Protein AF-A0A388SJC9-F1 (afdb_monomer_lite)

pLDDT: mean 78.75, std 14.19, range [25.0, 98.19]

Structure (mmCIF, N/CA/C/O backbone):
data_AF-A0A388SJC9-F1
#
_entry.id   AF-A0A388SJC9-F1
#
loop_
_atom_site.group_PDB
_atom_site.id
_atom_site.type_symbol
_atom_site.label_atom_id
_atom_site.label_alt_id
_atom_site.label_comp_id
_atom_site.label_asym_id
_atom_site.label_entity_id
_atom_site.label_seq_id
_atom_site.pdbx_PDB_ins_code
_atom_site.Cartn_x
_atom_site.Cartn_y
_atom_site.Cartn_z
_atom_site.occupancy
_atom_site.B_iso_or_equiv
_atom_site.auth_seq_id
_atom_site.auth_comp_id
_atom_site.auth_asym_id
_atom_site.auth_atom_id
_atom_site.pdbx_PDB_model_num
ATOM 1 N N . MET A 1 1 ? 4.740 -32.460 41.358 1.00 26.53 1 MET A N 1
ATOM 2 C CA . MET A 1 1 ? 3.921 -31.234 41.416 1.00 26.53 1 MET A CA 1
ATOM 3 C C . MET A 1 1 ? 3.500 -30.893 40.002 1.00 26.53 1 MET A C 1
ATOM 5 O O . MET A 1 1 ? 4.335 -30.446 39.229 1.00 26.53 1 MET A O 1
ATOM 9 N N . SER A 1 2 ? 2.254 -31.177 39.638 1.00 25.00 2 SER A N 1
ATOM 10 C CA . SER A 1 2 ? 1.650 -30.622 38.428 1.00 25.00 2 SER A CA 1
ATOM 11 C C . SER A 1 2 ? 1.203 -29.203 38.769 1.00 25.00 2 SER A C 1
ATOM 13 O O . SER A 1 2 ? 0.295 -29.026 39.580 1.00 25.00 2 SER A O 1
ATOM 15 N N . LEU A 1 3 ? 1.871 -28.192 38.212 1.00 32.25 3 LEU A N 1
ATOM 16 C CA . LEU A 1 3 ? 1.277 -26.857 38.125 1.00 32.25 3 LEU A CA 1
ATOM 17 C C . LEU A 1 3 ? -0.131 -27.011 37.514 1.00 32.25 3 LEU A C 1
ATOM 19 O O . LEU A 1 3 ? -0.284 -27.863 36.632 1.00 32.25 3 LEU A O 1
ATOM 23 N N . PRO A 1 4 ? -1.154 -26.264 37.971 1.00 39.22 4 PRO A N 1
ATOM 24 C CA . PRO A 1 4 ? -2.442 -26.266 37.288 1.00 39.22 4 PRO A CA 1
ATOM 25 C C . PRO A 1 4 ? -2.189 -25.942 35.813 1.00 39.22 4 PRO A C 1
ATOM 27 O O . PRO A 1 4 ? -1.524 -24.950 35.505 1.00 39.22 4 PRO A O 1
ATOM 30 N N . SER A 1 5 ? -2.617 -26.830 34.915 1.00 37.47 5 SER A N 1
ATOM 31 C CA . SER A 1 5 ? -2.461 -26.619 33.480 1.00 37.47 5 SER A CA 1
ATOM 32 C C . SER A 1 5 ? -3.204 -25.344 33.108 1.00 37.47 5 SER A C 1
ATOM 34 O O . SER A 1 5 ? -4.407 -25.254 33.333 1.00 37.47 5 SER A O 1
ATOM 36 N N . LEU A 1 6 ? -2.486 -24.359 32.568 1.00 45.00 6 LEU A N 1
ATOM 37 C CA . LEU A 1 6 ? -3.104 -23.223 31.896 1.00 45.00 6 LEU A CA 1
ATOM 38 C C . LEU A 1 6 ? -3.893 -23.766 30.706 1.00 45.00 6 LEU A C 1
ATOM 40 O O . LEU A 1 6 ? -3.308 -24.345 29.789 1.00 45.00 6 LEU A O 1
ATOM 44 N N . SER A 1 7 ? -5.208 -23.607 30.751 1.00 48.94 7 SER A N 1
ATOM 45 C CA . SER A 1 7 ? -6.107 -23.986 29.668 1.00 48.94 7 SER A CA 1
ATOM 46 C C . SER A 1 7 ? -5.783 -23.102 28.460 1.00 48.94 7 SER A C 1
ATOM 48 O O . SER A 1 7 ? -5.795 -21.873 28.553 1.00 48.94 7 SER A O 1
ATOM 50 N N . ASP A 1 8 ? -5.410 -23.714 27.333 1.00 49.84 8 ASP A N 1
ATOM 51 C CA . ASP A 1 8 ? -5.097 -22.980 26.105 1.00 49.84 8 ASP A CA 1
ATOM 52 C C . ASP A 1 8 ? -6.389 -22.522 25.420 1.00 49.84 8 ASP A C 1
ATOM 54 O O . ASP A 1 8 ? -6.946 -23.172 24.532 1.00 49.84 8 ASP A O 1
ATOM 58 N N . LEU A 1 9 ? -6.870 -21.365 25.863 1.00 51.44 9 LEU A N 1
ATOM 59 C CA . LEU A 1 9 ? -8.106 -20.751 25.388 1.00 51.44 9 LEU A CA 1
ATOM 60 C C . LEU A 1 9 ? -7.975 -20.112 24.001 1.00 51.44 9 LEU A C 1
ATOM 62 O O . LEU A 1 9 ? -8.944 -19.544 23.500 1.00 51.44 9 LEU A O 1
ATOM 66 N N . SER A 1 10 ? -6.806 -20.209 23.353 1.00 49.41 10 SER A N 1
ATOM 67 C CA . SER A 1 10 ? -6.669 -19.849 21.936 1.00 49.41 10 SER A CA 1
ATOM 68 C C . SER A 1 10 ? -7.473 -20.780 21.018 1.00 49.41 10 SER A C 1
ATOM 70 O O . SER A 1 10 ? -7.781 -20.407 19.886 1.00 49.41 10 SER A O 1
ATOM 72 N N . THR A 1 11 ? -7.847 -21.961 21.523 1.00 55.25 11 THR A N 1
ATOM 73 C CA . THR A 1 11 ? -8.638 -22.972 20.809 1.00 55.25 11 THR A CA 1
ATOM 74 C C . THR A 1 11 ? -10.152 -22.826 20.997 1.00 55.25 11 THR A C 1
ATOM 76 O O . THR A 1 11 ? -10.907 -23.423 20.232 1.00 55.25 11 THR A O 1
ATOM 79 N N . THR A 1 12 ? -10.604 -22.012 21.960 1.00 61.88 12 THR A N 1
ATOM 80 C CA . THR A 1 12 ? -12.031 -21.776 22.220 1.00 61.88 12 THR A CA 1
ATOM 81 C C . THR A 1 12 ? -12.664 -20.983 21.076 1.00 61.88 12 THR A C 1
ATOM 83 O O . THR A 1 12 ? -12.116 -19.985 20.597 1.00 61.88 12 THR A O 1
ATOM 86 N N . SER A 1 13 ? -13.856 -21.401 20.659 1.00 61.66 13 SER A N 1
ATOM 87 C CA . SER A 1 13 ? -14.649 -20.778 19.604 1.00 61.66 13 SER A CA 1
ATOM 88 C C . SER A 1 13 ? -14.854 -19.291 19.905 1.00 61.66 13 SER A C 1
ATOM 90 O O . SER A 1 13 ? -15.359 -18.937 20.980 1.00 61.66 13 SER A O 1
ATOM 92 N N . PRO A 1 14 ? -14.531 -18.389 18.964 1.00 61.75 14 PRO A N 1
ATOM 93 C CA . PRO A 1 14 ? -14.757 -16.976 19.185 1.00 61.75 14 PRO A CA 1
ATOM 94 C C . PRO A 1 14 ? -16.233 -16.670 19.377 1.00 61.75 14 PRO A C 1
ATOM 96 O O . PRO A 1 14 ? -17.100 -17.113 18.622 1.00 61.75 14 PRO A O 1
ATOM 99 N N . GLN A 1 15 ? -16.523 -15.872 20.402 1.00 69.00 15 GLN A N 1
ATOM 100 C CA . GLN A 1 15 ? -17.891 -15.449 20.668 1.00 69.00 15 GLN A CA 1
ATOM 101 C C . GLN A 1 15 ? -18.391 -14.428 19.640 1.00 69.00 15 GLN A C 1
ATOM 103 O O . GLN A 1 15 ? -19.571 -14.447 19.289 1.00 69.00 15 GLN A O 1
ATOM 108 N N . LEU A 1 16 ? -17.492 -13.575 19.140 1.00 73.06 16 LEU A N 1
ATOM 109 C CA . LEU A 1 16 ? -17.780 -12.498 18.199 1.00 73.06 16 LEU A CA 1
ATOM 110 C C . LEU A 1 16 ? -16.958 -12.676 16.920 1.00 73.06 16 LEU A C 1
ATOM 112 O O . LEU A 1 16 ? -15.773 -12.997 16.963 1.00 73.06 16 LEU A O 1
ATOM 116 N N . SER A 1 17 ? -17.596 -12.414 15.787 1.00 71.44 17 SER A N 1
ATOM 117 C CA . SER A 1 17 ? -16.979 -12.301 14.469 1.00 71.44 17 SER A CA 1
ATOM 118 C C . SER A 1 17 ? -16.742 -10.831 14.110 1.00 71.44 17 SER A C 1
ATOM 120 O O . SER A 1 17 ? -17.343 -9.930 14.697 1.00 71.44 17 SER A O 1
ATOM 122 N N . PHE A 1 18 ? -15.865 -10.579 13.142 1.00 72.31 18 PHE A N 1
ATOM 123 C CA . PHE A 1 18 ? -15.595 -9.239 12.625 1.00 72.31 18 PHE A CA 1
ATOM 124 C C . PHE A 1 18 ? -15.986 -9.186 11.158 1.00 72.31 18 PHE A C 1
ATOM 126 O O . PHE A 1 18 ? -15.850 -10.166 10.426 1.00 72.31 18 PHE A O 1
ATOM 133 N N . MET A 1 19 ? -16.483 -8.032 10.733 1.00 69.75 19 MET A N 1
ATOM 134 C CA . MET A 1 19 ? -16.821 -7.809 9.337 1.00 69.75 19 MET A CA 1
ATOM 135 C C . MET A 1 19 ? -15.574 -7.349 8.593 1.00 69.75 19 MET A C 1
ATOM 137 O O . MET A 1 19 ? -15.086 -6.234 8.811 1.00 69.75 19 MET A O 1
ATOM 141 N N . ASP A 1 20 ? -15.066 -8.216 7.724 1.00 63.44 20 ASP A N 1
ATOM 142 C CA . ASP A 1 20 ? -13.963 -7.883 6.837 1.00 63.44 20 ASP A CA 1
ATOM 143 C C . ASP A 1 20 ? -14.509 -7.534 5.445 1.00 63.44 20 ASP A C 1
ATOM 145 O O . ASP A 1 20 ? -15.286 -8.285 4.856 1.00 63.44 20 ASP A O 1
ATOM 149 N N . ALA A 1 21 ? -14.159 -6.349 4.951 1.00 61.00 21 ALA A N 1
ATOM 150 C CA . ALA A 1 21 ? -14.377 -5.958 3.563 1.00 61.00 21 ALA A CA 1
ATOM 151 C C . ALA A 1 21 ? -13.004 -5.690 2.994 1.00 61.00 21 ALA A C 1
ATOM 153 O O . ALA A 1 21 ? -12.340 -4.734 3.397 1.00 61.00 21 ALA A O 1
ATOM 154 N N . CYS A 1 22 ? -12.629 -6.523 2.045 1.00 68.31 22 CYS A N 1
ATOM 155 C CA . CYS A 1 22 ? -11.384 -6.407 1.332 1.00 68.31 22 CYS A CA 1
ATOM 156 C C . CYS A 1 22 ? -11.700 -6.330 -0.157 1.00 68.31 22 CYS A C 1
ATOM 158 O O . CYS A 1 22 ? -12.657 -6.942 -0.639 1.00 68.31 22 CYS A O 1
ATOM 160 N N . MET A 1 23 ? -10.911 -5.552 -0.887 1.00 73.81 23 MET A N 1
ATOM 161 C CA . MET A 1 23 ? -10.963 -5.582 -2.345 1.00 73.81 23 MET A CA 1
ATOM 162 C C . MET A 1 23 ? -10.509 -6.951 -2.865 1.00 73.81 23 MET A C 1
ATOM 164 O O . MET A 1 23 ? -9.772 -7.659 -2.177 1.00 73.81 23 MET A O 1
ATOM 168 N N . PRO A 1 24 ? -10.857 -7.314 -4.107 1.00 73.19 24 PRO A N 1
ATOM 169 C CA . PRO A 1 24 ? -10.181 -8.408 -4.786 1.00 73.19 24 PRO A CA 1
ATOM 170 C C . PRO A 1 24 ? -8.658 -8.167 -4.829 1.00 73.19 24 PRO A C 1
ATOM 172 O O . PRO A 1 24 ? -8.242 -7.020 -5.027 1.00 73.19 24 PRO A O 1
ATOM 175 N N . PRO A 1 25 ? -7.821 -9.213 -4.694 1.00 79.75 25 PRO A N 1
ATOM 176 C CA . PRO A 1 25 ? -6.373 -9.080 -4.822 1.00 79.75 25 PRO A CA 1
ATOM 177 C C . PRO A 1 25 ? -5.982 -8.455 -6.170 1.00 79.75 25 PRO A C 1
ATOM 179 O O . PRO A 1 25 ? -6.474 -8.910 -7.211 1.00 79.75 25 PRO A O 1
ATOM 182 N N . PRO A 1 26 ? -5.119 -7.422 -6.189 1.00 85.31 26 PRO A N 1
ATOM 183 C CA . PRO A 1 26 ? -4.662 -6.824 -7.435 1.00 85.31 26 PRO A CA 1
ATOM 184 C C . PRO A 1 26 ? -3.762 -7.789 -8.217 1.00 85.31 26 PRO A C 1
ATOM 186 O O . PRO A 1 26 ? -2.969 -8.530 -7.638 1.00 85.31 26 PRO A O 1
ATOM 189 N N . ASN A 1 27 ? -3.847 -7.748 -9.548 1.00 86.75 27 ASN A N 1
ATOM 190 C CA . ASN A 1 27 ? -2.912 -8.453 -10.423 1.00 86.75 27 ASN A CA 1
ATOM 191 C C . ASN A 1 27 ? -1.723 -7.524 -10.749 1.00 86.75 27 ASN A C 1
ATOM 193 O O . ASN A 1 27 ? -1.951 -6.449 -11.301 1.00 86.75 27 ASN A O 1
ATOM 197 N N . PRO A 1 28 ? -0.463 -7.903 -10.463 1.00 88.94 28 PRO A N 1
ATOM 198 C CA . PRO A 1 28 ? 0.697 -7.042 -10.712 1.00 88.94 28 PRO A CA 1
ATOM 199 C C . PRO A 1 28 ? 0.987 -6.785 -12.203 1.00 88.94 28 PRO A C 1
ATOM 201 O O . PRO A 1 28 ? 1.742 -5.866 -12.513 1.00 88.94 28 PRO A O 1
ATOM 204 N N . ALA A 1 29 ? 0.416 -7.574 -13.120 1.00 86.69 29 ALA A N 1
ATOM 205 C CA . ALA A 1 29 ? 0.553 -7.397 -14.571 1.00 86.69 29 ALA A CA 1
ATOM 206 C C . ALA A 1 29 ? -0.598 -6.586 -15.206 1.00 86.69 29 ALA A C 1
ATOM 208 O O . ALA A 1 29 ? -0.654 -6.448 -16.428 1.00 86.69 29 ALA A O 1
ATOM 209 N N . ASP A 1 30 ? -1.538 -6.093 -14.396 1.00 82.94 30 ASP A N 1
ATOM 210 C CA . ASP A 1 30 ? -2.650 -5.257 -14.854 1.00 82.94 30 ASP A CA 1
ATOM 211 C C . ASP A 1 30 ? -2.133 -3.934 -15.456 1.00 82.94 30 ASP A C 1
ATOM 213 O O . ASP A 1 30 ? -1.126 -3.383 -14.997 1.00 82.94 30 ASP A O 1
ATOM 217 N N . SER A 1 31 ? -2.836 -3.395 -16.458 1.00 74.81 31 SER A N 1
ATOM 218 C CA . SER A 1 31 ? -2.510 -2.102 -17.076 1.00 74.81 31 SER A CA 1
ATOM 219 C C . SER A 1 31 ? -2.524 -0.955 -16.062 1.00 74.81 31 SER A C 1
ATOM 221 O O . SER A 1 31 ? -1.843 0.049 -16.253 1.00 74.81 31 SER A O 1
ATOM 223 N N . LEU A 1 32 ? -3.221 -1.123 -14.934 1.00 75.00 32 LEU A N 1
ATOM 224 C CA . LEU A 1 32 ? -3.183 -0.192 -13.809 1.00 75.00 32 LEU A CA 1
ATOM 225 C C . LEU A 1 32 ? -1.772 0.038 -13.239 1.00 75.00 32 LEU A C 1
ATOM 227 O O . LEU A 1 32 ? -1.479 1.126 -12.737 1.00 75.00 32 LEU A O 1
ATOM 231 N N . TYR A 1 33 ? -0.916 -0.984 -13.308 1.00 85.88 33 TYR A N 1
ATOM 232 C CA . TYR A 1 33 ? 0.468 -0.959 -12.835 1.00 85.88 33 TYR A CA 1
ATOM 233 C C . TYR A 1 33 ? 1.457 -1.043 -13.995 1.00 85.88 33 TYR A C 1
ATOM 235 O O . TYR A 1 33 ? 2.566 -1.538 -13.807 1.00 85.88 33 TYR A O 1
ATOM 243 N N . LEU A 1 34 ? 1.068 -0.582 -15.186 1.00 86.12 34 LEU A N 1
ATOM 244 C CA . LEU A 1 34 ? 1.942 -0.483 -16.343 1.00 86.12 34 LEU A CA 1
ATOM 245 C C . LEU A 1 34 ? 1.724 0.852 -17.056 1.00 86.12 34 LEU A C 1
ATOM 247 O O . LEU A 1 34 ? 0.631 1.156 -17.517 1.00 86.12 34 LEU A O 1
ATOM 251 N N . ASP A 1 35 ? 2.791 1.630 -17.199 1.00 84.00 35 ASP A N 1
ATOM 252 C CA . ASP A 1 35 ? 2.787 2.870 -17.966 1.00 84.00 35 ASP A CA 1
ATOM 253 C C . ASP A 1 35 ? 3.860 2.834 -19.053 1.00 84.00 35 ASP A C 1
ATOM 255 O O . ASP A 1 35 ? 5.009 2.457 -18.800 1.00 84.00 35 ASP A O 1
ATOM 259 N N . VAL A 1 36 ? 3.480 3.241 -20.265 1.00 85.50 36 VAL A N 1
ATOM 260 C CA . VAL A 1 36 ? 4.332 3.216 -21.457 1.00 85.50 36 VAL A CA 1
ATOM 261 C C . VAL A 1 36 ? 4.318 4.591 -22.104 1.00 85.50 36 VAL A C 1
ATOM 263 O O . VAL A 1 36 ? 3.349 5.002 -22.745 1.00 85.50 36 VAL A O 1
ATOM 266 N N . ARG A 1 37 ? 5.439 5.296 -21.984 1.00 81.19 37 ARG A N 1
ATOM 267 C CA . ARG A 1 37 ? 5.657 6.585 -22.632 1.00 81.19 37 ARG A CA 1
ATOM 268 C C . ARG A 1 37 ? 6.543 6.419 -23.857 1.00 81.19 37 ARG A C 1
ATOM 270 O O . ARG A 1 37 ? 7.545 5.713 -23.816 1.00 81.19 37 ARG A O 1
ATOM 277 N N . GLN A 1 38 ? 6.182 7.122 -24.924 1.00 83.88 38 GLN A N 1
ATOM 278 C CA . GLN A 1 38 ? 6.950 7.206 -26.159 1.00 83.88 38 GLN A CA 1
ATOM 279 C C . GLN A 1 38 ? 7.201 8.676 -26.493 1.00 83.88 38 GLN A C 1
ATOM 281 O O . GLN A 1 38 ? 6.245 9.413 -26.732 1.00 83.88 38 GLN A O 1
ATOM 286 N N . ASP A 1 39 ? 8.468 9.072 -26.575 1.00 79.12 39 ASP A N 1
ATOM 287 C CA . ASP A 1 39 ? 8.884 10.377 -27.084 1.00 79.12 39 ASP A CA 1
ATOM 288 C C . ASP A 1 39 ? 9.506 10.199 -28.474 1.00 79.12 39 ASP A C 1
ATOM 290 O O . ASP A 1 39 ? 10.389 9.360 -28.658 1.00 79.12 39 ASP A O 1
ATOM 294 N N . ARG A 1 40 ? 9.068 10.986 -29.463 1.00 79.50 40 ARG A N 1
ATOM 295 C CA . ARG A 1 40 ? 9.695 11.007 -30.794 1.00 79.50 40 ARG A CA 1
ATOM 296 C C . ARG A 1 40 ? 10.724 12.130 -30.897 1.00 79.50 40 ARG A C 1
ATOM 298 O O . ARG A 1 40 ? 10.502 13.246 -30.416 1.00 79.50 40 ARG A O 1
ATOM 305 N N . ASP A 1 41 ? 11.851 11.814 -31.517 1.00 78.00 41 ASP A N 1
ATOM 306 C CA . ASP A 1 41 ? 12.891 12.766 -31.881 1.00 78.00 41 ASP A CA 1
ATOM 307 C C . ASP A 1 41 ? 12.600 13.374 -33.265 1.00 78.00 41 ASP A C 1
ATOM 309 O O . ASP A 1 41 ? 11.801 12.853 -34.047 1.00 78.00 41 ASP A O 1
ATOM 313 N N . ALA A 1 42 ? 13.255 14.495 -33.584 1.00 76.06 42 ALA A N 1
ATOM 314 C CA . ALA A 1 42 ? 13.062 15.207 -34.853 1.00 76.06 42 ALA A CA 1
ATOM 315 C C . ALA A 1 42 ? 13.434 14.367 -36.093 1.00 76.06 42 ALA A C 1
ATOM 317 O O . ALA A 1 42 ? 12.969 14.647 -37.195 1.00 76.06 42 ALA A O 1
ATOM 318 N N . ASP A 1 43 ? 14.260 13.333 -35.915 1.00 77.19 43 ASP A N 1
ATOM 319 C CA . ASP A 1 43 ? 14.652 12.381 -36.958 1.00 77.19 43 ASP A CA 1
ATOM 320 C C . ASP A 1 43 ? 13.643 11.229 -37.156 1.00 77.19 43 ASP A C 1
ATOM 322 O O . ASP A 1 43 ? 13.812 10.404 -38.059 1.00 77.19 43 ASP A O 1
ATOM 326 N N . GLY A 1 44 ? 12.573 11.195 -36.353 1.00 78.75 44 GLY A N 1
ATOM 327 C CA . GLY A 1 44 ? 11.524 10.178 -36.376 1.00 78.75 44 GLY A CA 1
ATOM 328 C C . GLY A 1 44 ? 11.807 8.948 -35.511 1.00 78.75 44 GLY A C 1
ATOM 329 O O . GLY A 1 44 ? 10.937 8.080 -35.425 1.00 78.75 44 GLY A O 1
ATOM 330 N N . SER A 1 45 ? 12.974 8.863 -34.861 1.00 84.50 45 SER A N 1
ATOM 331 C CA . SER A 1 45 ? 13.283 7.789 -33.913 1.00 84.50 45 SER A CA 1
ATOM 332 C C . SER A 1 45 ? 12.517 7.964 -32.596 1.00 84.50 45 SER A C 1
ATOM 334 O O . SER A 1 45 ? 12.143 9.076 -32.216 1.00 84.50 45 SER A O 1
ATOM 336 N N . ALA A 1 46 ? 12.235 6.857 -31.907 1.00 88.38 46 ALA A N 1
ATOM 337 C CA . ALA A 1 46 ? 11.449 6.843 -30.679 1.00 88.38 46 ALA A CA 1
ATOM 338 C C . ALA A 1 46 ? 12.280 6.434 -29.457 1.00 88.38 46 ALA A C 1
ATOM 340 O O . ALA A 1 46 ? 13.099 5.514 -29.515 1.00 88.38 46 ALA A O 1
ATOM 341 N N . ARG A 1 47 ? 12.012 7.088 -28.328 1.00 88.94 47 ARG A N 1
ATOM 342 C CA . ARG A 1 47 ? 12.508 6.732 -26.998 1.00 88.94 47 ARG A CA 1
ATOM 343 C C . ARG A 1 47 ? 11.343 6.239 -26.153 1.00 88.94 47 ARG A C 1
ATOM 345 O O . ARG A 1 47 ? 10.326 6.926 -26.064 1.00 88.94 47 ARG A O 1
ATOM 352 N N . TYR A 1 48 ? 11.486 5.058 -25.562 1.00 91.62 48 TYR A N 1
ATOM 353 C CA . TYR A 1 48 ? 10.457 4.445 -24.729 1.00 91.62 48 TYR A CA 1
ATOM 354 C C . TYR A 1 48 ? 10.856 4.460 -23.258 1.00 91.62 48 TYR A C 1
ATOM 356 O O . TYR A 1 48 ? 11.969 4.068 -22.913 1.00 91.62 48 TYR A O 1
ATOM 364 N N . THR A 1 49 ? 9.914 4.843 -22.402 1.00 90.56 49 THR A N 1
ATOM 365 C CA . THR A 1 49 ? 10.016 4.717 -20.948 1.00 90.56 49 THR A CA 1
ATOM 366 C C . THR A 1 49 ? 8.858 3.863 -20.457 1.00 90.56 49 THR A C 1
ATOM 368 O O . THR A 1 49 ? 7.697 4.235 -20.612 1.00 90.56 49 THR A O 1
ATOM 371 N N . ILE A 1 50 ? 9.181 2.718 -19.866 1.00 93.50 50 ILE A N 1
ATOM 372 C CA . ILE A 1 50 ? 8.241 1.709 -19.384 1.00 93.50 50 ILE A CA 1
ATOM 373 C C . ILE A 1 50 ? 8.390 1.629 -17.870 1.00 93.50 50 ILE A C 1
ATOM 375 O O . ILE A 1 50 ? 9.484 1.409 -17.356 1.00 93.50 50 ILE A O 1
ATOM 379 N N . THR A 1 51 ? 7.301 1.834 -17.139 1.00 91.69 51 THR A N 1
ATOM 380 C CA . THR A 1 51 ? 7.261 1.674 -15.680 1.00 91.69 51 THR A CA 1
ATOM 381 C C . THR A 1 51 ? 6.208 0.635 -15.334 1.00 91.69 51 THR A C 1
ATOM 383 O O . THR A 1 51 ? 5.099 0.747 -15.842 1.00 91.69 51 THR A O 1
ATOM 386 N N . GLY A 1 52 ? 6.499 -0.339 -14.471 1.00 92.12 52 GLY A N 1
ATOM 387 C CA . GLY A 1 52 ? 5.433 -1.230 -14.013 1.00 92.12 52 GLY A CA 1
ATOM 388 C C . GLY A 1 52 ? 5.750 -2.134 -12.829 1.00 92.12 52 GLY A C 1
ATOM 389 O O . GLY A 1 52 ? 6.893 -2.215 -12.401 1.00 92.12 52 GLY A O 1
ATOM 390 N N . MET A 1 53 ? 4.744 -2.814 -12.274 1.00 94.88 53 MET A N 1
ATOM 391 C CA . MET A 1 53 ? 4.964 -3.787 -11.194 1.00 94.88 53 MET A CA 1
ATOM 392 C C . MET A 1 53 ? 5.515 -5.097 -11.775 1.00 94.88 53 MET A C 1
ATOM 394 O O . MET A 1 53 ? 6.640 -5.481 -11.461 1.00 94.88 53 MET A O 1
ATOM 398 N N . HIS A 1 54 ? 4.791 -5.731 -12.703 1.00 96.12 54 HIS A N 1
ATOM 399 C CA . HIS A 1 54 ? 5.269 -6.892 -13.463 1.00 96.12 54 HIS A CA 1
ATOM 400 C C . HIS A 1 54 ? 5.220 -6.606 -14.965 1.00 96.12 54 HIS A C 1
ATOM 402 O O . HIS A 1 54 ? 4.155 -6.514 -15.569 1.00 96.12 54 HIS A O 1
ATOM 408 N N . VAL A 1 55 ? 6.395 -6.460 -15.578 1.00 97.06 55 VAL A N 1
ATOM 409 C CA . VAL A 1 55 ? 6.548 -6.213 -17.015 1.00 97.06 55 VAL A CA 1
ATOM 410 C C . VAL A 1 55 ? 6.860 -7.531 -17.713 1.00 97.06 55 VAL A C 1
ATOM 412 O O . VAL A 1 55 ? 7.877 -8.161 -17.427 1.00 97.06 55 VAL A O 1
ATOM 415 N N . VAL A 1 56 ? 6.001 -7.933 -18.649 1.00 96.69 56 VAL A N 1
ATOM 416 C CA . VAL A 1 56 ? 6.164 -9.171 -19.427 1.00 96.69 56 VAL A CA 1
ATOM 417 C C . VAL A 1 56 ? 6.466 -8.836 -20.883 1.00 96.69 56 VAL A C 1
ATOM 419 O O . VAL A 1 56 ? 5.650 -8.237 -21.573 1.00 96.69 56 VAL A O 1
ATOM 422 N N . LEU A 1 57 ? 7.629 -9.242 -21.374 1.00 96.94 57 LEU A N 1
ATOM 423 C CA . LEU A 1 57 ? 8.035 -9.097 -22.767 1.00 96.94 57 LEU A CA 1
ATOM 424 C C . LEU A 1 57 ? 7.832 -10.441 -23.463 1.00 96.94 57 LEU A C 1
ATOM 426 O O . LEU A 1 57 ? 8.740 -11.267 -23.500 1.00 96.94 57 LEU A O 1
ATOM 430 N N . ALA A 1 58 ? 6.622 -10.662 -23.978 1.00 95.69 58 ALA A N 1
ATOM 431 C CA . ALA A 1 58 ? 6.249 -11.884 -24.683 1.00 95.69 58 ALA A CA 1
ATOM 432 C C . ALA A 1 58 ? 5.315 -11.580 -25.857 1.00 95.69 58 ALA A C 1
ATOM 434 O O . ALA A 1 58 ? 4.425 -10.736 -25.751 1.00 95.69 58 ALA A O 1
ATOM 435 N N . LYS A 1 59 ? 5.495 -12.303 -26.966 1.00 94.50 59 LYS A N 1
ATOM 436 C CA . LYS A 1 59 ? 4.630 -12.190 -28.145 1.00 94.50 59 LYS A CA 1
ATOM 437 C C . LYS A 1 59 ? 3.181 -12.540 -27.791 1.00 94.50 59 LYS A C 1
ATOM 439 O O . LYS A 1 59 ? 2.926 -13.596 -27.217 1.00 94.50 59 LYS A O 1
ATOM 444 N N . GLY A 1 60 ? 2.239 -11.683 -28.174 1.00 92.12 60 GLY A N 1
ATOM 445 C CA . GLY A 1 60 ? 0.809 -11.841 -27.909 1.00 92.12 60 GLY A CA 1
ATOM 446 C C . GLY A 1 60 ? 0.392 -11.523 -26.471 1.00 92.12 60 GLY A C 1
ATOM 447 O O . GLY A 1 60 ? -0.749 -11.803 -26.105 1.00 92.12 60 GLY A O 1
ATOM 448 N N . ASN A 1 61 ? 1.283 -10.964 -25.646 1.00 92.31 61 ASN A N 1
ATOM 449 C CA . ASN A 1 61 ? 0.920 -10.543 -24.298 1.00 92.31 61 ASN A CA 1
ATOM 450 C C . ASN A 1 61 ? -0.066 -9.351 -24.343 1.00 92.31 61 ASN A C 1
ATOM 452 O O . ASN A 1 61 ? 0.116 -8.455 -25.172 1.00 92.31 61 ASN A O 1
ATOM 456 N N . PRO A 1 62 ? -1.071 -9.285 -23.444 1.00 86.38 62 PRO A N 1
ATOM 457 C CA . PRO A 1 62 ? -2.032 -8.178 -23.394 1.00 86.38 62 PRO A CA 1
ATOM 458 C C . PRO A 1 62 ? -1.423 -6.781 -23.215 1.00 86.38 62 PRO A C 1
ATOM 460 O O . PRO A 1 62 ? -2.091 -5.792 -23.495 1.00 86.38 62 PRO A O 1
ATOM 463 N N . ASN A 1 63 ? -0.173 -6.669 -22.755 1.00 86.00 63 ASN A N 1
ATOM 464 C CA . ASN A 1 63 ? 0.493 -5.374 -22.626 1.00 86.00 63 ASN A CA 1
ATOM 465 C C . ASN A 1 63 ? 1.060 -4.804 -23.940 1.00 86.00 63 ASN A C 1
ATOM 467 O O . ASN A 1 63 ? 1.506 -3.657 -23.951 1.00 86.00 63 ASN A O 1
ATOM 471 N N . HIS A 1 64 ? 1.074 -5.587 -25.027 1.00 90.94 64 HIS A N 1
ATOM 472 C CA . HIS A 1 64 ? 1.518 -5.192 -26.373 1.00 90.94 64 HIS A CA 1
ATOM 473 C C . HIS A 1 64 ? 2.954 -4.640 -26.482 1.00 90.94 64 HIS A C 1
ATOM 475 O O . HIS A 1 64 ? 3.338 -4.057 -27.504 1.00 90.94 64 HIS A O 1
ATOM 481 N N . LEU A 1 65 ? 3.782 -4.815 -25.446 1.00 93.88 65 LEU A N 1
ATOM 482 C CA . LEU A 1 65 ? 5.152 -4.299 -25.428 1.00 93.88 65 LEU A CA 1
ATOM 483 C C . LEU A 1 65 ? 6.042 -5.025 -26.431 1.00 93.88 65 LEU A C 1
ATOM 485 O O . LEU A 1 65 ? 6.901 -4.403 -27.055 1.00 93.88 65 LEU A O 1
ATOM 489 N N . TRP A 1 66 ? 5.826 -6.328 -26.615 1.00 95.25 66 TRP A N 1
AT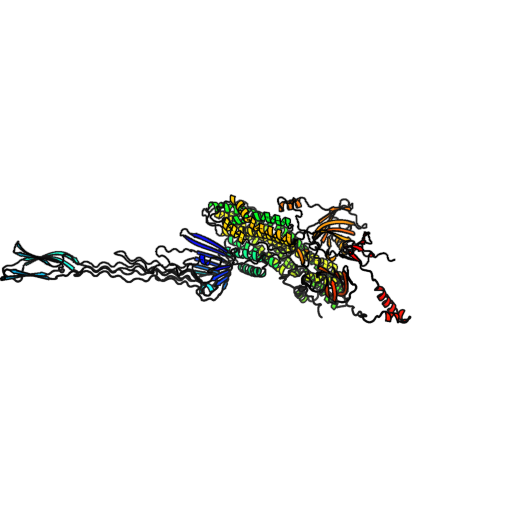OM 490 C CA . TRP A 1 66 ? 6.582 -7.111 -27.584 1.00 95.25 66 TRP A CA 1
ATOM 491 C C . TRP A 1 66 ? 6.360 -6.592 -29.001 1.00 95.25 66 TRP A C 1
ATOM 493 O O . TRP A 1 66 ? 7.318 -6.270 -29.690 1.00 95.25 66 TRP A O 1
ATOM 503 N N . GLU A 1 67 ? 5.107 -6.450 -29.424 1.00 93.94 67 GLU A N 1
ATOM 504 C CA . GLU A 1 67 ? 4.748 -5.966 -30.758 1.00 93.94 67 GLU A CA 1
ATOM 505 C C . GLU A 1 67 ? 5.228 -4.529 -30.999 1.00 93.94 67 GLU A C 1
ATOM 507 O O . GLU A 1 67 ? 5.527 -4.160 -32.132 1.00 93.94 67 GLU A O 1
ATOM 512 N N . THR A 1 68 ? 5.324 -3.731 -29.933 1.00 92.50 68 THR A N 1
ATOM 513 C CA . THR A 1 68 ? 5.789 -2.341 -29.993 1.00 92.50 68 THR A CA 1
ATOM 514 C C . THR A 1 68 ? 7.309 -2.232 -30.139 1.00 92.50 68 THR A C 1
ATOM 516 O O . THR A 1 68 ? 7.799 -1.351 -30.848 1.00 92.50 68 THR A O 1
ATOM 519 N N . LEU A 1 69 ? 8.065 -3.087 -29.444 1.00 95.50 69 LEU A N 1
ATOM 520 C CA . LEU A 1 69 ? 9.522 -2.967 -29.334 1.00 95.50 69 LEU A CA 1
ATOM 521 C C . LEU A 1 69 ? 10.287 -3.920 -30.257 1.00 95.50 69 LEU A C 1
ATOM 523 O O . LEU A 1 69 ? 11.396 -3.600 -30.680 1.00 95.50 69 LEU A O 1
ATOM 527 N N . HIS A 1 70 ? 9.736 -5.100 -30.536 1.00 96.06 70 HIS A N 1
ATOM 528 C CA . HIS A 1 70 ? 10.439 -6.158 -31.245 1.00 96.06 70 HIS A CA 1
ATOM 529 C C . HIS A 1 70 ? 10.548 -5.869 -32.745 1.00 96.06 70 HIS A C 1
ATOM 531 O O . HIS A 1 70 ? 9.557 -5.629 -33.434 1.00 96.06 70 HIS A O 1
ATOM 537 N N . VAL A 1 71 ? 11.763 -6.007 -33.272 1.00 93.81 71 VAL A N 1
ATOM 538 C CA . VAL A 1 71 ? 12.058 -5.967 -34.703 1.00 93.81 71 VAL A CA 1
ATOM 539 C C . VAL A 1 71 ? 12.390 -7.365 -35.213 1.00 93.81 71 VAL A C 1
ATOM 541 O O . VAL A 1 71 ? 13.383 -7.969 -34.811 1.00 93.81 71 VAL A O 1
ATOM 544 N N . ASP A 1 72 ? 11.598 -7.855 -36.166 1.00 91.62 72 ASP A N 1
ATOM 545 C CA . ASP A 1 72 ? 11.865 -9.134 -36.818 1.00 91.62 72 ASP A CA 1
ATOM 546 C C . ASP A 1 72 ? 13.052 -9.020 -37.791 1.00 91.62 72 ASP A C 1
ATOM 548 O O . ASP A 1 72 ? 12.949 -8.517 -38.914 1.00 91.62 72 ASP A O 1
ATOM 552 N N . ARG A 1 73 ? 14.203 -9.532 -37.349 1.00 91.12 73 ARG A N 1
ATOM 553 C CA . ARG A 1 73 ? 15.467 -9.520 -38.100 1.00 91.12 73 ARG A CA 1
ATOM 554 C C . ARG A 1 73 ? 15.448 -10.404 -39.352 1.00 91.12 73 ARG A C 1
ATOM 556 O O . ARG A 1 73 ? 16.367 -10.307 -40.163 1.00 91.12 73 ARG A O 1
ATOM 563 N N . THR A 1 74 ? 14.467 -11.297 -39.499 1.00 86.88 74 THR A N 1
ATOM 564 C CA . THR A 1 74 ? 14.358 -12.175 -40.677 1.00 86.88 74 THR A CA 1
ATOM 565 C C . THR A 1 74 ? 13.722 -11.462 -41.865 1.00 86.88 74 THR A C 1
ATOM 567 O O . THR A 1 74 ? 14.021 -11.785 -43.016 1.00 86.88 74 THR A O 1
ATOM 570 N N . THR A 1 75 ? 12.891 -10.457 -41.589 1.00 86.62 75 THR A N 1
ATOM 571 C CA . THR A 1 75 ? 12.140 -9.702 -42.595 1.00 86.62 75 THR A CA 1
ATOM 572 C C . THR A 1 75 ? 12.671 -8.283 -42.786 1.00 86.62 75 THR A C 1
ATOM 574 O O . THR A 1 75 ? 12.533 -7.729 -43.877 1.00 86.62 75 THR A O 1
ATOM 577 N N . GLN A 1 76 ? 13.325 -7.701 -41.776 1.00 88.75 76 GLN A N 1
ATOM 578 C CA . GLN A 1 76 ? 13.838 -6.331 -41.832 1.00 88.75 76 GLN A CA 1
ATOM 579 C C . GLN A 1 76 ? 15.354 -6.271 -42.064 1.00 88.75 76 GLN A C 1
ATOM 581 O O . GLN A 1 76 ? 16.142 -6.961 -41.415 1.00 88.75 76 GLN A O 1
ATOM 586 N N . LYS A 1 77 ? 15.771 -5.393 -42.983 1.00 89.44 77 LYS A N 1
ATOM 587 C CA . LYS A 1 77 ? 17.172 -5.085 -43.307 1.00 89.44 77 LYS A CA 1
ATOM 588 C C . LYS A 1 77 ? 17.359 -3.574 -43.467 1.00 89.44 77 LYS A C 1
ATOM 590 O O . LYS A 1 77 ? 16.400 -2.862 -43.751 1.00 89.44 77 LYS A O 1
ATOM 595 N N . LEU A 1 78 ? 18.591 -3.087 -43.319 1.00 88.88 78 LEU A N 1
ATOM 596 C CA . LEU A 1 78 ? 18.913 -1.662 -43.442 1.00 88.88 78 LEU A CA 1
ATOM 597 C C . LEU A 1 78 ? 19.194 -1.256 -44.882 1.00 88.88 78 LEU A C 1
ATOM 599 O O . LEU A 1 78 ? 20.040 -1.857 -45.546 1.00 88.88 78 LEU A O 1
ATOM 603 N N . ASP A 1 79 ? 18.552 -0.180 -45.327 1.00 87.94 79 ASP A N 1
ATOM 604 C CA . ASP A 1 79 ? 18.925 0.512 -46.557 1.00 87.94 79 ASP A CA 1
ATOM 605 C C . ASP A 1 79 ? 20.277 1.232 -46.361 1.00 87.94 79 ASP A C 1
ATOM 607 O O . ASP A 1 79 ? 20.378 2.107 -45.495 1.00 87.94 79 ASP A O 1
ATOM 611 N N . PRO A 1 80 ? 21.319 0.903 -47.149 1.00 85.12 80 PRO A N 1
ATOM 612 C CA . PRO A 1 80 ? 22.599 1.607 -47.114 1.00 85.12 80 PRO A CA 1
ATOM 613 C C . PRO A 1 80 ? 22.495 3.121 -47.361 1.00 85.12 80 PRO A C 1
ATOM 615 O O . PRO A 1 80 ? 23.337 3.867 -46.862 1.00 85.12 80 PRO A O 1
ATOM 618 N N . ALA A 1 81 ? 21.491 3.585 -48.117 1.00 81.62 81 ALA A N 1
ATOM 619 C CA . ALA A 1 81 ? 21.333 4.994 -48.481 1.00 81.62 81 ALA A CA 1
ATOM 620 C C . ALA A 1 81 ? 20.622 5.829 -47.402 1.00 81.62 81 ALA A C 1
ATOM 622 O O . ALA A 1 81 ? 20.906 7.019 -47.254 1.00 81.62 81 ALA A O 1
ATOM 623 N N . ASN A 1 82 ? 19.717 5.220 -46.633 1.00 82.75 82 ASN A N 1
ATOM 624 C CA . ASN A 1 82 ? 18.993 5.878 -45.545 1.00 82.75 82 ASN A CA 1
ATOM 625 C C . ASN A 1 82 ? 18.794 4.923 -44.351 1.00 82.75 82 ASN A C 1
ATOM 627 O O . ASN A 1 82 ? 17.669 4.504 -44.064 1.00 82.75 82 ASN A O 1
ATOM 631 N N . PRO A 1 83 ? 19.878 4.560 -43.644 1.00 79.81 83 PRO A N 1
ATOM 632 C CA . PRO A 1 83 ? 19.813 3.597 -42.556 1.00 79.81 83 PRO A CA 1
ATOM 633 C C . PRO A 1 83 ? 19.163 4.233 -41.325 1.00 79.81 83 PRO A C 1
ATOM 635 O O . PRO A 1 83 ? 19.821 4.938 -40.556 1.00 79.81 83 PRO A O 1
ATOM 638 N N . ARG A 1 84 ? 17.860 3.995 -41.149 1.00 79.00 84 ARG A N 1
ATOM 639 C CA . ARG A 1 84 ? 17.074 4.483 -40.011 1.00 79.00 84 ARG A CA 1
ATOM 640 C C . ARG A 1 84 ? 16.570 3.325 -39.166 1.00 79.00 84 ARG A C 1
ATOM 642 O O . ARG A 1 84 ? 16.012 2.373 -39.702 1.00 79.00 84 ARG A O 1
ATOM 649 N N . ASN A 1 85 ? 16.693 3.474 -37.851 1.00 80.12 85 ASN A N 1
ATOM 650 C CA . ASN A 1 85 ? 16.041 2.610 -36.874 1.00 80.12 85 ASN A CA 1
ATOM 651 C C . ASN A 1 85 ? 14.882 3.361 -36.226 1.00 80.12 85 ASN A C 1
ATOM 653 O O . ASN A 1 85 ? 14.972 4.559 -35.959 1.00 80.12 85 ASN A O 1
ATOM 657 N N . ALA A 1 86 ? 13.790 2.645 -35.970 1.00 84.44 86 ALA A N 1
ATOM 658 C CA . ALA A 1 86 ? 12.603 3.224 -35.352 1.00 84.44 86 ALA A CA 1
ATOM 659 C C . ALA A 1 86 ? 12.793 3.496 -33.850 1.00 84.44 86 ALA A C 1
ATOM 661 O O . ALA A 1 86 ? 12.144 4.386 -33.304 1.00 84.44 86 ALA A O 1
ATOM 662 N N . ILE A 1 87 ? 13.678 2.750 -33.182 1.00 92.44 87 ILE A N 1
ATOM 663 C CA . ILE A 1 87 ? 13.878 2.798 -31.730 1.00 92.44 87 ILE A CA 1
ATOM 664 C C . ILE A 1 87 ? 15.292 3.282 -31.436 1.00 92.44 87 ILE A C 1
ATOM 666 O O . ILE A 1 87 ? 16.262 2.717 -31.932 1.00 92.44 87 ILE A O 1
ATOM 670 N N . ARG A 1 88 ? 15.393 4.328 -30.618 1.00 92.75 88 ARG A N 1
ATOM 671 C CA . ARG A 1 88 ? 16.658 4.906 -30.165 1.00 92.75 88 ARG A CA 1
ATOM 672 C C . ARG A 1 88 ? 17.044 4.423 -28.774 1.00 92.75 88 ARG A C 1
ATOM 674 O O . ARG A 1 88 ? 18.202 4.091 -28.546 1.00 92.75 88 ARG A O 1
ATOM 681 N N . SER A 1 89 ? 16.091 4.393 -27.845 1.00 95.19 89 SER A N 1
ATOM 682 C CA . SER A 1 89 ? 16.343 3.920 -26.483 1.00 95.19 89 SER A CA 1
ATOM 683 C C . SER A 1 89 ? 15.098 3.341 -25.824 1.00 95.19 89 SER A C 1
ATOM 685 O O . SER A 1 89 ? 13.977 3.755 -26.131 1.00 95.19 89 SER A O 1
ATOM 687 N N . VAL A 1 90 ? 15.304 2.421 -24.884 1.00 97.56 90 VAL A N 1
ATOM 688 C CA . VAL A 1 90 ? 14.251 1.814 -24.061 1.00 97.56 90 VAL A CA 1
ATOM 689 C C . VAL A 1 90 ? 14.699 1.793 -22.604 1.00 97.56 90 VAL A C 1
ATOM 691 O O . VAL A 1 90 ? 15.706 1.176 -22.274 1.00 97.56 90 VAL A O 1
ATOM 694 N N . SER A 1 91 ? 13.938 2.438 -21.728 1.00 96.75 91 SER A N 1
ATOM 695 C CA . SER A 1 91 ? 14.156 2.438 -20.282 1.00 96.75 91 SER A CA 1
ATOM 696 C C . SER A 1 91 ? 13.024 1.688 -19.586 1.00 96.75 91 SER A C 1
ATOM 698 O O . SER A 1 91 ? 11.865 2.051 -19.761 1.00 96.75 91 SER A O 1
ATOM 700 N N . ILE A 1 92 ? 13.338 0.660 -18.798 1.00 97.69 92 ILE A N 1
ATOM 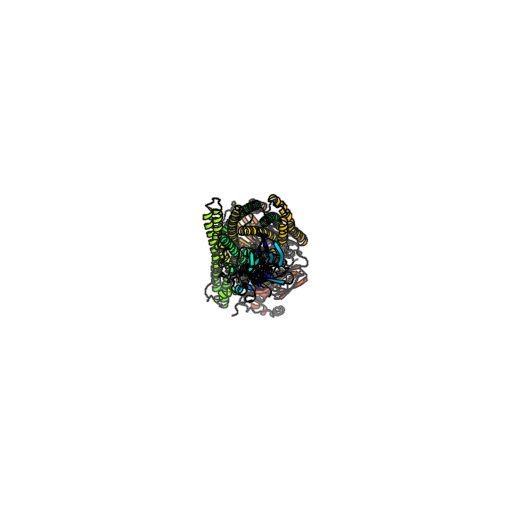701 C CA . ILE A 1 92 ? 12.370 -0.169 -18.067 1.00 97.69 92 ILE A CA 1
ATOM 702 C C . ILE A 1 92 ? 12.626 -0.045 -16.562 1.00 97.69 92 ILE A C 1
ATOM 704 O O . ILE A 1 92 ? 13.721 -0.346 -16.090 1.00 97.69 92 ILE A O 1
ATOM 708 N N . TYR A 1 93 ? 11.607 0.359 -15.805 1.00 95.62 93 TYR A N 1
ATOM 709 C CA . TYR A 1 93 ? 11.644 0.512 -14.350 1.00 95.62 93 TYR A CA 1
ATOM 710 C C . TYR A 1 93 ? 10.542 -0.339 -13.718 1.00 95.62 93 TYR A C 1
ATOM 712 O O . TYR A 1 93 ? 9.364 -0.005 -13.846 1.00 95.62 93 TYR A O 1
ATOM 720 N N . CYS A 1 94 ? 10.887 -1.438 -13.049 1.00 96.94 94 CYS A N 1
ATOM 721 C CA . CYS A 1 94 ? 9.870 -2.346 -12.519 1.00 96.94 94 CYS A CA 1
ATOM 722 C C . CYS A 1 94 ? 10.263 -3.100 -11.248 1.00 96.94 94 CYS A C 1
ATOM 724 O O . CYS A 1 94 ? 11.410 -3.037 -10.814 1.00 96.94 94 CYS A O 1
ATOM 726 N N . ASP A 1 95 ? 9.304 -3.793 -10.628 1.00 96.88 95 ASP A N 1
ATOM 727 C CA . ASP A 1 95 ? 9.622 -4.794 -9.604 1.00 96.88 95 ASP A CA 1
ATOM 728 C C . ASP A 1 95 ? 10.108 -6.082 -10.278 1.00 96.88 95 ASP A C 1
ATOM 730 O O . ASP A 1 95 ? 11.221 -6.528 -10.019 1.00 96.88 95 ASP A O 1
ATOM 734 N N . ARG A 1 96 ? 9.340 -6.619 -11.230 1.00 97.38 96 ARG A N 1
ATOM 735 C CA . ARG A 1 96 ? 9.697 -7.834 -11.969 1.00 97.38 96 ARG A CA 1
ATOM 736 C C . ARG A 1 96 ? 9.673 -7.615 -13.478 1.00 97.38 96 ARG A C 1
ATOM 738 O O . ARG A 1 96 ? 8.639 -7.242 -14.031 1.00 97.38 96 ARG A O 1
ATOM 745 N N . LEU A 1 97 ? 10.785 -7.927 -14.144 1.00 98.12 97 LEU A N 1
ATOM 746 C CA . LEU A 1 97 ? 10.891 -8.004 -15.600 1.00 98.12 97 LEU A CA 1
ATOM 747 C C . LEU A 1 97 ? 10.982 -9.462 -16.036 1.00 98.12 97 LEU A C 1
ATOM 749 O O . LEU A 1 97 ? 11.895 -10.176 -15.633 1.00 98.12 97 LEU A O 1
ATOM 753 N N . GLU A 1 98 ? 10.074 -9.888 -16.901 1.00 97.62 98 GLU A N 1
ATOM 754 C CA . GLU A 1 98 ? 10.041 -11.238 -17.447 1.00 97.62 98 GLU A CA 1
ATOM 755 C C . GLU A 1 98 ? 10.188 -11.204 -18.970 1.00 97.62 98 GLU A C 1
ATOM 757 O O . GLU A 1 98 ? 9.396 -10.564 -19.658 1.00 97.62 98 GLU A O 1
ATOM 762 N N . VAL A 1 99 ? 11.209 -11.881 -19.499 1.00 97.38 99 VAL A N 1
ATOM 763 C CA . VAL A 1 99 ? 11.543 -11.891 -20.932 1.00 97.38 99 VAL A CA 1
ATOM 764 C C . VAL A 1 99 ? 11.311 -13.283 -21.509 1.00 97.38 99 VAL A C 1
ATOM 766 O O . VAL A 1 99 ? 11.868 -14.256 -20.999 1.00 97.38 99 VAL A O 1
ATOM 769 N N . HIS A 1 100 ? 10.550 -13.367 -22.599 1.00 96.31 100 HIS A N 1
ATOM 770 C CA . HIS A 1 100 ? 10.285 -14.589 -23.368 1.00 96.31 100 HIS A CA 1
ATOM 771 C C . HIS A 1 100 ? 10.867 -14.451 -24.774 1.00 96.31 100 HIS A C 1
ATOM 773 O O . HIS A 1 100 ? 10.651 -13.429 -25.414 1.00 96.31 100 HIS A O 1
ATOM 779 N N . GLY A 1 101 ? 11.577 -15.460 -25.279 1.00 95.06 101 GLY A N 1
ATOM 780 C CA . GLY A 1 101 ? 12.217 -15.406 -26.600 1.00 95.06 101 GLY A CA 1
ATOM 781 C C . GLY A 1 101 ? 13.206 -14.240 -26.816 1.00 95.06 101 GLY A C 1
ATOM 782 O O . GLY A 1 101 ? 13.525 -13.462 -25.915 1.00 95.06 101 GLY A O 1
ATOM 783 N N . GLU A 1 102 ? 13.727 -14.102 -28.038 1.00 95.81 102 GLU A N 1
ATOM 784 C CA . GLU A 1 102 ? 14.685 -13.036 -28.366 1.00 95.81 102 GLU A CA 1
ATOM 785 C C . GLU A 1 102 ? 13.962 -11.711 -28.665 1.00 95.81 102 GLU A C 1
ATOM 787 O O . GLU A 1 102 ? 13.406 -11.526 -29.747 1.00 95.81 102 GLU A O 1
ATOM 792 N N . LEU A 1 103 ? 13.989 -10.754 -27.736 1.00 97.00 103 LEU A N 1
ATOM 793 C CA . LEU A 1 103 ? 13.533 -9.387 -27.972 1.00 97.00 103 LEU A CA 1
ATOM 794 C C . LEU A 1 103 ? 14.610 -8.600 -28.729 1.00 97.00 103 LEU A C 1
ATOM 796 O O . LEU A 1 103 ? 15.628 -8.216 -28.148 1.00 97.00 103 LEU A O 1
ATOM 800 N N . CYS A 1 104 ? 14.383 -8.314 -30.012 1.00 96.38 104 CYS A N 1
ATOM 801 C CA . CYS A 1 104 ? 15.326 -7.549 -30.819 1.00 96.38 104 CYS A CA 1
ATOM 802 C C . CYS A 1 104 ? 14.954 -6.063 -30.917 1.00 96.38 104 CYS A C 1
ATOM 804 O O . CYS A 1 104 ? 13.868 -5.722 -31.372 1.00 96.38 104 CYS A O 1
ATOM 806 N N . MET A 1 105 ? 15.892 -5.190 -30.542 1.00 96.56 105 MET A N 1
ATOM 807 C CA . MET A 1 105 ? 15.803 -3.727 -30.615 1.00 96.56 105 MET A CA 1
ATOM 808 C C . MET A 1 105 ? 17.114 -3.174 -31.212 1.00 96.56 105 MET A C 1
ATOM 810 O O . MET A 1 105 ? 17.999 -2.744 -30.468 1.00 96.56 105 MET A O 1
ATOM 814 N N . PRO A 1 106 ? 17.305 -3.249 -32.542 1.00 95.25 106 PRO A N 1
ATOM 815 C CA . PRO A 1 106 ? 18.588 -2.975 -33.188 1.00 95.25 106 PRO A CA 1
ATOM 816 C C . PRO A 1 106 ? 19.138 -1.582 -32.868 1.00 95.25 106 PRO A C 1
ATOM 818 O O . PRO A 1 106 ? 18.439 -0.589 -33.047 1.00 95.25 106 PRO A O 1
ATOM 821 N N . GLU A 1 107 ? 20.404 -1.517 -32.442 1.00 95.00 107 GLU A N 1
ATOM 822 C CA . GLU A 1 107 ? 21.140 -0.276 -32.122 1.00 95.00 107 GLU A CA 1
ATOM 823 C C . GLU A 1 107 ? 20.565 0.556 -30.964 1.00 95.00 107 GLU A C 1
ATOM 825 O O . GLU A 1 107 ? 21.081 1.637 -30.687 1.00 95.00 107 GLU A O 1
ATOM 830 N N . ALA A 1 108 ? 19.532 0.072 -30.271 1.00 96.38 108 ALA A N 1
ATOM 831 C CA . ALA A 1 108 ? 18.895 0.818 -29.197 1.00 96.38 108 ALA A CA 1
ATOM 832 C C . ALA A 1 108 ? 19.710 0.759 -27.899 1.00 96.38 108 ALA A C 1
ATOM 834 O O . ALA A 1 108 ? 20.189 -0.304 -27.498 1.00 96.38 108 ALA A O 1
ATOM 835 N N . ASP A 1 109 ? 19.797 1.888 -27.198 1.00 97.38 109 ASP A N 1
ATOM 836 C CA . ASP A 1 109 ? 20.310 1.916 -25.830 1.00 97.38 109 ASP A CA 1
ATOM 837 C C . ASP A 1 109 ? 19.220 1.449 -24.857 1.00 97.38 109 ASP A C 1
ATOM 839 O O . ASP A 1 109 ? 18.152 2.058 -24.755 1.00 97.38 109 ASP A O 1
ATOM 843 N N . VAL A 1 110 ? 19.480 0.362 -24.132 1.00 98.12 110 VAL A N 1
ATOM 844 C CA . VAL A 1 110 ? 18.518 -0.261 -23.218 1.00 98.12 110 VAL A CA 1
ATOM 845 C C . VAL A 1 110 ? 18.972 -0.080 -21.776 1.00 98.12 110 VAL A C 1
ATOM 847 O O . VAL A 1 110 ? 20.070 -0.493 -21.404 1.00 98.12 110 VAL A O 1
ATOM 850 N N . THR A 1 111 ? 18.104 0.494 -20.949 1.00 97.94 111 THR A N 1
ATOM 851 C CA . THR A 1 111 ? 18.310 0.668 -19.509 1.00 97.94 111 THR A CA 1
ATOM 852 C C . THR A 1 111 ? 17.231 -0.090 -18.743 1.00 97.94 111 THR A C 1
ATOM 854 O O . THR A 1 111 ? 16.050 0.062 -19.029 1.00 97.94 111 THR A O 1
ATOM 857 N N . ILE A 1 112 ? 17.613 -0.914 -17.771 1.00 98.06 112 ILE A N 1
ATOM 858 C CA . ILE A 1 112 ? 16.700 -1.737 -16.971 1.00 98.06 112 ILE A CA 1
ATOM 859 C C . ILE A 1 112 ? 17.041 -1.559 -15.495 1.00 98.06 112 ILE A C 1
ATOM 861 O O . ILE A 1 112 ? 18.184 -1.752 -15.092 1.00 98.06 112 ILE A O 1
ATOM 865 N N . HIS A 1 113 ? 16.029 -1.245 -14.695 1.00 96.81 113 HIS A N 1
ATOM 866 C CA . HIS A 1 113 ? 16.060 -1.267 -13.238 1.00 96.81 113 HIS A CA 1
ATOM 867 C C . HIS A 1 113 ? 14.919 -2.170 -12.761 1.00 96.81 113 HIS A C 1
ATOM 869 O O . HIS A 1 113 ? 13.750 -1.811 -12.919 1.00 96.81 113 HIS A O 1
ATOM 875 N N . ALA A 1 114 ? 15.250 -3.346 -12.225 1.00 97.31 114 ALA A N 1
ATOM 876 C CA . ALA A 1 114 ? 14.269 -4.344 -11.792 1.00 97.31 114 ALA A CA 1
ATOM 877 C C . ALA A 1 114 ? 14.653 -4.973 -10.447 1.00 97.31 114 ALA A C 1
ATOM 879 O O . ALA A 1 114 ? 15.829 -5.225 -10.217 1.00 97.31 114 ALA A O 1
ATOM 880 N N . ARG A 1 115 ? 13.713 -5.298 -9.554 1.00 96.19 115 ARG A N 1
ATOM 881 C CA . ARG A 1 115 ? 14.057 -6.156 -8.401 1.00 96.19 115 ARG A CA 1
ATOM 882 C C . ARG A 1 115 ? 14.423 -7.553 -8.903 1.00 96.19 115 ARG A C 1
ATOM 884 O O . ARG A 1 115 ? 15.488 -8.064 -8.573 1.00 96.19 115 ARG A O 1
ATOM 891 N N . GLU A 1 116 ? 13.585 -8.121 -9.762 1.00 96.81 116 GLU A N 1
ATOM 892 C CA . GLU A 1 116 ? 13.743 -9.462 -10.323 1.00 96.81 116 GLU A CA 1
ATOM 893 C C . GLU A 1 116 ? 13.809 -9.414 -11.857 1.00 96.81 116 GLU A C 1
ATOM 895 O O . GLU A 1 116 ? 12.901 -8.898 -12.508 1.00 96.81 116 GLU A O 1
ATOM 900 N N . LEU A 1 117 ? 14.864 -9.989 -12.442 1.00 96.75 117 LEU A N 1
ATOM 901 C CA . LEU A 1 117 ? 14.970 -10.244 -13.882 1.00 96.75 117 LEU A CA 1
ATOM 902 C C . LEU A 1 117 ? 14.802 -11.741 -14.162 1.00 96.75 117 LEU A C 1
ATOM 904 O O . LEU A 1 117 ? 15.607 -12.555 -13.715 1.00 96.75 117 LEU A O 1
ATOM 908 N N . VAL A 1 118 ? 13.778 -12.111 -14.924 1.00 96.69 118 VAL A N 1
ATOM 909 C CA . VAL A 1 118 ? 13.425 -13.506 -15.203 1.00 96.69 118 VAL A CA 1
ATOM 910 C C . VAL A 1 118 ? 13.570 -13.803 -16.693 1.00 96.69 118 VAL A C 1
ATOM 912 O O . VAL A 1 118 ? 12.860 -13.235 -17.524 1.00 96.69 118 VAL A O 1
ATOM 915 N N . TRP A 1 119 ? 14.464 -14.733 -17.027 1.00 95.75 119 TRP A N 1
ATOM 916 C CA . TRP A 1 119 ? 14.531 -15.357 -18.348 1.00 95.75 119 TRP A CA 1
ATOM 917 C C . TRP A 1 119 ? 13.563 -16.540 -18.359 1.00 95.75 119 TRP A C 1
ATOM 919 O O . TRP A 1 119 ? 13.851 -17.592 -17.790 1.00 95.75 119 TRP A O 1
ATOM 929 N N . ALA A 1 120 ? 12.382 -16.342 -18.942 1.00 94.00 120 ALA A N 1
ATOM 930 C CA . ALA A 1 120 ? 11.284 -17.295 -18.820 1.00 94.00 120 ALA A CA 1
ATOM 931 C C . ALA A 1 120 ? 11.506 -18.603 -19.600 1.00 94.00 120 ALA A C 1
ATOM 933 O O . ALA A 1 120 ? 10.984 -19.649 -19.213 1.00 94.00 120 ALA A O 1
ATOM 934 N N . ASP A 1 121 ? 12.292 -18.566 -20.678 1.00 92.38 121 ASP A N 1
ATOM 935 C CA . ASP A 1 121 ? 12.557 -19.709 -21.543 1.00 92.38 121 ASP A CA 1
ATOM 936 C C . ASP A 1 121 ? 14.011 -19.735 -22.061 1.00 92.38 121 ASP A C 1
ATOM 938 O O . ASP A 1 121 ? 14.806 -18.812 -21.868 1.00 92.38 121 ASP A O 1
ATOM 942 N N . ARG A 1 122 ? 14.399 -20.829 -22.732 1.00 88.69 122 ARG A N 1
ATOM 943 C CA . ARG A 1 122 ? 15.771 -20.992 -23.253 1.00 88.69 122 ARG A CA 1
ATOM 944 C C . ARG A 1 122 ? 16.132 -20.027 -24.382 1.00 88.69 122 ARG A C 1
ATOM 946 O O . ARG A 1 122 ? 17.315 -19.811 -24.610 1.00 88.69 122 ARG A O 1
ATOM 953 N N . ALA A 1 123 ? 15.146 -19.485 -25.088 1.00 90.69 123 ALA A N 1
ATOM 954 C CA . ALA A 1 123 ? 15.344 -18.528 -26.169 1.00 90.69 123 ALA A CA 1
ATOM 955 C C . ALA A 1 123 ? 15.310 -17.070 -25.678 1.00 90.69 123 ALA A C 1
ATOM 957 O O . ALA A 1 123 ? 15.649 -16.180 -26.454 1.00 90.69 123 ALA A O 1
ATOM 958 N N . SER A 1 124 ? 14.929 -16.819 -24.419 1.00 95.25 124 SER A N 1
ATOM 959 C CA . SER A 1 124 ? 14.874 -15.489 -23.816 1.00 95.25 124 SER A CA 1
ATOM 960 C C . SER A 1 124 ? 16.193 -14.737 -23.977 1.00 95.25 124 SER A C 1
ATOM 962 O O . SER A 1 124 ? 17.208 -15.141 -23.409 1.00 95.25 124 SER A O 1
ATOM 964 N N . ALA A 1 125 ? 16.193 -13.637 -24.722 1.00 96.31 125 ALA A N 1
ATOM 965 C CA . ALA A 1 125 ? 17.370 -12.797 -24.912 1.00 96.31 125 ALA A CA 1
ATOM 966 C C . ALA A 1 125 ? 16.976 -11.353 -25.241 1.00 96.31 125 ALA A C 1
ATOM 968 O O . ALA A 1 125 ? 15.896 -11.099 -25.763 1.00 96.31 125 ALA A O 1
ATOM 969 N N . ILE A 1 126 ? 17.866 -10.401 -24.971 1.00 97.56 126 ILE A N 1
ATOM 970 C CA . ILE A 1 126 ? 17.747 -9.006 -25.411 1.00 97.56 126 ILE A CA 1
ATOM 971 C C . ILE A 1 126 ? 18.823 -8.761 -26.466 1.00 97.56 126 ILE A C 1
ATOM 973 O O . ILE A 1 126 ? 20.015 -8.867 -26.172 1.00 97.56 126 ILE A O 1
ATOM 977 N N . ASN A 1 127 ? 18.407 -8.435 -27.692 1.00 97.38 127 ASN A N 1
ATOM 978 C CA . ASN A 1 127 ? 19.295 -8.263 -28.836 1.00 97.38 127 ASN A CA 1
ATOM 979 C C . ASN A 1 127 ? 19.289 -6.831 -29.379 1.00 97.38 127 ASN A C 1
ATOM 981 O O . ASN A 1 127 ? 18.397 -6.438 -30.130 1.00 97.38 127 ASN A O 1
ATOM 985 N N . VAL A 1 128 ? 20.343 -6.084 -29.058 1.00 97.62 128 VAL A N 1
ATOM 986 C CA . VAL A 1 128 ? 20.588 -4.707 -29.520 1.00 97.62 128 VAL A CA 1
ATOM 987 C C . VAL A 1 128 ? 21.612 -4.630 -30.658 1.00 97.62 128 VAL A C 1
ATOM 989 O O . VAL A 1 128 ? 22.082 -3.549 -31.025 1.00 97.62 128 VAL A O 1
ATOM 992 N N . SER A 1 129 ? 21.975 -5.775 -31.244 1.00 96.81 129 SER A N 1
ATOM 993 C CA . SER A 1 129 ? 22.877 -5.838 -32.401 1.00 96.81 129 SER A CA 1
ATOM 994 C C . SER A 1 129 ? 22.216 -5.188 -33.629 1.00 96.81 129 SER A C 1
ATOM 996 O O . SER A 1 129 ? 21.016 -5.391 -33.833 1.00 96.81 129 SER A O 1
ATOM 998 N N . PRO A 1 130 ? 22.950 -4.479 -34.502 1.00 95.00 130 PRO A N 1
ATOM 999 C CA . PRO A 1 130 ? 22.379 -3.870 -35.702 1.00 95.00 130 PRO A CA 1
ATOM 1000 C C . PRO A 1 130 ? 21.792 -4.904 -36.661 1.00 95.00 130 PRO A C 1
ATOM 1002 O O . PRO A 1 130 ? 22.202 -6.069 -36.664 1.00 95.00 130 PRO A O 1
ATOM 1005 N N . LEU A 1 131 ? 20.864 -4.473 -37.512 1.00 94.38 131 LEU A N 1
ATOM 1006 C CA . LEU A 1 131 ? 20.373 -5.282 -38.628 1.00 94.38 131 LEU A CA 1
ATOM 1007 C C . LEU A 1 131 ? 21.435 -5.411 -39.733 1.00 94.38 131 LEU A C 1
ATOM 1009 O O . LEU A 1 131 ? 22.360 -4.605 -39.841 1.00 94.38 131 LEU A O 1
ATOM 1013 N N . GLY A 1 132 ? 21.291 -6.434 -40.576 1.00 91.69 132 GLY A N 1
ATOM 1014 C CA . GLY A 1 132 ? 22.117 -6.585 -41.775 1.00 91.69 132 GLY A CA 1
ATOM 1015 C C . GLY A 1 132 ? 21.724 -5.599 -42.879 1.00 91.69 132 GLY A C 1
ATOM 1016 O O . GLY A 1 132 ? 20.592 -5.115 -42.921 1.00 91.69 132 GLY A O 1
ATOM 1017 N N . TRP A 1 133 ? 22.646 -5.332 -43.807 1.00 92.56 133 TRP A N 1
ATOM 1018 C CA . TRP A 1 133 ? 22.369 -4.519 -44.994 1.00 92.56 133 TRP A CA 1
ATOM 1019 C C . TRP A 1 133 ? 21.380 -5.212 -45.933 1.00 92.56 133 TRP A C 1
ATOM 1021 O O . TRP A 1 133 ? 21.444 -6.424 -46.137 1.00 92.56 133 TRP A O 1
ATOM 1031 N N . ALA A 1 134 ? 20.485 -4.432 -46.540 1.00 91.06 134 ALA A N 1
ATOM 1032 C CA . ALA A 1 134 ? 19.530 -4.906 -47.540 1.00 91.06 134 ALA A CA 1
ATOM 1033 C C . ALA A 1 134 ? 20.222 -5.419 -48.813 1.00 91.06 134 ALA A C 1
ATOM 1035 O O . ALA A 1 134 ? 19.709 -6.327 -49.463 1.00 91.06 134 ALA A O 1
ATOM 1036 N N . ALA A 1 135 ? 21.403 -4.876 -49.124 1.00 88.44 135 ALA A N 1
ATOM 1037 C CA . ALA A 1 135 ? 22.254 -5.298 -50.228 1.00 88.44 135 ALA A CA 1
ATOM 1038 C C . ALA A 1 135 ? 23.638 -5.717 -49.723 1.00 88.44 135 ALA A C 1
ATOM 1040 O O . ALA A 1 135 ? 24.282 -4.980 -48.975 1.00 88.44 135 ALA A O 1
ATOM 1041 N N . ASP A 1 136 ? 24.136 -6.854 -50.205 1.00 86.88 136 ASP A N 1
ATOM 1042 C CA . ASP A 1 136 ? 25.417 -7.421 -49.763 1.00 86.88 136 ASP A CA 1
ATOM 1043 C C . ASP A 1 136 ? 26.641 -6.636 -50.271 1.00 86.88 136 ASP A C 1
ATOM 1045 O O . ASP A 1 136 ? 27.746 -6.785 -49.744 1.00 86.88 136 ASP A O 1
ATOM 1049 N N . LYS A 1 137 ? 26.462 -5.790 -51.295 1.00 92.44 137 LYS A N 1
ATOM 1050 C CA . LYS A 1 137 ? 27.507 -4.937 -51.874 1.00 92.44 137 LYS A CA 1
ATOM 1051 C C . LYS A 1 137 ? 26.961 -3.602 -52.386 1.00 92.44 137 LYS A C 1
ATOM 1053 O O . LYS A 1 137 ? 25.781 -3.508 -52.726 1.00 92.44 137 LYS A O 1
ATOM 1058 N N . ALA A 1 138 ? 27.833 -2.601 -52.470 1.00 93.19 138 ALA A N 1
ATOM 1059 C CA . ALA A 1 138 ? 27.543 -1.317 -53.106 1.00 93.19 138 ALA A CA 1
ATOM 1060 C C . ALA A 1 138 ? 27.550 -1.410 -54.649 1.00 93.19 138 ALA A C 1
ATOM 1062 O O . ALA A 1 138 ? 27.916 -2.437 -55.226 1.00 93.19 138 ALA A O 1
ATOM 1063 N N . ALA A 1 139 ? 27.113 -0.342 -55.324 1.00 93.50 139 ALA A N 1
ATOM 1064 C CA . ALA A 1 139 ? 26.977 -0.318 -56.780 1.00 93.50 139 ALA A CA 1
ATOM 1065 C C . ALA A 1 139 ? 28.337 -0.393 -57.496 1.00 93.50 139 ALA A C 1
ATOM 1067 O O . ALA A 1 139 ? 29.260 0.355 -57.170 1.00 93.50 139 ALA A O 1
ATOM 1068 N N . ASP A 1 140 ? 28.438 -1.282 -58.486 1.00 95.38 140 ASP A N 1
ATOM 1069 C CA . ASP A 1 140 ? 29.639 -1.459 -59.307 1.00 95.38 140 ASP A CA 1
ATOM 1070 C C . ASP A 1 140 ? 29.929 -0.213 -60.169 1.00 95.38 140 ASP A C 1
ATOM 1072 O O . ASP A 1 140 ? 29.045 0.601 -60.446 1.00 95.38 140 ASP A O 1
ATOM 1076 N N . ALA A 1 141 ? 31.178 -0.082 -60.609 1.00 92.00 141 ALA A N 1
ATOM 1077 C CA . ALA A 1 141 ? 31.633 0.957 -61.519 1.00 92.00 141 ALA A CA 1
ATOM 1078 C C . ALA A 1 141 ? 30.846 0.943 -62.842 1.00 92.00 141 ALA A C 1
ATOM 1080 O O . ALA A 1 141 ? 30.499 -0.112 -63.377 1.00 92.00 141 ALA A O 1
ATOM 1081 N N . GLN A 1 142 ? 30.604 2.131 -63.400 1.00 90.00 142 GLN A N 1
ATOM 1082 C CA . GLN A 1 142 ? 29.928 2.311 -64.688 1.00 90.00 142 GLN A CA 1
ATOM 1083 C C . GLN A 1 142 ? 30.660 3.355 -65.533 1.00 90.00 142 GLN A C 1
ATOM 1085 O O . GLN A 1 142 ? 30.846 4.498 -65.111 1.00 90.00 142 GLN A O 1
ATOM 1090 N N . GLY A 1 143 ? 31.062 2.976 -66.749 1.00 85.94 143 GLY A N 1
ATOM 1091 C CA . GLY A 1 143 ? 31.819 3.855 -67.641 1.00 85.94 143 GLY A CA 1
ATOM 1092 C C . GLY A 1 143 ? 33.153 4.251 -67.011 1.00 85.94 143 GLY A C 1
ATOM 1093 O O . GLY A 1 143 ? 33.976 3.385 -66.749 1.00 85.94 143 GLY A O 1
ATOM 1094 N N . THR A 1 144 ? 33.354 5.545 -66.753 1.00 84.94 144 THR A N 1
ATOM 1095 C CA . THR A 1 144 ? 34.543 6.085 -66.068 1.00 84.94 144 THR A CA 1
ATOM 1096 C C . THR A 1 144 ? 34.333 6.331 -64.568 1.00 84.94 144 THR A C 1
ATOM 1098 O O . THR A 1 144 ? 35.262 6.780 -63.899 1.00 84.94 144 THR A O 1
ATOM 1101 N N . SER A 1 145 ? 33.130 6.091 -64.033 1.00 89.44 145 SER A N 1
ATOM 1102 C CA . SER A 1 145 ? 32.820 6.315 -62.616 1.00 89.44 145 SER A CA 1
ATOM 1103 C C . SER A 1 145 ? 33.255 5.114 -61.765 1.00 89.44 145 SER A C 1
ATOM 1105 O O . SER A 1 145 ? 32.824 3.997 -62.067 1.00 89.44 145 SER A O 1
ATOM 1107 N N . PRO A 1 146 ? 34.060 5.319 -60.702 1.00 91.12 146 PRO A N 1
ATOM 1108 C CA . PRO A 1 146 ? 34.465 4.271 -59.762 1.00 91.12 146 PRO A CA 1
ATOM 1109 C C . PRO A 1 146 ? 33.299 3.518 -59.122 1.00 91.12 146 PRO A C 1
ATOM 1111 O O . PRO A 1 146 ? 32.190 4.045 -59.011 1.00 91.12 146 PRO A O 1
ATOM 1114 N N . GLY A 1 147 ? 33.581 2.305 -58.641 1.00 92.44 147 GLY A N 1
ATOM 1115 C CA . GLY A 1 147 ? 32.644 1.560 -57.805 1.00 92.44 147 GLY A CA 1
ATOM 1116 C C . GLY A 1 147 ? 32.334 2.338 -56.525 1.00 92.44 147 GLY A C 1
ATOM 1117 O O . GLY A 1 147 ? 33.196 3.026 -55.973 1.00 92.44 147 GLY A O 1
ATOM 1118 N N . GLN A 1 148 ? 31.098 2.252 -56.041 1.00 94.75 148 GLN A N 1
ATOM 1119 C CA . GLN A 1 148 ? 30.702 2.943 -54.818 1.00 94.75 148 GLN A CA 1
ATOM 1120 C C . GLN A 1 148 ? 31.292 2.267 -53.576 1.00 94.75 148 GLN A C 1
ATOM 1122 O O . GLN A 1 148 ? 31.477 1.049 -53.523 1.00 94.75 148 GLN A O 1
ATOM 1127 N N . ASN A 1 149 ? 31.577 3.068 -52.550 1.00 95.00 149 ASN A N 1
ATOM 1128 C CA . ASN A 1 149 ? 32.045 2.557 -51.265 1.00 95.00 149 ASN A CA 1
ATOM 1129 C C . ASN A 1 149 ? 30.938 1.760 -50.566 1.00 95.00 149 ASN A C 1
ATOM 1131 O O . ASN A 1 149 ? 29.772 2.149 -50.600 1.00 95.00 149 ASN A O 1
ATOM 1135 N N . GLY A 1 150 ? 31.320 0.685 -49.882 1.00 93.94 150 GLY A N 1
ATOM 1136 C CA . GLY A 1 150 ? 30.413 -0.049 -49.011 1.00 93.94 150 GLY A CA 1
ATOM 1137 C C . GLY A 1 150 ? 30.024 0.777 -47.783 1.00 93.94 150 GLY A C 1
ATOM 1138 O O . GLY A 1 150 ? 30.868 1.445 -47.172 1.00 93.94 150 GLY A O 1
ATOM 1139 N N . ALA A 1 151 ? 28.755 0.699 -47.383 1.00 95.00 151 ALA A N 1
ATOM 1140 C CA . ALA A 1 151 ? 28.284 1.262 -46.122 1.00 95.00 151 ALA A CA 1
ATOM 1141 C C . ALA A 1 151 ? 29.043 0.676 -44.917 1.00 95.00 151 ALA A C 1
ATOM 1143 O O . ALA A 1 151 ? 29.325 -0.522 -44.843 1.00 95.00 151 ALA A O 1
ATOM 1144 N N . HIS A 1 152 ? 29.406 1.531 -43.961 1.00 95.31 152 HIS A N 1
ATOM 1145 C CA . HIS A 1 152 ? 30.112 1.118 -42.747 1.00 95.31 152 HIS A CA 1
ATOM 1146 C C . HIS A 1 152 ? 29.197 0.331 -41.818 1.00 95.31 152 HIS A C 1
ATOM 1148 O O . HIS A 1 152 ? 28.092 0.783 -41.543 1.00 95.31 152 HIS A O 1
ATOM 1154 N N . GLY A 1 153 ? 29.690 -0.784 -41.284 1.00 94.12 153 GLY A N 1
ATOM 1155 C CA . GLY A 1 153 ? 29.023 -1.566 -40.257 1.00 94.12 153 GLY A CA 1
ATOM 1156 C C . GLY A 1 153 ? 28.659 -0.699 -39.058 1.00 94.12 153 GLY A C 1
ATOM 1157 O O . GLY A 1 153 ? 29.426 0.172 -38.643 1.00 94.12 153 GLY A O 1
ATOM 1158 N N . ARG A 1 154 ? 27.453 -0.916 -38.537 1.00 94.38 154 ARG A N 1
ATOM 1159 C CA . ARG A 1 154 ? 26.869 -0.071 -37.495 1.00 94.38 154 ARG A CA 1
ATOM 1160 C C . ARG A 1 154 ? 27.280 -0.548 -36.107 1.00 94.38 154 ARG A C 1
ATOM 1162 O O . ARG A 1 154 ? 27.582 -1.724 -35.917 1.00 94.38 154 ARG A O 1
ATOM 1169 N N . ASN A 1 155 ? 27.330 0.363 -35.144 1.00 96.12 155 ASN A N 1
ATOM 1170 C CA . ASN A 1 155 ? 27.647 0.007 -33.762 1.00 96.12 155 ASN A CA 1
ATOM 1171 C C . ASN A 1 155 ? 26.410 -0.597 -33.096 1.00 96.12 155 ASN A C 1
ATOM 1173 O O . ASN A 1 155 ? 25.302 -0.138 -33.357 1.00 96.12 155 ASN A O 1
ATOM 1177 N N . ALA A 1 156 ? 26.586 -1.607 -32.247 1.00 96.81 156 ALA A N 1
ATOM 1178 C CA . ALA A 1 156 ? 25.481 -2.115 -31.436 1.00 96.81 156 ALA A CA 1
ATOM 1179 C C . ALA A 1 156 ? 25.078 -1.117 -30.338 1.00 96.81 156 ALA A C 1
ATOM 1181 O O . ALA A 1 156 ? 25.885 -0.281 -29.927 1.00 96.81 156 ALA A O 1
ATOM 1182 N N . GLY A 1 157 ? 23.842 -1.244 -29.853 1.00 96.19 157 GLY A N 1
ATOM 1183 C CA . GLY A 1 157 ? 23.338 -0.447 -28.733 1.00 96.19 157 GLY A CA 1
ATOM 1184 C C . GLY A 1 157 ? 23.981 -0.821 -27.393 1.00 96.19 157 GLY A C 1
ATOM 1185 O O . GLY A 1 157 ? 24.610 -1.877 -27.257 1.00 96.19 157 GLY A O 1
ATOM 1186 N N . SER A 1 158 ? 23.834 0.045 -26.390 1.00 96.44 158 SER A N 1
ATOM 1187 C CA . SER A 1 158 ? 24.366 -0.178 -25.038 1.00 96.44 158 SER A CA 1
ATOM 1188 C C . SER A 1 158 ? 23.334 -0.819 -24.110 1.00 96.44 158 SER A C 1
ATOM 1190 O O . SER A 1 158 ? 22.136 -0.590 -24.243 1.00 96.44 158 SER A O 1
ATOM 1192 N N . LEU A 1 159 ? 23.800 -1.586 -23.123 1.00 98.19 159 LEU A N 1
ATOM 1193 C CA . LEU A 1 159 ? 22.972 -2.239 -22.109 1.00 98.19 159 LEU A CA 1
ATOM 1194 C C . LEU A 1 159 ? 23.355 -1.730 -20.710 1.00 98.19 159 LEU A C 1
ATOM 1196 O O . LEU A 1 159 ? 24.479 -1.941 -20.258 1.00 98.19 159 LEU A O 1
ATOM 1200 N N . ASN A 1 160 ? 22.422 -1.101 -19.997 1.00 97.12 160 ASN A N 1
ATOM 1201 C CA . ASN A 1 160 ? 22.565 -0.702 -18.594 1.00 97.12 160 ASN A CA 1
ATOM 1202 C C . ASN A 1 160 ? 21.540 -1.476 -17.757 1.00 97.12 160 ASN A C 1
ATOM 1204 O O . ASN A 1 160 ? 20.386 -1.071 -17.679 1.00 97.12 160 ASN A O 1
ATOM 1208 N N . ILE A 1 161 ? 21.925 -2.610 -17.170 1.00 96.94 161 ILE A N 1
ATOM 1209 C CA . ILE A 1 161 ? 20.985 -3.527 -16.505 1.00 96.94 161 ILE A CA 1
ATOM 1210 C C . ILE A 1 161 ? 21.326 -3.631 -15.025 1.00 96.94 161 ILE A C 1
ATOM 1212 O O . ILE A 1 161 ? 22.351 -4.205 -14.657 1.00 96.94 161 ILE A O 1
ATOM 1216 N N . PHE A 1 162 ? 20.445 -3.115 -14.177 1.00 96.00 162 PHE A N 1
ATOM 1217 C CA . PHE A 1 162 ? 20.560 -3.173 -12.729 1.00 96.00 162 PHE A CA 1
ATOM 1218 C C . PHE A 1 162 ? 19.429 -4.015 -12.151 1.00 96.00 162 PHE A C 1
ATOM 1220 O O . PHE A 1 162 ? 18.256 -3.672 -12.317 1.00 96.00 162 PHE A O 1
ATOM 1227 N N . ALA A 1 163 ? 19.781 -5.103 -11.464 1.00 95.44 163 ALA A N 1
ATOM 1228 C CA . ALA A 1 163 ? 18.802 -5.983 -10.840 1.00 95.44 163 ALA A CA 1
ATOM 1229 C C . ALA A 1 163 ? 19.182 -6.402 -9.415 1.00 95.44 163 ALA A C 1
ATOM 1231 O O . ALA A 1 163 ? 20.368 -6.432 -9.085 1.00 95.44 163 ALA A O 1
ATOM 1232 N N . ALA A 1 164 ? 18.199 -6.701 -8.559 1.00 94.06 164 ALA A N 1
ATOM 1233 C CA . ALA A 1 164 ? 18.473 -7.298 -7.245 1.00 94.06 164 ALA A CA 1
ATOM 1234 C C . ALA A 1 164 ? 18.790 -8.792 -7.384 1.00 94.06 164 ALA A C 1
ATOM 1236 O O . ALA A 1 164 ? 19.675 -9.312 -6.708 1.00 94.06 164 ALA A O 1
ATOM 1237 N N . SER A 1 165 ? 18.077 -9.471 -8.283 1.00 94.44 165 SER A N 1
ATOM 1238 C CA . SER A 1 165 ? 18.293 -10.872 -8.622 1.00 94.44 165 SER A CA 1
ATOM 1239 C C . SER A 1 165 ? 17.996 -11.145 -10.097 1.00 94.44 165 SER A C 1
ATOM 1241 O O . SER A 1 165 ? 17.235 -10.428 -10.754 1.00 94.44 165 SER A O 1
ATOM 1243 N N . VAL A 1 166 ? 18.605 -12.209 -10.619 1.00 94.31 166 VAL A N 1
ATOM 1244 C CA . VAL A 1 166 ? 18.330 -12.749 -11.952 1.00 94.31 166 VAL A CA 1
ATOM 1245 C C . VAL A 1 166 ? 18.049 -14.247 -11.850 1.00 94.31 166 VAL A C 1
ATOM 1247 O O . VAL A 1 166 ? 18.719 -14.958 -11.100 1.00 94.31 166 VAL A O 1
ATOM 1250 N N . SER A 1 167 ? 17.049 -14.732 -12.583 1.00 93.31 167 SER A N 1
ATOM 1251 C CA . SER A 1 167 ? 16.657 -16.141 -12.594 1.00 93.31 167 SER A CA 1
ATOM 1252 C C . SER A 1 167 ? 16.479 -16.661 -14.027 1.00 93.31 167 SER A C 1
ATOM 1254 O O . SER A 1 167 ? 15.737 -16.043 -14.792 1.00 93.31 167 SER A O 1
ATOM 1256 N N . PRO A 1 168 ? 17.115 -17.790 -14.398 1.00 89.94 168 PRO A N 1
ATOM 1257 C CA . PRO A 1 168 ? 18.144 -18.504 -13.637 1.00 89.94 168 PRO A CA 1
ATOM 1258 C C . PRO A 1 168 ? 19.455 -17.697 -13.541 1.00 89.94 168 PRO A C 1
ATOM 1260 O O . PRO A 1 168 ? 19.862 -17.036 -14.492 1.00 89.94 168 PRO A O 1
ATOM 1263 N N . ALA A 1 169 ? 20.139 -17.771 -12.393 1.00 78.69 169 ALA A N 1
ATOM 1264 C CA . ALA A 1 169 ? 21.345 -16.973 -12.126 1.00 78.69 169 ALA A CA 1
ATOM 1265 C C . ALA A 1 169 ? 22.617 -17.481 -12.828 1.00 78.69 169 ALA A C 1
ATOM 1267 O O . ALA A 1 169 ? 23.546 -16.719 -13.066 1.00 78.69 169 ALA A O 1
ATOM 1268 N N . ASN A 1 170 ? 22.677 -18.772 -13.167 1.00 69.75 170 ASN A N 1
ATOM 1269 C CA . ASN A 1 170 ? 23.865 -19.416 -13.741 1.00 69.75 170 ASN A CA 1
ATOM 1270 C C . ASN A 1 170 ? 23.584 -19.981 -15.127 1.00 69.75 170 ASN A C 1
ATOM 1272 O O . ASN A 1 170 ? 23.832 -21.154 -15.401 1.00 69.75 170 ASN A O 1
ATOM 1276 N N . ASP A 1 171 ? 23.049 -19.133 -15.991 1.00 68.12 171 ASP A N 1
ATOM 1277 C CA . ASP A 1 171 ? 22.853 -19.484 -17.380 1.00 68.12 171 ASP A CA 1
ATOM 1278 C C . ASP A 1 171 ? 24.056 -19.027 -18.213 1.00 68.12 171 ASP A C 1
ATOM 1280 O O . ASP A 1 171 ? 24.392 -17.846 -18.250 1.00 68.12 171 ASP A O 1
ATOM 1284 N N . GLY A 1 172 ? 24.775 -19.971 -18.823 1.00 67.12 172 GLY A N 1
ATOM 1285 C CA . GLY A 1 172 ? 25.888 -19.661 -19.728 1.00 67.12 172 GLY A CA 1
ATOM 1286 C C . GLY A 1 172 ? 25.420 -19.190 -21.109 1.00 67.12 172 GLY A C 1
ATOM 1287 O O . GLY A 1 172 ? 26.252 -18.779 -21.931 1.00 67.12 172 GLY A O 1
ATOM 1288 N N . ASP A 1 173 ? 24.113 -19.265 -21.366 1.00 79.44 173 ASP A N 1
ATOM 1289 C CA . ASP A 1 173 ? 23.496 -18.885 -22.625 1.00 79.44 173 ASP A CA 1
ATOM 1290 C C . ASP A 1 173 ? 23.692 -17.387 -22.912 1.00 79.44 173 ASP A C 1
ATOM 1292 O O . ASP A 1 173 ? 23.788 -16.535 -22.025 1.00 79.44 173 ASP A O 1
ATOM 1296 N N . GLY A 1 174 ? 23.798 -17.044 -24.197 1.00 84.94 174 GLY A N 1
ATOM 1297 C CA . GLY A 1 174 ? 23.923 -15.656 -24.635 1.00 84.94 174 GLY A CA 1
ATOM 1298 C C . GLY A 1 174 ? 22.599 -14.906 -24.487 1.00 84.94 174 GLY A C 1
ATOM 1299 O O . GLY A 1 174 ? 21.892 -14.746 -25.473 1.00 84.94 174 GLY A O 1
ATOM 1300 N N . ARG A 1 175 ? 22.260 -14.452 -23.274 1.00 93.69 175 ARG A N 1
ATOM 1301 C CA . ARG A 1 175 ? 21.014 -13.708 -22.993 1.00 93.69 175 ARG A CA 1
ATOM 1302 C C . ARG A 1 175 ? 21.080 -12.240 -23.422 1.00 93.69 175 ARG A C 1
ATOM 1304 O O . ARG A 1 175 ? 20.049 -11.619 -23.652 1.00 93.69 175 ARG A O 1
ATOM 1311 N N . LEU A 1 176 ? 22.281 -11.671 -23.524 1.00 96.25 176 LEU A N 1
ATOM 1312 C CA . LEU A 1 176 ? 22.498 -10.260 -23.848 1.00 96.25 176 LEU A CA 1
ATOM 1313 C C . LEU A 1 176 ? 23.333 -10.150 -25.129 1.00 96.25 176 LEU A C 1
ATOM 1315 O O . LEU A 1 176 ? 24.546 -10.368 -25.107 1.00 96.25 176 LEU A O 1
ATOM 1319 N N . LEU A 1 177 ? 22.695 -9.829 -26.253 1.00 97.12 177 LEU A N 1
ATOM 1320 C CA . LEU A 1 177 ? 23.317 -9.811 -27.579 1.00 97.12 177 LEU A CA 1
ATOM 1321 C C . LEU A 1 177 ? 23.529 -8.365 -28.047 1.00 97.12 177 LEU A C 1
ATOM 1323 O O . LEU A 1 177 ? 22.576 -7.629 -28.282 1.00 97.12 177 LEU A O 1
ATOM 1327 N N . ALA A 1 178 ? 24.786 -7.958 -28.203 1.00 97.31 178 ALA A N 1
ATOM 1328 C CA . ALA A 1 178 ? 25.171 -6.599 -28.587 1.00 97.31 178 ALA A CA 1
ATOM 1329 C C . ALA A 1 178 ? 26.380 -6.614 -29.537 1.00 97.31 178 ALA A C 1
ATOM 1331 O O . ALA A 1 178 ? 27.391 -5.954 -29.300 1.00 97.31 178 ALA A O 1
ATOM 1332 N N . SER A 1 179 ? 26.327 -7.435 -30.586 1.00 97.06 179 SER A N 1
ATOM 1333 C CA . SER A 1 179 ? 27.437 -7.585 -31.535 1.00 97.06 179 SER A CA 1
ATOM 1334 C C . SER A 1 179 ? 27.415 -6.494 -32.606 1.00 97.06 179 SER A C 1
ATOM 1336 O O . SER A 1 179 ? 26.351 -6.134 -33.105 1.00 97.06 179 SER A O 1
ATOM 1338 N N . GLY A 1 180 ? 28.587 -5.971 -32.969 1.00 96.69 180 GLY A N 1
ATOM 1339 C CA . GLY A 1 180 ? 28.727 -4.923 -33.981 1.00 96.69 180 GLY A CA 1
ATOM 1340 C C . GLY A 1 180 ? 28.360 -5.406 -35.387 1.00 96.69 180 GLY A C 1
ATOM 1341 O O . GLY A 1 180 ? 28.572 -6.566 -35.744 1.00 96.69 180 GLY A O 1
ATOM 1342 N N . GLY A 1 181 ? 27.816 -4.508 -36.205 1.00 94.69 181 GLY A N 1
ATOM 1343 C CA . GLY A 1 181 ? 27.392 -4.803 -37.570 1.00 94.69 181 GLY A CA 1
ATOM 1344 C C . GLY A 1 181 ? 28.567 -4.967 -38.535 1.00 94.69 181 GLY A C 1
ATOM 1345 O O . GLY A 1 181 ? 29.611 -4.319 -38.402 1.00 94.69 181 GLY A O 1
ATOM 1346 N N . CYS A 1 182 ? 28.384 -5.815 -39.547 1.00 94.94 182 CYS A N 1
ATOM 1347 C CA . CYS A 1 182 ? 29.368 -5.991 -40.611 1.00 94.94 182 CYS A CA 1
ATOM 1348 C C . CYS A 1 182 ? 29.332 -4.827 -41.611 1.00 94.94 182 CYS A C 1
ATOM 1350 O O . CYS A 1 182 ? 28.264 -4.314 -41.951 1.00 94.94 182 CYS A O 1
ATOM 1352 N N . GLY A 1 183 ? 30.500 -4.422 -42.106 1.00 94.75 183 GLY A N 1
ATOM 1353 C CA . GLY A 1 183 ? 30.608 -3.498 -43.231 1.00 94.75 183 GLY A CA 1
ATOM 1354 C C . GLY A 1 183 ? 30.094 -4.128 -44.523 1.00 94.75 183 GLY A C 1
ATOM 1355 O O . GLY A 1 183 ? 30.247 -5.327 -44.746 1.00 94.75 183 GLY A O 1
ATOM 1356 N N . GLN A 1 184 ? 29.486 -3.318 -45.382 1.00 95.62 184 GLN A N 1
ATOM 1357 C CA . GLN A 1 184 ? 29.050 -3.747 -46.705 1.00 95.62 184 GLN A CA 1
ATOM 1358 C C . GLN A 1 184 ? 30.261 -3.917 -47.636 1.00 95.62 184 GLN A C 1
ATOM 1360 O O . GLN A 1 184 ? 31.234 -3.155 -47.555 1.00 95.62 184 GLN A O 1
ATOM 1365 N N . ASN A 1 185 ? 30.201 -4.883 -48.554 1.00 95.50 185 ASN A N 1
ATOM 1366 C CA . ASN A 1 185 ? 31.222 -5.028 -49.591 1.00 95.50 185 ASN A CA 1
ATOM 1367 C C . ASN A 1 185 ? 31.205 -3.811 -50.543 1.00 95.50 185 ASN A C 1
ATOM 1369 O O . ASN A 1 185 ? 30.139 -3.231 -50.778 1.00 95.50 185 ASN A O 1
ATOM 1373 N N . PRO A 1 186 ? 32.355 -3.406 -51.105 1.00 95.75 186 PRO A N 1
ATOM 1374 C CA . PRO A 1 186 ? 32.398 -2.324 -52.079 1.00 95.75 186 PRO A CA 1
ATOM 1375 C C . PRO A 1 186 ? 31.770 -2.736 -53.413 1.00 95.75 186 PRO A C 1
ATOM 1377 O O . PRO A 1 186 ? 31.634 -3.922 -53.721 1.00 95.75 186 PRO A O 1
ATOM 1380 N N . GLY A 1 187 ? 31.439 -1.740 -54.230 1.00 95.50 187 GLY A N 1
ATOM 1381 C CA . GLY A 1 187 ? 31.153 -1.943 -55.642 1.00 95.50 187 GLY A CA 1
ATOM 1382 C C . GLY A 1 187 ? 32.412 -2.311 -56.419 1.00 95.50 187 GLY A C 1
ATOM 1383 O O . GLY A 1 187 ? 33.497 -1.787 -56.146 1.00 95.50 187 GLY A O 1
ATOM 1384 N N . ARG A 1 188 ? 32.266 -3.198 -57.403 1.00 94.12 188 ARG A N 1
ATOM 1385 C CA . ARG A 1 188 ? 33.368 -3.665 -58.249 1.00 94.12 188 ARG A CA 1
ATOM 1386 C C . ARG A 1 188 ? 33.929 -2.562 -59.139 1.00 94.12 188 ARG A C 1
ATOM 1388 O O . ARG A 1 188 ? 33.199 -1.665 -59.548 1.00 94.12 188 ARG A O 1
ATOM 1395 N N . GLY A 1 189 ? 35.215 -2.653 -59.457 1.00 93.38 189 GLY A N 1
ATOM 1396 C CA . GLY A 1 189 ? 35.868 -1.845 -60.490 1.00 93.38 189 GLY A CA 1
ATOM 1397 C C . GLY A 1 189 ? 35.632 -2.400 -61.900 1.00 93.38 189 GLY A C 1
ATOM 1398 O O . GLY A 1 189 ? 34.894 -3.371 -62.084 1.00 93.38 189 GLY A O 1
ATOM 1399 N N . LEU A 1 190 ? 36.287 -1.804 -62.900 1.00 93.38 190 LEU A N 1
ATOM 1400 C CA . LEU A 1 190 ? 36.304 -2.298 -64.283 1.00 93.38 190 LEU A CA 1
ATOM 1401 C C . LEU A 1 190 ? 37.739 -2.373 -64.804 1.00 93.38 190 LEU A C 1
ATOM 1403 O O . LEU A 1 190 ? 38.525 -1.443 -64.619 1.00 93.38 190 LEU A O 1
ATOM 1407 N N . ASP A 1 191 ? 38.065 -3.473 -65.482 1.00 92.62 191 ASP A N 1
ATOM 1408 C CA . ASP A 1 191 ? 39.318 -3.582 -66.225 1.00 92.62 191 ASP A CA 1
ATOM 1409 C C . ASP A 1 191 ? 39.267 -2.639 -67.441 1.00 92.62 191 ASP A C 1
ATOM 1411 O O . ASP A 1 191 ? 38.218 -2.454 -68.064 1.00 92.62 191 ASP A O 1
ATOM 1415 N N . GLY A 1 192 ? 40.398 -2.024 -67.774 1.00 90.69 192 GLY A N 1
ATOM 1416 C CA . GLY A 1 192 ? 40.495 -1.131 -68.922 1.00 90.69 192 GLY A CA 1
ATOM 1417 C C . GLY A 1 192 ? 40.438 -1.897 -70.245 1.00 90.69 192 GLY A C 1
ATOM 1418 O O . GLY A 1 192 ? 41.036 -2.964 -70.385 1.00 90.69 192 GLY A O 1
ATOM 1419 N N . ALA A 1 193 ? 39.746 -1.355 -71.248 1.00 90.19 193 ALA A N 1
ATOM 1420 C CA . ALA A 1 193 ? 39.735 -1.943 -72.584 1.00 90.19 193 ALA A CA 1
ATOM 1421 C C . ALA A 1 193 ? 41.116 -1.831 -73.253 1.00 90.19 193 ALA A C 1
ATOM 1423 O O . ALA A 1 193 ? 41.771 -0.787 -73.187 1.00 90.19 193 ALA A O 1
ATOM 1424 N N . ASN A 1 194 ? 41.552 -2.895 -73.928 1.00 90.88 194 ASN A N 1
ATOM 1425 C CA . ASN A 1 194 ? 42.806 -2.888 -74.681 1.00 90.88 194 ASN A CA 1
ATOM 1426 C C . ASN A 1 194 ? 42.770 -1.845 -75.809 1.00 90.88 194 ASN A C 1
ATOM 1428 O O . ASN A 1 194 ? 41.739 -1.638 -76.451 1.00 90.88 194 ASN A O 1
ATOM 1432 N N . GLY A 1 195 ? 43.916 -1.225 -76.075 1.00 88.00 195 GLY A N 1
ATOM 1433 C CA . GLY A 1 195 ? 44.099 -0.318 -77.196 1.00 88.00 195 GLY A CA 1
ATOM 1434 C C . GLY A 1 195 ? 44.000 -1.045 -78.537 1.00 88.00 195 GLY A C 1
ATOM 1435 O O . GLY A 1 195 ? 44.391 -2.207 -78.678 1.00 88.00 195 GLY A O 1
ATOM 1436 N N . GLU A 1 196 ? 43.488 -0.354 -79.553 1.00 89.81 196 GLU A N 1
ATOM 1437 C CA . GLU A 1 196 ? 43.392 -0.894 -80.906 1.00 89.81 196 GLU A CA 1
ATOM 1438 C C . GLU A 1 196 ? 44.798 -1.099 -81.484 1.00 89.81 196 GLU A C 1
ATOM 1440 O O . GLU A 1 196 ? 45.579 -0.152 -81.601 1.00 89.81 196 GLU A O 1
ATOM 1445 N N . SER A 1 197 ? 45.113 -2.334 -81.877 1.00 89.69 197 SER A N 1
ATOM 1446 C CA . SER A 1 197 ? 46.362 -2.665 -82.573 1.00 89.69 197 SER A CA 1
ATOM 1447 C C . SER A 1 197 ? 46.246 -2.447 -84.088 1.00 89.69 197 SER A C 1
ATOM 1449 O O . SER A 1 197 ? 45.148 -2.424 -84.659 1.00 89.69 197 SER A O 1
ATOM 1451 N N . ARG A 1 198 ? 47.392 -2.287 -84.754 1.00 88.94 198 ARG A N 1
ATOM 1452 C CA . ARG A 1 198 ? 47.543 -2.147 -86.205 1.00 88.94 198 ARG A CA 1
ATOM 1453 C C . ARG A 1 198 ? 48.666 -3.036 -86.714 1.00 88.94 198 ARG A C 1
ATOM 1455 O O . ARG A 1 198 ? 49.662 -3.264 -86.035 1.00 88.94 198 ARG A O 1
ATOM 1462 N N . ASN A 1 199 ? 48.518 -3.477 -87.955 1.00 86.88 199 ASN A N 1
ATOM 1463 C CA . ASN A 1 199 ? 49.622 -4.080 -88.687 1.00 86.88 199 ASN A CA 1
ATOM 1464 C C . ASN A 1 199 ? 50.679 -3.009 -88.976 1.00 86.88 199 ASN A C 1
ATOM 1466 O O . ASN A 1 199 ? 50.337 -1.840 -89.171 1.00 86.88 199 ASN A O 1
ATOM 1470 N N . SER A 1 200 ? 51.950 -3.402 -88.998 1.00 87.69 200 SER A N 1
ATOM 1471 C CA . SER A 1 200 ? 53.053 -2.479 -89.236 1.00 87.69 200 SER A CA 1
ATOM 1472 C C . SER A 1 200 ? 54.143 -3.061 -90.120 1.00 87.69 200 SER A C 1
ATOM 1474 O O . SER A 1 200 ? 54.284 -4.276 -90.263 1.00 87.69 200 SER A O 1
ATOM 1476 N N . TRP A 1 201 ? 54.936 -2.164 -90.698 1.00 88.94 201 TRP A N 1
ATOM 1477 C CA . TRP A 1 201 ? 56.037 -2.473 -91.596 1.00 88.94 201 TRP A CA 1
ATOM 1478 C C . TRP A 1 201 ? 57.317 -1.799 -91.096 1.00 88.94 201 TRP A C 1
ATOM 1480 O O . TRP A 1 201 ? 57.383 -0.578 -90.982 1.00 88.94 201 TRP A O 1
ATOM 1490 N N . ASN A 1 202 ? 58.357 -2.593 -90.828 1.00 87.31 202 ASN A N 1
ATOM 1491 C CA . ASN A 1 202 ? 59.701 -2.088 -90.482 1.00 87.31 202 ASN A CA 1
ATOM 1492 C C . ASN A 1 202 ? 60.507 -1.708 -91.728 1.00 87.31 202 ASN A C 1
ATOM 1494 O O . ASN A 1 202 ? 61.455 -0.931 -91.681 1.00 87.31 202 ASN A O 1
ATOM 1498 N N . SER A 1 203 ? 60.138 -2.288 -92.863 1.00 85.12 203 SER A N 1
ATOM 1499 C CA . SER A 1 203 ? 60.670 -1.936 -94.164 1.00 85.12 203 SER A CA 1
ATOM 1500 C C . SER A 1 203 ? 59.623 -2.230 -95.211 1.00 85.12 203 SER A C 1
ATOM 1502 O O . SER A 1 203 ? 58.887 -3.210 -95.082 1.00 85.12 203 SER A O 1
ATOM 1504 N N . TYR A 1 204 ? 59.611 -1.434 -96.263 1.00 84.12 204 TYR A N 1
ATOM 1505 C CA . TYR A 1 204 ? 58.791 -1.701 -97.427 1.00 84.12 204 TYR A CA 1
ATOM 1506 C C . TYR A 1 204 ? 59.685 -1.674 -98.657 1.00 84.12 204 TYR A C 1
ATOM 1508 O O . TYR A 1 204 ? 60.516 -0.776 -98.818 1.00 84.12 204 TYR A O 1
ATOM 1516 N N . THR A 1 205 ? 59.556 -2.711 -99.478 1.00 82.56 205 THR A N 1
ATOM 1517 C CA . THR A 1 205 ? 60.248 -2.802 -100.761 1.00 82.56 205 THR A CA 1
ATOM 1518 C C . THR A 1 205 ? 59.199 -2.617 -101.835 1.00 82.56 205 THR A C 1
ATOM 1520 O O . THR A 1 205 ? 58.238 -3.380 -101.895 1.00 82.56 205 THR A O 1
ATOM 1523 N N . SER A 1 206 ? 59.373 -1.585 -102.646 1.00 78.75 206 SER A N 1
ATOM 1524 C CA . SER A 1 206 ? 58.585 -1.377 -103.846 1.00 78.75 206 SER A CA 1
ATOM 1525 C C . SER A 1 206 ? 59.490 -1.623 -105.043 1.00 78.75 206 SER A C 1
ATOM 1527 O O . SER A 1 206 ? 60.656 -1.222 -105.050 1.00 78.75 206 SER A O 1
ATOM 1529 N N . GLU A 1 207 ? 58.956 -2.309 -106.039 1.00 79.62 207 GLU A N 1
ATOM 1530 C CA . GLU A 1 207 ? 59.593 -2.467 -107.334 1.00 79.62 207 GLU A CA 1
ATOM 1531 C C . GLU A 1 207 ? 58.732 -1.787 -108.388 1.00 79.62 207 GLU A C 1
ATOM 1533 O O . GLU A 1 207 ? 57.502 -1.834 -108.336 1.00 79.62 207 GLU A O 1
ATOM 1538 N N . MET A 1 208 ? 59.396 -1.137 -109.332 1.00 74.38 208 MET A N 1
ATOM 1539 C CA . MET A 1 208 ? 58.752 -0.556 -110.495 1.00 74.38 208 MET A CA 1
ATOM 1540 C C . MET A 1 208 ? 59.401 -1.144 -111.744 1.00 74.38 208 MET A C 1
ATOM 1542 O O . MET A 1 208 ? 60.621 -1.060 -111.923 1.00 74.38 208 MET A O 1
ATOM 1546 N N . HIS A 1 209 ? 58.568 -1.758 -112.581 1.00 70.06 209 HIS A N 1
ATOM 1547 C CA . HIS A 1 209 ? 58.963 -2.366 -113.847 1.00 70.06 209 HIS A CA 1
ATOM 1548 C C . HIS A 1 209 ? 58.782 -1.344 -114.962 1.00 70.06 209 HIS A C 1
ATOM 1550 O O . HIS A 1 209 ? 57.665 -0.881 -115.187 1.00 70.06 209 HIS A O 1
ATOM 1556 N N . ASP A 1 210 ? 59.865 -1.011 -115.663 1.00 63.09 210 ASP A N 1
ATOM 1557 C CA . ASP A 1 210 ? 59.785 -0.224 -116.890 1.00 63.09 210 ASP A CA 1
ATOM 1558 C C . ASP A 1 210 ? 59.927 -1.155 -118.097 1.00 63.09 210 ASP A C 1
ATOM 1560 O O . ASP A 1 210 ? 60.987 -1.744 -118.338 1.00 63.09 210 ASP A O 1
ATOM 1564 N N . SER A 1 211 ? 58.822 -1.304 -118.832 1.00 56.31 211 SER A N 1
ATOM 1565 C CA . SER A 1 211 ? 58.786 -1.804 -120.212 1.00 56.31 211 SER A CA 1
ATOM 1566 C C . SER A 1 211 ? 59.591 -3.087 -120.473 1.00 56.31 211 SER A C 1
ATOM 1568 O O . SER A 1 211 ? 60.157 -3.258 -121.547 1.00 56.31 211 SER A O 1
ATOM 1570 N N . HIS A 1 212 ? 59.646 -3.993 -119.491 1.00 56.03 212 HIS A N 1
ATOM 1571 C CA . HIS A 1 212 ? 60.370 -5.274 -119.522 1.00 56.03 212 HIS A CA 1
ATOM 1572 C C . HIS A 1 212 ? 61.907 -5.206 -119.672 1.00 56.03 212 HIS A C 1
ATOM 1574 O O . HIS A 1 212 ? 62.529 -6.258 -119.824 1.00 56.03 212 HIS A O 1
ATOM 1580 N N . ILE A 1 213 ? 62.539 -4.025 -119.602 1.00 58.19 213 ILE A N 1
ATOM 1581 C CA . ILE A 1 213 ? 63.993 -3.870 -119.834 1.00 58.19 213 ILE A CA 1
ATOM 1582 C C . ILE A 1 213 ? 64.759 -3.595 -118.532 1.00 58.19 213 ILE A C 1
ATOM 1584 O O . ILE A 1 213 ? 65.872 -4.096 -118.368 1.00 58.19 213 ILE A O 1
ATOM 1588 N N . THR A 1 214 ? 64.185 -2.858 -117.571 1.00 61.47 214 THR A N 1
ATOM 1589 C CA . THR A 1 214 ? 64.822 -2.626 -116.260 1.00 61.47 214 THR A CA 1
ATOM 1590 C C . THR A 1 214 ? 63.814 -2.634 -115.106 1.00 61.47 214 THR A C 1
ATOM 1592 O O . THR A 1 214 ? 62.651 -2.262 -115.267 1.00 61.47 214 THR A O 1
ATOM 1595 N N . VAL A 1 215 ? 64.263 -3.067 -113.921 1.00 67.75 215 VAL A N 1
ATOM 1596 C CA . VAL A 1 215 ? 63.479 -3.030 -112.674 1.00 67.75 215 VAL A CA 1
ATOM 1597 C C . VAL A 1 215 ? 64.200 -2.140 -111.675 1.00 67.75 215 VAL A C 1
ATOM 1599 O O . VAL A 1 215 ? 65.350 -2.405 -111.316 1.00 67.75 215 VAL A O 1
ATOM 1602 N N . SER A 1 216 ? 63.526 -1.083 -111.224 1.00 70.75 216 SER A N 1
ATOM 1603 C CA . SER A 1 216 ? 64.020 -0.247 -110.132 1.00 70.75 216 SER A CA 1
ATOM 1604 C C . SER A 1 216 ? 63.498 -0.772 -108.806 1.00 70.75 216 SER A C 1
ATOM 1606 O O . SER A 1 216 ? 62.290 -0.880 -108.609 1.00 70.75 216 SER A O 1
ATOM 1608 N N . TYR A 1 217 ? 64.420 -1.058 -107.890 1.00 74.00 217 TYR A N 1
ATOM 1609 C CA . TYR A 1 217 ? 64.104 -1.477 -106.530 1.00 74.00 217 TYR A CA 1
ATOM 1610 C C . TYR A 1 217 ? 64.309 -0.308 -105.575 1.00 74.00 217 TYR A C 1
ATOM 1612 O O . TYR A 1 217 ? 65.395 0.270 -105.483 1.00 74.00 217 TYR A O 1
ATOM 1620 N N . GLY A 1 218 ? 63.241 0.028 -104.861 1.00 74.88 218 GLY A N 1
ATOM 1621 C CA . GLY A 1 218 ? 63.239 0.997 -103.785 1.00 74.88 218 GLY A CA 1
ATOM 1622 C C . GLY A 1 218 ? 62.983 0.278 -102.473 1.00 74.88 218 GLY A C 1
ATOM 1623 O O . GLY A 1 218 ? 61.887 -0.230 -102.244 1.00 74.88 218 GLY A O 1
ATOM 1624 N N . LYS A 1 219 ? 63.988 0.232 -101.598 1.00 82.19 219 LYS A N 1
ATOM 1625 C CA . LYS A 1 219 ? 63.812 -0.255 -100.230 1.00 82.19 219 LYS A CA 1
ATOM 1626 C C . LYS A 1 219 ? 63.915 0.919 -99.277 1.00 82.19 219 LYS A C 1
ATOM 1628 O O . LYS A 1 219 ? 64.925 1.614 -99.263 1.00 82.19 219 LYS A O 1
ATOM 1633 N N . THR A 1 220 ? 62.887 1.095 -98.460 1.00 83.69 220 THR A N 1
ATOM 1634 C CA . THR A 1 220 ? 62.923 2.026 -97.336 1.00 83.69 220 THR A CA 1
ATOM 1635 C C . THR A 1 220 ? 62.724 1.285 -96.021 1.00 83.69 220 THR A C 1
ATOM 1637 O O . THR A 1 220 ? 62.107 0.215 -95.982 1.00 83.69 220 THR A O 1
ATOM 1640 N N . THR A 1 221 ? 63.262 1.843 -94.945 1.00 85.94 221 THR A N 1
ATOM 1641 C CA . THR A 1 221 ? 63.138 1.330 -93.579 1.00 85.94 221 THR A CA 1
ATOM 1642 C C . THR A 1 221 ? 62.452 2.369 -92.706 1.00 85.94 221 THR A C 1
ATOM 1644 O O . THR A 1 221 ? 62.702 3.564 -92.842 1.00 85.94 221 THR A O 1
ATOM 1647 N N . PHE A 1 222 ? 61.596 1.919 -91.797 1.00 88.38 222 PHE A N 1
ATOM 1648 C CA . PHE A 1 222 ? 60.803 2.784 -90.932 1.00 88.38 222 PHE A CA 1
ATOM 1649 C C . PHE A 1 222 ? 61.246 2.618 -89.482 1.00 88.38 222 PHE A C 1
ATOM 1651 O O . PHE A 1 222 ? 61.193 1.513 -88.941 1.00 88.38 222 PHE A O 1
ATOM 1658 N N . ASP A 1 223 ? 61.665 3.724 -88.869 1.00 83.81 223 ASP A N 1
ATOM 1659 C CA . ASP A 1 223 ? 61.894 3.823 -87.429 1.00 83.81 223 ASP A CA 1
ATOM 1660 C C . ASP A 1 223 ? 61.219 5.103 -86.890 1.00 83.81 223 ASP A C 1
ATOM 1662 O O . ASP A 1 223 ? 61.644 6.217 -87.237 1.00 83.81 223 ASP A O 1
ATOM 1666 N N . PRO A 1 224 ? 60.127 4.987 -86.109 1.00 87.44 224 PRO A N 1
ATOM 1667 C CA . PRO A 1 224 ? 59.448 3.743 -85.713 1.00 87.44 224 PRO A CA 1
ATOM 1668 C C . PRO A 1 224 ? 58.697 3.031 -86.868 1.00 87.44 224 PRO A C 1
ATOM 1670 O O . PRO A 1 224 ? 58.511 3.617 -87.931 1.00 87.44 224 PRO A O 1
ATOM 1673 N N . PRO A 1 225 ? 58.230 1.777 -86.689 1.00 89.31 225 PRO A N 1
ATOM 1674 C CA . PRO A 1 225 ? 57.511 1.023 -87.722 1.00 89.31 225 PRO A CA 1
ATOM 1675 C C . PRO A 1 225 ? 56.338 1.798 -88.339 1.00 89.31 225 PRO A C 1
ATOM 1677 O O . PRO A 1 225 ? 55.534 2.408 -87.626 1.00 89.31 225 PRO A O 1
ATOM 1680 N N . ALA A 1 226 ? 56.200 1.739 -89.664 1.00 87.75 226 ALA A N 1
ATOM 1681 C CA . ALA A 1 226 ? 55.093 2.386 -90.353 1.00 87.75 226 ALA A CA 1
ATOM 1682 C C . ALA A 1 226 ? 53.801 1.596 -90.141 1.00 87.75 226 ALA A C 1
ATOM 1684 O O . ALA A 1 226 ? 53.789 0.387 -90.349 1.00 87.75 226 ALA A O 1
ATOM 1685 N N . VAL A 1 227 ? 52.709 2.262 -89.770 1.00 89.25 227 VAL A N 1
ATOM 1686 C CA . VAL A 1 227 ? 51.351 1.661 -89.757 1.00 89.25 227 VAL A CA 1
ATOM 1687 C C . VAL A 1 227 ? 50.487 2.149 -90.919 1.00 89.25 227 VAL A C 1
ATOM 1689 O O . VAL A 1 227 ? 49.436 1.578 -91.213 1.00 89.25 227 VAL A O 1
ATOM 1692 N N . TYR A 1 228 ? 50.958 3.200 -91.587 1.00 90.81 228 TYR A N 1
ATOM 1693 C CA . TYR A 1 228 ? 50.424 3.715 -92.832 1.00 90.81 228 TYR A CA 1
ATOM 1694 C C . TYR A 1 228 ? 51.566 4.299 -93.660 1.00 90.81 228 TYR A C 1
ATOM 1696 O O . TYR A 1 228 ? 52.388 5.060 -93.140 1.00 90.81 228 TYR A O 1
ATOM 1704 N N . ILE A 1 229 ? 51.622 3.928 -94.932 1.00 88.56 229 ILE A N 1
ATOM 1705 C CA . ILE A 1 229 ? 52.610 4.417 -95.888 1.00 88.56 229 ILE A CA 1
ATOM 1706 C C . ILE A 1 229 ? 51.840 4.962 -97.082 1.00 88.56 229 ILE A C 1
ATOM 1708 O O . ILE A 1 229 ? 51.079 4.229 -97.706 1.00 88.56 229 ILE A O 1
ATOM 1712 N N . ASP A 1 230 ? 52.061 6.224 -97.408 1.00 88.81 230 ASP A N 1
ATOM 1713 C CA . ASP A 1 230 ? 51.658 6.818 -98.675 1.00 88.81 230 ASP A CA 1
ATOM 1714 C C . ASP A 1 230 ? 52.909 6.929 -99.541 1.00 88.81 230 ASP A C 1
ATOM 1716 O O . ASP A 1 230 ? 53.849 7.632 -99.165 1.00 88.81 230 ASP A O 1
ATOM 1720 N N . PHE A 1 231 ? 52.999 6.174 -100.633 1.00 86.62 231 PHE A N 1
ATOM 1721 C CA . PHE A 1 231 ? 54.207 6.200 -101.447 1.00 86.62 231 PHE A CA 1
ATOM 1722 C C . PHE A 1 231 ? 53.946 6.432 -102.922 1.00 86.62 231 PHE A C 1
ATOM 1724 O O . PHE A 1 231 ? 52.966 5.957 -103.497 1.00 86.62 231 PHE A O 1
ATOM 1731 N N . SER A 1 232 ? 54.880 7.149 -103.541 1.00 85.12 232 SER A N 1
ATOM 1732 C CA . SER A 1 232 ? 54.857 7.488 -104.955 1.00 85.12 232 SER A CA 1
ATOM 1733 C C . SER A 1 232 ? 56.207 7.243 -105.622 1.00 85.12 232 SER A C 1
ATOM 1735 O O . SER A 1 232 ? 57.265 7.361 -105.005 1.00 85.12 232 SER A O 1
ATOM 1737 N N . TRP A 1 233 ? 56.173 6.898 -106.906 1.00 83.69 233 TRP A N 1
ATOM 1738 C CA . TRP A 1 233 ? 57.349 6.798 -107.769 1.00 83.69 233 TRP A CA 1
ATOM 1739 C C . TRP A 1 233 ? 57.431 8.024 -108.665 1.00 83.69 233 TRP A C 1
ATOM 1741 O O . TRP A 1 233 ? 56.422 8.423 -109.235 1.00 83.69 233 TRP A O 1
ATOM 1751 N N . HIS A 1 234 ? 58.607 8.629 -108.789 1.00 84.31 234 HIS A N 1
ATOM 1752 C CA . HIS A 1 234 ? 58.832 9.859 -109.543 1.00 84.31 234 HIS A CA 1
ATOM 1753 C C . HIS A 1 234 ? 60.008 9.706 -110.511 1.00 84.31 234 HIS A C 1
ATOM 1755 O O . HIS A 1 234 ? 60.988 9.017 -110.226 1.00 84.31 234 HIS A O 1
ATOM 1761 N N . TRP A 1 235 ? 59.937 10.401 -111.644 1.00 76.88 235 TRP A N 1
ATOM 1762 C CA . TRP A 1 235 ? 61.068 10.637 -112.539 1.00 76.88 235 TRP A CA 1
ATOM 1763 C C . TRP A 1 235 ? 61.112 12.127 -112.876 1.00 76.88 235 TRP A C 1
ATOM 1765 O O . TRP A 1 235 ? 60.248 12.655 -113.578 1.00 76.88 235 TRP A O 1
ATOM 1775 N N . GLY A 1 236 ? 62.086 12.837 -112.298 1.00 71.81 236 GLY A N 1
ATOM 1776 C CA . GLY A 1 236 ? 62.070 14.300 -112.300 1.00 71.81 236 GLY A CA 1
ATOM 1777 C C . GLY A 1 236 ? 60.772 14.851 -111.670 1.00 71.81 236 GLY A C 1
ATOM 1778 O O . GLY A 1 236 ? 60.232 14.255 -110.740 1.00 71.81 236 GLY A O 1
ATOM 1779 N N . PRO A 1 237 ? 60.215 15.973 -112.146 1.00 72.69 237 PRO A N 1
ATOM 1780 C CA . PRO A 1 237 ? 59.005 16.548 -111.551 1.00 72.69 237 PRO A CA 1
ATOM 1781 C C . PRO A 1 237 ? 57.733 15.691 -111.740 1.00 72.69 237 PRO A C 1
ATOM 1783 O O . PRO A 1 237 ? 56.692 16.028 -111.182 1.00 72.69 237 PRO A O 1
ATOM 1786 N N . THR A 1 238 ? 57.792 14.597 -112.505 1.00 71.44 238 THR A N 1
ATOM 1787 C CA . THR A 1 238 ? 56.627 13.795 -112.900 1.00 71.44 238 THR A CA 1
ATOM 1788 C C . THR A 1 238 ? 56.439 12.590 -111.975 1.00 71.44 238 THR A C 1
ATOM 1790 O O . THR A 1 238 ? 57.342 11.763 -111.839 1.00 71.44 238 THR A O 1
ATOM 1793 N N . SER A 1 239 ? 55.253 12.465 -111.367 1.00 79.56 239 SER A N 1
ATOM 1794 C CA . SER A 1 239 ? 54.840 11.256 -110.640 1.00 79.56 239 SER A CA 1
ATOM 1795 C C . SER A 1 239 ? 54.398 10.178 -111.630 1.00 79.56 239 SER A C 1
ATOM 1797 O O . SER A 1 239 ? 53.602 10.437 -112.529 1.00 79.56 239 SER A O 1
ATOM 1799 N N . LEU A 1 240 ? 54.935 8.978 -111.469 1.00 77.62 240 LEU A N 1
ATOM 1800 C CA . LEU A 1 240 ? 54.689 7.813 -112.313 1.00 77.62 240 LEU A CA 1
ATOM 1801 C C . LEU A 1 240 ? 53.579 6.924 -111.736 1.00 77.62 240 LEU A C 1
ATOM 1803 O O . LEU A 1 240 ? 52.811 6.333 -112.486 1.00 77.62 240 LEU A O 1
ATOM 1807 N N . SER A 1 241 ? 53.485 6.831 -110.405 1.00 79.38 241 SER A N 1
ATOM 1808 C CA . SER A 1 241 ? 52.443 6.074 -109.695 1.00 79.38 241 SER A CA 1
ATOM 1809 C C . SER A 1 241 ? 52.384 6.491 -108.229 1.00 79.38 241 SER A C 1
ATOM 1811 O O . SER A 1 241 ? 53.428 6.812 -107.662 1.00 79.38 241 SER A O 1
ATOM 1813 N N . SER A 1 242 ? 51.214 6.411 -107.596 1.00 81.69 242 SER A N 1
ATOM 1814 C CA . SER A 1 242 ? 51.065 6.492 -106.140 1.00 81.69 242 SER A CA 1
ATOM 1815 C C . SER A 1 242 ? 50.114 5.414 -105.628 1.00 81.69 242 SER A C 1
ATOM 1817 O O . SER A 1 242 ? 49.160 5.033 -106.304 1.00 81.69 242 SER A O 1
ATOM 1819 N N . THR A 1 243 ? 50.384 4.896 -104.434 1.00 84.62 243 THR A N 1
ATOM 1820 C CA . THR A 1 243 ? 49.497 3.968 -103.727 1.00 84.62 243 THR A CA 1
ATOM 1821 C C . THR A 1 243 ? 49.741 4.070 -102.229 1.00 84.62 243 THR A C 1
ATOM 1823 O O . THR A 1 243 ? 50.763 4.584 -101.775 1.00 84.62 243 THR A O 1
ATOM 1826 N N . THR A 1 244 ? 48.807 3.539 -101.451 1.00 87.69 244 THR A N 1
ATOM 1827 C CA . THR A 1 244 ? 48.891 3.526 -99.995 1.00 87.69 244 THR A CA 1
ATOM 1828 C C . THR A 1 244 ? 48.978 2.097 -99.471 1.00 87.69 244 THR A C 1
ATOM 1830 O O . THR A 1 244 ? 48.572 1.142 -100.138 1.00 87.69 244 THR A O 1
ATOM 1833 N N . GLN A 1 245 ? 49.547 1.935 -98.280 1.00 86.75 245 GLN A N 1
ATOM 1834 C CA . GLN A 1 245 ? 49.593 0.675 -97.544 1.00 86.75 245 GLN A CA 1
ATOM 1835 C C . GLN A 1 245 ? 49.216 0.910 -96.085 1.00 86.75 245 GLN A C 1
ATOM 1837 O O . GLN A 1 245 ? 49.757 1.800 -95.433 1.00 86.75 245 GLN A O 1
ATOM 1842 N N . GLY A 1 246 ? 48.296 0.090 -95.572 1.00 83.94 246 GLY A N 1
ATOM 1843 C CA . GLY A 1 246 ? 47.771 0.190 -94.209 1.00 83.94 246 GLY A CA 1
ATOM 1844 C C . GLY A 1 246 ? 46.570 1.118 -94.049 1.00 83.94 246 GLY A C 1
ATOM 1845 O O . GLY A 1 246 ? 45.936 1.527 -95.016 1.00 83.94 246 GLY A O 1
ATOM 1846 N N . VAL A 1 247 ? 46.236 1.424 -92.794 1.00 79.88 247 VAL A N 1
ATOM 1847 C CA . VAL A 1 247 ? 45.096 2.276 -92.420 1.00 79.88 247 VAL A CA 1
ATOM 1848 C C . VAL A 1 247 ? 45.646 3.548 -91.793 1.00 79.88 247 VAL A C 1
ATOM 1850 O O . VAL A 1 247 ? 46.439 3.461 -90.858 1.00 79.88 247 VAL A O 1
ATOM 1853 N N . ASN A 1 248 ? 45.202 4.719 -92.258 1.00 86.00 248 ASN A N 1
ATOM 1854 C CA . ASN A 1 248 ? 45.644 6.021 -91.746 1.00 86.00 248 ASN A CA 1
ATOM 1855 C C . ASN A 1 248 ? 45.036 6.344 -90.361 1.00 86.00 248 ASN A C 1
ATOM 1857 O O . ASN A 1 248 ? 44.297 7.309 -90.185 1.00 86.00 248 ASN A O 1
ATOM 1861 N N . LYS A 1 249 ? 45.276 5.464 -89.384 1.00 86.31 249 LYS A N 1
ATOM 1862 C CA . LYS A 1 249 ? 44.875 5.591 -87.979 1.00 86.31 249 LYS A CA 1
ATOM 1863 C C . LYS A 1 249 ? 45.886 4.842 -87.110 1.00 86.31 249 LYS A C 1
ATOM 1865 O O . LYS A 1 249 ? 45.942 3.611 -87.153 1.00 86.31 249 LYS A O 1
ATOM 1870 N N . LEU A 1 250 ? 46.645 5.580 -86.302 1.00 88.44 250 LEU A N 1
ATOM 1871 C CA . LEU A 1 250 ? 47.651 5.036 -85.381 1.00 88.44 250 LEU A CA 1
ATOM 1872 C C . LEU A 1 250 ? 47.012 4.098 -84.326 1.00 88.44 250 LEU A C 1
ATOM 1874 O O . LEU A 1 250 ? 45.840 4.290 -83.977 1.00 88.44 250 LEU A O 1
ATOM 1878 N N . PRO A 1 251 ? 47.752 3.097 -83.803 1.00 89.94 251 PRO A N 1
ATOM 1879 C CA . PRO A 1 251 ? 47.361 2.340 -82.616 1.00 89.94 251 PRO A CA 1
ATOM 1880 C C . PRO A 1 251 ? 46.976 3.254 -81.445 1.00 89.94 251 PRO A C 1
ATOM 1882 O O . PRO A 1 251 ? 47.502 4.364 -81.314 1.00 89.94 251 PRO A O 1
ATOM 1885 N N . THR A 1 252 ? 46.065 2.802 -80.583 1.00 91.56 252 THR A N 1
ATOM 1886 C CA . THR A 1 252 ? 45.631 3.585 -79.413 1.00 91.56 252 THR A CA 1
ATOM 1887 C C . THR A 1 252 ? 46.251 3.071 -78.118 1.00 91.56 252 THR A C 1
ATOM 1889 O O . THR A 1 252 ? 46.674 1.918 -78.020 1.00 91.56 252 THR A O 1
ATOM 1892 N N . ASP A 1 253 ? 46.289 3.934 -77.105 1.00 91.44 253 ASP A N 1
ATOM 1893 C CA . ASP A 1 253 ? 46.605 3.525 -75.735 1.00 91.44 253 ASP A CA 1
ATOM 1894 C C . ASP A 1 253 ? 45.554 2.536 -75.217 1.00 91.44 253 ASP A C 1
ATOM 1896 O O . ASP A 1 253 ? 44.412 2.525 -75.693 1.00 91.44 253 ASP A O 1
ATOM 1900 N N . GLY A 1 254 ? 45.942 1.716 -74.244 1.00 91.31 254 GLY A N 1
ATOM 1901 C CA . GLY A 1 254 ? 44.977 0.978 -73.440 1.00 91.31 254 GLY A CA 1
ATOM 1902 C C . GLY A 1 254 ? 44.204 1.934 -72.534 1.00 91.31 254 GLY A C 1
ATOM 1903 O O . GLY A 1 254 ? 44.755 2.916 -72.036 1.00 91.31 254 GLY A O 1
ATOM 1904 N N . GLN A 1 255 ? 42.916 1.676 -72.326 1.00 92.38 255 GLN A N 1
ATOM 1905 C CA . GLN A 1 255 ? 42.122 2.478 -71.399 1.00 92.38 255 GLN A CA 1
ATOM 1906 C C . GLN A 1 255 ? 42.525 2.170 -69.955 1.00 92.38 255 GLN A C 1
ATOM 1908 O O . GLN A 1 255 ? 42.898 1.044 -69.628 1.00 92.38 255 GLN A O 1
ATOM 1913 N N . ASN A 1 256 ? 42.449 3.169 -69.079 1.00 92.31 256 ASN A N 1
ATOM 1914 C CA . ASN A 1 256 ? 42.707 2.976 -67.653 1.00 92.31 256 ASN A CA 1
ATOM 1915 C C . ASN A 1 256 ? 41.653 2.051 -67.034 1.00 92.31 256 ASN A C 1
ATOM 1917 O O . ASN A 1 256 ? 40.490 2.074 -67.441 1.00 92.31 256 ASN A O 1
ATOM 1921 N N . ALA A 1 257 ? 42.055 1.280 -66.026 1.00 92.88 257 ALA A N 1
ATOM 1922 C CA . ALA A 1 257 ? 41.101 0.616 -65.154 1.00 92.88 257 ALA A CA 1
ATOM 1923 C C . ALA A 1 257 ? 40.309 1.650 -64.349 1.00 92.88 257 ALA A C 1
ATOM 1925 O O . ALA A 1 257 ? 40.804 2.734 -64.024 1.00 92.88 257 ALA A O 1
ATOM 1926 N N . VAL A 1 258 ? 39.092 1.279 -63.977 1.00 93.69 258 VAL A N 1
ATOM 1927 C CA . VAL A 1 258 ? 38.244 2.059 -63.084 1.00 93.69 258 VAL A CA 1
ATOM 1928 C C . VAL A 1 258 ? 38.268 1.404 -61.713 1.00 93.69 258 VAL A C 1
ATOM 1930 O O . VAL A 1 258 ? 38.004 0.208 -61.583 1.00 93.69 258 VAL A O 1
ATOM 1933 N N . ALA A 1 259 ? 38.620 2.185 -60.693 1.00 92.62 259 ALA A N 1
ATOM 1934 C CA . ALA A 1 259 ? 38.823 1.671 -59.347 1.00 92.62 259 ALA A CA 1
ATOM 1935 C C . ALA A 1 259 ? 37.531 1.090 -58.742 1.00 92.62 259 ALA A C 1
ATOM 1937 O O . ALA A 1 259 ? 36.447 1.645 -58.963 1.00 92.62 259 ALA A O 1
ATOM 1938 N N . PRO A 1 260 ? 37.632 0.005 -57.953 1.00 94.69 260 PRO A N 1
ATOM 1939 C CA . PRO A 1 260 ? 36.533 -0.438 -57.109 1.00 94.69 260 PRO A CA 1
ATOM 1940 C C . PRO A 1 260 ? 36.316 0.556 -55.962 1.00 94.69 260 PRO A C 1
ATOM 1942 O O . PRO A 1 260 ? 37.177 1.386 -55.651 1.00 94.69 260 PRO A O 1
ATOM 1945 N N . GLY A 1 261 ? 35.171 0.439 -55.299 1.00 94.75 261 GLY A N 1
ATOM 1946 C CA . GLY A 1 261 ? 34.914 1.175 -54.069 1.00 94.75 261 GLY A CA 1
ATOM 1947 C C . GLY A 1 261 ? 35.757 0.678 -52.893 1.00 94.75 261 GLY A C 1
ATOM 1948 O O . GLY A 1 261 ? 36.389 -0.379 -52.931 1.00 94.75 261 GLY A O 1
ATOM 1949 N N . LYS A 1 262 ? 35.719 1.426 -51.790 1.00 95.75 262 LYS A N 1
ATOM 1950 C CA . LYS A 1 262 ? 36.284 1.026 -50.497 1.00 95.75 262 LYS A CA 1
ATOM 1951 C C . LYS A 1 262 ? 35.281 0.204 -49.688 1.00 95.75 262 LYS A C 1
ATOM 1953 O O . LYS A 1 262 ? 34.135 0.639 -49.564 1.00 95.75 262 LYS A O 1
ATOM 1958 N N . PRO A 1 263 ? 35.674 -0.947 -49.112 1.00 95.94 263 PRO A N 1
ATOM 1959 C CA . PRO A 1 263 ? 34.790 -1.704 -48.239 1.00 95.94 263 PRO A CA 1
ATOM 1960 C C . PRO A 1 263 ? 34.345 -0.896 -47.024 1.00 95.94 263 PRO A C 1
ATOM 1962 O O . PRO A 1 263 ? 35.089 -0.056 -46.503 1.00 95.94 263 PRO A O 1
ATOM 1965 N N . GLY A 1 264 ? 33.144 -1.196 -46.538 1.00 96.00 264 GLY A N 1
ATOM 1966 C CA . GLY A 1 264 ? 32.641 -0.638 -45.296 1.00 96.00 264 GLY A CA 1
ATOM 1967 C C . GLY A 1 264 ? 33.502 -1.044 -44.100 1.00 96.00 264 GLY A C 1
ATOM 1968 O O . GLY A 1 264 ? 33.923 -2.193 -43.990 1.00 96.00 264 GLY A O 1
ATOM 1969 N N . ASN A 1 265 ? 33.746 -0.113 -43.180 1.00 96.62 265 ASN A N 1
ATOM 1970 C CA . ASN A 1 265 ? 34.410 -0.392 -41.907 1.00 96.62 265 ASN A CA 1
ATOM 1971 C C . ASN A 1 265 ? 33.575 -1.332 -41.022 1.00 96.62 265 ASN A C 1
ATOM 1973 O O . ASN A 1 265 ? 32.360 -1.404 -41.174 1.00 96.62 265 ASN A O 1
ATOM 1977 N N . ALA A 1 266 ? 34.213 -2.008 -40.071 1.00 95.88 266 ALA A N 1
ATOM 1978 C CA . ALA A 1 266 ? 33.529 -2.779 -39.037 1.00 95.88 266 ALA A CA 1
ATOM 1979 C C . ALA A 1 266 ? 32.889 -1.890 -37.951 1.00 95.88 266 ALA A C 1
ATOM 1981 O O . ALA A 1 266 ? 33.524 -0.937 -37.486 1.00 95.88 266 ALA A O 1
ATOM 1982 N N . GLY A 1 267 ? 31.684 -2.253 -37.497 1.00 96.38 267 GLY A N 1
ATOM 1983 C CA . GLY A 1 267 ? 31.019 -1.630 -36.348 1.00 96.38 267 GLY A CA 1
ATOM 1984 C C . GLY A 1 267 ? 31.480 -2.196 -35.001 1.00 96.38 267 GLY A C 1
ATOM 1985 O O . GLY A 1 267 ? 31.888 -3.355 -34.912 1.00 96.38 267 GLY A O 1
ATOM 1986 N N . ASP A 1 268 ? 31.423 -1.389 -33.944 1.00 97.44 268 ASP A N 1
ATOM 1987 C CA . ASP A 1 268 ? 31.772 -1.801 -32.577 1.00 97.44 268 ASP A CA 1
ATOM 1988 C C . ASP A 1 268 ? 30.645 -2.587 -31.896 1.00 97.44 268 ASP A C 1
ATOM 1990 O O . ASP A 1 268 ? 29.461 -2.363 -32.159 1.00 97.44 268 ASP A O 1
ATOM 1994 N N . GLY A 1 269 ? 31.021 -3.512 -31.012 1.00 97.00 269 GLY A N 1
ATOM 1995 C CA . GLY A 1 269 ? 30.084 -4.162 -30.100 1.00 97.00 269 GLY A CA 1
ATOM 1996 C C . GLY A 1 269 ? 29.635 -3.222 -28.977 1.00 97.00 269 GLY A C 1
ATOM 1997 O O . GLY A 1 269 ? 30.315 -2.250 -28.646 1.00 97.00 269 GLY A O 1
ATOM 1998 N N . GLY A 1 270 ? 28.485 -3.526 -28.384 1.00 96.12 270 GLY A N 1
ATOM 1999 C CA . GLY A 1 270 ? 27.849 -2.718 -27.348 1.00 96.12 270 GLY A CA 1
ATOM 2000 C C . GLY A 1 270 ? 28.449 -2.949 -25.964 1.00 96.12 270 GLY A C 1
ATOM 2001 O O . GLY A 1 270 ? 29.008 -4.011 -25.666 1.00 96.12 270 GLY A O 1
ATOM 2002 N N . ARG A 1 271 ? 28.338 -1.941 -25.095 1.00 95.75 271 ARG A N 1
ATOM 2003 C CA . ARG A 1 271 ? 28.816 -1.999 -23.706 1.00 95.75 271 ARG A CA 1
ATOM 2004 C C . ARG A 1 271 ? 27.720 -2.525 -22.780 1.00 95.75 271 ARG A C 1
ATOM 2006 O O . ARG A 1 271 ? 26.564 -2.154 -22.940 1.00 95.75 271 ARG A O 1
ATOM 2013 N N . LEU A 1 272 ? 28.105 -3.320 -21.779 1.00 97.19 272 LEU A N 1
ATOM 2014 C CA . LEU A 1 272 ? 27.254 -3.676 -20.640 1.00 97.19 272 LEU A CA 1
ATOM 2015 C C . LEU A 1 272 ? 27.719 -2.929 -19.387 1.00 97.19 272 LEU A C 1
ATOM 2017 O O . LEU A 1 272 ? 28.905 -2.976 -19.062 1.00 97.19 272 LEU A O 1
ATOM 2021 N N . ARG A 1 273 ? 26.791 -2.308 -18.662 1.00 96.50 273 ARG A N 1
ATOM 2022 C CA . ARG A 1 273 ? 26.977 -1.815 -17.293 1.00 96.50 273 ARG A CA 1
ATOM 2023 C C . ARG A 1 273 ? 25.951 -2.477 -16.376 1.00 96.50 273 ARG A C 1
ATOM 2025 O O . ARG A 1 273 ? 24.769 -2.492 -16.708 1.00 96.50 273 ARG A O 1
ATOM 2032 N N . THR A 1 274 ? 26.384 -3.047 -15.253 1.00 95.50 274 THR A N 1
ATOM 2033 C CA . THR A 1 274 ? 25.500 -3.804 -14.349 1.00 95.50 274 THR A CA 1
ATOM 2034 C C . THR A 1 274 ? 26.023 -3.856 -12.914 1.00 95.50 274 THR A C 1
ATOM 2036 O O . THR A 1 274 ? 27.211 -3.667 -12.689 1.00 95.50 274 THR A O 1
ATOM 2039 N N . ASN A 1 275 ? 25.159 -4.120 -11.933 1.00 93.44 275 ASN A N 1
ATOM 2040 C CA . ASN A 1 275 ? 25.549 -4.451 -10.555 1.00 93.44 275 ASN A CA 1
ATOM 2041 C C . ASN A 1 275 ? 25.697 -5.966 -10.306 1.00 93.44 275 ASN A C 1
ATOM 2043 O O . ASN A 1 275 ? 26.162 -6.348 -9.234 1.00 93.44 275 ASN A O 1
ATOM 2047 N N . LEU A 1 276 ? 25.318 -6.820 -11.267 1.00 92.69 276 LEU A N 1
ATOM 2048 C CA . LEU A 1 276 ? 25.342 -8.278 -11.127 1.00 92.69 276 LEU A CA 1
ATOM 2049 C C . LEU A 1 276 ? 26.416 -8.914 -12.026 1.00 92.69 276 LEU A C 1
ATOM 2051 O O . LEU A 1 276 ? 26.290 -8.890 -13.254 1.00 92.69 276 LEU A O 1
ATOM 2055 N N . PRO A 1 277 ? 27.462 -9.542 -11.454 1.00 91.56 277 PRO A N 1
ATOM 2056 C CA . PRO A 1 277 ? 28.489 -10.234 -12.231 1.00 91.56 277 PRO A CA 1
ATOM 2057 C C . PRO A 1 277 ? 27.953 -11.377 -13.105 1.00 91.56 277 PRO A C 1
ATOM 2059 O O . PRO A 1 277 ? 28.565 -11.694 -14.127 1.00 91.56 277 PRO A O 1
ATOM 2062 N N . GLU A 1 278 ? 26.829 -12.003 -12.738 1.00 90.69 278 GLU A N 1
ATOM 2063 C CA . GLU A 1 278 ? 26.251 -13.103 -13.520 1.00 90.69 278 GLU A CA 1
ATOM 2064 C C . GLU A 1 278 ? 25.810 -12.653 -14.922 1.00 90.69 278 GLU A C 1
ATOM 2066 O O . GLU A 1 278 ? 26.022 -13.370 -15.903 1.00 90.69 278 GLU A O 1
ATOM 2071 N N . LEU A 1 279 ? 25.297 -11.425 -15.053 1.00 91.75 279 LEU A N 1
ATOM 2072 C CA . LEU A 1 279 ? 24.865 -10.871 -16.339 1.00 91.75 279 LEU A CA 1
ATOM 2073 C C . LEU A 1 279 ? 26.030 -10.652 -17.310 1.00 91.75 279 LEU A C 1
ATOM 2075 O O . LEU A 1 279 ? 25.858 -10.789 -18.521 1.00 91.75 279 LEU A O 1
ATOM 2079 N N . ALA A 1 280 ? 27.236 -10.389 -16.799 1.00 91.50 280 ALA A N 1
ATOM 2080 C CA . ALA A 1 280 ? 28.424 -10.251 -17.639 1.00 91.50 280 ALA A CA 1
ATOM 2081 C C . ALA A 1 280 ? 28.786 -11.559 -18.368 1.00 91.50 280 ALA A C 1
ATOM 2083 O O . ALA A 1 280 ? 29.318 -11.512 -19.476 1.00 91.50 280 ALA A O 1
ATOM 2084 N N . ARG A 1 281 ? 28.455 -12.727 -17.797 1.00 89.94 281 ARG A N 1
ATOM 2085 C CA . ARG A 1 281 ? 28.684 -14.043 -18.431 1.00 89.94 281 ARG A CA 1
ATOM 2086 C C . ARG A 1 281 ? 27.718 -14.312 -19.591 1.00 89.94 281 ARG A C 1
ATOM 2088 O O . ARG A 1 281 ? 28.064 -15.014 -20.544 1.00 89.94 281 ARG A O 1
ATOM 2095 N N . CYS A 1 282 ? 26.538 -13.702 -19.533 1.00 90.44 282 CYS A N 1
ATOM 2096 C CA . CYS A 1 282 ? 25.493 -13.818 -20.546 1.00 90.44 282 CYS A CA 1
ATOM 2097 C C . CYS A 1 282 ? 25.717 -12.893 -21.760 1.00 90.44 282 CYS A C 1
ATOM 2099 O O . CYS A 1 282 ? 24.971 -12.966 -22.738 1.00 90.44 282 CYS A O 1
ATOM 2101 N N . LEU A 1 283 ? 26.722 -12.008 -21.713 1.00 94.69 283 LEU A N 1
ATOM 2102 C CA . LEU A 1 283 ? 26.993 -11.018 -22.756 1.00 94.69 283 LEU A CA 1
ATOM 2103 C C . LEU A 1 283 ? 27.669 -11.634 -23.989 1.00 94.69 283 LEU A C 1
ATOM 2105 O O . LEU A 1 283 ? 28.616 -12.419 -23.886 1.00 94.69 283 LEU A O 1
ATOM 2109 N N . ARG A 1 284 ? 27.207 -11.235 -25.176 1.00 95.69 284 ARG A N 1
ATOM 2110 C CA . ARG A 1 284 ? 27.826 -11.501 -26.482 1.00 95.69 284 ARG A CA 1
ATOM 2111 C C . ARG A 1 284 ? 27.927 -10.193 -27.266 1.00 95.69 284 ARG A C 1
ATOM 2113 O O . ARG A 1 284 ? 26.968 -9.767 -27.906 1.00 95.69 284 ARG A O 1
ATOM 2120 N N . ASN A 1 285 ? 29.091 -9.551 -27.213 1.00 96.12 285 ASN A N 1
ATOM 2121 C CA . ASN A 1 285 ? 29.301 -8.202 -27.747 1.00 96.12 285 ASN A CA 1
ATOM 2122 C C . ASN A 1 285 ? 30.549 -8.071 -28.635 1.00 96.12 285 ASN A C 1
ATOM 2124 O O . ASN A 1 285 ? 31.285 -7.085 -28.574 1.00 96.12 285 ASN A O 1
ATOM 2128 N N . ALA A 1 286 ? 30.815 -9.081 -29.463 1.00 96.31 286 ALA A N 1
ATOM 2129 C CA . ALA A 1 286 ? 31.925 -9.022 -30.404 1.00 96.31 286 ALA A CA 1
ATOM 2130 C C . ALA A 1 286 ? 31.748 -7.855 -31.393 1.00 96.31 286 ALA A C 1
ATOM 2132 O O . ALA A 1 286 ? 30.642 -7.583 -31.855 1.00 96.31 286 ALA A O 1
ATOM 2133 N N . GLY A 1 287 ? 32.842 -7.183 -31.753 1.00 94.62 287 GLY A N 1
ATOM 2134 C CA . GLY A 1 287 ? 32.830 -6.223 -32.854 1.00 94.62 287 GLY A CA 1
ATOM 2135 C C . GLY A 1 287 ? 32.584 -6.904 -34.205 1.00 94.62 287 GLY A C 1
ATOM 2136 O O . GLY A 1 287 ? 32.943 -8.068 -34.397 1.00 94.62 287 GLY A O 1
ATOM 2137 N N . GLY A 1 288 ? 32.000 -6.164 -35.146 1.00 94.81 288 GLY A N 1
ATOM 2138 C CA . GLY A 1 288 ? 31.732 -6.637 -36.500 1.00 94.81 288 GLY A CA 1
ATOM 2139 C C . GLY A 1 288 ? 33.003 -6.837 -37.331 1.00 94.81 288 GLY A C 1
ATOM 2140 O O . GLY A 1 288 ? 34.121 -6.523 -36.905 1.00 94.81 288 GLY A O 1
ATOM 2141 N N . SER A 1 289 ? 32.824 -7.338 -38.553 1.00 96.31 289 SER A N 1
ATOM 2142 C CA . SER A 1 289 ? 33.884 -7.426 -39.570 1.00 96.31 289 SER A CA 1
ATOM 2143 C C . SER A 1 289 ? 33.685 -6.361 -40.645 1.00 96.31 289 SER A C 1
ATOM 2145 O O . SER A 1 289 ? 32.554 -5.972 -40.927 1.00 96.31 289 SER A O 1
ATOM 2147 N N . ALA A 1 290 ? 34.762 -5.868 -41.251 1.00 95.25 290 ALA A N 1
ATOM 2148 C CA . ALA A 1 290 ? 34.651 -4.997 -42.417 1.00 95.25 290 ALA A CA 1
ATOM 2149 C C . ALA A 1 290 ? 34.092 -5.752 -43.632 1.00 95.25 290 ALA A C 1
ATOM 2151 O O . ALA A 1 290 ? 34.122 -6.984 -43.677 1.00 95.25 290 ALA A O 1
ATOM 2152 N N . GLY A 1 291 ? 33.627 -5.001 -44.632 1.00 93.31 291 GLY A N 1
ATOM 2153 C CA . GLY A 1 291 ? 33.327 -5.563 -45.944 1.00 93.31 291 GLY A CA 1
ATOM 2154 C C . GLY A 1 291 ? 34.574 -6.197 -46.567 1.00 93.31 291 GLY A C 1
ATOM 2155 O O . GLY A 1 291 ? 35.707 -5.790 -46.294 1.00 93.31 291 GLY A O 1
ATOM 2156 N N . VAL A 1 292 ? 34.367 -7.187 -47.425 1.00 94.62 292 VAL A N 1
ATOM 2157 C CA . VAL A 1 292 ? 35.442 -7.893 -48.119 1.00 94.62 292 VAL A CA 1
ATOM 2158 C C . VAL A 1 292 ? 36.072 -6.960 -49.154 1.00 94.62 292 VAL A C 1
ATOM 2160 O O . VAL A 1 292 ? 35.376 -6.389 -49.992 1.00 94.62 292 VAL A O 1
ATOM 2163 N N . GLN A 1 293 ? 37.394 -6.792 -49.088 1.00 92.88 293 GLN A N 1
ATOM 2164 C CA . GLN A 1 293 ? 38.164 -6.061 -50.096 1.00 92.88 293 GLN A CA 1
ATOM 2165 C C . GLN A 1 293 ? 38.031 -6.739 -51.463 1.00 92.88 293 GLN A C 1
ATOM 2167 O O . GLN A 1 293 ? 38.137 -7.961 -51.561 1.00 92.88 293 GLN A O 1
ATOM 2172 N N . ASP A 1 294 ? 37.794 -5.948 -52.510 1.00 93.56 294 ASP A N 1
ATOM 2173 C CA . ASP A 1 294 ? 37.737 -6.468 -53.877 1.00 93.56 294 ASP A CA 1
ATOM 2174 C C . ASP A 1 294 ? 39.149 -6.717 -54.445 1.00 93.56 294 ASP A C 1
ATOM 2176 O O . ASP A 1 294 ? 40.158 -6.369 -53.831 1.00 93.56 294 ASP A O 1
ATOM 2180 N N . ARG A 1 295 ? 39.238 -7.335 -55.623 1.00 93.75 295 ARG A N 1
ATOM 2181 C CA . ARG A 1 295 ? 40.505 -7.526 -56.344 1.00 93.75 295 ARG A CA 1
ATOM 2182 C C . ARG A 1 295 ? 41.012 -6.224 -56.973 1.00 93.75 295 ARG A C 1
ATOM 2184 O O . ARG A 1 295 ? 40.228 -5.329 -57.279 1.00 93.75 295 ARG A O 1
ATOM 2191 N N . ASP A 1 296 ? 42.305 -6.172 -57.279 1.00 93.00 296 ASP A N 1
ATOM 2192 C CA . ASP A 1 296 ? 42.880 -5.115 -58.117 1.00 93.00 296 ASP A CA 1
ATOM 2193 C C . ASP A 1 296 ? 42.408 -5.239 -59.577 1.00 93.00 296 ASP A C 1
ATOM 2195 O O . ASP A 1 296 ? 42.307 -6.349 -60.113 1.00 93.00 296 ASP A O 1
ATOM 2199 N N . TYR A 1 297 ? 42.173 -4.101 -60.236 1.00 93.69 297 TYR A N 1
ATOM 2200 C CA . TYR A 1 297 ? 41.728 -4.030 -61.632 1.00 93.69 297 TYR A CA 1
ATOM 2201 C C . TYR A 1 297 ? 42.857 -3.552 -62.545 1.00 93.69 297 TYR A C 1
ATOM 2203 O O . TYR A 1 297 ? 43.653 -2.675 -62.191 1.00 93.69 297 TYR A O 1
ATOM 2211 N N . ARG A 1 298 ? 42.953 -4.158 -63.729 1.00 93.44 298 ARG A N 1
ATOM 2212 C CA . ARG A 1 298 ? 44.076 -3.970 -64.653 1.00 93.44 298 ARG A CA 1
ATOM 2213 C C . ARG A 1 298 ? 43.707 -3.016 -65.777 1.00 93.44 298 ARG A C 1
ATOM 2215 O O . ARG A 1 298 ? 42.629 -3.122 -66.356 1.00 93.44 298 ARG A O 1
ATOM 2222 N N . GLY A 1 299 ? 44.600 -2.081 -66.089 1.00 91.88 299 GLY A N 1
ATOM 2223 C CA . GLY A 1 299 ? 44.461 -1.240 -67.270 1.00 91.88 299 GLY A CA 1
ATOM 2224 C C . GLY A 1 299 ? 44.581 -2.073 -68.545 1.00 91.88 299 GLY A C 1
ATOM 2225 O O . GLY A 1 299 ? 45.216 -3.131 -68.554 1.00 91.88 299 GLY A O 1
ATOM 2226 N N . GLY A 1 300 ? 43.960 -1.599 -69.621 1.00 92.38 300 GLY A N 1
ATOM 2227 C CA . GLY A 1 300 ? 44.017 -2.272 -70.911 1.00 92.38 300 GLY A CA 1
ATOM 2228 C C . GLY A 1 300 ? 45.439 -2.303 -71.456 1.00 92.38 300 GLY A C 1
ATOM 2229 O O . GLY A 1 300 ? 46.212 -1.362 -71.272 1.00 92.38 300 GLY A O 1
ATOM 2230 N N . ALA A 1 301 ? 45.792 -3.371 -72.162 1.00 91.06 301 ALA A N 1
ATOM 2231 C CA . ALA A 1 301 ? 47.067 -3.444 -72.863 1.00 91.06 301 ALA A CA 1
ATOM 2232 C C . ALA A 1 301 ? 47.121 -2.394 -73.985 1.00 91.06 301 ALA A C 1
ATOM 2234 O O . ALA A 1 301 ? 46.119 -2.139 -74.654 1.00 91.06 301 ALA A O 1
ATOM 2235 N N . LYS A 1 302 ? 48.288 -1.797 -74.220 1.00 90.12 302 LYS A N 1
ATOM 2236 C CA . LYS A 1 302 ? 48.532 -0.867 -75.331 1.00 90.12 302 LYS A CA 1
ATOM 2237 C C . LYS A 1 302 ? 48.314 -1.517 -76.699 1.00 90.12 302 LYS A C 1
ATOM 2239 O O . LYS A 1 302 ? 48.622 -2.693 -76.893 1.00 90.12 302 LYS A O 1
ATOM 2244 N N . GLY A 1 303 ? 47.864 -0.731 -77.678 1.00 89.19 303 GLY A N 1
ATOM 2245 C CA . GLY A 1 303 ? 47.831 -1.157 -79.076 1.00 89.19 303 GLY A CA 1
ATOM 2246 C C . GLY A 1 303 ? 49.241 -1.379 -79.635 1.00 89.19 303 GLY A C 1
ATOM 2247 O O . GLY A 1 303 ? 50.163 -0.618 -79.338 1.00 89.19 303 GLY A O 1
ATOM 2248 N N . VAL A 1 304 ? 49.417 -2.417 -80.451 1.00 88.25 304 VAL A N 1
ATOM 2249 C CA . VAL A 1 304 ? 50.692 -2.792 -81.091 1.00 88.25 304 VAL A CA 1
ATOM 2250 C C . VAL A 1 304 ? 50.694 -2.313 -82.556 1.00 88.25 304 VAL A C 1
ATOM 2252 O O . VAL A 1 304 ? 49.639 -2.400 -83.176 1.00 88.25 304 VAL A O 1
ATOM 2255 N N . PRO A 1 305 ? 51.816 -1.830 -83.135 1.00 85.81 305 PRO A N 1
ATOM 2256 C CA . PRO A 1 305 ? 53.132 -1.645 -82.511 1.00 85.81 305 PRO A CA 1
ATOM 2257 C C . PRO A 1 305 ? 53.176 -0.472 -81.519 1.00 85.81 305 PRO A C 1
ATOM 2259 O O . PRO A 1 305 ? 52.504 0.539 -81.698 1.00 85.81 305 PRO A O 1
ATOM 2262 N N . GLN A 1 306 ? 54.013 -0.612 -80.479 1.00 85.19 306 GLN A N 1
ATOM 2263 C CA . GLN A 1 306 ? 54.115 0.361 -79.383 1.00 85.19 306 GLN A CA 1
ATOM 2264 C C . GLN A 1 306 ? 54.590 1.736 -79.851 1.00 85.19 306 GLN A C 1
ATOM 2266 O O . GLN A 1 306 ? 54.076 2.744 -79.392 1.00 85.19 306 GLN A O 1
ATOM 2271 N N . LYS A 1 307 ? 55.599 1.794 -80.719 1.00 89.12 307 LYS A N 1
ATOM 2272 C CA . LYS A 1 307 ? 55.963 3.021 -81.423 1.00 89.12 307 LYS A CA 1
ATOM 2273 C C . LYS A 1 307 ? 55.544 2.846 -82.866 1.00 89.12 307 LYS A C 1
ATOM 2275 O O . LYS A 1 307 ? 55.822 1.806 -83.458 1.00 89.12 307 LYS A O 1
ATOM 2280 N N . SER A 1 308 ? 54.876 3.844 -83.411 1.00 89.56 308 SER A N 1
ATOM 2281 C CA . SER A 1 308 ? 54.377 3.811 -84.777 1.00 89.56 308 SER A CA 1
ATOM 2282 C C . SER A 1 308 ? 54.414 5.194 -85.377 1.00 89.56 308 SER A C 1
ATOM 2284 O O . SER A 1 308 ? 54.269 6.183 -84.656 1.00 89.56 308 SER A O 1
ATOM 2286 N N . ALA A 1 309 ? 54.573 5.256 -86.690 1.00 88.62 309 ALA A N 1
ATOM 2287 C CA . ALA A 1 309 ? 54.355 6.489 -87.412 1.00 88.62 309 ALA A CA 1
ATOM 2288 C C . ALA A 1 309 ? 53.666 6.250 -88.754 1.00 88.62 309 ALA A C 1
ATOM 2290 O O . ALA A 1 309 ? 53.576 5.123 -89.252 1.00 88.62 309 ALA A O 1
ATOM 2291 N N . THR A 1 310 ? 53.150 7.326 -89.326 1.00 90.31 310 THR A N 1
ATOM 2292 C CA . THR A 1 310 ? 52.700 7.374 -90.713 1.00 90.31 310 THR A CA 1
ATOM 2293 C C . THR A 1 310 ? 53.785 8.039 -91.558 1.00 90.31 310 THR A C 1
ATOM 2295 O O . THR A 1 310 ? 54.462 8.963 -91.101 1.00 90.31 310 THR A O 1
ATOM 2298 N N . TYR A 1 311 ? 54.003 7.543 -92.774 1.00 88.62 311 TYR A N 1
ATOM 2299 C CA . TYR A 1 311 ? 55.098 8.001 -93.629 1.00 88.62 311 TYR A CA 1
ATOM 2300 C C . TYR A 1 311 ? 54.625 8.328 -95.034 1.00 88.62 311 TYR A C 1
ATOM 2302 O O . TYR A 1 311 ? 53.805 7.605 -95.596 1.00 88.62 311 TYR A O 1
ATOM 2310 N N . THR A 1 312 ? 55.229 9.359 -95.614 1.00 88.88 312 THR A N 1
ATOM 2311 C CA . THR A 1 312 ? 55.188 9.614 -97.051 1.00 88.88 312 THR A CA 1
ATOM 2312 C C . THR A 1 312 ? 56.539 9.243 -97.653 1.00 88.88 312 THR A C 1
ATOM 2314 O O . THR A 1 312 ? 57.574 9.706 -97.173 1.00 88.88 312 THR A O 1
ATOM 2317 N N . VAL A 1 313 ? 56.558 8.381 -98.670 1.00 86.44 313 VAL A N 1
ATOM 2318 C CA . VAL A 1 313 ? 57.796 7.870 -99.280 1.00 86.44 313 VAL A CA 1
ATOM 2319 C C . VAL A 1 313 ? 57.783 8.119 -100.781 1.00 86.44 313 VAL A C 1
ATOM 2321 O O . VAL A 1 313 ? 56.938 7.602 -101.497 1.00 86.44 313 VAL A O 1
ATOM 2324 N N . VAL A 1 314 ? 58.756 8.873 -101.274 1.00 85.75 314 VAL A N 1
ATOM 2325 C CA . VAL A 1 314 ? 58.931 9.153 -102.697 1.00 85.75 314 VAL A CA 1
ATOM 2326 C C . VAL A 1 314 ? 60.164 8.414 -103.203 1.00 85.75 314 VAL A C 1
ATOM 2328 O O . VAL A 1 314 ? 61.290 8.713 -102.798 1.00 85.75 314 VAL A O 1
ATOM 2331 N N . PHE A 1 315 ? 59.953 7.450 -104.092 1.00 84.81 315 PHE A N 1
ATOM 2332 C CA . PHE A 1 315 ? 61.009 6.722 -104.788 1.00 84.81 315 PHE A CA 1
ATOM 2333 C C . PHE A 1 315 ? 61.321 7.397 -106.124 1.00 84.81 315 PHE A C 1
ATOM 2335 O O . PHE A 1 315 ? 60.416 7.702 -106.895 1.00 84.81 315 PHE A O 1
ATOM 2342 N N . TRP A 1 316 ? 62.598 7.603 -106.431 1.00 81.88 316 TRP A N 1
ATOM 2343 C CA . TRP A 1 316 ? 63.040 8.226 -107.677 1.00 81.88 316 TRP A CA 1
ATOM 2344 C C . TRP A 1 316 ? 63.609 7.173 -108.626 1.00 81.88 316 TRP A C 1
ATOM 2346 O O . TRP A 1 316 ? 64.620 6.532 -108.331 1.00 81.88 316 TRP A O 1
ATOM 2356 N N . HIS A 1 317 ? 62.940 6.986 -109.762 1.00 73.31 317 HIS A N 1
ATOM 2357 C CA . HIS A 1 317 ? 63.292 5.997 -110.775 1.00 73.31 317 HIS A CA 1
ATOM 2358 C C . HIS A 1 317 ? 64.570 6.396 -111.537 1.00 73.31 317 HIS A C 1
ATOM 2360 O O . HIS A 1 317 ? 64.722 7.550 -111.946 1.00 73.31 317 HIS A O 1
ATOM 2366 N N . ASN A 1 318 ? 65.477 5.434 -111.759 1.00 69.19 318 ASN A N 1
ATOM 2367 C CA . ASN A 1 318 ? 66.709 5.628 -112.528 1.00 69.19 318 ASN A CA 1
ATOM 2368 C C . ASN A 1 318 ? 66.754 4.675 -113.734 1.00 69.19 318 ASN A C 1
ATOM 2370 O O . ASN A 1 318 ? 66.923 3.466 -113.576 1.00 69.19 318 ASN A O 1
ATOM 2374 N N . LEU A 1 319 ? 66.677 5.254 -114.934 1.00 62.38 319 LEU A N 1
ATOM 2375 C CA . LEU A 1 319 ? 66.636 4.557 -116.226 1.00 62.38 319 LEU A CA 1
ATOM 2376 C C . LEU A 1 319 ? 67.914 3.752 -116.566 1.00 62.38 319 LEU A C 1
ATOM 2378 O O . LEU A 1 319 ? 67.914 3.004 -117.538 1.00 62.38 319 LEU A O 1
ATOM 2382 N N . LEU A 1 320 ? 69.004 3.878 -115.790 1.00 59.09 320 LEU A N 1
ATOM 2383 C CA . LEU A 1 320 ? 70.292 3.198 -116.038 1.00 59.09 320 LEU A CA 1
ATOM 2384 C C . LEU A 1 320 ? 70.559 1.963 -115.145 1.00 59.09 320 LEU A C 1
ATOM 2386 O O . LEU A 1 320 ? 71.668 1.432 -115.156 1.00 59.09 320 LEU A O 1
ATOM 2390 N N . GLY A 1 321 ? 69.564 1.465 -114.397 1.00 56.38 321 GLY A N 1
ATOM 2391 C CA . GLY A 1 321 ? 69.576 0.093 -113.861 1.00 56.38 321 GLY A CA 1
ATOM 2392 C C . GLY A 1 321 ? 70.569 -0.205 -112.727 1.00 56.38 321 GLY A C 1
ATOM 2393 O O . GLY A 1 321 ? 71.334 -1.166 -112.803 1.00 56.38 321 GLY A O 1
ATOM 2394 N N . THR A 1 322 ? 70.532 0.559 -111.632 1.00 56.84 322 THR A N 1
ATOM 2395 C CA . THR A 1 322 ? 71.226 0.196 -110.381 1.00 56.84 322 THR A CA 1
ATOM 2396 C C . THR A 1 322 ? 70.231 -0.256 -109.310 1.00 56.84 322 THR A C 1
ATOM 2398 O O . THR A 1 322 ? 69.090 0.196 -109.266 1.00 56.84 322 THR A O 1
ATOM 2401 N N . LYS A 1 323 ? 70.656 -1.157 -108.410 1.00 55.56 323 LYS A N 1
ATOM 2402 C CA . LYS A 1 323 ? 69.816 -1.741 -107.340 1.00 55.56 323 LYS A CA 1
ATOM 2403 C C . LYS A 1 323 ? 69.348 -0.742 -106.254 1.00 55.56 323 LYS A C 1
ATOM 2405 O O . LYS A 1 323 ? 68.831 -1.185 -105.236 1.00 55.56 323 LYS A O 1
ATOM 2410 N N . ASN A 1 324 ? 69.527 0.571 -106.446 1.00 59.47 324 ASN A N 1
ATOM 2411 C CA . ASN A 1 324 ? 69.388 1.590 -105.400 1.00 59.47 324 ASN A CA 1
ATOM 2412 C C . ASN A 1 324 ? 68.642 2.845 -105.913 1.00 59.47 324 ASN A C 1
ATOM 2414 O O . ASN A 1 324 ? 69.281 3.861 -106.191 1.00 59.47 324 ASN A O 1
ATOM 2418 N N . ALA A 1 325 ? 67.309 2.805 -106.037 1.00 70.62 325 ALA A N 1
ATOM 2419 C CA . ALA A 1 325 ? 66.523 4.025 -106.274 1.00 70.62 325 ALA A CA 1
ATOM 2420 C C . ALA A 1 325 ? 66.773 5.057 -105.152 1.00 70.62 325 ALA A C 1
ATOM 2422 O O . ALA A 1 325 ? 66.883 4.679 -103.983 1.00 70.62 325 ALA A O 1
ATOM 2423 N N . THR A 1 326 ? 66.858 6.354 -105.479 1.00 74.50 326 THR A N 1
ATOM 2424 C CA . THR A 1 326 ? 66.940 7.395 -104.438 1.00 74.50 326 THR A CA 1
ATOM 2425 C C . THR A 1 326 ? 65.590 7.484 -103.737 1.00 74.50 326 THR A C 1
ATOM 2427 O O . THR A 1 326 ? 64.554 7.542 -104.396 1.00 74.50 326 THR A O 1
ATOM 2430 N N . VAL A 1 327 ? 65.588 7.474 -102.406 1.00 78.88 327 VAL A N 1
ATOM 2431 C CA . VAL A 1 327 ? 64.363 7.473 -101.602 1.00 78.88 327 VAL A CA 1
ATOM 2432 C C . VAL A 1 327 ? 64.326 8.727 -100.746 1.00 78.88 327 VAL A C 1
ATOM 2434 O O . VAL A 1 327 ? 65.226 8.942 -99.938 1.00 78.88 327 VAL A O 1
ATOM 2437 N N . ASN A 1 328 ? 63.267 9.521 -100.887 1.00 83.25 328 ASN A N 1
ATOM 2438 C CA . ASN A 1 328 ? 62.948 10.594 -99.953 1.00 83.25 328 ASN A CA 1
ATOM 2439 C C . ASN A 1 328 ? 61.800 10.133 -99.066 1.00 83.25 328 ASN A C 1
ATOM 2441 O O . ASN A 1 328 ? 60.749 9.739 -99.559 1.00 83.25 328 ASN A O 1
ATOM 2445 N N . GLN A 1 329 ? 61.990 10.189 -97.756 1.00 85.12 329 GLN A N 1
ATOM 2446 C CA . GLN A 1 329 ? 60.986 9.773 -96.788 1.00 85.12 329 GLN A CA 1
ATOM 2447 C C . GLN A 1 329 ? 60.697 10.917 -95.828 1.00 85.12 329 GLN A C 1
ATOM 2449 O O . GLN A 1 329 ? 61.612 11.521 -95.269 1.00 85.12 329 GLN A O 1
ATOM 2454 N N . THR A 1 330 ? 59.417 11.169 -95.594 1.00 85.12 330 THR A N 1
ATOM 2455 C CA . THR A 1 330 ? 58.937 12.123 -94.600 1.00 85.12 330 THR A CA 1
ATOM 2456 C C . THR A 1 330 ? 58.088 11.378 -93.582 1.00 85.12 330 THR A C 1
ATOM 2458 O O . THR A 1 330 ? 57.179 10.630 -93.936 1.00 85.12 330 THR A O 1
ATOM 2461 N N . LYS A 1 331 ? 58.429 11.536 -92.302 1.00 89.69 331 LYS A N 1
ATOM 2462 C CA . LYS A 1 331 ? 57.631 11.037 -91.181 1.00 89.69 331 LYS A CA 1
ATOM 2463 C C . LYS A 1 331 ? 56.569 12.083 -90.858 1.00 89.69 331 LYS A C 1
ATOM 2465 O O . LYS A 1 331 ? 56.931 13.232 -90.619 1.00 89.69 331 LYS A O 1
ATOM 2470 N N . ASN A 1 332 ? 55.303 11.683 -90.853 1.00 86.38 332 ASN A N 1
ATOM 2471 C CA . ASN A 1 332 ? 54.179 12.602 -90.699 1.00 86.38 332 ASN A CA 1
ATOM 2472 C C . ASN A 1 332 ? 53.743 12.670 -89.232 1.00 86.38 332 ASN A C 1
ATOM 2474 O O . ASN A 1 332 ? 54.108 13.601 -88.520 1.00 86.38 332 ASN A O 1
ATOM 2478 N N . GLU A 1 333 ? 53.015 11.658 -88.758 1.00 87.62 333 GLU A N 1
ATOM 2479 C CA . GLU A 1 333 ? 52.568 11.571 -87.366 1.00 87.62 333 GLU A CA 1
ATOM 2480 C C . GLU A 1 333 ? 53.231 10.388 -86.671 1.00 87.62 333 GLU A C 1
ATOM 2482 O O . GLU A 1 333 ? 53.258 9.291 -87.220 1.00 87.62 333 GLU A O 1
ATOM 2487 N N . GLU A 1 334 ? 53.741 10.596 -85.456 1.00 88.69 334 GLU A N 1
ATOM 2488 C CA . GLU A 1 334 ? 54.320 9.551 -84.611 1.00 88.69 334 GLU A CA 1
ATOM 2489 C C . GLU A 1 334 ? 53.518 9.418 -83.315 1.00 88.69 334 GLU A C 1
ATOM 2491 O O . GLU A 1 334 ? 53.205 10.412 -82.658 1.00 88.69 334 GLU A O 1
ATOM 2496 N N . ARG A 1 335 ? 53.234 8.179 -82.904 1.00 88.88 335 ARG A N 1
ATOM 2497 C CA . ARG A 1 335 ? 52.634 7.885 -81.602 1.00 88.88 335 ARG A CA 1
ATOM 2498 C C . ARG A 1 335 ? 53.337 6.727 -80.920 1.00 88.88 335 ARG A C 1
ATOM 2500 O O . ARG A 1 335 ? 53.604 5.685 -81.520 1.00 88.88 335 ARG A O 1
ATOM 2507 N N . THR A 1 336 ? 53.580 6.919 -79.626 1.00 89.88 336 THR A N 1
ATOM 2508 C CA . THR A 1 336 ? 53.955 5.846 -78.708 1.00 89.88 336 THR A CA 1
ATOM 2509 C C . THR A 1 336 ? 52.748 5.489 -77.853 1.00 89.88 336 THR A C 1
ATOM 2511 O O . THR A 1 336 ? 52.302 6.332 -77.074 1.00 89.88 336 THR A O 1
ATOM 2514 N N . THR A 1 337 ? 52.231 4.271 -77.988 1.00 90.00 337 THR A N 1
ATOM 2515 C CA . THR A 1 337 ? 51.133 3.784 -77.158 1.00 90.00 337 THR A CA 1
ATOM 2516 C C . THR A 1 337 ? 51.618 3.348 -75.777 1.00 90.00 337 THR A C 1
ATOM 2518 O O . THR A 1 337 ? 52.751 2.883 -75.596 1.00 90.00 337 THR A O 1
ATOM 2521 N N . LYS A 1 338 ? 50.755 3.510 -74.779 1.00 90.44 338 LYS A N 1
ATOM 2522 C CA . LYS A 1 338 ? 50.980 3.141 -73.379 1.00 90.44 338 LYS A CA 1
ATOM 2523 C C . LYS A 1 338 ? 49.870 2.220 -72.890 1.00 90.44 338 LYS A C 1
ATOM 2525 O O . LYS A 1 338 ? 48.748 2.256 -73.397 1.00 90.44 338 LYS A O 1
ATOM 2530 N N . ASP A 1 339 ? 50.215 1.369 -71.929 1.00 90.62 339 ASP A N 1
ATOM 2531 C CA . ASP A 1 339 ? 49.227 0.558 -71.225 1.00 90.62 339 ASP A CA 1
ATOM 2532 C C . ASP A 1 339 ? 48.351 1.483 -70.373 1.00 90.62 339 ASP A C 1
ATOM 2534 O O . ASP A 1 339 ? 48.806 2.537 -69.911 1.00 90.62 339 ASP A O 1
ATOM 2538 N N . GLY A 1 340 ? 47.098 1.091 -70.169 1.00 89.56 340 GLY A N 1
ATOM 2539 C CA . GLY A 1 340 ? 46.222 1.769 -69.228 1.00 89.56 340 GLY A CA 1
ATOM 2540 C C . GLY A 1 340 ? 46.757 1.659 -67.802 1.00 89.56 340 GLY A C 1
ATOM 2541 O O . GLY A 1 340 ? 47.404 0.681 -67.425 1.00 89.56 340 GLY A O 1
ATOM 2542 N N . VAL A 1 341 ? 46.464 2.657 -66.977 1.00 92.38 341 VAL A N 1
ATOM 2543 C CA . VAL A 1 341 ? 46.827 2.653 -65.556 1.00 92.38 341 VAL A CA 1
ATOM 2544 C C . VAL A 1 341 ? 45.971 1.624 -64.803 1.00 92.38 341 VAL A C 1
ATOM 2546 O O . VAL A 1 341 ? 44.750 1.596 -64.962 1.00 92.38 341 VAL A O 1
ATOM 2549 N N . ASN A 1 342 ? 46.611 0.780 -63.986 1.00 93.25 342 ASN A N 1
ATOM 2550 C CA . ASN A 1 342 ? 45.933 -0.153 -63.077 1.00 93.25 342 ASN A CA 1
ATOM 2551 C C . ASN A 1 342 ? 45.256 0.596 -61.921 1.00 93.25 342 ASN A C 1
ATOM 2553 O O . ASN A 1 342 ? 45.742 1.639 -61.484 1.00 93.25 342 ASN A O 1
ATOM 2557 N N . ALA A 1 343 ? 44.198 0.015 -61.363 1.00 92.31 343 ALA A N 1
ATOM 2558 C CA . ALA A 1 343 ? 43.495 0.559 -60.212 1.00 92.31 343 ALA A CA 1
ATOM 2559 C C . ALA A 1 343 ? 43.519 -0.449 -59.044 1.00 92.31 343 ALA A C 1
ATOM 2561 O O . ALA A 1 343 ? 42.824 -1.468 -59.113 1.00 92.31 343 ALA A O 1
ATOM 2562 N N . PRO A 1 344 ? 44.318 -0.207 -57.984 1.00 92.81 344 PRO A N 1
ATOM 2563 C CA . PRO A 1 344 ? 44.359 -1.092 -56.824 1.00 92.81 344 PRO A CA 1
ATOM 2564 C C . PRO A 1 344 ? 43.073 -0.984 -55.997 1.00 92.81 344 PRO A C 1
ATOM 2566 O O . PRO A 1 344 ? 42.480 0.093 -55.892 1.00 92.81 344 PRO A O 1
ATOM 2569 N N . ALA A 1 345 ? 42.662 -2.085 -55.373 1.00 91.62 345 ALA A N 1
ATOM 2570 C CA . ALA A 1 345 ? 41.510 -2.105 -54.487 1.00 91.62 345 ALA A CA 1
ATOM 2571 C C . ALA A 1 345 ? 41.866 -1.541 -53.103 1.00 91.62 345 ALA A C 1
ATOM 2573 O O . ALA A 1 345 ? 42.768 -2.062 -52.441 1.00 91.62 345 ALA A O 1
ATOM 2574 N N . PRO A 1 346 ? 41.165 -0.506 -52.612 1.00 91.88 346 PRO A N 1
ATOM 2575 C CA . PRO A 1 346 ? 41.438 0.052 -51.294 1.00 91.88 346 PRO A CA 1
ATOM 2576 C C . PRO A 1 346 ? 40.968 -0.887 -50.170 1.00 91.88 346 PRO A C 1
ATOM 2578 O O . PRO A 1 346 ? 39.858 -1.414 -50.203 1.00 91.88 346 PRO A O 1
ATOM 2581 N N . ALA A 1 347 ? 41.791 -1.054 -49.130 1.00 92.00 347 ALA A N 1
ATOM 2582 C CA . ALA A 1 347 ? 41.425 -1.794 -47.918 1.00 92.00 347 ALA A CA 1
ATOM 2583 C C . ALA A 1 347 ? 40.480 -0.982 -47.010 1.00 92.00 347 ALA A C 1
ATOM 2585 O O . ALA A 1 347 ? 40.462 0.251 -47.054 1.00 92.00 347 ALA A O 1
ATOM 2586 N N . ALA A 1 348 ? 39.718 -1.655 -46.142 1.00 92.69 348 ALA A N 1
ATOM 2587 C CA . ALA A 1 348 ? 38.893 -0.988 -45.131 1.00 92.69 348 ALA A CA 1
ATOM 2588 C C . ALA A 1 348 ? 39.757 -0.189 -44.136 1.00 92.69 348 ALA A C 1
ATOM 2590 O O . ALA A 1 348 ? 40.861 -0.596 -43.785 1.00 92.69 348 ALA A O 1
ATOM 2591 N N . GLY A 1 349 ? 39.245 0.943 -43.641 1.00 91.06 349 GLY A N 1
ATOM 2592 C CA . GLY A 1 349 ? 39.951 1.748 -42.633 1.00 91.06 349 GLY A CA 1
ATOM 2593 C C . GLY A 1 349 ? 39.945 1.114 -41.239 1.00 91.06 349 GLY A C 1
ATOM 2594 O O . GLY A 1 349 ? 40.846 1.365 -40.445 1.00 91.06 349 GLY A O 1
ATOM 2595 N N . LYS A 1 350 ? 38.941 0.280 -40.952 1.00 93.06 350 LYS A N 1
ATOM 2596 C CA . LYS A 1 350 ? 38.790 -0.454 -39.694 1.00 93.06 350 LYS A CA 1
ATOM 2597 C C . LYS A 1 350 ? 38.338 -1.889 -39.991 1.00 93.06 350 LYS A C 1
ATOM 2599 O O . LYS A 1 350 ? 37.143 -2.096 -40.210 1.00 93.06 350 LYS A O 1
ATOM 2604 N N . PRO A 1 351 ? 39.262 -2.868 -40.031 1.00 90.88 351 PRO A N 1
ATOM 2605 C CA . PRO A 1 351 ? 38.956 -4.240 -40.445 1.00 90.88 351 PRO A CA 1
ATOM 2606 C C . PRO A 1 351 ? 38.114 -5.015 -39.420 1.00 90.88 351 PRO A C 1
ATOM 2608 O O . PRO A 1 351 ? 37.376 -5.923 -39.800 1.00 90.88 351 PRO A O 1
ATOM 2611 N N . LYS A 1 352 ? 38.203 -4.654 -38.133 1.00 95.06 352 LYS A N 1
ATOM 2612 C CA . LYS A 1 352 ? 37.482 -5.301 -37.032 1.00 95.06 352 LYS A CA 1
ATOM 2613 C C . LYS A 1 352 ? 36.981 -4.272 -36.018 1.00 95.06 352 LYS A C 1
ATOM 2615 O O . LYS A 1 352 ? 37.673 -3.292 -35.741 1.00 95.06 352 LYS A O 1
ATOM 2620 N N . GLY A 1 353 ? 35.785 -4.500 -35.486 1.00 94.00 353 GLY A N 1
ATOM 2621 C CA . GLY A 1 353 ? 35.212 -3.717 -34.395 1.00 94.00 353 GLY A CA 1
ATOM 2622 C C . GLY A 1 353 ? 35.825 -4.056 -33.037 1.00 94.00 353 GLY A C 1
ATOM 2623 O O . GLY A 1 353 ? 36.330 -5.159 -32.818 1.00 94.00 353 GLY A O 1
ATOM 2624 N N . ASN A 1 354 ? 35.732 -3.118 -32.104 1.00 95.44 354 ASN A N 1
ATOM 2625 C CA . ASN A 1 354 ? 36.074 -3.319 -30.704 1.00 95.44 354 ASN A CA 1
ATOM 2626 C C . ASN A 1 354 ? 34.980 -4.131 -29.993 1.00 95.44 354 ASN A C 1
ATOM 2628 O O . ASN A 1 354 ? 33.802 -4.032 -30.333 1.00 95.44 354 ASN A O 1
ATOM 2632 N N . ALA A 1 355 ? 35.381 -4.898 -28.979 1.00 94.50 355 ALA A N 1
ATOM 2633 C CA . ALA A 1 355 ? 34.486 -5.588 -28.052 1.00 94.50 355 ALA A CA 1
ATOM 2634 C C . ALA A 1 355 ? 34.738 -5.030 -26.637 1.00 94.50 355 ALA A C 1
ATOM 2636 O O . ALA A 1 355 ? 35.749 -5.384 -26.024 1.00 94.50 355 ALA A O 1
ATOM 2637 N N . PRO A 1 356 ? 33.912 -4.092 -26.140 1.00 93.50 356 PRO A N 1
ATOM 2638 C CA . PRO A 1 356 ? 34.151 -3.447 -24.851 1.00 93.50 356 PRO A CA 1
ATOM 2639 C C . PRO A 1 356 ? 33.944 -4.420 -23.679 1.00 93.50 356 PRO A C 1
ATOM 2641 O O . PRO A 1 356 ? 33.071 -5.284 -23.718 1.00 93.50 356 PRO A O 1
ATOM 2644 N N . ALA A 1 357 ? 34.726 -4.269 -22.607 1.00 92.50 357 ALA A N 1
ATOM 2645 C CA . ALA A 1 357 ? 34.526 -5.043 -21.381 1.00 92.50 357 ALA A CA 1
ATOM 2646 C C . ALA A 1 357 ? 33.249 -4.602 -20.638 1.00 92.50 357 ALA A C 1
ATOM 2648 O O . ALA A 1 357 ? 32.857 -3.432 -20.700 1.00 92.50 357 ALA A O 1
ATOM 2649 N N . ALA A 1 358 ? 32.620 -5.535 -19.916 1.00 94.25 358 ALA A N 1
ATOM 2650 C CA . ALA A 1 358 ? 31.497 -5.227 -19.034 1.00 94.25 358 ALA A CA 1
ATOM 2651 C C . ALA A 1 358 ? 31.959 -4.398 -17.820 1.00 94.25 358 ALA A C 1
ATOM 2653 O O . ALA A 1 358 ? 33.007 -4.669 -17.235 1.00 94.25 358 ALA A O 1
ATOM 2654 N N . ASP A 1 359 ? 31.164 -3.400 -17.445 1.00 95.50 359 ASP A N 1
ATOM 2655 C CA . ASP A 1 359 ? 31.382 -2.513 -16.301 1.00 95.50 359 ASP A CA 1
ATOM 2656 C C . ASP A 1 359 ? 30.518 -2.964 -15.117 1.00 95.50 359 ASP A C 1
ATOM 2658 O O . ASP A 1 359 ? 29.293 -2.817 -15.144 1.00 95.50 359 ASP A O 1
ATOM 2662 N N . ILE A 1 360 ? 31.150 -3.557 -14.099 1.00 94.56 360 ILE A N 1
ATOM 2663 C CA . ILE A 1 360 ? 30.464 -4.075 -12.910 1.00 94.56 360 ILE A CA 1
ATOM 2664 C C . ILE A 1 360 ? 30.538 -3.033 -11.789 1.00 94.56 360 ILE A C 1
ATOM 2666 O O . ILE A 1 360 ? 31.608 -2.750 -11.251 1.00 94.56 360 ILE A O 1
ATOM 2670 N N . VAL A 1 361 ? 29.385 -2.490 -11.406 1.00 91.31 361 VAL A N 1
ATOM 2671 C CA . VAL A 1 361 ? 29.241 -1.483 -10.352 1.00 91.31 361 VAL A CA 1
ATOM 2672 C C . VAL A 1 361 ? 29.031 -2.169 -9.000 1.00 91.31 361 VAL A C 1
ATOM 2674 O O . VAL A 1 361 ? 28.082 -2.929 -8.829 1.00 91.31 361 VAL A O 1
ATOM 2677 N N . ASN A 1 362 ? 29.867 -1.858 -8.004 1.00 87.88 362 ASN A N 1
ATOM 2678 C CA . ASN A 1 362 ? 29.730 -2.384 -6.639 1.00 87.88 362 ASN A CA 1
ATOM 2679 C C . ASN A 1 362 ? 28.637 -1.644 -5.840 1.00 87.88 362 ASN A C 1
ATOM 2681 O O . ASN A 1 362 ? 28.920 -0.915 -4.890 1.00 87.88 362 ASN A O 1
ATOM 2685 N N . ALA A 1 363 ? 27.386 -1.787 -6.273 1.00 87.25 363 ALA A N 1
ATOM 2686 C CA . ALA A 1 363 ? 26.216 -1.190 -5.639 1.00 87.25 363 ALA A CA 1
ATOM 2687 C C . ALA A 1 363 ? 25.029 -2.173 -5.724 1.00 87.25 363 ALA A C 1
ATOM 2689 O O . ALA A 1 363 ? 24.292 -2.151 -6.713 1.00 87.25 363 ALA A O 1
ATOM 2690 N N . PRO A 1 364 ? 24.815 -3.040 -4.713 1.00 85.81 364 PRO A N 1
ATOM 2691 C CA . PRO A 1 364 ? 23.820 -4.117 -4.786 1.00 85.81 364 PRO A CA 1
ATOM 2692 C C . PRO A 1 364 ? 22.394 -3.589 -4.992 1.00 85.81 364 PRO A C 1
ATOM 2694 O O . PRO A 1 364 ? 21.618 -4.196 -5.719 1.00 85.81 364 PRO A O 1
ATOM 2697 N N . ASN A 1 365 ? 22.086 -2.403 -4.459 1.00 90.88 365 ASN A N 1
ATOM 2698 C CA . ASN A 1 365 ? 20.766 -1.775 -4.560 1.00 90.88 365 ASN A CA 1
ATOM 2699 C C . ASN A 1 365 ? 20.666 -0.736 -5.696 1.00 90.88 365 ASN A C 1
ATOM 2701 O O . ASN A 1 365 ? 19.784 0.119 -5.677 1.00 90.88 365 ASN A O 1
ATOM 2705 N N . ALA A 1 366 ? 21.559 -0.783 -6.696 1.00 90.62 366 ALA A N 1
ATOM 2706 C CA . ALA A 1 366 ? 21.510 0.115 -7.859 1.00 90.62 366 ALA A CA 1
ATOM 2707 C C . ALA A 1 366 ? 20.235 -0.050 -8.708 1.00 90.62 366 ALA A C 1
ATOM 2709 O O . ALA A 1 366 ? 19.875 0.863 -9.452 1.00 90.62 366 ALA A O 1
ATOM 2710 N N . TRP A 1 367 ? 19.538 -1.181 -8.564 1.00 92.94 367 TRP A N 1
ATOM 2711 C CA . TRP A 1 367 ? 18.248 -1.458 -9.196 1.00 92.94 367 TRP A CA 1
ATOM 2712 C C . TRP A 1 367 ? 17.110 -0.562 -8.686 1.00 92.94 367 TRP A C 1
ATOM 2714 O O . TRP A 1 367 ? 16.109 -0.405 -9.376 1.00 92.94 367 TRP A O 1
ATOM 2724 N N . LEU A 1 368 ? 17.246 0.063 -7.512 1.00 93.12 368 LEU A N 1
ATOM 2725 C CA . LEU A 1 368 ? 16.229 0.972 -6.991 1.00 93.12 368 LEU A CA 1
ATOM 2726 C C . LEU A 1 368 ? 16.181 2.252 -7.827 1.00 93.12 368 LEU A C 1
ATOM 2728 O O . LEU A 1 368 ? 17.095 3.078 -7.774 1.00 93.12 368 LEU A O 1
ATOM 2732 N N . HIS A 1 369 ? 15.081 2.447 -8.548 1.00 90.75 369 HIS A N 1
ATOM 2733 C CA . HIS A 1 369 ? 14.805 3.664 -9.306 1.00 90.75 369 HIS A CA 1
ATOM 2734 C C . HIS A 1 369 ? 13.500 4.320 -8.820 1.00 90.75 369 HIS A C 1
ATOM 2736 O O . HIS A 1 369 ? 12.517 3.596 -8.626 1.00 90.75 369 HIS A O 1
ATOM 2742 N N . PRO A 1 370 ? 13.441 5.661 -8.670 1.00 85.44 370 PRO A N 1
ATOM 2743 C CA . PRO A 1 370 ? 12.247 6.391 -8.229 1.00 85.44 370 PRO A CA 1
ATOM 2744 C C . PRO A 1 370 ? 10.930 5.944 -8.880 1.00 85.44 370 PRO A C 1
ATOM 2746 O O . PRO A 1 370 ? 9.959 5.664 -8.180 1.00 85.44 370 PRO A O 1
ATOM 2749 N N . LEU A 1 371 ? 10.910 5.814 -10.212 1.00 84.38 371 LEU A N 1
ATOM 2750 C CA . LEU A 1 371 ? 9.705 5.431 -10.962 1.00 84.38 371 LEU A CA 1
ATOM 2751 C C . LEU A 1 371 ? 9.223 4.007 -10.638 1.00 84.38 371 LEU A C 1
ATOM 2753 O O . LEU A 1 371 ? 8.030 3.801 -10.423 1.00 84.38 371 LEU A O 1
ATOM 2757 N N . GLY A 1 372 ? 10.140 3.035 -10.553 1.00 88.94 372 GLY A N 1
ATOM 2758 C CA . GLY A 1 372 ? 9.793 1.649 -10.219 1.00 88.94 372 GLY A CA 1
ATOM 2759 C C . GLY A 1 372 ? 9.287 1.516 -8.780 1.00 88.94 372 GLY A C 1
ATOM 2760 O O . GLY A 1 372 ? 8.303 0.829 -8.524 1.00 88.94 372 GLY A O 1
ATOM 2761 N N . VAL A 1 373 ? 9.900 2.250 -7.847 1.00 90.06 373 VAL A N 1
ATOM 2762 C CA . VAL A 1 373 ? 9.507 2.268 -6.428 1.00 90.06 373 VAL A CA 1
ATOM 2763 C C . VAL A 1 373 ? 8.111 2.863 -6.236 1.00 90.06 373 VAL A C 1
ATOM 2765 O O . VAL A 1 373 ? 7.316 2.311 -5.483 1.00 90.06 373 VAL A O 1
ATOM 2768 N N . GLN A 1 374 ? 7.773 3.952 -6.932 1.00 83.50 374 GLN A N 1
ATOM 2769 C CA . GLN A 1 374 ? 6.423 4.529 -6.876 1.00 83.50 374 GLN A CA 1
ATOM 2770 C C . GLN A 1 374 ? 5.35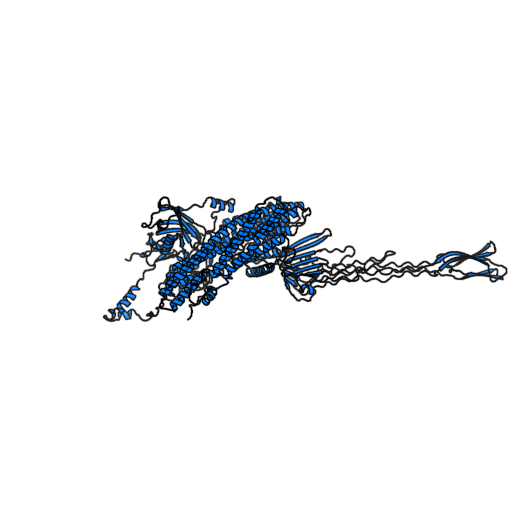3 3.548 -7.380 1.00 83.50 374 GLN A C 1
ATOM 2772 O O . GLN A 1 374 ? 4.272 3.447 -6.790 1.00 83.50 374 GLN A O 1
ATOM 2777 N N . CYS A 1 375 ? 5.661 2.792 -8.439 1.00 86.56 375 CYS A N 1
ATOM 2778 C CA . CYS A 1 375 ? 4.772 1.747 -8.937 1.00 86.56 375 CYS A CA 1
ATOM 2779 C C . CYS A 1 375 ? 4.593 0.623 -7.906 1.00 86.56 375 CYS A C 1
ATOM 2781 O O . CYS A 1 375 ? 3.461 0.245 -7.603 1.00 86.56 375 CYS A O 1
ATOM 2783 N N . ALA A 1 376 ? 5.689 0.153 -7.303 1.00 92.38 376 ALA A N 1
ATOM 2784 C CA . ALA A 1 376 ? 5.647 -0.873 -6.264 1.00 92.38 376 ALA A CA 1
ATOM 2785 C C . ALA A 1 376 ? 4.853 -0.427 -5.028 1.00 92.38 376 ALA A C 1
ATOM 2787 O O . ALA A 1 376 ? 4.010 -1.175 -4.546 1.00 92.38 376 ALA A O 1
ATOM 2788 N N . LEU A 1 377 ? 5.036 0.813 -4.561 1.00 88.44 377 LEU A N 1
ATOM 2789 C CA . LEU A 1 377 ? 4.237 1.376 -3.467 1.00 88.44 377 LEU A CA 1
ATOM 2790 C C . LEU A 1 377 ? 2.747 1.436 -3.823 1.00 88.44 377 LEU A C 1
ATOM 2792 O O . LEU A 1 377 ? 1.903 1.180 -2.974 1.00 88.44 377 LEU A O 1
ATOM 2796 N N . THR A 1 378 ? 2.393 1.749 -5.072 1.00 84.25 378 THR A N 1
ATOM 2797 C CA . THR A 1 378 ? 0.988 1.738 -5.521 1.00 84.25 378 THR A CA 1
ATOM 2798 C C . THR A 1 378 ? 0.395 0.336 -5.420 1.00 84.25 378 THR A C 1
ATOM 2800 O O . THR A 1 378 ? -0.663 0.166 -4.822 1.00 84.25 378 THR A O 1
ATOM 2803 N N . TYR A 1 379 ? 1.120 -0.673 -5.898 1.00 90.19 379 TYR A N 1
ATOM 2804 C CA . TYR A 1 379 ? 0.707 -2.067 -5.773 1.00 90.19 379 TYR A CA 1
ATOM 2805 C C . TYR A 1 379 ? 0.638 -2.544 -4.309 1.00 90.19 379 TYR A C 1
ATOM 2807 O O . TYR A 1 379 ? -0.311 -3.224 -3.932 1.00 90.19 379 TYR A O 1
ATOM 2815 N N . MET A 1 380 ? 1.580 -2.139 -3.446 1.00 91.50 380 MET A N 1
ATOM 2816 C CA . MET A 1 380 ? 1.552 -2.445 -2.006 1.00 91.50 380 MET A CA 1
ATOM 2817 C C . MET A 1 380 ? 0.298 -1.889 -1.311 1.00 91.50 380 MET A C 1
ATOM 2819 O O . MET A 1 380 ? -0.293 -2.569 -0.474 1.00 91.50 380 MET A O 1
ATOM 2823 N N . ARG A 1 381 ? -0.137 -0.669 -1.647 1.00 86.94 381 ARG A N 1
ATOM 2824 C CA . ARG A 1 381 ? -1.367 -0.079 -1.083 1.00 86.94 381 ARG A CA 1
ATOM 2825 C C . ARG A 1 381 ? -2.594 -0.897 -1.465 1.00 86.94 381 ARG A C 1
ATOM 2827 O O . ARG A 1 381 ? -3.399 -1.229 -0.598 1.00 86.94 381 ARG A O 1
ATOM 2834 N N . ASP A 1 382 ? -2.691 -1.275 -2.736 1.00 85.56 382 ASP A N 1
ATOM 2835 C CA . ASP A 1 382 ? -3.808 -2.073 -3.245 1.00 85.56 382 ASP A CA 1
ATOM 2836 C C . ASP A 1 382 ? -3.781 -3.506 -2.678 1.00 85.56 382 ASP A C 1
ATOM 2838 O O . ASP A 1 382 ? -4.822 -4.045 -2.301 1.00 85.56 382 ASP A O 1
ATOM 2842 N N . LEU A 1 383 ? -2.593 -4.097 -2.491 1.00 88.75 383 LEU A N 1
ATOM 2843 C CA . LEU A 1 383 ? -2.432 -5.355 -1.754 1.00 88.75 383 LEU A CA 1
ATOM 2844 C C . LEU A 1 383 ? -2.944 -5.233 -0.315 1.00 88.75 383 LEU A C 1
ATOM 2846 O O . LEU A 1 383 ? -3.664 -6.124 0.139 1.00 88.75 383 LEU A O 1
ATOM 2850 N N . PHE A 1 384 ? -2.632 -4.136 0.386 1.00 87.25 384 PHE A N 1
ATOM 2851 C CA . PHE A 1 384 ? -3.147 -3.883 1.736 1.00 87.25 384 PHE A CA 1
ATOM 2852 C C . PHE A 1 384 ? -4.676 -3.838 1.730 1.00 87.25 384 PHE A C 1
ATOM 2854 O O . PHE A 1 384 ? -5.328 -4.538 2.500 1.00 87.25 384 PHE A O 1
ATOM 2861 N N . LEU A 1 385 ? -5.248 -3.039 0.831 1.00 83.19 385 LEU A N 1
ATOM 2862 C CA . LEU A 1 385 ? -6.691 -2.851 0.699 1.00 83.19 385 LEU A CA 1
ATOM 2863 C C . LEU A 1 385 ? -7.436 -4.134 0.300 1.00 83.19 385 LEU A C 1
ATOM 2865 O O . LEU A 1 385 ? -8.618 -4.280 0.609 1.00 83.19 385 LEU A O 1
ATOM 2869 N N . SER A 1 386 ? -6.746 -5.071 -0.352 1.00 82.62 386 SER A N 1
ATOM 2870 C CA . SER A 1 386 ? -7.271 -6.405 -0.660 1.00 82.62 386 SER A CA 1
ATOM 2871 C C . SER A 1 386 ? -7.186 -7.414 0.489 1.00 82.62 386 SER A C 1
ATOM 2873 O O . SER A 1 386 ? -7.577 -8.566 0.324 1.00 82.62 386 SER A O 1
ATOM 2875 N N . GLY A 1 387 ? -6.630 -7.028 1.641 1.00 81.00 387 GLY A N 1
ATOM 2876 C CA . GLY A 1 387 ? -6.425 -7.939 2.770 1.00 81.00 387 GLY A CA 1
ATOM 2877 C C . GLY A 1 387 ? -5.308 -8.967 2.560 1.00 81.00 387 GLY A C 1
ATOM 2878 O O . GLY A 1 387 ? -5.110 -9.824 3.420 1.00 81.00 387 GLY A O 1
ATOM 2879 N N . SER A 1 388 ? -4.536 -8.870 1.468 1.00 86.25 388 SER A N 1
ATOM 2880 C CA . SER A 1 388 ? -3.437 -9.783 1.107 1.00 86.25 388 SER A CA 1
ATOM 2881 C C . SER A 1 388 ? -2.182 -9.552 1.967 1.00 86.25 388 SER A C 1
ATOM 2883 O O . SER A 1 388 ? -1.101 -9.236 1.461 1.00 86.25 388 SER A O 1
ATOM 2885 N N . ARG A 1 389 ? -2.330 -9.678 3.292 1.00 83.06 389 ARG A N 1
ATOM 2886 C CA . ARG A 1 389 ? -1.336 -9.271 4.299 1.00 83.06 389 ARG A CA 1
ATOM 2887 C C . ARG A 1 389 ? 0.006 -9.990 4.178 1.00 83.06 389 ARG A C 1
ATOM 2889 O O . ARG A 1 389 ? 1.027 -9.321 4.289 1.00 83.06 389 ARG A O 1
ATOM 2896 N N . ASP A 1 390 ? 0.026 -11.292 3.900 1.00 83.25 390 ASP A N 1
ATOM 2897 C CA . ASP A 1 390 ? 1.280 -12.059 3.803 1.00 83.25 390 ASP A CA 1
ATOM 2898 C C . ASP A 1 390 ? 2.121 -11.634 2.593 1.00 83.25 390 ASP A C 1
ATOM 2900 O O . ASP A 1 390 ? 3.320 -11.376 2.708 1.00 83.25 390 ASP A O 1
ATOM 2904 N N . SER A 1 391 ? 1.470 -11.499 1.431 1.00 88.00 391 SER A N 1
ATOM 2905 C CA . SER A 1 391 ? 2.118 -11.025 0.201 1.00 88.00 391 SER A CA 1
ATOM 2906 C C . SER A 1 391 ? 2.618 -9.592 0.359 1.00 88.00 391 SER A C 1
ATOM 2908 O O . SER A 1 391 ? 3.725 -9.266 -0.072 1.00 88.00 391 SER A O 1
ATOM 2910 N N . LEU A 1 392 ? 1.828 -8.744 1.021 1.00 91.38 392 LEU A N 1
ATOM 2911 C CA . LEU A 1 392 ? 2.235 -7.387 1.341 1.00 91.38 392 LEU A CA 1
ATOM 2912 C C . LEU A 1 392 ? 3.444 -7.361 2.282 1.00 91.38 392 LEU A C 1
ATOM 2914 O O . LEU A 1 392 ? 4.403 -6.647 2.002 1.00 91.38 392 LEU A O 1
ATOM 2918 N N . LEU A 1 393 ? 3.414 -8.121 3.379 1.00 87.69 393 LEU A N 1
ATOM 2919 C CA . LEU A 1 393 ? 4.490 -8.152 4.367 1.00 87.69 393 LEU A CA 1
ATOM 2920 C C . LEU A 1 393 ? 5.813 -8.573 3.720 1.00 87.69 393 LEU A C 1
ATOM 2922 O O . LEU A 1 393 ? 6.824 -7.899 3.909 1.00 87.69 393 LEU A O 1
ATOM 2926 N N . ALA A 1 394 ? 5.796 -9.631 2.904 1.00 89.50 394 ALA A N 1
ATOM 2927 C CA . ALA A 1 394 ? 6.976 -10.089 2.175 1.00 89.50 394 ALA A CA 1
ATOM 2928 C C . ALA A 1 394 ? 7.551 -8.994 1.260 1.00 89.50 394 ALA A C 1
ATOM 2930 O O . ALA A 1 394 ? 8.760 -8.747 1.265 1.00 89.50 394 ALA A O 1
ATOM 2931 N N . LEU A 1 395 ? 6.688 -8.301 0.512 1.00 93.62 395 LEU A N 1
ATOM 2932 C CA . LEU A 1 395 ? 7.105 -7.251 -0.413 1.00 93.62 395 LEU A CA 1
ATOM 2933 C C . LEU A 1 395 ? 7.630 -6.005 0.322 1.00 93.62 395 LEU A C 1
ATOM 2935 O O . LEU A 1 395 ? 8.674 -5.467 -0.043 1.00 93.62 395 LEU A O 1
ATOM 2939 N N . VAL A 1 396 ? 6.952 -5.560 1.383 1.00 92.12 396 VAL A N 1
ATOM 2940 C CA . VAL A 1 396 ? 7.367 -4.389 2.171 1.00 92.12 396 VAL A CA 1
ATOM 2941 C C . VAL A 1 396 ? 8.704 -4.644 2.869 1.00 92.12 396 VAL A C 1
ATOM 2943 O O . VAL A 1 396 ? 9.568 -3.770 2.832 1.00 92.12 396 VAL A O 1
ATOM 2946 N N . LEU A 1 397 ? 8.920 -5.836 3.437 1.00 89.00 397 LEU A N 1
ATOM 2947 C CA . LEU A 1 397 ? 10.205 -6.207 4.043 1.00 89.00 397 LEU A CA 1
ATOM 2948 C C . LEU A 1 397 ? 11.345 -6.228 3.015 1.00 89.00 397 LEU A C 1
ATOM 2950 O O . LEU A 1 397 ? 12.433 -5.736 3.307 1.00 89.00 397 LEU A O 1
ATOM 2954 N N . ALA A 1 398 ? 11.098 -6.730 1.799 1.00 91.44 398 ALA A N 1
ATOM 2955 C CA . ALA A 1 398 ? 12.103 -6.729 0.735 1.00 91.44 398 ALA A CA 1
ATOM 2956 C C . ALA A 1 398 ? 12.551 -5.303 0.362 1.00 91.44 398 ALA A C 1
ATOM 2958 O O . ALA A 1 398 ? 13.746 -5.042 0.200 1.00 91.44 398 ALA A O 1
ATOM 2959 N N . TYR A 1 399 ? 11.607 -4.362 0.262 1.00 93.19 399 TYR A N 1
ATOM 2960 C CA . TYR A 1 399 ? 11.916 -2.960 -0.024 1.00 93.19 399 TYR A CA 1
ATOM 2961 C C . TYR A 1 399 ? 12.532 -2.228 1.177 1.00 93.19 399 TYR A C 1
ATOM 2963 O O . TYR A 1 399 ? 13.467 -1.452 0.986 1.00 93.19 399 TYR A O 1
ATOM 2971 N N . GLU A 1 400 ? 12.068 -2.477 2.404 1.00 87.44 400 GLU A N 1
ATOM 2972 C CA . GLU A 1 400 ? 12.643 -1.889 3.624 1.00 87.44 400 GLU A CA 1
ATOM 2973 C C . GLU A 1 400 ? 14.117 -2.280 3.780 1.00 87.44 400 GLU A C 1
ATOM 2975 O O . GLU A 1 400 ? 14.975 -1.405 3.937 1.00 87.44 400 GLU A O 1
ATOM 2980 N N . GLN A 1 401 ? 14.435 -3.561 3.571 1.00 86.94 401 GLN A N 1
ATOM 2981 C CA . GLN A 1 401 ? 15.806 -4.059 3.578 1.00 86.94 401 GLN A CA 1
ATOM 2982 C C . GLN A 1 401 ? 16.659 -3.420 2.470 1.00 86.94 401 GLN A C 1
ATOM 2984 O O . GLN A 1 401 ? 17.804 -3.029 2.713 1.00 86.94 401 GLN A O 1
ATOM 2989 N N . ALA A 1 402 ? 16.116 -3.265 1.258 1.00 89.44 402 ALA A N 1
ATOM 2990 C CA . ALA A 1 402 ? 16.826 -2.628 0.148 1.00 89.44 402 ALA A CA 1
ATOM 2991 C C . ALA A 1 402 ? 17.112 -1.134 0.409 1.00 89.44 402 ALA A C 1
ATOM 2993 O O . ALA A 1 402 ? 18.146 -0.612 -0.019 1.00 89.44 402 ALA A O 1
ATOM 2994 N N . PHE A 1 403 ? 16.241 -0.455 1.159 1.00 87.31 403 PHE A N 1
ATOM 2995 C CA . PHE A 1 403 ? 16.403 0.944 1.558 1.00 87.31 403 PHE A CA 1
ATOM 2996 C C . PHE A 1 403 ? 17.151 1.151 2.881 1.00 87.31 403 PHE A C 1
ATOM 2998 O O . PHE A 1 403 ? 17.334 2.308 3.276 1.00 87.31 403 PHE A O 1
ATOM 3005 N N . ALA A 1 404 ? 17.629 0.094 3.549 1.00 77.38 404 ALA A N 1
ATOM 3006 C CA . ALA A 1 404 ? 18.405 0.209 4.788 1.00 77.38 404 ALA A CA 1
ATOM 3007 C C . ALA A 1 404 ? 19.677 1.063 4.602 1.00 77.38 404 ALA A C 1
ATOM 3009 O O . ALA A 1 404 ? 20.031 1.867 5.464 1.00 77.38 404 ALA A O 1
ATOM 3010 N N . ALA A 1 405 ? 20.319 0.964 3.434 1.00 73.88 405 ALA A N 1
ATOM 3011 C CA . ALA A 1 405 ? 21.365 1.880 2.984 1.00 73.88 405 ALA A CA 1
ATOM 3012 C C . ALA A 1 405 ? 20.841 2.785 1.857 1.00 73.88 405 ALA A C 1
ATOM 3014 O O . ALA A 1 405 ? 19.916 2.421 1.132 1.00 73.88 405 ALA A O 1
ATOM 3015 N N . ALA A 1 406 ? 21.424 3.978 1.702 1.00 70.88 406 ALA A N 1
ATOM 3016 C CA . ALA A 1 406 ? 21.097 4.836 0.564 1.00 70.88 406 ALA A CA 1
ATOM 3017 C C . ALA A 1 406 ? 21.480 4.121 -0.751 1.00 70.88 406 ALA A C 1
ATOM 3019 O O . ALA A 1 406 ? 22.587 3.576 -0.828 1.00 70.88 406 ALA A O 1
ATOM 3020 N N . PRO A 1 407 ? 20.612 4.108 -1.780 1.00 80.19 407 PRO A N 1
ATOM 3021 C CA . PRO A 1 407 ? 20.945 3.464 -3.045 1.00 80.19 407 PRO A CA 1
ATOM 3022 C C . PRO A 1 407 ? 22.172 4.126 -3.687 1.00 80.19 407 PRO A C 1
ATOM 3024 O O . PRO A 1 407 ? 22.271 5.350 -3.751 1.00 80.19 407 PRO A O 1
ATOM 3027 N N . GLY A 1 408 ? 23.114 3.322 -4.181 1.00 74.00 408 GLY A N 1
ATOM 3028 C CA . GLY A 1 408 ? 24.394 3.797 -4.722 1.00 74.00 408 GLY A CA 1
ATOM 3029 C C . GLY A 1 408 ? 24.332 4.424 -6.122 1.00 74.00 408 GLY A C 1
ATOM 3030 O O . GLY A 1 408 ? 25.357 4.463 -6.796 1.00 74.00 408 GLY A O 1
ATOM 3031 N N . ASN A 1 409 ? 23.159 4.863 -6.591 1.00 81.44 409 ASN A N 1
ATOM 3032 C CA . ASN A 1 409 ? 22.972 5.458 -7.920 1.00 81.44 409 ASN A CA 1
ATOM 3033 C C . ASN A 1 409 ? 22.634 6.960 -7.829 1.00 81.44 409 ASN A C 1
ATOM 3035 O O . ASN A 1 409 ? 22.264 7.461 -6.768 1.00 81.44 409 ASN A O 1
ATOM 3039 N N . GLU A 1 410 ? 22.813 7.689 -8.932 1.00 82.06 410 GLU A N 1
ATOM 3040 C CA . GLU A 1 410 ? 22.684 9.155 -8.981 1.00 82.06 410 GLU A CA 1
ATOM 3041 C C . GLU A 1 410 ? 21.247 9.661 -8.777 1.00 82.06 410 GLU A C 1
ATOM 3043 O O . GLU A 1 410 ? 21.058 10.774 -8.289 1.00 82.06 410 GLU A O 1
ATOM 3048 N N . HIS A 1 411 ? 20.239 8.822 -9.044 1.00 80.88 411 HIS A N 1
ATOM 3049 C CA . HIS A 1 411 ? 18.817 9.184 -8.987 1.00 80.88 411 HIS A CA 1
ATOM 3050 C C . HIS A 1 411 ? 18.304 9.514 -7.574 1.00 80.88 411 HIS A C 1
ATOM 3052 O O . HIS A 1 411 ? 17.202 10.040 -7.432 1.00 80.88 411 HIS A O 1
ATOM 3058 N N . TRP A 1 412 ? 19.081 9.200 -6.531 1.00 80.56 412 TRP A N 1
ATOM 3059 C CA . TRP A 1 412 ? 18.737 9.469 -5.128 1.00 80.56 412 TRP A CA 1
ATOM 3060 C C . TRP A 1 412 ? 19.654 10.502 -4.453 1.00 80.56 412 TRP A C 1
ATOM 3062 O O . TRP A 1 412 ? 19.486 10.783 -3.266 1.00 80.56 412 TRP A O 1
ATOM 3072 N N . GLN A 1 413 ? 20.659 11.032 -5.161 1.00 78.25 413 GLN A N 1
ATOM 3073 C CA . GLN A 1 413 ? 21.731 11.832 -4.547 1.00 78.25 413 GLN A CA 1
ATOM 3074 C C . GLN A 1 413 ? 21.456 13.338 -4.526 1.00 78.25 413 GLN A C 1
ATOM 3076 O O . GLN A 1 413 ? 22.005 14.050 -3.672 1.00 78.25 413 GLN A O 1
ATOM 3081 N N . ASP A 1 414 ? 20.611 13.828 -5.429 1.00 71.00 414 ASP A N 1
ATOM 3082 C CA . ASP A 1 414 ? 20.178 15.219 -5.445 1.00 71.00 414 ASP A CA 1
ATOM 3083 C C . ASP A 1 414 ? 19.161 15.517 -4.322 1.00 71.00 414 ASP A C 1
ATOM 3085 O O . ASP A 1 414 ? 18.729 14.641 -3.568 1.00 71.00 414 ASP A O 1
ATOM 3089 N N . GLU A 1 415 ? 18.822 16.795 -4.130 1.00 65.44 415 GLU A N 1
ATOM 3090 C CA . GLU A 1 415 ? 17.899 17.209 -3.060 1.00 65.44 415 GLU A CA 1
ATOM 3091 C C . GLU A 1 415 ? 16.499 16.598 -3.224 1.00 65.44 415 GLU A C 1
ATOM 3093 O O . GLU A 1 415 ? 15.861 16.251 -2.229 1.00 65.44 415 GLU A O 1
ATOM 3098 N N . TYR A 1 416 ? 16.049 16.414 -4.468 1.00 67.00 416 TYR A N 1
ATOM 3099 C CA . TYR A 1 416 ? 14.775 15.775 -4.786 1.00 67.00 416 TYR A CA 1
ATOM 3100 C C . TYR A 1 416 ? 14.790 14.283 -4.417 1.00 67.00 416 TYR A C 1
ATOM 3102 O O . TYR A 1 416 ? 13.901 13.809 -3.708 1.00 67.00 416 TYR A O 1
ATOM 3110 N N . GLY A 1 417 ? 15.818 13.549 -4.842 1.00 72.31 417 GLY A N 1
ATOM 3111 C CA . GLY A 1 417 ? 15.969 12.123 -4.588 1.00 72.31 417 GLY A CA 1
ATOM 3112 C C . GLY A 1 417 ? 16.046 11.822 -3.095 1.00 72.31 417 GLY A C 1
ATOM 3113 O O . GLY A 1 417 ? 15.429 10.870 -2.621 1.00 72.31 417 GLY A O 1
ATOM 3114 N N . LYS A 1 418 ? 16.696 12.696 -2.318 1.00 73.56 418 LYS A N 1
ATOM 3115 C CA . LYS A 1 418 ? 16.706 12.615 -0.848 1.00 73.56 418 LYS A CA 1
ATOM 3116 C C . LYS A 1 418 ? 15.316 12.792 -0.236 1.00 73.56 418 LYS A C 1
ATOM 3118 O O . LYS A 1 418 ? 14.956 12.028 0.656 1.00 73.56 418 LYS A O 1
ATOM 3123 N N . ALA A 1 419 ? 14.530 13.761 -0.709 1.00 68.69 419 ALA A N 1
ATOM 3124 C CA . ALA A 1 419 ? 13.164 13.973 -0.227 1.00 68.69 419 ALA A CA 1
ATOM 3125 C C . ALA A 1 419 ? 12.253 12.777 -0.543 1.00 68.69 419 ALA A C 1
ATOM 3127 O O . ALA A 1 419 ? 11.531 12.292 0.332 1.00 68.69 419 ALA A O 1
ATOM 3128 N N . LEU A 1 420 ? 12.345 12.245 -1.766 1.00 73.62 420 LEU A N 1
ATOM 3129 C CA . LEU A 1 420 ? 11.602 11.052 -2.159 1.00 73.62 420 LEU A CA 1
ATOM 3130 C C . LEU A 1 420 ? 12.020 9.830 -1.331 1.00 73.62 420 LEU A C 1
ATOM 3132 O O . LEU A 1 420 ? 11.156 9.088 -0.875 1.00 73.62 420 LEU A O 1
ATOM 3136 N N . LEU A 1 421 ? 13.320 9.642 -1.085 1.00 77.19 421 LEU A N 1
ATOM 3137 C CA . LEU A 1 421 ? 13.832 8.557 -0.246 1.00 77.19 421 LEU A CA 1
ATOM 3138 C C . LEU A 1 421 ? 13.238 8.604 1.167 1.00 77.19 421 LEU A C 1
ATOM 3140 O O . LEU A 1 421 ? 12.812 7.572 1.685 1.00 77.19 421 LEU A O 1
ATOM 3144 N N . THR A 1 422 ? 13.181 9.790 1.783 1.00 72.12 422 THR A N 1
ATOM 3145 C CA . THR A 1 422 ? 12.527 9.963 3.088 1.00 72.12 422 THR A CA 1
ATOM 3146 C C . THR A 1 422 ? 11.049 9.586 3.015 1.00 72.12 422 THR A C 1
ATOM 3148 O O . THR A 1 422 ? 10.581 8.820 3.853 1.00 72.12 422 THR A O 1
ATOM 3151 N N . SER A 1 423 ? 10.321 10.063 1.998 1.00 73.12 423 SER A N 1
ATOM 3152 C CA . SER A 1 423 ? 8.899 9.739 1.820 1.00 73.12 423 SER A CA 1
ATOM 3153 C C . SER A 1 423 ? 8.661 8.233 1.692 1.00 73.12 423 SER A C 1
ATOM 3155 O O . SER A 1 423 ? 7.777 7.698 2.356 1.00 73.12 423 SER A O 1
ATOM 3157 N N . VAL A 1 424 ? 9.463 7.544 0.875 1.00 79.81 424 VAL A N 1
ATOM 3158 C CA . VAL A 1 424 ? 9.365 6.092 0.666 1.00 79.81 424 VAL A CA 1
ATOM 3159 C C . VAL A 1 424 ? 9.616 5.339 1.972 1.00 79.81 424 VAL A C 1
ATOM 3161 O O . VAL A 1 424 ? 8.845 4.451 2.326 1.00 79.81 424 VAL A O 1
ATOM 3164 N N . ARG A 1 425 ? 10.661 5.705 2.724 1.00 77.62 425 ARG A N 1
ATOM 3165 C CA . ARG A 1 425 ? 10.983 5.060 4.008 1.00 77.62 425 ARG A CA 1
ATOM 3166 C C . ARG A 1 425 ? 9.875 5.244 5.044 1.00 77.62 425 ARG A C 1
ATOM 3168 O O . ARG A 1 425 ? 9.527 4.285 5.726 1.00 77.62 425 ARG A O 1
ATOM 3175 N N . THR A 1 426 ? 9.312 6.446 5.148 1.00 73.56 426 THR A N 1
ATOM 3176 C CA . THR A 1 426 ? 8.193 6.726 6.060 1.00 73.56 426 THR A CA 1
ATOM 3177 C C . THR A 1 426 ? 6.950 5.928 5.680 1.00 73.56 426 THR A C 1
ATOM 3179 O O . THR A 1 426 ? 6.277 5.382 6.552 1.00 73.56 426 THR A O 1
ATOM 3182 N N . GLU A 1 427 ? 6.661 5.809 4.386 1.00 79.25 427 GLU A N 1
ATOM 3183 C CA . GLU A 1 427 ? 5.516 5.038 3.914 1.00 79.25 427 GLU A CA 1
ATOM 3184 C C . GLU A 1 427 ? 5.675 3.532 4.164 1.00 79.25 427 GLU A C 1
ATOM 3186 O O . GLU A 1 427 ? 4.763 2.913 4.709 1.00 79.25 427 GLU A O 1
ATOM 3191 N N . LEU A 1 428 ? 6.840 2.949 3.861 1.00 84.56 428 LEU A N 1
ATOM 3192 C CA . LEU A 1 428 ? 7.129 1.543 4.174 1.00 84.56 428 LEU A CA 1
ATOM 3193 C C . LEU A 1 428 ? 7.017 1.269 5.684 1.00 84.56 428 LEU A C 1
ATOM 3195 O O . LEU A 1 428 ? 6.410 0.275 6.084 1.00 84.56 428 LEU A O 1
ATOM 3199 N N . ALA A 1 429 ? 7.530 2.175 6.525 1.00 75.25 429 ALA A N 1
ATOM 3200 C CA . ALA A 1 429 ? 7.397 2.085 7.979 1.00 75.25 429 ALA A CA 1
ATOM 3201 C C . ALA A 1 429 ? 5.927 2.123 8.434 1.00 75.25 429 ALA A C 1
ATOM 3203 O O . ALA A 1 429 ? 5.529 1.333 9.290 1.00 75.25 429 ALA A O 1
ATOM 3204 N N . SER A 1 430 ? 5.101 2.988 7.832 1.00 76.31 430 SER A N 1
ATOM 3205 C CA . SER A 1 430 ? 3.661 3.054 8.116 1.00 76.31 430 SER A CA 1
ATOM 3206 C C . SER A 1 430 ? 2.927 1.772 7.706 1.00 76.31 430 SER A C 1
ATOM 3208 O O . SER A 1 430 ? 2.099 1.271 8.469 1.00 76.31 430 SER A O 1
ATOM 3210 N N . LEU A 1 431 ? 3.242 1.199 6.538 1.00 82.62 431 LEU A N 1
ATOM 3211 C CA . LEU A 1 431 ? 2.645 -0.065 6.090 1.00 82.62 431 LEU A CA 1
ATOM 3212 C C . LEU A 1 431 ? 3.009 -1.220 7.038 1.00 82.62 431 LEU A C 1
ATOM 3214 O O . LEU A 1 431 ? 2.116 -1.956 7.461 1.00 82.62 431 LEU A O 1
ATOM 3218 N N . LEU A 1 432 ? 4.284 -1.346 7.434 1.00 79.00 432 LEU A N 1
ATOM 3219 C CA . LEU A 1 432 ? 4.721 -2.349 8.419 1.00 79.00 432 LEU A CA 1
ATOM 3220 C C . LEU A 1 432 ? 4.033 -2.165 9.769 1.00 79.00 432 LEU A C 1
ATOM 3222 O O . LEU A 1 432 ? 3.569 -3.133 10.365 1.00 79.00 432 LEU A O 1
ATOM 3226 N N . GLN A 1 433 ? 3.933 -0.926 10.245 1.00 74.56 433 GLN A N 1
ATOM 3227 C CA . GLN A 1 433 ? 3.257 -0.618 11.499 1.00 74.56 433 GLN A CA 1
ATOM 3228 C C . GLN A 1 433 ? 1.793 -1.062 11.475 1.00 74.56 433 GLN A C 1
ATOM 3230 O O . GLN A 1 433 ? 1.354 -1.721 12.413 1.00 74.56 433 GLN A O 1
ATOM 3235 N N . LYS A 1 434 ? 1.037 -0.723 10.424 1.00 77.56 434 LYS A N 1
ATOM 3236 C CA . LYS A 1 434 ? -0.377 -1.115 10.308 1.00 77.56 434 LYS A CA 1
ATOM 3237 C C . LYS A 1 434 ? -0.534 -2.632 10.233 1.00 77.56 434 LYS A C 1
ATOM 3239 O O . LYS A 1 434 ? -1.422 -3.180 10.881 1.00 77.56 434 LYS A O 1
ATOM 3244 N N . LEU A 1 435 ? 0.356 -3.312 9.504 1.00 76.94 435 LEU A N 1
ATOM 3245 C CA . LEU A 1 435 ? 0.406 -4.775 9.455 1.00 76.94 435 LEU A CA 1
ATOM 3246 C C . LEU A 1 435 ? 0.621 -5.381 10.846 1.00 76.94 435 LEU A C 1
ATOM 3248 O O . LEU A 1 435 ? -0.148 -6.247 11.251 1.00 76.94 435 LEU A O 1
ATOM 3252 N N . HIS A 1 436 ? 1.609 -4.889 11.596 1.00 71.94 436 HIS A N 1
ATOM 3253 C CA . HIS A 1 436 ? 1.911 -5.352 12.955 1.00 71.94 436 HIS A CA 1
ATOM 3254 C C . HIS A 1 436 ? 0.845 -4.947 13.987 1.00 71.94 436 HIS A C 1
ATOM 3256 O O . HIS A 1 436 ? 0.676 -5.607 15.007 1.00 71.94 436 HIS A O 1
ATOM 3262 N N . GLY A 1 437 ? 0.125 -3.852 13.747 1.00 65.56 437 GLY A N 1
ATOM 3263 C CA . GLY A 1 437 ? -0.986 -3.394 14.579 1.00 65.56 437 GLY A CA 1
ATOM 3264 C C . GLY A 1 437 ? -2.323 -4.070 14.266 1.00 65.56 437 GLY A C 1
ATOM 3265 O O . GLY A 1 437 ? -3.318 -3.720 14.891 1.00 65.56 437 GLY A O 1
ATOM 3266 N N . HIS A 1 438 ? -2.370 -4.985 13.288 1.00 71.31 438 HIS A N 1
ATOM 3267 C CA . HIS A 1 438 ? -3.606 -5.564 12.741 1.00 71.31 438 HIS A CA 1
ATOM 3268 C C . HIS A 1 438 ? -4.637 -4.512 12.287 1.00 71.31 438 HIS A C 1
ATOM 3270 O O . HIS A 1 438 ? -5.840 -4.772 12.233 1.00 71.31 438 HIS A O 1
ATOM 3276 N N . LEU A 1 439 ? -4.159 -3.328 11.903 1.00 75.19 439 LEU A N 1
ATOM 3277 C CA . LEU A 1 439 ? -4.973 -2.228 11.397 1.00 75.19 439 LEU A CA 1
ATOM 3278 C C . LEU A 1 439 ? -5.165 -2.380 9.894 1.00 75.19 439 LEU A C 1
ATOM 3280 O O . LEU A 1 439 ? -4.276 -2.876 9.193 1.00 75.19 439 LEU A O 1
ATOM 3284 N N . ASP A 1 440 ? -6.320 -1.966 9.387 1.00 77.69 440 ASP A N 1
ATOM 3285 C CA . ASP A 1 440 ? -6.525 -1.864 7.949 1.00 77.69 440 ASP A CA 1
ATOM 3286 C C . ASP A 1 440 ? -5.682 -0.739 7.323 1.00 77.69 440 ASP A C 1
ATOM 3288 O O . ASP A 1 440 ? -4.958 -0.004 8.002 1.00 77.69 440 ASP A O 1
ATOM 3292 N N . TYR A 1 441 ? -5.757 -0.607 5.997 1.00 80.75 441 TYR A N 1
ATOM 3293 C CA . TYR A 1 441 ? -4.953 0.363 5.254 1.00 80.75 441 TYR A CA 1
ATOM 3294 C C . TYR A 1 441 ? -5.129 1.810 5.748 1.00 80.75 441 TYR A C 1
ATOM 3296 O O . TYR A 1 441 ? -4.172 2.594 5.741 1.00 80.75 441 TYR A O 1
ATOM 3304 N N . PHE A 1 442 ? -6.330 2.170 6.207 1.00 78.94 442 PHE A N 1
ATOM 3305 C CA . PHE A 1 442 ? -6.642 3.511 6.697 1.00 78.94 442 PHE A CA 1
ATOM 3306 C C . PHE A 1 442 ? -6.321 3.698 8.185 1.00 78.94 442 PHE A C 1
ATOM 3308 O O . PHE A 1 442 ? -6.545 4.785 8.710 1.00 78.94 442 PHE A O 1
ATOM 3315 N N . GLY A 1 443 ? -5.730 2.690 8.834 1.00 73.62 443 GLY A N 1
ATOM 3316 C CA . GLY A 1 443 ? -5.351 2.729 10.244 1.00 73.62 443 GLY A CA 1
ATOM 3317 C C . GLY A 1 443 ? -6.492 2.361 11.191 1.00 73.62 443 GLY A C 1
ATOM 3318 O O . GLY A 1 443 ? -6.363 2.577 12.393 1.00 73.62 443 GLY A O 1
ATOM 3319 N N . ASN A 1 444 ? -7.594 1.804 10.684 1.00 78.00 444 ASN A N 1
ATOM 3320 C CA . ASN A 1 444 ? -8.728 1.449 11.526 1.00 78.00 444 ASN A CA 1
ATOM 3321 C C . ASN A 1 444 ? -8.620 -0.004 12.022 1.00 78.00 444 ASN A C 1
ATOM 3323 O O . ASN A 1 444 ? -8.157 -0.879 11.281 1.00 78.00 444 ASN A O 1
ATOM 3327 N N . PRO A 1 445 ? -9.054 -0.302 13.259 1.00 74.31 445 PRO A N 1
ATOM 3328 C CA . PRO A 1 445 ? -9.052 -1.665 13.782 1.00 74.31 445 PRO A CA 1
ATOM 3329 C C . PRO A 1 445 ? -10.181 -2.520 13.184 1.00 74.31 445 PRO A C 1
ATOM 3331 O O . PRO A 1 445 ? -11.109 -2.028 12.535 1.00 74.31 445 PRO A O 1
ATOM 3334 N N . ALA A 1 446 ? -10.130 -3.830 13.439 1.00 74.00 446 ALA A N 1
ATOM 3335 C CA . ALA A 1 446 ? -11.195 -4.749 13.049 1.00 74.00 446 ALA A CA 1
ATOM 3336 C C . ALA A 1 446 ? -12.556 -4.318 13.636 1.00 74.00 446 ALA A C 1
ATOM 3338 O O . ALA A 1 446 ? -12.654 -3.906 14.791 1.00 74.00 446 ALA A O 1
ATOM 3339 N N . GLY A 1 447 ? -13.621 -4.417 12.833 1.00 77.75 447 GLY A N 1
ATOM 3340 C CA . GLY A 1 447 ? -14.970 -3.997 13.238 1.00 77.75 447 GLY A CA 1
ATOM 3341 C C . GLY A 1 447 ? -15.215 -2.483 13.188 1.00 77.75 447 GLY A C 1
ATOM 3342 O O . GLY A 1 447 ? -16.260 -2.031 13.655 1.00 77.75 447 GLY A O 1
ATOM 3343 N N . TYR A 1 448 ? -14.289 -1.696 12.625 1.00 86.12 448 TYR A N 1
ATOM 3344 C CA . TYR A 1 448 ? -14.427 -0.242 12.518 1.00 86.12 448 TYR A CA 1
ATOM 3345 C C . TYR A 1 448 ? -15.777 0.210 11.946 1.00 86.12 448 TYR A C 1
ATOM 3347 O O . TYR A 1 448 ? -16.208 -0.214 10.871 1.00 86.12 448 TYR A O 1
ATOM 3355 N N . THR A 1 449 ? -16.400 1.125 12.679 1.00 88.00 449 THR A N 1
ATOM 3356 C CA . THR A 1 449 ? -17.656 1.797 12.379 1.00 88.00 449 THR A CA 1
ATOM 3357 C C . THR A 1 449 ? -17.371 3.281 12.164 1.00 88.00 449 THR A C 1
ATOM 3359 O O . THR A 1 449 ? -16.925 3.952 13.099 1.00 88.00 449 THR A O 1
ATOM 3362 N N . PRO A 1 450 ? -17.637 3.818 10.960 1.00 89.62 450 PRO A N 1
ATOM 3363 C CA . PRO A 1 450 ? -17.524 5.246 10.706 1.00 89.62 450 PRO A CA 1
ATOM 3364 C C . PRO A 1 450 ? -18.396 6.054 11.671 1.00 89.62 450 PRO A C 1
ATOM 3366 O O . PRO A 1 450 ? -19.506 5.650 12.010 1.00 89.62 450 PRO A O 1
ATOM 3369 N N . PHE A 1 451 ? -17.906 7.225 12.083 1.00 89.25 451 PHE A N 1
ATOM 3370 C CA . PHE A 1 451 ? -18.656 8.128 12.961 1.00 89.25 451 PHE A CA 1
ATOM 3371 C C . PHE A 1 451 ? -19.982 8.582 12.331 1.00 89.25 451 PHE A C 1
ATOM 3373 O O . PHE A 1 451 ? -21.017 8.649 12.994 1.00 89.25 451 PHE A O 1
ATOM 3380 N N . LEU A 1 452 ? -19.957 8.898 11.037 1.00 91.44 452 LEU A N 1
ATOM 3381 C CA . LEU A 1 452 ? -21.141 9.316 10.297 1.00 91.44 452 LEU A CA 1
ATOM 3382 C C . LEU A 1 452 ? -22.037 8.116 9.982 1.00 91.44 452 LEU A C 1
ATOM 3384 O O . LEU A 1 452 ? -21.559 7.023 9.689 1.00 91.44 452 LEU A O 1
ATOM 3388 N N . SER A 1 453 ? -23.352 8.340 9.991 1.00 91.50 453 SER A N 1
ATOM 3389 C CA . SER A 1 453 ? -24.320 7.324 9.565 1.00 91.50 453 SER A CA 1
ATOM 3390 C C . SER A 1 453 ? -24.099 6.911 8.101 1.00 91.50 453 SER A C 1
ATOM 3392 O O . SER A 1 453 ? -23.430 7.612 7.331 1.00 91.50 453 SER A O 1
ATOM 3394 N N . LEU A 1 454 ? -24.710 5.802 7.673 1.00 91.62 454 LEU A N 1
ATOM 3395 C CA . LEU A 1 454 ? -24.698 5.393 6.265 1.00 91.62 454 LEU A CA 1
ATOM 3396 C C . LEU A 1 454 ? -25.241 6.494 5.343 1.00 91.62 454 LEU A C 1
ATOM 3398 O O . LEU A 1 454 ? -24.626 6.791 4.320 1.00 91.62 454 LEU A O 1
ATOM 3402 N N . GLN A 1 455 ? -26.341 7.153 5.724 1.00 89.69 455 GLN A N 1
ATOM 3403 C CA . GLN A 1 455 ? -26.929 8.244 4.940 1.00 89.69 455 GLN A CA 1
ATOM 3404 C C . GLN A 1 455 ? -25.947 9.416 4.778 1.00 89.69 455 GLN A C 1
ATOM 3406 O O . GLN A 1 455 ? -25.718 9.885 3.662 1.00 89.69 455 GLN A O 1
ATOM 3411 N N . SER A 1 456 ? -25.328 9.849 5.878 1.00 91.06 456 SER A N 1
ATOM 3412 C CA . SER A 1 456 ? -24.323 10.916 5.890 1.00 91.06 456 SER A CA 1
ATOM 3413 C C . SER A 1 456 ? -23.084 10.567 5.063 1.00 91.06 456 SER A C 1
ATOM 3415 O O . SER A 1 456 ? -22.615 11.373 4.263 1.00 91.06 456 SER A O 1
ATOM 3417 N N . THR A 1 457 ? -22.571 9.345 5.214 1.00 91.50 457 THR A N 1
ATOM 3418 C CA . THR A 1 457 ? -21.370 8.878 4.507 1.00 91.50 457 THR A CA 1
ATOM 3419 C C . THR A 1 457 ? -21.613 8.744 3.004 1.00 91.50 457 THR A C 1
ATOM 3421 O O . THR A 1 457 ? -20.752 9.103 2.206 1.00 91.50 457 THR A O 1
ATOM 3424 N N . THR A 1 458 ? -22.807 8.299 2.605 1.00 89.44 458 THR A N 1
ATOM 3425 C CA . THR A 1 458 ? -23.216 8.203 1.194 1.00 89.44 458 THR A CA 1
ATOM 3426 C C . THR A 1 458 ? -23.241 9.580 0.524 1.00 89.44 458 THR A C 1
ATOM 3428 O O . THR A 1 458 ? -22.802 9.733 -0.616 1.00 89.44 458 THR A O 1
ATOM 3431 N N . LYS A 1 459 ? -23.720 10.606 1.240 1.00 86.94 459 LYS A N 1
ATOM 3432 C CA . LYS A 1 459 ? -23.704 11.988 0.749 1.00 86.94 459 LYS A CA 1
ATOM 3433 C C . LYS A 1 459 ? -22.277 12.506 0.575 1.00 86.94 459 LYS A C 1
ATOM 3435 O O . LYS A 1 459 ? -21.946 13.014 -0.492 1.00 86.94 459 LYS A O 1
ATOM 3440 N N . LEU A 1 460 ? -21.435 12.304 1.588 1.00 86.62 460 LEU A N 1
ATOM 3441 C CA . LEU A 1 460 ? -20.033 12.716 1.555 1.00 86.62 460 LEU A CA 1
ATOM 3442 C C . LEU A 1 460 ? -19.265 12.035 0.411 1.00 86.62 460 LEU A C 1
ATOM 3444 O O . LEU A 1 460 ? -18.491 12.683 -0.287 1.00 86.62 460 LEU A O 1
ATOM 3448 N N . TYR A 1 461 ? -19.530 10.748 0.166 1.00 89.12 461 TYR A N 1
ATOM 3449 C CA . TYR A 1 461 ? -18.971 10.020 -0.972 1.00 89.12 461 TYR A CA 1
ATOM 3450 C C . TYR A 1 461 ? -19.326 10.673 -2.313 1.00 89.12 461 TYR A C 1
ATOM 3452 O O . TYR A 1 461 ? -18.448 10.823 -3.162 1.00 89.12 461 TYR A O 1
ATOM 3460 N N . LYS A 1 462 ? -20.579 11.104 -2.501 1.00 84.56 462 LYS A N 1
ATOM 3461 C CA . LYS A 1 462 ? -21.014 11.767 -3.736 1.00 84.56 462 LYS A CA 1
ATOM 3462 C C . LYS A 1 462 ? -20.261 13.081 -3.981 1.00 84.56 462 LYS A C 1
ATOM 3464 O O . LYS A 1 462 ? -19.761 13.292 -5.082 1.00 84.56 462 LYS A O 1
ATOM 3469 N N . GLU A 1 463 ? -20.161 13.933 -2.962 1.00 82.00 463 GLU A N 1
ATOM 3470 C CA . GLU A 1 463 ? -19.516 15.252 -3.068 1.00 82.00 463 GLU A CA 1
ATOM 3471 C C . GLU A 1 463 ? -17.998 15.140 -3.295 1.00 82.00 463 GLU A C 1
ATOM 3473 O O . GLU A 1 463 ? -17.434 15.803 -4.168 1.00 82.00 463 GLU A O 1
ATOM 3478 N N . GLU A 1 464 ? -17.324 14.251 -2.565 1.00 83.69 464 GLU A N 1
ATOM 3479 C CA . GLU A 1 464 ? -15.869 14.088 -2.671 1.00 83.69 464 GLU A CA 1
ATOM 3480 C C . GLU A 1 464 ? -15.446 13.324 -3.932 1.00 83.69 464 GLU A C 1
ATOM 3482 O O . GLU A 1 464 ? -14.346 13.542 -4.451 1.00 83.69 464 GLU A O 1
ATOM 3487 N N . THR A 1 465 ? -16.333 12.493 -4.490 1.00 83.62 465 THR A N 1
ATOM 3488 C CA . THR A 1 465 ? -16.097 11.835 -5.782 1.00 83.62 465 THR A CA 1
ATOM 3489 C C . THR A 1 465 ? -15.947 12.850 -6.908 1.00 83.62 465 THR A C 1
ATOM 3491 O O . THR A 1 465 ? -15.002 12.757 -7.690 1.00 83.62 465 THR A O 1
ATOM 3494 N N . GLU A 1 466 ? -16.816 13.860 -6.968 1.00 81.12 466 GLU A N 1
ATOM 3495 C CA . GLU A 1 466 ? -16.749 14.906 -7.994 1.00 81.12 466 GLU A CA 1
ATOM 3496 C C . GLU A 1 466 ? -15.416 15.674 -7.928 1.00 81.12 466 GLU A C 1
ATOM 3498 O O . GLU A 1 466 ? -14.726 15.844 -8.938 1.00 81.12 466 GLU A O 1
ATOM 3503 N N . ARG A 1 467 ? -14.988 16.057 -6.718 1.00 79.44 467 ARG A N 1
ATOM 3504 C CA . ARG A 1 467 ? -13.710 16.751 -6.492 1.00 79.44 467 ARG A CA 1
ATOM 3505 C C . ARG A 1 467 ? -12.497 15.900 -6.885 1.00 79.44 467 ARG A C 1
ATOM 3507 O O . ARG A 1 467 ? -11.542 16.413 -7.480 1.00 79.44 467 ARG A O 1
ATOM 3514 N N . ALA A 1 468 ? -12.499 14.616 -6.538 1.00 83.19 468 ALA A N 1
ATOM 3515 C CA . ALA A 1 468 ? -11.377 13.732 -6.828 1.00 83.19 468 ALA A CA 1
ATOM 3516 C C . ALA A 1 468 ? -11.286 13.371 -8.321 1.00 83.19 468 ALA A C 1
ATOM 3518 O O . ALA A 1 468 ? -10.186 13.379 -8.875 1.00 83.19 468 ALA A O 1
ATOM 3519 N N . LEU A 1 469 ? -12.422 13.152 -8.994 1.00 82.50 469 LEU A N 1
ATOM 3520 C CA . LEU A 1 469 ? -12.489 12.957 -10.447 1.00 82.50 469 LEU A CA 1
ATOM 3521 C C . LEU A 1 469 ? -11.884 14.136 -11.212 1.00 82.50 469 LEU A C 1
ATOM 3523 O O . LEU A 1 469 ? -11.084 13.933 -12.125 1.00 82.50 469 LEU A O 1
ATOM 3527 N N . ARG A 1 470 ? -12.200 15.366 -10.791 1.00 79.75 470 ARG A N 1
ATOM 3528 C CA . ARG A 1 470 ? -11.624 16.587 -11.364 1.00 79.75 470 ARG A CA 1
ATOM 3529 C C . ARG A 1 470 ? -10.092 16.594 -11.282 1.00 79.75 470 ARG A C 1
ATOM 3531 O O . ARG A 1 470 ? -9.414 16.924 -12.252 1.00 79.75 470 ARG A O 1
ATOM 3538 N N . SER A 1 471 ? -9.546 16.193 -10.136 1.00 77.31 471 SER A N 1
ATOM 3539 C CA . SER A 1 471 ? -8.095 16.136 -9.905 1.00 77.31 471 SER A CA 1
ATOM 3540 C C . SER A 1 471 ? -7.409 15.039 -10.733 1.00 77.31 471 SER A C 1
ATOM 3542 O O . SER A 1 471 ? -6.332 15.270 -11.283 1.00 77.31 471 SER A O 1
ATOM 3544 N N . LEU A 1 472 ? -8.046 13.869 -10.870 1.00 78.56 472 LEU A N 1
ATOM 3545 C CA . LEU A 1 472 ? -7.559 12.780 -11.724 1.00 78.56 472 LEU A CA 1
ATOM 3546 C C . LEU A 1 472 ? -7.513 13.178 -13.193 1.00 78.56 472 LEU A C 1
ATOM 3548 O O . LEU A 1 472 ? -6.499 12.969 -13.858 1.00 78.56 472 LEU A O 1
ATOM 3552 N N . LEU A 1 473 ? -8.600 13.772 -13.688 1.00 78.19 473 LEU A N 1
ATOM 3553 C CA . LEU A 1 473 ? -8.688 14.211 -15.072 1.00 78.19 473 LEU A CA 1
ATOM 3554 C C . LEU A 1 473 ? -7.596 15.243 -15.380 1.00 78.19 473 LEU A C 1
ATOM 3556 O O . LEU A 1 473 ? -6.922 15.118 -16.398 1.00 78.19 473 LEU A O 1
ATOM 3560 N N . LEU A 1 474 ? -7.361 16.203 -14.477 1.00 75.50 474 LEU A N 1
ATOM 3561 C CA . LEU A 1 474 ? -6.293 17.194 -14.622 1.00 75.50 474 LEU A CA 1
ATOM 3562 C C . LEU A 1 474 ? -4.901 16.541 -14.650 1.00 75.50 474 LEU A C 1
ATOM 3564 O O . LEU A 1 474 ? -4.105 16.840 -15.538 1.00 75.50 474 LEU A O 1
ATOM 3568 N N . ALA A 1 475 ? -4.601 15.632 -13.717 1.00 75.62 475 ALA A N 1
ATOM 3569 C CA . ALA A 1 475 ? -3.299 14.963 -13.662 1.00 75.62 475 ALA A CA 1
ATOM 3570 C C . ALA A 1 475 ? -3.032 14.130 -14.928 1.00 75.62 475 ALA A C 1
ATOM 3572 O O . ALA A 1 475 ? -1.960 14.221 -15.530 1.00 75.62 475 ALA A O 1
ATOM 3573 N N . ARG A 1 476 ? -4.030 13.364 -15.382 1.00 75.06 476 ARG A N 1
ATOM 3574 C CA . ARG A 1 476 ? -3.942 12.574 -16.619 1.00 75.06 476 ARG A CA 1
ATOM 3575 C C . ARG A 1 476 ? -3.872 13.454 -17.857 1.00 75.06 476 ARG A C 1
ATOM 3577 O O . ARG A 1 476 ? -3.151 13.111 -18.790 1.00 75.06 476 ARG A O 1
ATOM 3584 N N . TRP A 1 477 ? -4.546 14.601 -17.840 1.00 71.81 477 TRP A N 1
ATOM 3585 C CA . TRP A 1 477 ? -4.434 15.603 -18.888 1.00 71.81 477 TRP A CA 1
ATOM 3586 C C . TRP A 1 477 ? -3.014 16.145 -19.027 1.00 71.81 477 TRP A C 1
ATOM 3588 O O . TRP A 1 477 ? -2.500 16.154 -20.142 1.00 71.81 477 TRP A O 1
ATOM 3598 N N . ILE A 1 478 ? -2.340 16.499 -17.930 1.00 68.25 478 ILE A N 1
ATOM 3599 C CA . ILE A 1 478 ? -0.943 16.963 -17.991 1.00 68.25 478 ILE A CA 1
ATOM 3600 C C . ILE A 1 478 ? -0.011 15.863 -18.532 1.00 68.25 478 ILE A C 1
ATOM 3602 O O . ILE A 1 478 ? 0.935 16.157 -19.259 1.00 68.25 478 ILE A O 1
ATOM 3606 N N . CYS A 1 479 ? -0.289 14.597 -18.213 1.00 65.06 479 CYS A N 1
ATOM 3607 C CA . CYS A 1 479 ? 0.501 13.452 -18.677 1.00 65.06 479 CYS A CA 1
ATOM 3608 C C . CYS A 1 479 ? 0.261 13.053 -20.148 1.00 65.06 479 CYS A C 1
ATOM 3610 O O . CYS A 1 479 ? 1.014 12.232 -20.674 1.00 65.06 479 CYS A O 1
ATOM 3612 N N . ALA A 1 480 ? -0.773 13.573 -20.818 1.00 63.78 480 ALA A N 1
ATOM 3613 C CA . ALA A 1 480 ? -1.112 13.176 -22.185 1.00 63.78 480 ALA A CA 1
ATOM 3614 C C . ALA A 1 480 ? -0.297 13.925 -23.262 1.00 63.78 480 ALA A C 1
ATOM 3616 O O . ALA A 1 480 ? 0.090 15.076 -23.085 1.00 63.78 480 ALA A O 1
ATOM 3617 N N . LYS A 1 481 ? -0.020 13.224 -24.374 1.00 57.78 481 LYS A N 1
ATOM 3618 C CA . LYS A 1 481 ? 0.999 13.532 -25.405 1.00 57.78 481 LYS A CA 1
ATOM 3619 C C . LYS A 1 481 ? 0.870 14.903 -26.102 1.00 57.78 481 LYS A C 1
ATOM 3621 O O . LYS A 1 481 ? -0.234 15.410 -26.260 1.00 57.78 481 LYS A O 1
ATOM 3626 N N . ASP A 1 482 ? 2.022 15.389 -26.599 1.00 53.53 482 ASP A N 1
ATOM 3627 C CA . ASP A 1 482 ? 2.243 16.481 -27.574 1.00 53.53 482 ASP A CA 1
ATOM 3628 C C . ASP A 1 482 ? 1.343 17.707 -27.395 1.00 53.53 482 ASP A C 1
ATOM 3630 O O . ASP A 1 482 ? 0.385 17.914 -28.141 1.00 53.53 482 ASP A O 1
ATOM 3634 N N . ARG A 1 483 ? 1.682 18.555 -26.418 1.00 56.22 483 ARG A N 1
ATOM 3635 C CA . ARG A 1 483 ? 0.973 19.821 -26.204 1.00 56.22 483 ARG A CA 1
ATOM 3636 C C . ARG A 1 483 ? 1.902 21.020 -26.197 1.00 56.22 483 ARG A C 1
ATOM 3638 O O . ARG A 1 483 ? 3.089 20.919 -25.889 1.00 56.22 483 ARG A O 1
ATOM 3645 N N . ASP A 1 484 ? 1.340 22.153 -26.601 1.00 55.34 484 ASP A N 1
ATOM 3646 C CA . ASP A 1 484 ? 2.067 23.405 -26.741 1.00 55.34 484 ASP A CA 1
ATOM 3647 C C . ASP A 1 484 ? 2.609 23.852 -25.372 1.00 55.34 484 ASP A C 1
ATOM 3649 O O . ASP A 1 484 ? 1.921 23.764 -24.350 1.00 55.34 484 ASP A O 1
ATOM 3653 N N . ALA A 1 485 ? 3.844 24.355 -25.334 1.00 56.25 485 ALA A N 1
ATOM 3654 C CA . ALA A 1 485 ? 4.559 24.669 -24.091 1.00 56.25 485 ALA A CA 1
ATOM 3655 C C . ALA A 1 485 ? 3.786 25.655 -23.188 1.00 56.25 485 ALA A C 1
ATOM 3657 O O . ALA A 1 485 ? 3.929 25.645 -21.965 1.00 56.25 485 ALA A O 1
ATOM 3658 N N . ARG A 1 486 ? 2.928 26.493 -23.789 1.00 56.34 486 ARG A N 1
ATOM 3659 C CA . ARG A 1 486 ? 2.058 27.447 -23.083 1.00 56.34 486 ARG A CA 1
ATOM 3660 C C . ARG A 1 486 ? 0.903 26.779 -22.333 1.00 56.34 486 ARG A C 1
ATOM 3662 O O . ARG A 1 486 ? 0.552 27.242 -21.250 1.00 56.34 486 ARG A O 1
ATOM 3669 N N . GLU A 1 487 ? 0.323 25.711 -22.877 1.00 59.16 487 GLU A N 1
ATOM 3670 C CA . GLU A 1 487 ? -0.769 24.972 -22.229 1.00 59.16 487 GLU A CA 1
ATOM 3671 C C . GLU A 1 487 ? -0.244 24.158 -21.044 1.00 59.16 487 GLU A C 1
ATOM 3673 O O . GLU A 1 487 ? -0.822 24.212 -19.957 1.00 59.16 487 GLU A O 1
ATOM 3678 N N . SER A 1 488 ? 0.917 23.511 -21.209 1.00 61.72 488 SER A N 1
ATOM 3679 C CA . SER A 1 488 ? 1.614 22.820 -20.119 1.00 61.72 488 SER A CA 1
ATOM 3680 C C . SER A 1 488 ? 1.982 23.772 -18.977 1.00 61.72 488 SER A C 1
ATOM 3682 O O . SER A 1 488 ? 1.780 23.433 -17.815 1.00 61.72 488 SER A O 1
ATOM 3684 N N . ALA A 1 489 ? 2.451 24.989 -19.275 1.00 63.22 489 ALA A N 1
ATOM 3685 C CA . ALA A 1 489 ? 2.794 25.971 -18.244 1.00 63.22 489 ALA A CA 1
ATOM 3686 C C . ALA A 1 489 ? 1.577 26.426 -17.413 1.00 63.22 489 ALA A C 1
ATOM 3688 O O . ALA A 1 489 ? 1.688 26.571 -16.195 1.00 63.22 489 ALA A O 1
ATOM 3689 N N . LYS A 1 490 ? 0.403 26.616 -18.038 1.00 66.25 490 LYS A N 1
ATOM 3690 C CA . LYS A 1 490 ? -0.837 26.956 -17.316 1.00 66.25 490 LYS A CA 1
ATOM 3691 C C . LYS A 1 490 ? -1.290 25.804 -16.412 1.00 66.25 490 LYS A C 1
ATOM 3693 O O . LYS A 1 490 ? -1.621 26.035 -15.252 1.00 66.25 490 LYS A O 1
ATOM 3698 N N . ALA A 1 491 ? -1.240 24.577 -16.927 1.00 64.88 491 ALA A N 1
ATOM 3699 C CA . ALA A 1 491 ? -1.591 23.370 -16.187 1.00 64.88 491 ALA A CA 1
ATOM 3700 C C . ALA A 1 491 ? -0.686 23.133 -14.969 1.00 64.88 491 ALA A C 1
ATOM 3702 O O . ALA A 1 491 ? -1.165 22.829 -13.878 1.00 64.88 491 ALA A O 1
ATOM 3703 N N . LEU A 1 492 ? 0.626 23.330 -15.141 1.00 68.44 492 LEU A N 1
ATOM 3704 C CA . LEU A 1 492 ? 1.602 23.276 -14.052 1.00 68.44 492 LEU A CA 1
ATOM 3705 C C . LEU A 1 492 ? 1.334 24.371 -13.009 1.00 68.44 492 LEU A C 1
ATOM 3707 O O . LEU A 1 492 ? 1.448 24.106 -11.817 1.00 68.44 492 LEU A O 1
ATOM 3711 N N . GLY A 1 493 ? 0.905 25.567 -13.428 1.00 65.88 493 GLY A N 1
ATOM 3712 C CA . GLY A 1 493 ? 0.477 26.631 -12.514 1.00 65.88 493 GLY A CA 1
ATOM 3713 C C . GLY A 1 493 ? -0.730 26.240 -11.649 1.00 65.88 493 GLY A C 1
ATOM 3714 O O . GLY A 1 493 ? -0.727 26.480 -10.441 1.00 65.88 493 GLY A O 1
ATOM 3715 N N . GLU A 1 494 ? -1.738 25.590 -12.238 1.00 67.12 494 GLU A N 1
ATOM 3716 C CA . GLU A 1 494 ? -2.896 25.052 -11.505 1.00 67.12 494 GLU A CA 1
ATOM 3717 C C . GLU A 1 494 ? -2.490 23.904 -10.561 1.00 67.12 494 GLU A C 1
ATOM 3719 O O . GLU A 1 494 ? -2.905 23.885 -9.400 1.00 67.12 494 GLU A O 1
ATOM 3724 N N . ALA A 1 495 ? -1.606 23.002 -11.005 1.00 66.81 495 ALA A N 1
ATOM 3725 C CA . ALA A 1 495 ? -1.054 21.934 -10.171 1.00 66.81 495 ALA A CA 1
ATOM 3726 C C . ALA A 1 495 ? -0.264 22.486 -8.969 1.00 66.81 495 ALA A C 1
ATOM 3728 O O . ALA A 1 495 ? -0.453 22.027 -7.841 1.00 66.81 495 ALA A O 1
ATOM 3729 N N . VAL A 1 496 ? 0.556 23.522 -9.174 1.00 65.38 496 VAL A N 1
ATOM 3730 C CA . VAL A 1 496 ? 1.275 24.234 -8.104 1.00 65.38 496 VAL A CA 1
ATOM 3731 C C . VAL A 1 496 ? 0.299 24.856 -7.102 1.00 65.38 496 VAL A C 1
ATOM 3733 O O . VAL A 1 496 ? 0.510 24.735 -5.895 1.00 65.38 496 VAL A O 1
ATOM 3736 N N . ALA A 1 497 ? -0.786 25.486 -7.564 1.00 65.81 497 ALA A N 1
ATOM 3737 C CA . ALA A 1 497 ? -1.804 26.044 -6.673 1.00 65.81 497 ALA A CA 1
ATOM 3738 C C . ALA A 1 497 ? -2.460 24.955 -5.805 1.00 65.81 497 ALA A C 1
ATOM 3740 O O . ALA A 1 497 ? -2.555 25.118 -4.587 1.00 65.81 497 ALA A O 1
ATOM 3741 N N . MET A 1 498 ? -2.828 23.817 -6.405 1.00 66.31 498 MET A N 1
ATOM 3742 C CA . MET A 1 498 ? -3.385 22.671 -5.680 1.00 66.31 498 MET A CA 1
ATOM 3743 C C . MET A 1 498 ? -2.398 22.092 -4.658 1.00 66.31 498 MET A C 1
ATOM 3745 O O . MET A 1 498 ? -2.779 21.844 -3.514 1.00 66.31 498 MET A O 1
ATOM 3749 N N . LEU A 1 499 ? -1.125 21.918 -5.031 1.00 66.69 499 LEU A N 1
ATOM 3750 C CA . LEU A 1 499 ? -0.071 21.429 -4.134 1.00 66.69 499 LEU A CA 1
ATOM 3751 C C . LEU A 1 499 ? 0.194 22.389 -2.969 1.00 66.69 499 LEU A C 1
ATOM 3753 O O . LEU A 1 499 ? 0.461 21.943 -1.852 1.00 66.69 499 LEU A O 1
ATOM 3757 N N . ASN A 1 500 ? 0.083 23.700 -3.190 1.00 62.62 500 ASN A N 1
ATOM 3758 C CA . ASN A 1 500 ? 0.188 24.692 -2.122 1.00 62.62 500 ASN A CA 1
ATOM 3759 C C . ASN A 1 500 ? -0.985 24.587 -1.139 1.00 62.62 500 ASN A C 1
ATOM 3761 O O . ASN A 1 500 ? -0.747 24.520 0.067 1.00 62.62 500 ASN A O 1
ATOM 3765 N N . THR A 1 501 ? -2.230 24.492 -1.624 1.00 64.88 501 THR A N 1
ATOM 3766 C CA . THR A 1 501 ? -3.402 24.249 -0.761 1.00 64.88 501 THR A CA 1
ATOM 3767 C C . THR A 1 501 ? -3.243 22.957 0.038 1.00 64.88 501 THR A C 1
ATOM 3769 O O . THR A 1 501 ? -3.487 22.937 1.245 1.00 64.88 501 THR A O 1
ATOM 3772 N N . ASP A 1 502 ? -2.775 21.896 -0.614 1.00 65.88 502 ASP A N 1
ATOM 3773 C CA . ASP A 1 502 ? -2.518 20.607 0.017 1.00 65.88 502 ASP A CA 1
ATOM 3774 C C . ASP A 1 502 ? -1.443 20.688 1.112 1.00 65.88 502 ASP A C 1
ATOM 3776 O O . ASP A 1 502 ? -1.577 20.104 2.186 1.00 65.88 502 ASP A O 1
ATOM 3780 N N . THR A 1 503 ? -0.391 21.472 0.871 1.00 62.84 503 THR A N 1
ATOM 3781 C CA . THR A 1 503 ? 0.673 21.736 1.850 1.00 62.84 503 THR A CA 1
ATOM 3782 C C . THR A 1 503 ? 0.137 22.487 3.065 1.00 62.84 503 THR A C 1
ATOM 3784 O O . THR A 1 503 ? 0.470 22.132 4.193 1.00 62.84 503 THR A O 1
ATOM 3787 N N . THR A 1 504 ? -0.732 23.483 2.866 1.00 59.69 504 THR A N 1
ATOM 3788 C CA . THR A 1 504 ? -1.390 24.195 3.971 1.00 59.69 504 THR A CA 1
ATOM 3789 C C . THR A 1 504 ? -2.279 23.261 4.793 1.00 59.69 504 THR A C 1
ATOM 3791 O O . THR A 1 504 ? -2.241 23.310 6.021 1.00 59.69 504 THR A O 1
ATOM 3794 N N . GLN A 1 505 ? -3.036 22.370 4.145 1.00 64.12 505 GLN A N 1
ATOM 3795 C CA . GLN A 1 505 ? -3.855 21.374 4.845 1.00 64.12 505 GLN A CA 1
ATOM 3796 C C . GLN A 1 505 ? -3.001 20.362 5.617 1.00 64.12 505 GLN A C 1
ATOM 3798 O O . GLN A 1 505 ? -3.313 20.050 6.766 1.00 64.12 505 GLN A O 1
ATOM 3803 N N . ALA A 1 506 ? -1.910 19.876 5.019 1.00 63.81 506 ALA A N 1
ATOM 3804 C CA . ALA A 1 506 ? -0.960 18.992 5.686 1.00 63.81 506 ALA A CA 1
ATOM 3805 C C . ALA A 1 506 ? -0.307 19.674 6.898 1.00 63.81 506 ALA A C 1
ATOM 3807 O O . ALA A 1 506 ? -0.170 19.051 7.944 1.00 63.81 506 ALA A O 1
ATOM 3808 N N . ALA A 1 507 ? 0.029 20.964 6.799 1.00 59.78 507 ALA A N 1
ATOM 3809 C CA . ALA A 1 507 ? 0.568 21.741 7.914 1.00 59.78 507 ALA A CA 1
ATOM 3810 C C . ALA A 1 507 ? -0.458 21.958 9.043 1.00 59.78 507 ALA A C 1
ATOM 3812 O O . ALA A 1 507 ? -0.094 21.912 10.216 1.00 59.78 507 ALA A O 1
ATOM 3813 N N . ALA A 1 508 ? -1.741 22.148 8.718 1.00 62.19 508 ALA A N 1
ATOM 3814 C CA . ALA A 1 508 ? -2.800 22.235 9.725 1.00 62.19 508 ALA A CA 1
ATOM 3815 C C . ALA A 1 508 ? -2.985 20.901 10.473 1.00 62.19 508 ALA A C 1
ATOM 3817 O O . ALA A 1 508 ? -2.996 20.880 11.702 1.00 62.19 508 ALA A O 1
ATOM 3818 N N . ARG A 1 509 ? -3.035 19.778 9.741 1.00 68.69 509 ARG A N 1
ATOM 3819 C CA . ARG A 1 509 ? -3.102 18.429 10.334 1.00 68.69 509 ARG A CA 1
ATOM 3820 C C . ARG A 1 509 ? -1.859 18.081 11.142 1.00 68.69 509 ARG A C 1
ATOM 3822 O O . ARG A 1 509 ? -1.973 17.450 12.188 1.00 68.69 509 ARG A O 1
ATOM 3829 N N . LEU A 1 510 ? -0.686 18.541 10.704 1.00 65.38 510 LEU A N 1
ATOM 3830 C CA . LEU A 1 510 ? 0.554 18.395 11.458 1.00 65.38 510 LEU A CA 1
ATOM 3831 C C . LEU A 1 510 ? 0.403 18.994 12.864 1.00 65.38 510 LEU A C 1
ATOM 3833 O O . LEU A 1 510 ? 0.719 18.321 13.838 1.00 65.38 510 LEU A O 1
ATOM 3837 N N . ALA A 1 511 ? -0.159 20.201 12.989 1.00 63.03 511 ALA A N 1
ATOM 3838 C CA . ALA A 1 511 ? -0.378 20.839 14.289 1.00 63.03 511 ALA A CA 1
ATOM 3839 C C . ALA A 1 511 ? -1.345 20.046 15.197 1.00 63.03 511 ALA A C 1
ATOM 3841 O O . ALA A 1 511 ? -1.147 19.976 16.413 1.00 63.03 511 ALA A O 1
ATOM 3842 N N . GLU A 1 512 ? -2.370 19.410 14.624 1.00 72.19 512 GLU A N 1
ATOM 3843 C CA . GLU A 1 512 ? -3.305 18.546 15.358 1.00 72.19 512 GLU A CA 1
ATOM 3844 C C . GLU A 1 512 ? -2.668 17.217 15.789 1.00 72.19 512 GLU A C 1
ATOM 3846 O O . GLU A 1 512 ? -2.881 16.751 16.913 1.00 72.19 512 GLU A O 1
ATOM 3851 N N . ALA A 1 513 ? -1.878 16.596 14.909 1.00 70.88 513 ALA A N 1
ATOM 3852 C CA . ALA A 1 513 ? -1.117 15.390 15.219 1.00 70.88 513 ALA A CA 1
ATOM 3853 C C . ALA A 1 513 ? -0.093 15.669 16.331 1.00 70.88 513 ALA A C 1
ATOM 3855 O O . ALA A 1 513 ? 0.007 14.908 17.291 1.00 70.88 513 ALA A O 1
ATOM 3856 N N . GLU A 1 514 ? 0.589 16.814 16.280 1.00 66.25 514 GLU A N 1
ATOM 3857 C CA . GLU A 1 514 ? 1.498 17.276 17.333 1.00 66.25 514 GLU A CA 1
ATOM 3858 C C . GLU A 1 514 ? 0.794 17.471 18.685 1.00 66.25 514 GLU A C 1
ATOM 3860 O O . GLU A 1 514 ? 1.348 17.118 19.731 1.00 66.25 514 GLU A O 1
ATOM 3865 N N . ALA A 1 515 ? -0.425 18.020 18.690 1.00 72.00 515 ALA A N 1
ATOM 3866 C CA . ALA A 1 515 ? -1.216 18.163 19.910 1.00 72.00 515 ALA A CA 1
ATOM 3867 C C . ALA A 1 515 ? -1.585 16.793 20.505 1.00 72.00 515 ALA A C 1
ATOM 3869 O O . ALA A 1 515 ? -1.439 16.591 21.712 1.00 72.00 515 ALA A O 1
ATOM 3870 N N . ARG A 1 516 ? -1.980 15.830 19.660 1.00 77.75 516 ARG A N 1
ATOM 3871 C CA . ARG A 1 516 ? -2.257 14.445 20.076 1.00 77.75 516 ARG A CA 1
ATOM 3872 C C . ARG A 1 516 ? -1.019 13.722 20.597 1.00 77.75 516 ARG A C 1
ATOM 3874 O O . ARG A 1 516 ? -1.130 13.004 21.581 1.00 77.75 516 ARG A O 1
ATOM 3881 N N . ILE A 1 517 ? 0.157 13.938 20.006 1.00 71.94 517 ILE A N 1
ATOM 3882 C CA . ILE A 1 517 ? 1.421 13.384 20.519 1.00 71.94 517 ILE A CA 1
ATOM 3883 C C . ILE A 1 517 ? 1.736 13.932 21.915 1.00 71.94 517 ILE A C 1
ATOM 3885 O O . ILE A 1 517 ? 2.207 13.192 22.777 1.00 71.94 517 ILE A O 1
ATOM 3889 N N . ARG A 1 518 ? 1.461 15.217 22.171 1.00 72.88 518 ARG A N 1
ATOM 3890 C CA . ARG A 1 518 ? 1.650 15.808 23.504 1.00 72.88 518 ARG A CA 1
ATOM 3891 C C . ARG A 1 518 ? 0.711 15.186 24.541 1.00 72.88 518 ARG A C 1
ATOM 3893 O O . ARG A 1 518 ? 1.183 14.791 25.602 1.00 72.88 518 ARG A O 1
ATOM 3900 N N . ASP A 1 519 ? -0.577 15.071 24.217 1.00 77.88 519 ASP A N 1
ATOM 3901 C CA . ASP A 1 519 ? -1.568 14.394 25.071 1.00 77.88 519 ASP A CA 1
ATOM 3902 C C . ASP A 1 519 ? -1.189 12.921 25.294 1.00 77.88 519 ASP A C 1
ATOM 3904 O O . ASP A 1 519 ? -1.239 12.423 26.417 1.00 77.88 519 ASP A O 1
ATOM 3908 N N . ALA A 1 520 ? -0.712 12.232 24.255 1.00 74.81 520 ALA A N 1
ATOM 3909 C CA . ALA A 1 520 ? -0.215 10.868 24.362 1.00 74.81 520 ALA A CA 1
ATOM 3910 C C . ALA A 1 520 ? 0.990 10.758 25.312 1.00 74.81 520 ALA A C 1
ATOM 3912 O O . ALA A 1 520 ? 0.992 9.871 26.160 1.00 74.81 520 ALA A O 1
ATOM 3913 N N . ASP A 1 521 ? 1.982 11.655 25.248 1.00 75.62 521 ASP A N 1
ATOM 3914 C CA . ASP A 1 521 ? 3.133 11.639 26.173 1.00 75.62 521 ASP A CA 1
ATOM 3915 C C . ASP A 1 521 ? 2.714 11.888 27.634 1.00 75.62 521 ASP A C 1
ATOM 3917 O O . ASP A 1 521 ? 3.258 11.273 28.554 1.00 75.62 521 ASP A O 1
ATOM 3921 N N . GLU A 1 522 ? 1.720 12.749 27.869 1.00 78.81 522 GLU A N 1
ATOM 3922 C CA . GLU A 1 522 ? 1.133 12.953 29.201 1.00 78.81 522 GLU A CA 1
ATOM 3923 C C . GLU A 1 522 ? 0.402 11.697 29.690 1.00 78.81 522 GLU A C 1
ATOM 3925 O O . GLU A 1 522 ? 0.647 11.228 30.803 1.00 78.81 522 GLU A O 1
ATOM 3930 N N . ARG A 1 523 ? -0.418 11.076 28.839 1.00 79.44 523 ARG A N 1
ATOM 3931 C CA . ARG A 1 523 ? -1.118 9.825 29.161 1.00 79.44 523 ARG A CA 1
ATOM 3932 C C . ARG A 1 523 ? -0.173 8.642 29.352 1.00 79.44 523 ARG A C 1
ATOM 3934 O O . ARG A 1 523 ? -0.450 7.797 30.198 1.00 79.44 523 ARG A O 1
ATOM 3941 N N . ILE A 1 524 ? 0.947 8.583 28.627 1.00 79.56 524 ILE A N 1
ATOM 3942 C CA . ILE A 1 524 ? 2.009 7.589 28.843 1.00 79.56 524 ILE A CA 1
ATOM 3943 C C . ILE A 1 524 ? 2.539 7.693 30.273 1.00 79.56 524 ILE A C 1
ATOM 3945 O O . ILE A 1 524 ? 2.705 6.663 30.924 1.00 79.56 524 ILE A O 1
ATOM 3949 N N . LYS A 1 525 ? 2.766 8.905 30.795 1.00 81.50 525 LYS A N 1
ATOM 3950 C CA . LYS A 1 525 ? 3.207 9.092 32.189 1.00 81.50 525 LYS A CA 1
ATOM 3951 C C . LYS A 1 525 ? 2.151 8.598 33.175 1.00 81.50 525 LYS A C 1
ATOM 3953 O O . LYS A 1 525 ? 2.496 7.830 34.066 1.00 81.50 525 LYS A O 1
ATOM 3958 N N . VAL A 1 526 ? 0.881 8.941 32.952 1.00 83.75 526 VAL A N 1
ATOM 3959 C CA . VAL A 1 526 ? -0.234 8.472 33.795 1.00 83.75 526 VAL A CA 1
ATOM 3960 C C . VAL A 1 526 ? -0.324 6.944 33.798 1.00 83.75 526 VAL A C 1
ATOM 3962 O O . VAL A 1 526 ? -0.349 6.339 34.861 1.00 83.75 526 VAL A O 1
ATOM 3965 N N . VAL A 1 527 ? -0.297 6.289 32.632 1.00 83.88 527 VAL A N 1
ATOM 3966 C CA . VAL A 1 527 ? -0.354 4.817 32.555 1.00 83.88 527 VAL A CA 1
ATOM 3967 C C . VAL A 1 527 ? 0.860 4.172 33.231 1.00 83.88 527 VAL A C 1
ATOM 3969 O O . VAL A 1 527 ? 0.715 3.141 33.884 1.00 83.88 527 VAL A O 1
ATOM 3972 N N . LYS A 1 528 ? 2.054 4.776 33.142 1.00 83.38 528 LYS A N 1
ATOM 3973 C CA . LYS A 1 528 ? 3.231 4.300 33.888 1.00 83.38 528 LYS A CA 1
ATOM 3974 C C . LYS A 1 528 ? 3.040 4.403 35.401 1.00 83.38 528 LYS A C 1
ATOM 3976 O O . LYS A 1 528 ? 3.419 3.485 36.124 1.00 83.38 528 LYS A O 1
ATOM 3981 N N . GLU A 1 529 ? 2.470 5.501 35.889 1.00 83.75 529 GLU A N 1
ATOM 3982 C CA . GLU A 1 529 ? 2.138 5.673 37.309 1.00 83.75 529 GLU A CA 1
ATOM 3983 C C . GLU A 1 529 ? 1.090 4.649 37.768 1.00 83.75 529 GLU A C 1
ATOM 3985 O O . GLU A 1 529 ? 1.234 4.065 38.841 1.00 83.75 529 GLU A O 1
ATOM 3990 N N . GLU A 1 530 ? 0.088 4.357 36.938 1.00 84.62 530 GLU A N 1
ATOM 3991 C CA . GLU A 1 530 ? -0.936 3.347 37.227 1.00 84.62 530 GLU A CA 1
ATOM 3992 C C . GLU A 1 530 ? -0.380 1.921 37.239 1.00 84.62 530 GLU A C 1
ATOM 3994 O O . GLU A 1 530 ? -0.744 1.142 38.118 1.00 84.62 530 GLU A O 1
ATOM 3999 N N . LEU A 1 531 ? 0.529 1.578 36.319 1.00 84.50 531 LEU A N 1
ATOM 4000 C CA . LEU A 1 531 ? 1.225 0.287 36.324 1.00 84.50 531 LEU A CA 1
ATOM 4001 C C . LEU A 1 531 ? 2.100 0.135 37.578 1.00 84.50 531 LEU A C 1
ATOM 4003 O O . LEU A 1 531 ? 2.017 -0.887 38.256 1.00 84.50 531 LEU A O 1
ATOM 4007 N N . ASN A 1 532 ? 2.846 1.178 37.962 1.00 84.31 532 ASN A N 1
ATOM 4008 C CA . ASN A 1 532 ? 3.569 1.208 39.240 1.00 84.31 532 ASN A CA 1
ATOM 4009 C C . ASN A 1 532 ? 2.626 0.994 40.435 1.00 84.31 532 ASN A C 1
ATOM 4011 O O . ASN A 1 532 ? 2.914 0.194 41.326 1.00 84.31 532 ASN A O 1
ATOM 4015 N N . GLY A 1 533 ? 1.483 1.688 40.445 1.00 84.12 533 GLY A N 1
ATOM 4016 C CA . GLY A 1 533 ? 0.441 1.529 41.459 1.00 84.12 533 GLY A CA 1
ATOM 4017 C C . GLY A 1 533 ? -0.093 0.097 41.528 1.00 84.12 533 GLY A C 1
ATOM 4018 O O . GLY A 1 533 ? -0.160 -0.472 42.614 1.00 84.12 533 GLY A O 1
ATOM 4019 N N . LEU A 1 534 ? -0.385 -0.519 40.378 1.00 86.62 534 LEU A N 1
ATOM 4020 C CA . LEU A 1 534 ? -0.795 -1.922 40.280 1.00 86.62 534 LEU A CA 1
ATOM 4021 C C . LEU A 1 534 ? 0.288 -2.883 40.778 1.00 86.62 534 LEU A C 1
ATOM 4023 O O . LEU A 1 534 ? -0.038 -3.852 41.458 1.00 86.62 534 LEU A O 1
ATOM 4027 N N . GLY A 1 535 ? 1.564 -2.620 40.487 1.00 83.50 535 GLY A N 1
ATOM 4028 C CA . GLY A 1 535 ? 2.685 -3.392 41.026 1.00 83.50 535 GLY A CA 1
ATOM 4029 C C . GLY A 1 535 ? 2.725 -3.362 42.557 1.00 83.50 535 GLY A C 1
ATOM 4030 O O . GLY A 1 535 ? 2.849 -4.408 43.196 1.00 83.50 535 GLY A O 1
ATOM 4031 N N . ASN A 1 536 ? 2.532 -2.181 43.151 1.00 84.69 536 ASN A N 1
ATOM 4032 C CA . ASN A 1 536 ? 2.455 -2.018 44.605 1.00 84.69 536 ASN A CA 1
ATOM 4033 C C . ASN A 1 536 ? 1.219 -2.711 45.203 1.00 84.69 536 ASN A C 1
ATOM 4035 O O . ASN A 1 536 ? 1.333 -3.389 46.226 1.00 84.69 536 ASN A O 1
ATOM 4039 N N . ASP A 1 537 ? 0.054 -2.584 44.559 1.00 86.00 537 ASP A N 1
ATOM 4040 C CA . ASP A 1 537 ? -1.187 -3.248 44.974 1.00 86.00 537 ASP A CA 1
ATOM 4041 C C . ASP A 1 537 ? -1.045 -4.782 44.912 1.00 86.00 537 ASP A C 1
ATOM 4043 O O . ASP A 1 537 ? -1.477 -5.484 45.830 1.00 86.00 537 ASP A O 1
ATOM 4047 N N . LEU A 1 538 ? -0.385 -5.310 43.873 1.00 86.31 538 LEU A N 1
ATOM 4048 C CA . LEU A 1 538 ? -0.062 -6.733 43.733 1.00 86.31 538 LEU A CA 1
ATOM 4049 C C . LEU A 1 538 ? 0.887 -7.210 44.838 1.00 86.31 538 LEU A C 1
ATOM 4051 O O . LEU A 1 538 ? 0.648 -8.259 45.432 1.00 86.31 538 LEU A O 1
ATOM 4055 N N . GLU A 1 539 ? 1.938 -6.458 45.171 1.00 84.81 539 GLU A N 1
ATOM 4056 C CA . GLU A 1 539 ? 2.855 -6.819 46.264 1.00 84.81 539 GLU A CA 1
ATOM 4057 C C . GLU A 1 539 ? 2.161 -6.760 47.642 1.00 84.81 539 GLU A C 1
ATOM 4059 O O . GLU A 1 539 ? 2.368 -7.631 48.499 1.00 84.81 539 GLU A O 1
ATOM 4064 N N . ALA A 1 540 ? 1.268 -5.787 47.849 1.00 85.12 540 ALA A N 1
ATOM 4065 C CA . ALA A 1 540 ? 0.442 -5.696 49.050 1.00 85.12 540 ALA A CA 1
ATOM 4066 C C . ALA A 1 540 ? -0.527 -6.886 49.162 1.00 85.12 540 ALA A C 1
ATOM 4068 O O . ALA A 1 540 ? -0.625 -7.509 50.228 1.00 85.12 540 ALA A O 1
ATOM 4069 N N . LEU A 1 541 ? -1.198 -7.252 48.062 1.00 85.69 541 LEU A N 1
ATOM 4070 C CA . LEU A 1 541 ? -2.080 -8.418 48.001 1.00 85.69 541 LEU A CA 1
ATOM 4071 C C . LEU A 1 541 ? -1.298 -9.711 48.239 1.00 85.69 541 LEU A C 1
ATOM 4073 O O . LEU A 1 541 ? -1.698 -10.525 49.072 1.00 85.69 541 LEU A O 1
ATOM 4077 N N . ARG A 1 542 ? -0.142 -9.874 47.590 1.00 84.12 542 ARG A N 1
ATOM 4078 C CA . ARG A 1 542 ? 0.771 -11.001 47.807 1.00 84.12 542 ARG A CA 1
ATOM 4079 C C . ARG A 1 542 ? 1.139 -11.138 49.278 1.00 84.12 542 ARG A C 1
ATOM 4081 O O . ARG A 1 542 ? 1.013 -12.223 49.839 1.00 84.12 542 ARG A O 1
ATOM 4088 N N . SER A 1 543 ? 1.572 -10.050 49.911 1.00 84.94 543 SER A N 1
ATOM 4089 C CA . SER A 1 543 ? 1.945 -10.037 51.328 1.00 84.94 543 SER A CA 1
ATOM 4090 C C . SER A 1 543 ? 0.770 -10.421 52.229 1.00 84.94 543 SER A C 1
ATOM 4092 O O . SER A 1 543 ? 0.938 -11.190 53.177 1.00 84.94 543 SER A O 1
ATOM 4094 N N . LYS A 1 544 ? -0.436 -9.930 51.919 1.00 84.94 544 LYS A N 1
ATOM 4095 C CA . LYS A 1 544 ? -1.674 -10.260 52.638 1.00 84.94 544 LYS A CA 1
ATOM 4096 C C . LYS A 1 544 ? -2.040 -11.741 52.492 1.00 84.94 544 LYS A C 1
ATOM 4098 O O . LYS A 1 544 ? -2.306 -12.396 53.498 1.00 84.94 544 LYS A O 1
ATOM 4103 N N . LEU A 1 545 ? -2.035 -12.275 51.271 1.00 82.69 545 LEU A N 1
ATOM 4104 C CA . LEU A 1 545 ? -2.400 -13.665 50.988 1.00 82.69 545 LEU A CA 1
ATOM 4105 C C . LEU A 1 545 ? -1.358 -14.654 51.535 1.00 82.69 545 LEU A C 1
ATOM 4107 O O . LEU A 1 545 ? -1.735 -15.663 52.125 1.00 82.69 545 LEU A O 1
ATOM 4111 N N . LEU A 1 546 ? -0.055 -14.355 51.429 1.00 81.50 546 LEU A N 1
ATOM 4112 C CA . LEU A 1 546 ? 1.005 -15.212 51.978 1.00 81.50 546 LEU A CA 1
ATOM 4113 C C . LEU A 1 546 ? 0.961 -15.297 53.510 1.00 81.50 546 LEU A C 1
ATOM 4115 O O . LEU A 1 546 ? 1.154 -16.388 54.043 1.00 81.50 546 LEU A O 1
ATOM 4119 N N . LYS A 1 547 ? 0.649 -14.193 54.209 1.00 81.62 547 LYS A N 1
ATOM 4120 C CA . LYS A 1 547 ? 0.402 -14.203 55.666 1.00 81.62 547 LYS A CA 1
ATOM 4121 C C . LYS A 1 547 ? -0.800 -15.074 56.038 1.00 81.62 547 LYS A C 1
ATOM 4123 O O . LYS A 1 547 ? -0.758 -15.805 57.016 1.00 81.62 547 LYS A O 1
ATOM 4128 N N . LYS A 1 548 ? -1.869 -15.054 55.234 1.00 75.94 548 LYS A N 1
ATOM 4129 C CA . LYS A 1 548 ? -3.040 -15.926 55.445 1.00 75.94 548 LYS A CA 1
ATOM 4130 C C . LYS A 1 548 ? -2.756 -17.411 55.164 1.00 75.94 548 LYS A C 1
ATOM 4132 O O . LYS A 1 548 ? -3.496 -18.267 55.637 1.00 75.94 548 LYS A O 1
ATOM 4137 N N . ALA A 1 549 ? -1.708 -17.727 54.403 1.00 76.38 549 ALA A N 1
ATOM 4138 C CA . ALA A 1 549 ? -1.378 -19.080 53.948 1.00 76.38 549 ALA A CA 1
ATOM 4139 C C . ALA A 1 549 ? -0.300 -19.795 54.793 1.00 76.38 549 ALA A C 1
ATOM 4141 O O . ALA A 1 549 ? 0.228 -20.817 54.353 1.00 76.38 549 ALA A O 1
ATOM 4142 N N . GLU A 1 550 ? 0.044 -19.280 55.983 1.00 58.09 550 GLU A N 1
ATOM 4143 C CA . GLU A 1 550 ? 1.264 -19.613 56.747 1.00 58.09 550 GLU A CA 1
ATOM 4144 C C . GLU A 1 550 ? 1.575 -21.119 56.928 1.00 58.09 550 GLU A C 1
ATOM 4146 O O . GLU A 1 550 ? 2.755 -21.478 56.929 1.00 58.09 550 GLU A O 1
ATOM 4151 N N . ALA A 1 551 ? 0.574 -22.009 56.948 1.00 61.31 551 ALA A N 1
ATOM 4152 C CA . ALA A 1 551 ? 0.750 -23.455 57.154 1.00 61.31 551 ALA A CA 1
ATOM 4153 C C . ALA A 1 551 ? 0.814 -24.343 55.883 1.00 61.31 551 ALA A C 1
ATOM 4155 O O . ALA A 1 551 ? 1.030 -25.544 56.016 1.00 61.31 551 ALA A O 1
ATOM 4156 N N . SER A 1 552 ? 0.624 -23.817 54.661 1.00 72.12 552 SER A N 1
ATOM 4157 C CA . SER A 1 552 ? 0.579 -24.637 53.429 1.00 72.12 552 SER A CA 1
ATOM 4158 C C . SER A 1 552 ? 1.530 -24.121 52.348 1.00 72.12 552 SER A C 1
ATOM 4160 O O . SER A 1 552 ? 1.315 -23.051 51.776 1.00 72.12 552 SER A O 1
ATOM 4162 N N . GLU A 1 553 ? 2.569 -24.899 52.035 1.00 66.75 553 GLU A N 1
ATOM 4163 C CA . GLU A 1 553 ? 3.511 -24.582 50.950 1.00 66.75 553 GLU A CA 1
ATOM 4164 C C . GLU A 1 553 ? 2.840 -24.601 49.570 1.00 66.75 553 GLU A C 1
ATOM 4166 O O . GLU A 1 553 ? 3.108 -23.721 48.752 1.00 66.75 553 GLU A O 1
ATOM 4171 N N . ASP A 1 554 ? 1.881 -25.502 49.344 1.00 62.72 554 ASP A N 1
ATOM 4172 C CA . ASP A 1 554 ? 1.102 -25.548 48.100 1.00 62.72 554 ASP A CA 1
ATOM 4173 C C . ASP A 1 554 ? 0.277 -24.268 47.902 1.00 62.72 554 ASP A C 1
ATOM 4175 O O . ASP A 1 554 ? 0.268 -23.677 46.819 1.00 62.72 554 ASP A O 1
ATOM 4179 N N . ARG A 1 555 ? -0.361 -23.768 48.970 1.00 66.81 555 ARG A N 1
ATOM 4180 C CA . ARG A 1 555 ? -1.149 -22.527 48.921 1.00 66.81 555 ARG A CA 1
ATOM 4181 C C . ARG A 1 555 ? -0.249 -21.310 48.692 1.00 66.81 555 ARG A C 1
ATOM 4183 O O . ARG A 1 555 ? -0.591 -20.438 47.897 1.00 66.81 555 ARG A O 1
ATOM 4190 N N . LYS A 1 556 ? 0.940 -21.274 49.310 1.00 68.81 556 LYS A N 1
ATOM 4191 C CA . LYS A 1 556 ? 1.955 -20.232 49.060 1.00 68.81 556 LYS A CA 1
ATOM 4192 C C . LYS A 1 556 ? 2.471 -20.260 47.618 1.00 68.81 556 LYS A C 1
ATOM 4194 O O . LYS A 1 556 ? 2.666 -19.193 47.036 1.00 68.81 556 LYS A O 1
ATOM 4199 N N . ALA A 1 557 ? 2.690 -21.441 47.038 1.00 66.50 557 ALA A N 1
ATOM 4200 C CA . ALA A 1 557 ? 3.107 -21.590 45.644 1.00 66.50 557 ALA A CA 1
ATOM 4201 C C . ALA A 1 557 ? 2.017 -21.106 44.673 1.00 66.50 557 ALA A C 1
ATOM 4203 O O . ALA A 1 557 ? 2.315 -20.319 43.773 1.00 66.50 557 ALA A O 1
ATOM 4204 N N . LYS A 1 558 ? 0.751 -21.477 44.916 1.00 69.12 558 LYS A N 1
ATOM 4205 C CA . LYS A 1 558 ? -0.406 -21.011 44.134 1.00 69.12 558 LYS A CA 1
ATOM 4206 C C . LYS A 1 558 ? -0.550 -19.485 44.174 1.00 69.12 558 LYS A C 1
ATOM 4208 O O . LYS A 1 558 ? -0.652 -18.857 43.126 1.00 69.12 558 LYS A O 1
ATOM 4213 N N . ILE A 1 559 ? -0.457 -18.874 45.361 1.00 75.44 559 ILE A N 1
ATOM 4214 C CA . ILE A 1 559 ? -0.510 -17.409 45.526 1.00 75.44 559 ILE A CA 1
ATOM 4215 C C . ILE A 1 559 ? 0.612 -16.728 44.740 1.00 75.44 559 ILE A C 1
ATOM 4217 O O . ILE A 1 559 ? 0.366 -15.752 44.035 1.00 75.44 559 ILE A O 1
ATOM 4221 N N . LYS A 1 560 ? 1.847 -17.241 44.836 1.00 73.94 560 LYS A N 1
ATOM 4222 C CA . LYS A 1 560 ? 2.971 -16.700 44.062 1.00 73.94 560 LYS A CA 1
ATOM 4223 C C . LYS A 1 560 ? 2.665 -16.772 42.571 1.00 73.94 560 LYS A C 1
ATOM 4225 O O . LYS A 1 560 ? 2.804 -15.753 41.907 1.00 73.94 560 LYS A O 1
ATOM 4230 N N . PHE A 1 561 ? 2.218 -17.916 42.063 1.00 73.75 561 PHE A N 1
ATOM 4231 C CA . PHE A 1 561 ? 1.860 -18.076 40.655 1.00 73.75 561 PHE A CA 1
ATOM 4232 C C . PHE A 1 561 ? 0.791 -17.066 40.205 1.00 73.75 561 PHE A C 1
ATOM 4234 O O . PHE A 1 561 ? 1.023 -16.336 39.246 1.00 73.75 561 PHE A O 1
ATOM 4241 N N . CYS A 1 562 ? -0.323 -16.947 40.937 1.00 74.62 562 CYS A N 1
ATOM 4242 C CA . CYS A 1 562 ? -1.401 -15.999 40.631 1.00 74.62 562 CYS A CA 1
ATOM 4243 C C . CYS A 1 562 ? -0.904 -14.544 40.564 1.00 74.62 562 CYS A C 1
ATOM 4245 O O . CYS A 1 562 ? -1.269 -13.799 39.659 1.00 74.62 562 CYS A O 1
ATOM 4247 N N . ILE A 1 563 ? -0.013 -14.146 41.476 1.00 81.44 563 ILE A N 1
ATOM 4248 C CA . ILE A 1 563 ? 0.576 -12.802 41.475 1.00 81.44 563 ILE A CA 1
ATOM 4249 C C . ILE A 1 563 ? 1.532 -12.589 40.289 1.00 81.44 563 ILE A C 1
ATOM 4251 O O . ILE A 1 563 ? 1.516 -11.517 39.683 1.00 81.44 563 ILE A O 1
ATOM 4255 N N . HIS A 1 564 ? 2.345 -13.589 39.927 1.00 75.81 564 HIS A N 1
ATOM 4256 C CA . HIS A 1 564 ? 3.207 -13.500 38.739 1.00 75.81 564 HIS A CA 1
ATOM 4257 C C . HIS A 1 564 ? 2.371 -13.390 37.464 1.00 75.81 564 HIS A C 1
ATOM 4259 O O . HIS A 1 564 ? 2.685 -12.576 36.600 1.00 75.81 564 HIS A O 1
ATOM 4265 N N . MET A 1 565 ? 1.283 -14.153 37.379 1.00 75.94 565 MET A N 1
ATOM 4266 C CA . MET A 1 565 ? 0.373 -14.110 36.244 1.00 75.94 565 MET A CA 1
ATOM 4267 C C . MET A 1 565 ? -0.325 -12.755 36.112 1.00 75.94 565 MET A C 1
ATOM 4269 O O . MET A 1 565 ? -0.311 -12.160 35.040 1.00 75.94 565 MET A O 1
ATOM 4273 N N . ALA A 1 566 ? -0.862 -12.214 37.208 1.00 81.19 566 ALA A N 1
ATOM 4274 C CA . ALA A 1 566 ? -1.461 -10.883 37.208 1.00 81.19 566 ALA A CA 1
ATOM 4275 C C . ALA A 1 566 ? -0.451 -9.796 36.790 1.00 81.19 566 ALA A C 1
ATOM 4277 O O . ALA A 1 566 ? -0.789 -8.911 36.006 1.00 81.19 566 ALA A O 1
ATOM 4278 N N . SER A 1 567 ? 0.807 -9.894 37.241 1.00 79.88 567 SER A N 1
ATOM 4279 C CA . SER A 1 567 ? 1.876 -8.990 36.791 1.00 79.88 567 SER A CA 1
ATOM 4280 C C . SER A 1 567 ? 2.189 -9.148 35.296 1.00 79.88 567 SER A C 1
ATOM 4282 O O . SER A 1 567 ? 2.342 -8.147 34.596 1.00 79.88 567 SER A O 1
ATOM 4284 N N . ALA A 1 568 ? 2.219 -10.377 34.773 1.00 77.81 568 ALA A N 1
ATOM 4285 C CA . ALA A 1 568 ? 2.406 -10.625 33.343 1.00 77.81 568 ALA A CA 1
ATOM 4286 C C . ALA A 1 568 ? 1.247 -10.057 32.502 1.00 77.81 568 ALA A C 1
ATOM 4288 O O . ALA A 1 568 ? 1.484 -9.437 31.467 1.00 77.81 568 ALA A O 1
ATOM 4289 N N . ILE A 1 569 ? 0.002 -10.167 32.978 1.00 80.94 569 ILE A N 1
ATOM 4290 C CA . ILE A 1 569 ? -1.174 -9.567 32.327 1.00 80.94 569 ILE A CA 1
ATOM 4291 C C . ILE A 1 569 ? -1.055 -8.036 32.241 1.00 80.94 569 ILE A C 1
ATOM 4293 O O . ILE A 1 569 ? -1.435 -7.441 31.230 1.00 80.94 569 ILE A O 1
ATOM 4297 N N . CYS A 1 570 ? -0.485 -7.382 33.257 1.00 83.88 570 CYS A N 1
ATOM 4298 C CA . CYS A 1 570 ? -0.213 -5.943 33.211 1.00 83.88 570 CYS A CA 1
ATOM 4299 C C . CYS A 1 570 ? 0.807 -5.564 32.117 1.00 83.88 570 CYS A C 1
ATOM 4301 O O . CYS A 1 570 ? 0.756 -4.447 31.592 1.00 83.88 570 CYS A O 1
ATOM 4303 N N . GLN A 1 571 ? 1.697 -6.482 31.724 1.00 77.94 571 GLN A N 1
ATOM 4304 C CA . GLN A 1 571 ? 2.768 -6.237 30.750 1.00 77.94 571 GLN A CA 1
ATOM 4305 C C . GLN A 1 571 ? 2.351 -6.464 29.284 1.00 77.94 571 GLN A C 1
ATOM 4307 O O . GLN A 1 571 ? 2.973 -5.893 28.393 1.00 77.94 571 GLN A O 1
ATOM 4312 N N . VAL A 1 572 ? 1.294 -7.236 29.012 1.00 78.12 572 VAL A N 1
ATOM 4313 C CA . VAL A 1 572 ? 0.853 -7.590 27.640 1.00 78.12 572 VAL A CA 1
ATOM 4314 C C . VAL A 1 572 ? -0.234 -6.661 27.092 1.00 78.12 572 VAL A C 1
ATOM 4316 O O . VAL A 1 572 ? -0.946 -6.025 27.859 1.00 78.12 572 VAL A O 1
ATOM 4319 N N . ILE A 1 573 ? -0.402 -6.573 25.773 1.00 75.44 573 ILE A N 1
ATOM 4320 C CA . ILE A 1 573 ? -1.441 -5.785 25.090 1.00 75.44 573 ILE A CA 1
ATOM 4321 C C . ILE A 1 573 ? -2.556 -6.739 24.639 1.00 75.44 573 ILE A C 1
ATOM 4323 O O . ILE A 1 573 ? -2.331 -7.520 23.713 1.00 75.44 573 ILE A O 1
ATOM 4327 N N . PRO A 1 574 ? -3.750 -6.696 25.256 1.00 71.81 574 PRO A N 1
ATOM 4328 C CA . PRO A 1 574 ? -4.874 -7.502 24.800 1.00 71.81 574 PRO A CA 1
ATOM 4329 C C . PRO A 1 574 ? -5.335 -7.029 23.416 1.00 71.81 574 PRO A C 1
ATOM 4331 O O . PRO A 1 574 ? -5.643 -5.852 23.240 1.00 71.81 574 PRO A O 1
ATOM 4334 N N . VAL A 1 575 ? -5.404 -7.936 22.441 1.00 66.38 575 VAL A N 1
ATOM 4335 C CA . VAL A 1 575 ? -5.935 -7.651 21.097 1.00 66.38 575 VAL A CA 1
ATOM 4336 C C . VAL A 1 575 ? -7.177 -8.487 20.800 1.00 66.38 575 VAL A C 1
ATOM 4338 O O . VAL A 1 575 ? -7.252 -9.671 21.142 1.00 66.38 575 VAL A O 1
ATOM 4341 N N . GLY A 1 576 ? -8.176 -7.849 20.186 1.00 56.34 576 GLY A N 1
ATOM 4342 C CA . GLY A 1 576 ? -9.390 -8.511 19.711 1.00 56.34 576 GLY A CA 1
ATOM 4343 C C . GLY A 1 576 ? -9.119 -9.420 18.509 1.00 56.34 576 GLY A C 1
ATOM 4344 O O . GLY A 1 576 ? -8.058 -9.366 17.891 1.00 56.34 576 GLY A O 1
ATOM 4345 N N . GLN A 1 577 ? -10.086 -10.273 18.176 1.00 48.69 577 GLN A N 1
ATOM 4346 C CA . GLN A 1 577 ? -10.006 -11.114 16.981 1.00 48.69 577 GLN A CA 1
ATOM 4347 C C . GLN A 1 577 ? -10.251 -10.311 15.677 1.00 48.69 577 GLN A C 1
ATOM 4349 O O . GLN A 1 577 ? -10.723 -9.180 15.745 1.00 48.69 577 GLN A O 1
ATOM 4354 N N . PRO A 1 578 ? -9.925 -10.850 14.483 1.00 47.94 578 PRO A N 1
ATOM 4355 C CA . PRO A 1 578 ? -9.220 -12.108 14.244 1.00 47.94 578 PRO A CA 1
ATOM 4356 C C . PRO A 1 578 ? -7.741 -12.007 14.640 1.00 47.94 578 PRO A C 1
ATOM 4358 O O . PRO A 1 578 ? -7.002 -11.166 14.139 1.00 47.94 578 PRO A O 1
ATOM 4361 N N . ALA A 1 579 ? -7.302 -12.919 15.512 1.00 44.69 579 ALA A N 1
ATOM 4362 C CA . ALA A 1 579 ? -5.916 -13.064 15.965 1.00 44.69 579 ALA A CA 1
ATOM 4363 C C . ALA A 1 579 ? -5.028 -13.747 14.902 1.00 44.69 579 ALA A C 1
ATOM 4365 O O . ALA A 1 579 ? -4.166 -14.562 15.228 1.00 44.69 579 ALA A O 1
ATOM 4366 N N . LEU A 1 580 ? -5.259 -13.453 13.618 1.00 38.56 580 LEU A N 1
ATOM 4367 C CA . LEU A 1 580 ? -4.402 -13.890 12.516 1.00 38.56 580 LEU A CA 1
ATOM 4368 C C . LEU A 1 580 ? -3.062 -13.152 12.647 1.00 38.56 580 LEU A C 1
ATOM 4370 O O . LEU A 1 580 ? -2.890 -12.061 12.108 1.00 38.56 580 LEU A O 1
ATOM 4374 N N . GLY A 1 581 ? -2.143 -13.733 13.426 1.00 42.91 581 GLY A N 1
ATOM 4375 C CA . GLY A 1 581 ? -0.776 -13.242 13.620 1.00 42.91 581 GLY A CA 1
ATOM 4376 C C . GLY A 1 581 ? -0.411 -12.748 15.026 1.00 42.91 581 GLY A C 1
ATOM 4377 O O . GLY A 1 581 ? 0.671 -12.184 15.169 1.00 42.91 581 GLY A O 1
ATOM 4378 N N . ALA A 1 582 ? -1.238 -12.966 16.060 1.00 49.91 582 ALA A N 1
ATOM 4379 C CA . ALA A 1 582 ? -0.798 -12.724 17.439 1.00 49.91 582 ALA A CA 1
ATOM 4380 C C . ALA A 1 582 ? 0.410 -13.633 17.752 1.00 49.91 582 ALA A C 1
ATOM 4382 O O . ALA A 1 582 ? 0.316 -14.855 17.657 1.00 49.91 582 ALA A O 1
ATOM 4383 N N . VAL A 1 583 ? 1.561 -13.032 18.069 1.00 46.16 583 VAL A N 1
ATOM 4384 C CA . VAL A 1 583 ? 2.868 -13.720 18.093 1.00 46.16 583 VAL A CA 1
ATOM 4385 C C . VAL A 1 583 ? 3.077 -14.562 19.366 1.00 46.16 583 VAL A C 1
ATOM 4387 O O . VAL A 1 583 ? 3.964 -15.412 19.393 1.00 46.16 583 VAL A O 1
ATOM 4390 N N . GLY A 1 584 ? 2.258 -14.381 20.410 1.00 50.66 584 GLY A N 1
ATOM 4391 C CA . GLY A 1 584 ? 2.447 -15.044 21.703 1.00 50.66 584 GLY A CA 1
ATOM 4392 C C . GLY A 1 584 ? 1.175 -15.618 22.325 1.00 50.66 584 GLY A C 1
ATOM 4393 O O . GLY A 1 584 ? 0.095 -15.029 22.257 1.00 50.66 584 GLY A O 1
ATOM 4394 N N . THR A 1 585 ? 1.324 -16.755 23.008 1.00 58.12 585 THR A N 1
ATOM 4395 C CA . THR A 1 585 ? 0.360 -17.209 24.019 1.00 58.12 585 THR A CA 1
ATOM 4396 C C . THR A 1 585 ? 0.718 -16.575 25.362 1.00 58.12 585 THR A C 1
ATOM 4398 O O . THR A 1 585 ? 1.903 -16.413 25.667 1.00 58.12 585 THR A O 1
ATOM 4401 N N . LEU A 1 586 ? -0.275 -16.250 26.202 1.00 62.22 586 LEU A N 1
ATOM 4402 C CA . LEU A 1 586 ? -0.022 -15.708 27.548 1.00 62.22 586 LEU A CA 1
ATOM 4403 C C . LEU A 1 586 ? 0.953 -16.607 28.332 1.00 62.22 586 LEU A C 1
ATOM 4405 O O . LEU A 1 586 ? 1.860 -16.112 28.994 1.00 62.22 586 LEU A O 1
ATOM 4409 N N . ALA A 1 587 ? 0.828 -17.928 28.166 1.00 57.31 587 ALA A N 1
ATOM 4410 C CA . ALA A 1 587 ? 1.729 -18.919 28.743 1.00 57.31 587 ALA A CA 1
ATOM 4411 C C . ALA A 1 587 ? 3.190 -18.737 28.290 1.00 57.31 587 ALA A C 1
ATOM 4413 O O . ALA A 1 587 ? 4.077 -18.706 29.139 1.00 57.31 587 ALA A O 1
ATOM 4414 N N . SER A 1 588 ? 3.449 -18.545 26.990 1.00 56.88 588 SER A N 1
ATOM 4415 C CA . SER A 1 588 ? 4.810 -18.339 26.468 1.00 56.88 588 SER A CA 1
ATOM 4416 C C . SER A 1 588 ? 5.475 -17.048 26.958 1.00 56.88 588 SER A C 1
ATOM 4418 O O . SER A 1 588 ? 6.691 -17.015 27.133 1.00 56.88 588 SER A O 1
ATOM 4420 N N . THR A 1 589 ? 4.690 -16.004 27.236 1.00 56.03 589 THR A N 1
ATOM 4421 C CA . THR A 1 589 ? 5.183 -14.742 27.814 1.00 56.03 589 THR A CA 1
ATOM 4422 C C . THR A 1 589 ? 5.494 -14.890 29.305 1.00 56.03 589 THR A C 1
ATOM 4424 O O . THR A 1 589 ? 6.369 -14.216 29.843 1.00 56.03 589 THR A O 1
ATOM 4427 N N . VAL A 1 590 ? 4.792 -15.802 29.980 1.00 54.69 590 VAL A N 1
ATOM 4428 C CA . VAL A 1 590 ? 4.897 -16.057 31.420 1.00 54.69 590 VAL A CA 1
ATOM 4429 C C . VAL A 1 590 ? 6.049 -17.010 31.759 1.00 54.69 590 VAL A C 1
ATOM 4431 O O . VAL A 1 590 ? 6.706 -16.808 32.778 1.00 54.69 590 VAL A O 1
ATOM 4434 N N . THR A 1 591 ? 6.349 -18.014 30.926 1.00 56.56 591 THR A N 1
ATOM 4435 C CA . THR A 1 591 ? 7.415 -19.004 31.201 1.00 56.56 591 THR A CA 1
ATOM 4436 C C . THR A 1 591 ? 8.786 -18.366 31.503 1.00 56.56 591 THR A C 1
ATOM 4438 O O . THR A 1 591 ? 9.359 -18.694 32.542 1.00 56.56 591 THR A O 1
ATOM 4441 N N . PRO A 1 592 ? 9.290 -17.385 30.723 1.00 53.28 592 PRO A N 1
ATOM 4442 C CA . PRO A 1 592 ? 10.560 -16.713 31.023 1.00 53.28 592 PRO A CA 1
ATOM 4443 C C . PRO A 1 592 ? 10.533 -15.904 32.331 1.00 53.28 592 PRO A C 1
ATOM 4445 O O . PRO A 1 592 ? 11.554 -15.779 33.007 1.00 53.28 592 PRO A O 1
ATOM 4448 N N . LEU A 1 593 ? 9.367 -15.357 32.697 1.00 51.41 593 LEU A N 1
ATOM 4449 C CA . LEU A 1 593 ? 9.163 -14.562 33.915 1.00 51.41 593 LEU A CA 1
ATOM 4450 C C . LEU A 1 593 ? 9.077 -15.437 35.176 1.00 51.41 593 LEU A C 1
ATOM 4452 O O . LEU A 1 593 ? 9.425 -14.979 36.265 1.00 51.41 593 LEU A O 1
ATOM 4456 N N . ILE A 1 594 ? 8.631 -16.689 35.034 1.00 50.47 594 ILE A N 1
ATOM 4457 C CA . ILE A 1 594 ? 8.566 -17.680 36.116 1.00 50.47 594 ILE A CA 1
ATOM 4458 C C . ILE A 1 594 ? 9.932 -18.345 36.336 1.00 50.47 594 ILE A C 1
ATOM 4460 O O . ILE A 1 594 ? 10.352 -18.486 37.485 1.00 50.47 594 ILE A O 1
ATOM 4464 N N . ASP A 1 595 ? 10.654 -18.695 35.266 1.00 47.75 595 ASP A N 1
ATOM 4465 C CA . ASP A 1 595 ? 11.934 -19.415 35.366 1.00 47.75 595 ASP A CA 1
ATOM 4466 C C . ASP A 1 595 ? 13.102 -18.526 35.842 1.00 47.75 595 ASP A C 1
ATOM 4468 O O . ASP A 1 595 ? 14.074 -19.023 36.414 1.00 47.75 595 ASP A O 1
ATOM 4472 N N . GLY A 1 596 ? 13.008 -17.200 35.668 1.00 45.44 596 GLY A N 1
ATOM 4473 C CA . GLY A 1 596 ? 14.036 -16.240 36.096 1.00 45.44 596 GLY A CA 1
ATOM 4474 C C . GLY A 1 596 ? 13.980 -15.819 37.573 1.00 45.44 596 GLY A C 1
ATOM 4475 O O . GLY A 1 596 ? 14.942 -15.243 38.086 1.00 45.44 596 GLY A O 1
ATOM 4476 N N . ALA A 1 597 ? 12.883 -16.093 38.286 1.00 41.22 597 ALA A N 1
ATOM 4477 C CA . ALA A 1 597 ? 12.684 -15.625 39.654 1.00 41.22 597 ALA A CA 1
ATOM 4478 C C . ALA A 1 597 ? 12.887 -16.756 40.666 1.00 41.22 597 ALA A C 1
ATOM 4480 O O . ALA A 1 597 ? 11.952 -17.438 41.088 1.00 41.22 597 ALA A O 1
ATOM 4481 N N . SER A 1 598 ? 14.112 -16.875 41.174 1.00 42.59 598 SER A N 1
ATOM 4482 C CA . SER A 1 598 ? 14.380 -17.554 42.441 1.00 42.59 598 SER A CA 1
ATOM 4483 C C . SER A 1 598 ? 13.696 -16.805 43.606 1.00 42.59 598 SER A C 1
ATOM 4485 O O . SER A 1 598 ? 14.310 -16.058 44.364 1.00 42.59 598 SER A O 1
ATOM 4487 N N . GLY A 1 599 ? 12.384 -16.982 43.753 1.00 51.94 599 GLY A N 1
ATOM 4488 C CA . GLY A 1 599 ? 11.711 -17.100 45.041 1.00 51.94 599 GLY A CA 1
ATOM 4489 C C . GLY A 1 599 ? 11.333 -15.869 45.880 1.00 51.94 599 GLY A C 1
ATOM 4490 O O . GLY A 1 599 ? 10.794 -16.131 46.958 1.00 51.94 599 GLY A O 1
ATOM 4491 N N . LYS A 1 600 ? 11.534 -14.584 45.513 1.00 55.59 600 LYS A N 1
ATOM 4492 C CA . LYS A 1 600 ? 11.284 -13.491 46.502 1.00 55.59 600 LYS A CA 1
ATOM 4493 C C . LYS A 1 600 ? 10.498 -12.217 46.125 1.00 55.59 600 LYS A C 1
ATOM 4495 O O . LYS A 1 600 ? 9.850 -11.733 47.044 1.00 55.59 600 LYS A O 1
ATOM 4500 N N . ALA A 1 601 ? 10.387 -11.734 44.884 1.00 58.97 601 ALA A N 1
ATOM 4501 C CA . ALA A 1 601 ? 9.672 -10.463 44.580 1.00 58.97 601 ALA A CA 1
ATOM 4502 C C . ALA A 1 601 ? 8.628 -10.600 43.456 1.00 58.97 601 ALA A C 1
ATOM 4504 O O . ALA A 1 601 ? 8.661 -11.596 42.736 1.00 58.97 601 ALA A O 1
ATOM 4505 N N . VAL A 1 602 ? 7.633 -9.705 43.383 1.00 61.59 602 VAL A N 1
ATOM 4506 C CA . VAL A 1 602 ? 6.677 -9.635 42.258 1.00 61.59 602 VAL A CA 1
ATOM 4507 C C . VAL A 1 602 ? 7.400 -9.107 41.011 1.00 61.59 602 VAL A C 1
ATOM 4509 O O . VAL A 1 602 ? 8.215 -8.194 41.154 1.00 61.59 602 VAL A O 1
ATOM 4512 N N . PRO A 1 603 ? 7.156 -9.657 39.802 1.00 65.62 603 PRO A N 1
ATOM 4513 C CA . PRO A 1 603 ? 7.751 -9.122 38.580 1.00 65.62 603 PRO A CA 1
ATOM 4514 C C . PRO A 1 603 ? 7.359 -7.660 38.367 1.00 65.62 603 PRO A C 1
ATOM 4516 O O . PRO A 1 603 ? 6.208 -7.287 38.606 1.00 65.62 603 PRO A O 1
ATOM 4519 N N . ASP A 1 604 ? 8.301 -6.851 37.886 1.00 69.69 604 ASP A N 1
ATOM 4520 C CA . ASP A 1 604 ? 8.056 -5.447 37.569 1.00 69.69 604 ASP A CA 1
ATOM 4521 C C . ASP A 1 604 ? 7.074 -5.326 36.390 1.00 69.69 604 ASP A C 1
ATOM 4523 O O . ASP A 1 604 ? 7.397 -5.689 35.253 1.00 69.69 604 ASP A O 1
ATOM 4527 N N . THR A 1 605 ? 5.882 -4.791 36.676 1.00 66.94 605 THR A N 1
ATOM 4528 C CA . THR A 1 605 ? 4.791 -4.569 35.710 1.00 66.94 605 THR A CA 1
ATOM 4529 C C . THR A 1 605 ? 5.163 -3.583 34.592 1.00 66.94 605 THR A C 1
ATOM 4531 O O . THR A 1 605 ? 4.451 -3.505 33.590 1.00 66.94 605 THR A O 1
ATOM 4534 N N . LEU A 1 606 ? 6.285 -2.861 34.725 1.00 69.62 606 LEU A N 1
ATOM 4535 C CA . LEU A 1 606 ? 6.824 -1.930 33.733 1.00 69.62 606 LEU A CA 1
ATOM 4536 C C . LEU A 1 606 ? 7.985 -2.476 32.902 1.00 69.62 606 LEU A C 1
ATOM 4538 O O . LEU A 1 606 ? 8.364 -1.812 31.948 1.00 69.62 606 LEU A O 1
ATOM 4542 N N . SER A 1 607 ? 8.569 -3.633 33.199 1.00 71.31 607 SER A N 1
ATOM 4543 C CA . SER A 1 607 ? 9.845 -4.034 32.575 1.00 71.31 607 SER A CA 1
ATOM 4544 C C . SER A 1 607 ? 9.828 -4.050 31.033 1.00 71.31 607 SER A C 1
ATOM 4546 O O . SER A 1 607 ? 10.624 -3.351 30.405 1.00 71.31 607 SER A O 1
ATOM 4548 N N . GLU A 1 608 ? 8.908 -4.786 30.401 1.00 69.00 608 GLU A N 1
ATOM 4549 C CA . GLU A 1 608 ? 8.797 -4.831 28.932 1.00 69.00 608 GLU A CA 1
ATOM 4550 C C . GLU A 1 608 ? 7.874 -3.740 28.368 1.00 69.00 608 GLU A C 1
ATOM 4552 O O . GLU A 1 608 ? 8.223 -3.054 27.404 1.00 69.00 608 GLU A O 1
ATOM 4557 N N . MET A 1 609 ? 6.727 -3.496 29.008 1.00 69.19 609 MET A N 1
ATOM 4558 C CA . MET A 1 609 ? 5.791 -2.446 28.588 1.00 69.19 609 MET A CA 1
ATOM 4559 C C . MET A 1 609 ? 6.403 -1.043 28.715 1.00 69.19 609 MET A C 1
ATOM 4561 O O . MET A 1 609 ? 6.210 -0.185 27.857 1.00 69.19 609 MET A O 1
ATOM 4565 N N . GLY A 1 610 ? 7.193 -0.805 29.757 1.00 72.19 610 GLY A N 1
ATOM 4566 C CA . GLY A 1 610 ? 7.924 0.438 29.979 1.00 72.19 610 GLY A CA 1
ATOM 4567 C C . GLY A 1 610 ? 8.910 0.732 28.857 1.00 72.19 610 GLY A C 1
ATOM 4568 O O . GLY A 1 610 ? 8.946 1.874 28.412 1.00 72.19 610 GLY A O 1
ATOM 4569 N N . LYS A 1 611 ? 9.600 -0.279 28.302 1.00 76.69 611 LYS A N 1
ATOM 4570 C CA . LYS A 1 611 ? 10.454 -0.104 27.110 1.00 76.69 611 LYS A CA 1
ATOM 4571 C C . LYS A 1 611 ? 9.645 0.357 25.899 1.00 76.69 611 LYS A C 1
ATOM 4573 O O . LYS A 1 611 ? 10.090 1.243 25.173 1.00 76.69 611 LYS A O 1
ATOM 4578 N N . VAL A 1 612 ? 8.460 -0.214 25.670 1.00 69.19 612 VAL A N 1
ATOM 4579 C CA . VAL A 1 612 ? 7.569 0.204 24.571 1.00 69.19 612 VAL A CA 1
ATOM 4580 C C . VAL A 1 612 ? 7.085 1.638 24.783 1.00 69.19 612 VAL A C 1
ATOM 4582 O O . VAL A 1 612 ? 7.155 2.457 23.867 1.00 69.19 612 VAL A O 1
ATOM 4585 N N . LEU A 1 613 ? 6.670 1.974 26.005 1.00 70.12 613 LEU A N 1
ATOM 4586 C CA . LEU A 1 613 ? 6.250 3.323 26.382 1.00 70.12 613 LEU A CA 1
ATOM 4587 C C . LEU A 1 613 ? 7.409 4.339 26.321 1.00 70.12 613 LEU A C 1
ATOM 4589 O O . LEU A 1 613 ? 7.192 5.498 25.972 1.00 70.12 613 LEU A O 1
ATOM 4593 N N . ASP A 1 614 ? 8.644 3.926 26.612 1.00 79.44 614 ASP A N 1
ATOM 4594 C CA . ASP A 1 614 ? 9.855 4.740 26.460 1.00 79.44 614 ASP A CA 1
ATOM 4595 C C . ASP A 1 614 ? 10.179 5.000 24.993 1.00 79.44 614 ASP A C 1
ATOM 4597 O O . ASP A 1 614 ? 10.449 6.145 24.631 1.00 79.44 614 ASP A O 1
ATOM 4601 N N . LYS A 1 615 ? 10.090 3.978 24.132 1.00 74.12 615 LYS A N 1
ATOM 4602 C CA . LYS A 1 615 ? 10.217 4.140 22.676 1.00 74.12 615 LYS A CA 1
ATOM 4603 C C . LYS A 1 615 ? 9.146 5.085 22.132 1.00 74.12 615 LYS A C 1
ATOM 4605 O O . LYS A 1 615 ? 9.461 5.964 21.336 1.00 74.12 615 LYS A O 1
ATOM 4610 N N . ALA A 1 616 ? 7.907 4.960 22.607 1.00 65.69 616 ALA A N 1
ATOM 4611 C CA . ALA A 1 616 ? 6.801 5.836 22.230 1.00 65.69 616 ALA A CA 1
ATOM 4612 C C . ALA A 1 616 ? 7.033 7.293 22.673 1.00 65.69 616 ALA A C 1
ATOM 4614 O O . ALA A 1 616 ? 6.846 8.225 21.885 1.00 65.69 616 ALA A O 1
ATOM 4615 N N . SER A 1 617 ? 7.523 7.506 23.898 1.00 70.44 617 SER A N 1
ATOM 4616 C CA . SER A 1 617 ? 7.921 8.836 24.380 1.00 70.44 617 SER A CA 1
ATOM 4617 C C . SER A 1 617 ? 9.133 9.385 23.610 1.00 70.44 617 SER A C 1
ATOM 4619 O O . SER A 1 617 ? 9.172 10.566 23.271 1.00 70.44 617 SER A O 1
ATOM 4621 N N . ALA A 1 618 ? 10.113 8.547 23.259 1.00 73.88 618 ALA A N 1
ATOM 4622 C CA . ALA A 1 618 ? 11.261 8.943 22.443 1.00 73.88 618 ALA A CA 1
ATOM 4623 C C . ALA A 1 618 ? 10.837 9.364 21.027 1.00 73.88 618 ALA A C 1
ATOM 4625 O O . ALA A 1 618 ? 11.251 10.424 20.565 1.00 73.88 618 ALA A O 1
ATOM 4626 N N . ALA A 1 619 ? 9.948 8.604 20.382 1.00 65.75 619 ALA A N 1
ATOM 4627 C CA . ALA A 1 619 ? 9.357 8.962 19.094 1.00 65.75 619 ALA A CA 1
ATOM 4628 C C . ALA A 1 619 ? 8.609 10.304 19.166 1.00 65.75 619 ALA A C 1
ATOM 4630 O O . ALA A 1 619 ? 8.784 11.170 18.311 1.00 65.75 619 ALA A O 1
ATOM 4631 N N . SER A 1 620 ? 7.854 10.515 20.247 1.00 65.56 620 SER A N 1
ATOM 4632 C CA . SER A 1 620 ? 7.157 11.776 20.531 1.00 65.56 620 SER A CA 1
ATOM 4633 C C . SER A 1 620 ? 8.125 12.958 20.693 1.00 65.56 620 SER A C 1
ATOM 4635 O O . SER A 1 620 ? 7.853 14.070 20.237 1.00 65.56 620 SER A O 1
ATOM 4637 N N . LYS A 1 621 ? 9.296 12.734 21.305 1.00 72.31 621 LYS A N 1
ATOM 4638 C CA . LYS A 1 621 ? 10.360 13.746 21.417 1.00 72.31 621 LYS A CA 1
ATOM 4639 C C . LYS A 1 621 ? 11.017 14.047 20.074 1.00 72.31 621 LYS A C 1
ATOM 4641 O O . LYS A 1 621 ? 11.271 15.215 19.798 1.00 72.31 621 LYS A O 1
ATOM 4646 N N . GLU A 1 622 ? 11.276 13.039 19.243 1.00 67.44 622 GLU A N 1
ATOM 4647 C CA . GLU A 1 622 ? 11.809 13.248 17.890 1.00 67.44 622 GLU A CA 1
ATOM 4648 C C . GLU A 1 622 ? 10.827 14.042 17.017 1.00 67.44 622 GLU A C 1
ATOM 4650 O O . GLU A 1 622 ? 11.234 14.998 16.360 1.00 67.44 622 GLU A O 1
ATOM 4655 N N . ALA A 1 623 ? 9.523 13.763 17.114 1.00 62.53 623 ALA A N 1
ATOM 4656 C CA . ALA A 1 623 ? 8.473 14.576 16.494 1.00 62.53 623 ALA A CA 1
ATOM 4657 C C . ALA A 1 623 ? 8.499 16.040 16.947 1.00 62.53 623 ALA A C 1
ATOM 4659 O O . ALA A 1 623 ? 8.376 16.961 16.141 1.00 62.53 623 ALA A O 1
ATOM 4660 N N . ARG A 1 624 ? 8.722 16.284 18.239 1.00 66.56 624 ARG A N 1
ATOM 4661 C CA . ARG A 1 624 ? 8.839 17.647 18.761 1.00 66.56 624 ARG A CA 1
ATOM 4662 C C . ARG A 1 624 ? 10.108 18.360 18.283 1.00 66.56 624 ARG A C 1
ATOM 4664 O O . ARG A 1 624 ? 10.041 19.540 17.951 1.00 66.56 624 ARG A O 1
ATOM 4671 N N . LYS A 1 625 ? 11.251 17.671 18.219 1.00 68.88 625 LYS A N 1
ATOM 4672 C CA . LYS A 1 625 ? 12.488 18.240 17.652 1.00 68.88 625 LYS A CA 1
ATOM 4673 C C . LYS A 1 625 ? 12.306 18.600 16.180 1.00 68.88 625 LYS A C 1
ATOM 4675 O O . LYS A 1 625 ? 12.758 19.659 15.750 1.00 68.88 625 LYS A O 1
ATOM 4680 N N . ALA A 1 626 ? 11.618 17.737 15.434 1.00 63.16 626 ALA A N 1
ATOM 4681 C CA . ALA A 1 626 ? 11.268 17.969 14.043 1.00 63.16 626 ALA A CA 1
ATOM 4682 C C . ALA A 1 626 ? 10.454 19.272 13.888 1.00 63.16 626 ALA A C 1
ATOM 4684 O O . ALA A 1 626 ? 10.800 20.139 13.083 1.00 63.16 626 ALA A O 1
ATOM 4685 N N . LYS A 1 627 ? 9.447 19.477 14.742 1.00 63.25 627 LYS A N 1
ATOM 4686 C CA . LYS A 1 627 ? 8.682 20.728 14.816 1.00 63.25 627 LYS A CA 1
ATOM 4687 C C . LYS A 1 627 ? 9.560 21.950 15.100 1.00 63.25 627 LYS A C 1
ATOM 4689 O O . LYS A 1 627 ? 9.493 22.931 14.365 1.00 63.25 627 LYS A O 1
ATOM 4694 N N . GLU A 1 628 ? 10.374 21.908 16.154 1.00 66.75 628 GLU A N 1
ATOM 4695 C CA . GLU A 1 628 ? 11.212 23.047 16.567 1.00 66.75 628 GLU A CA 1
ATOM 4696 C C . GLU A 1 628 ? 12.199 23.460 15.459 1.00 66.75 628 GLU A C 1
ATOM 4698 O O . GLU A 1 628 ? 12.417 24.652 15.222 1.00 66.75 628 GLU A O 1
ATOM 4703 N N . ALA A 1 629 ? 12.752 22.484 14.731 1.00 64.50 629 ALA A N 1
ATOM 4704 C CA . ALA A 1 629 ? 13.589 22.729 13.560 1.00 64.50 629 ALA A CA 1
ATOM 4705 C C . ALA A 1 629 ? 12.802 23.388 12.413 1.00 64.50 629 ALA A C 1
ATOM 4707 O O . ALA A 1 629 ? 13.281 24.349 11.811 1.00 64.50 629 ALA A O 1
ATOM 4708 N N . ALA A 1 630 ? 11.577 22.929 12.147 1.00 60.25 630 ALA A N 1
ATOM 4709 C CA . ALA A 1 630 ? 10.719 23.498 11.116 1.00 60.25 630 ALA A CA 1
ATOM 4710 C C . ALA A 1 630 ? 10.248 24.935 11.419 1.00 60.25 630 ALA A C 1
ATOM 4712 O O . ALA A 1 630 ? 10.278 25.797 10.539 1.00 60.25 630 ALA A O 1
ATOM 4713 N N . GLU A 1 631 ? 9.849 25.229 12.660 1.00 62.28 631 GLU A N 1
ATOM 4714 C CA . GLU A 1 631 ? 9.392 26.565 13.082 1.00 62.28 631 GLU A CA 1
ATOM 4715 C C . GLU A 1 631 ? 10.505 27.621 13.019 1.00 62.28 631 GLU A C 1
ATOM 4717 O O . GLU A 1 631 ? 10.245 28.792 12.727 1.00 62.28 631 GLU A O 1
ATOM 4722 N N . LYS A 1 632 ? 11.754 27.221 13.283 1.00 64.38 632 LYS A N 1
ATOM 4723 C CA . LYS A 1 632 ? 12.921 28.108 13.207 1.00 64.38 632 LYS A CA 1
ATOM 4724 C C . LYS A 1 632 ? 13.202 28.563 11.772 1.00 64.38 632 LYS A C 1
ATOM 4726 O O . LYS A 1 632 ? 13.547 29.721 11.562 1.00 64.38 632 LYS A O 1
ATOM 4731 N N . GLU A 1 633 ? 12.997 27.674 10.810 1.00 53.94 633 GLU A N 1
ATOM 4732 C CA . GLU A 1 633 ? 13.254 27.890 9.380 1.00 53.94 633 GLU A CA 1
ATOM 4733 C C . GLU A 1 633 ? 12.062 28.559 8.660 1.00 53.94 633 GLU A C 1
ATOM 4735 O O . GLU A 1 633 ? 12.219 29.209 7.627 1.00 53.94 633 GLU A O 1
ATOM 4740 N N . ALA A 1 634 ? 10.849 28.470 9.222 1.00 51.66 634 ALA A N 1
ATOM 4741 C CA . ALA A 1 634 ? 9.642 29.092 8.672 1.00 51.66 634 ALA A CA 1
ATOM 4742 C C . ALA A 1 634 ? 9.586 30.631 8.813 1.00 51.66 634 ALA A C 1
ATOM 4744 O O . ALA A 1 634 ? 8.750 31.260 8.165 1.00 51.66 634 ALA A O 1
ATOM 4745 N N . LYS A 1 635 ? 10.453 31.252 9.627 1.00 48.72 635 LYS A N 1
ATOM 4746 C CA . LYS A 1 635 ? 10.423 32.702 9.915 1.00 48.72 635 LYS A CA 1
ATOM 4747 C C . LYS A 1 635 ? 10.931 33.606 8.778 1.00 48.72 635 LYS A C 1
ATOM 4749 O O . LYS A 1 635 ? 10.573 34.780 8.767 1.00 48.72 635 LYS A O 1
ATOM 4754 N N . ASP A 1 636 ? 11.656 33.074 7.792 1.00 46.22 636 ASP A N 1
ATOM 4755 C CA . ASP A 1 636 ? 12.148 33.823 6.622 1.00 46.22 636 ASP A CA 1
ATOM 4756 C C . ASP A 1 636 ? 11.259 33.571 5.382 1.00 46.22 636 ASP A C 1
ATOM 4758 O O . ASP A 1 636 ? 11.539 32.755 4.497 1.00 46.22 636 ASP A O 1
ATOM 4762 N N . LEU A 1 637 ? 10.103 34.238 5.332 1.00 43.38 637 LEU A N 1
ATOM 4763 C CA . LEU A 1 637 ? 9.110 34.129 4.252 1.00 43.38 637 LEU A CA 1
ATOM 4764 C C . LEU A 1 637 ? 9.211 35.306 3.267 1.00 43.38 637 LEU A C 1
ATOM 4766 O O . LEU A 1 637 ? 8.356 36.185 3.243 1.00 43.38 637 LEU A O 1
ATOM 4770 N N . THR A 1 638 ? 10.229 35.295 2.406 1.00 43.69 638 THR A N 1
ATOM 4771 C CA . THR A 1 638 ? 10.221 36.050 1.140 1.00 43.69 638 THR A CA 1
ATOM 4772 C C . THR A 1 638 ? 10.171 35.068 -0.041 1.00 43.69 638 THR A C 1
ATOM 4774 O O . THR A 1 638 ? 10.816 34.019 -0.040 1.00 43.69 638 THR A O 1
ATOM 4777 N N . ALA A 1 639 ? 9.277 35.335 -0.994 1.00 46.28 639 ALA A N 1
ATOM 4778 C CA . ALA A 1 639 ? 8.667 34.348 -1.888 1.00 46.28 639 ALA A CA 1
ATOM 4779 C C . ALA A 1 639 ? 9.423 34.103 -3.216 1.00 46.28 639 ALA A C 1
ATOM 4781 O O . ALA A 1 639 ? 8.870 34.363 -4.279 1.00 46.28 639 ALA A O 1
ATOM 4782 N N . ASP A 1 640 ? 10.635 33.534 -3.170 1.00 54.22 640 ASP A N 1
ATOM 4783 C CA . ASP A 1 640 ? 11.383 33.123 -4.379 1.00 54.22 640 ASP A CA 1
ATOM 4784 C C . ASP A 1 640 ? 11.639 31.600 -4.462 1.00 54.22 640 ASP A C 1
ATOM 4786 O O . ASP A 1 640 ? 11.756 30.910 -3.445 1.00 54.22 640 ASP A O 1
ATOM 4790 N N . GLN A 1 641 ? 11.804 31.064 -5.686 1.00 49.22 641 GLN A N 1
ATOM 4791 C CA . GLN A 1 641 ? 12.051 29.631 -5.988 1.00 49.22 641 GLN A CA 1
ATOM 4792 C C . GLN A 1 641 ? 13.178 28.996 -5.149 1.00 49.22 641 GLN A C 1
ATOM 4794 O O . GLN A 1 641 ? 13.110 27.818 -4.790 1.00 49.22 641 GLN A O 1
ATOM 4799 N N . LYS A 1 642 ? 14.215 29.769 -4.807 1.00 50.94 642 LYS A N 1
ATOM 4800 C CA . LYS A 1 642 ? 15.341 29.315 -3.976 1.00 50.94 642 LYS A CA 1
ATOM 4801 C C . LYS A 1 642 ? 14.920 29.055 -2.522 1.00 50.94 642 LYS A C 1
ATOM 4803 O O . LYS A 1 642 ? 15.402 28.101 -1.917 1.00 50.94 642 LYS A O 1
ATOM 4808 N N . ALA A 1 643 ? 13.990 29.851 -1.991 1.00 55.34 643 ALA A N 1
ATOM 4809 C CA . ALA A 1 643 ? 13.433 29.677 -0.652 1.00 55.34 643 ALA A CA 1
ATOM 4810 C C . ALA A 1 643 ? 12.468 28.481 -0.586 1.00 55.34 643 ALA A C 1
ATOM 4812 O O . ALA A 1 643 ? 12.473 27.750 0.401 1.00 55.34 643 ALA A O 1
ATOM 4813 N N . ALA A 1 644 ? 11.694 28.224 -1.647 1.00 53.22 644 ALA A N 1
ATOM 4814 C CA . ALA A 1 644 ? 10.855 27.024 -1.750 1.00 53.22 644 ALA A CA 1
ATOM 4815 C C . ALA A 1 644 ? 11.697 25.731 -1.788 1.00 53.22 644 ALA A C 1
ATOM 4817 O O . ALA A 1 644 ? 11.376 24.764 -1.096 1.00 53.22 644 ALA A O 1
ATOM 4818 N N . LYS A 1 645 ? 12.821 25.747 -2.524 1.00 52.78 645 LYS A N 1
ATOM 4819 C CA . LYS A 1 645 ? 13.780 24.631 -2.612 1.00 52.78 645 LYS A CA 1
ATOM 4820 C C . LYS A 1 645 ? 14.455 24.326 -1.277 1.00 52.78 645 LYS A C 1
ATOM 4822 O O . LYS A 1 645 ? 14.434 23.179 -0.836 1.00 52.78 645 LYS A O 1
ATOM 4827 N N . ALA A 1 646 ? 14.966 25.356 -0.602 1.00 55.34 646 ALA A N 1
ATOM 4828 C CA . ALA A 1 646 ? 15.539 25.212 0.733 1.00 55.34 646 ALA A CA 1
ATOM 4829 C C . ALA A 1 646 ? 14.507 24.651 1.726 1.00 55.34 646 ALA A C 1
ATOM 4831 O O . ALA A 1 646 ? 14.800 23.694 2.433 1.00 55.34 646 ALA A O 1
ATOM 4832 N N . LYS A 1 647 ? 13.264 25.156 1.703 1.00 58.50 647 LYS A N 1
ATOM 4833 C CA . LYS A 1 647 ? 12.182 24.665 2.571 1.00 58.50 647 LYS A CA 1
ATOM 4834 C C . LYS A 1 647 ? 11.883 23.186 2.341 1.00 58.50 647 LYS A C 1
ATOM 4836 O O . LYS A 1 647 ? 11.842 22.434 3.307 1.00 58.50 647 LYS A O 1
ATOM 4841 N N . ALA A 1 648 ? 11.712 22.745 1.095 1.00 55.62 648 ALA A N 1
ATOM 4842 C CA . ALA A 1 648 ? 11.413 21.345 0.781 1.00 55.62 648 ALA A CA 1
ATOM 4843 C C . ALA A 1 648 ? 12.486 20.367 1.298 1.00 55.62 648 ALA A C 1
ATOM 4845 O O . ALA A 1 648 ? 12.153 19.335 1.891 1.00 55.62 648 ALA A O 1
ATOM 4846 N N . ALA A 1 649 ? 13.763 20.722 1.116 1.00 56.53 649 ALA A N 1
ATOM 4847 C CA . ALA A 1 649 ? 14.902 19.956 1.613 1.00 56.53 649 ALA A CA 1
ATOM 4848 C C . ALA A 1 649 ? 14.974 19.955 3.150 1.00 56.53 649 ALA A C 1
ATOM 4850 O O . ALA A 1 649 ? 15.225 18.912 3.755 1.00 56.53 649 ALA A O 1
ATOM 4851 N N . THR A 1 650 ? 14.684 21.088 3.793 1.00 60.69 650 THR A N 1
ATOM 4852 C CA . THR A 1 650 ? 14.602 21.194 5.255 1.00 60.69 650 THR A CA 1
ATOM 4853 C C . THR A 1 650 ? 13.494 20.302 5.813 1.00 60.69 650 THR A C 1
ATOM 4855 O O . THR A 1 650 ? 13.755 19.499 6.704 1.00 60.69 650 THR A O 1
ATOM 4858 N N . TRP A 1 651 ? 12.279 20.340 5.255 1.00 59.44 651 TRP A N 1
ATOM 4859 C CA . TRP A 1 651 ? 11.179 19.470 5.694 1.00 59.44 651 TRP A CA 1
ATOM 4860 C C . TRP A 1 651 ? 11.480 17.975 5.477 1.00 59.44 651 TRP A C 1
ATOM 4862 O O . TRP A 1 651 ? 11.102 17.150 6.310 1.00 59.44 651 TRP A O 1
ATOM 4872 N N . ALA A 1 652 ? 12.216 17.622 4.413 1.00 59.25 652 ALA A N 1
ATOM 4873 C CA . ALA A 1 652 ? 12.686 16.251 4.180 1.00 59.25 652 ALA A CA 1
ATOM 4874 C C . ALA A 1 652 ? 13.629 15.761 5.289 1.00 59.25 652 ALA A C 1
ATOM 4876 O O . ALA A 1 652 ? 13.548 14.612 5.721 1.00 59.25 652 ALA A O 1
ATOM 4877 N N . GLN A 1 653 ? 14.543 16.625 5.736 1.00 61.88 653 GLN A N 1
ATOM 4878 C CA . GLN A 1 653 ? 15.485 16.311 6.812 1.00 61.88 653 GLN A CA 1
ATOM 4879 C C . GLN A 1 653 ? 14.782 16.236 8.166 1.00 61.88 653 GLN A C 1
ATOM 4881 O O . GLN A 1 653 ? 15.061 15.338 8.957 1.00 61.88 653 GLN A O 1
ATOM 4886 N N . VAL A 1 654 ? 13.830 17.140 8.397 1.00 61.59 654 VAL A N 1
ATOM 4887 C CA . VAL A 1 654 ? 13.009 17.208 9.607 1.00 61.59 654 VAL A CA 1
ATOM 4888 C C . VAL A 1 654 ? 12.218 15.909 9.834 1.00 61.59 654 VAL A C 1
ATOM 4890 O O . VAL A 1 654 ? 12.165 15.418 10.958 1.00 61.59 654 VAL A O 1
ATOM 4893 N N . GLY A 1 655 ? 11.656 15.304 8.781 1.00 58.25 655 GLY A N 1
ATOM 4894 C CA . GLY A 1 655 ? 10.867 14.070 8.894 1.00 58.25 655 GLY A CA 1
ATOM 4895 C C . GLY A 1 655 ? 11.670 12.760 8.962 1.00 58.25 655 GLY A C 1
ATOM 4896 O O . GLY A 1 655 ? 11.103 11.714 9.279 1.00 58.25 655 GLY A O 1
ATOM 4897 N N . ALA A 1 656 ? 12.977 12.777 8.675 1.00 62.31 656 ALA A N 1
ATOM 4898 C CA . ALA A 1 656 ? 13.765 11.560 8.442 1.00 62.31 656 ALA A CA 1
ATOM 4899 C C . ALA A 1 656 ? 13.899 10.634 9.670 1.00 62.31 656 ALA A C 1
ATOM 4901 O O . ALA A 1 656 ? 14.023 9.419 9.512 1.00 62.31 656 ALA A O 1
ATOM 4902 N N . GLY A 1 657 ? 13.857 11.186 10.887 1.00 64.75 657 GLY A N 1
ATOM 4903 C CA . GLY A 1 657 ? 13.953 10.414 12.134 1.00 64.75 657 GLY A CA 1
ATOM 4904 C C . GLY A 1 657 ? 12.661 9.697 12.546 1.00 64.75 657 GLY A C 1
ATOM 4905 O O . GLY A 1 657 ? 12.698 8.806 13.393 1.00 64.75 657 GLY A O 1
ATOM 4906 N N . LEU A 1 658 ? 11.521 10.051 11.944 1.00 65.19 658 LEU A N 1
ATOM 4907 C CA . LEU A 1 658 ? 10.205 9.573 12.378 1.00 65.19 658 LEU A CA 1
ATOM 4908 C C . LEU A 1 658 ? 9.906 8.145 11.935 1.00 65.19 658 LEU A C 1
ATOM 4910 O O . LEU A 1 658 ? 9.392 7.368 12.733 1.00 65.19 658 LEU A O 1
ATOM 4914 N N . GLY A 1 659 ? 10.263 7.780 10.701 1.00 65.25 659 GLY A N 1
ATOM 4915 C CA . GLY A 1 659 ? 10.062 6.423 10.179 1.00 65.25 659 GLY A CA 1
ATOM 4916 C C . GLY A 1 659 ? 10.680 5.344 11.083 1.00 65.25 659 GLY A C 1
ATOM 4917 O O . GLY A 1 659 ? 9.953 4.471 11.556 1.00 65.25 659 GLY A O 1
ATOM 4918 N N . PRO A 1 660 ? 11.987 5.425 11.414 1.00 67.56 660 PRO A N 1
ATOM 4919 C CA . PRO A 1 660 ? 12.620 4.491 12.347 1.00 67.56 660 PRO A CA 1
ATOM 4920 C C . PRO A 1 660 ? 11.958 4.463 13.730 1.00 67.56 660 PRO A C 1
ATOM 4922 O O . PRO A 1 660 ? 11.771 3.390 14.301 1.00 67.56 660 PRO A O 1
ATOM 4925 N N . ALA A 1 661 ? 11.566 5.627 14.260 1.00 67.38 661 ALA A N 1
ATOM 4926 C CA . ALA A 1 661 ? 10.921 5.719 15.565 1.00 67.38 661 ALA A CA 1
ATOM 4927 C C . ALA A 1 661 ? 9.544 5.026 15.583 1.00 67.38 661 ALA A C 1
ATOM 4929 O O . ALA A 1 661 ? 9.236 4.297 16.525 1.00 67.38 661 ALA A O 1
ATOM 4930 N N . ILE A 1 662 ? 8.752 5.189 14.518 1.00 66.50 662 ILE A N 1
ATOM 4931 C CA . ILE A 1 662 ? 7.468 4.501 14.318 1.00 66.50 662 ILE A CA 1
ATOM 4932 C C . ILE A 1 662 ? 7.671 2.984 14.256 1.00 66.50 662 ILE A C 1
ATOM 4934 O O . ILE A 1 662 ? 6.996 2.244 14.975 1.00 66.50 662 ILE A O 1
ATOM 4938 N N . THR A 1 663 ? 8.628 2.516 13.448 1.00 67.25 663 THR A N 1
ATOM 4939 C CA . THR A 1 663 ? 8.935 1.085 13.304 1.00 67.25 663 THR A CA 1
ATOM 4940 C C . THR A 1 663 ? 9.338 0.453 14.636 1.00 67.25 663 THR A C 1
ATOM 4942 O O . THR A 1 663 ? 8.891 -0.647 14.963 1.00 67.25 663 THR A O 1
ATOM 4945 N N . GLU A 1 664 ? 10.152 1.140 15.437 1.00 70.94 664 GLU A N 1
ATOM 4946 C CA . GLU A 1 664 ? 10.594 0.636 16.739 1.00 70.94 664 GLU A CA 1
ATOM 4947 C C . GLU A 1 664 ? 9.458 0.535 17.766 1.00 70.94 664 GLU A C 1
ATOM 4949 O O . GLU A 1 664 ? 9.416 -0.428 18.542 1.00 70.94 664 GLU A O 1
ATOM 4954 N N . VAL A 1 665 ? 8.518 1.486 17.755 1.00 69.81 665 VAL A N 1
ATOM 4955 C CA . VAL A 1 665 ? 7.297 1.423 18.575 1.00 69.81 665 VAL A CA 1
ATOM 4956 C C . VAL A 1 665 ? 6.405 0.272 18.112 1.00 69.81 665 VAL A C 1
ATOM 4958 O O . VAL A 1 665 ? 5.953 -0.519 18.940 1.00 69.81 665 VAL A O 1
ATOM 4961 N N . ALA A 1 666 ? 6.207 0.123 16.799 1.00 67.81 666 ALA A N 1
ATOM 4962 C CA . ALA A 1 666 ? 5.381 -0.933 16.220 1.00 67.81 666 ALA A CA 1
ATOM 4963 C C . ALA A 1 666 ? 5.902 -2.341 16.549 1.00 67.81 666 ALA A C 1
ATOM 4965 O O . ALA A 1 666 ? 5.130 -3.198 16.973 1.00 67.81 666 ALA A O 1
ATOM 4966 N N . LYS A 1 667 ? 7.218 -2.571 16.422 1.00 71.06 667 LYS A N 1
ATOM 4967 C CA . LYS A 1 667 ? 7.866 -3.838 16.810 1.00 71.06 667 LYS A CA 1
ATOM 4968 C C . LYS A 1 667 ? 7.688 -4.139 18.299 1.00 71.06 667 LYS A C 1
ATOM 4970 O O . LYS A 1 667 ? 7.407 -5.276 18.669 1.00 71.06 667 LYS A O 1
ATOM 4975 N N . GLY A 1 668 ? 7.827 -3.120 19.151 1.00 70.00 668 GLY A N 1
ATOM 4976 C CA . GLY A 1 668 ? 7.602 -3.264 20.590 1.00 70.00 668 GLY A CA 1
ATOM 4977 C C . GLY A 1 668 ? 6.164 -3.675 20.914 1.00 70.00 668 GLY A C 1
ATOM 4978 O O . GLY A 1 668 ? 5.946 -4.586 21.706 1.00 70.00 668 GLY A O 1
ATOM 4979 N N . ILE A 1 669 ? 5.187 -3.065 20.244 1.00 71.50 669 ILE A N 1
ATOM 4980 C CA . ILE A 1 669 ? 3.771 -3.407 20.400 1.00 71.50 669 ILE A CA 1
ATOM 4981 C C . ILE A 1 669 ? 3.506 -4.843 19.945 1.00 71.50 669 ILE A C 1
ATOM 4983 O O . ILE A 1 669 ? 2.944 -5.613 20.717 1.00 71.50 669 ILE A O 1
ATOM 4987 N N . GLN A 1 670 ? 3.978 -5.228 18.757 1.00 71.69 670 GLN A N 1
ATOM 4988 C CA . GLN A 1 670 ? 3.815 -6.580 18.211 1.00 71.69 670 GLN A CA 1
ATOM 4989 C C . GLN A 1 670 ? 4.303 -7.668 19.179 1.00 71.69 670 GLN A C 1
ATOM 4991 O O . GLN A 1 670 ? 3.616 -8.664 19.383 1.00 71.69 670 GLN A O 1
ATOM 4996 N N . SER A 1 671 ? 5.460 -7.463 19.821 1.00 70.00 671 SER A N 1
ATOM 4997 C CA . SER A 1 671 ? 6.035 -8.444 20.756 1.00 70.00 671 SER A CA 1
ATOM 4998 C C . SER A 1 671 ? 5.217 -8.679 22.030 1.00 70.00 671 SER A C 1
ATOM 5000 O O . SER A 1 671 ? 5.439 -9.674 22.714 1.00 70.00 671 SER A O 1
ATOM 5002 N N . LEU A 1 672 ? 4.284 -7.779 22.358 1.00 73.06 672 LEU A N 1
ATOM 5003 C CA . LEU A 1 672 ? 3.485 -7.837 23.583 1.00 73.06 672 LEU A CA 1
ATOM 5004 C C . LEU A 1 672 ? 2.006 -8.147 23.320 1.00 73.06 672 LEU A C 1
ATOM 5006 O O . LEU A 1 672 ? 1.238 -8.214 24.276 1.00 73.06 672 LEU A O 1
ATOM 5010 N N . GLN A 1 673 ? 1.586 -8.326 22.064 1.00 73.12 673 GLN A N 1
ATOM 5011 C CA . GLN A 1 673 ? 0.192 -8.618 21.721 1.00 73.12 673 GLN A CA 1
ATOM 5012 C C . GLN A 1 673 ? -0.210 -10.042 22.129 1.00 73.12 673 GLN A C 1
ATOM 5014 O O . GLN A 1 673 ? 0.442 -11.016 21.755 1.00 73.12 673 GLN A O 1
ATOM 5019 N N . VAL A 1 674 ? -1.322 -10.159 22.862 1.00 70.12 674 VAL A N 1
ATOM 5020 C CA . VAL A 1 674 ? -1.910 -11.433 23.309 1.00 70.12 674 VAL A CA 1
ATOM 5021 C C . VAL A 1 674 ? -3.422 -11.406 23.059 1.00 70.12 674 VAL A C 1
ATOM 5023 O O . VAL A 1 674 ? -4.043 -10.358 23.258 1.00 70.12 674 VAL A O 1
ATOM 5026 N N . PRO A 1 675 ? -4.058 -12.523 22.656 1.00 69.38 675 PRO A N 1
ATOM 5027 C CA . PRO A 1 675 ? -5.508 -12.574 22.487 1.00 69.38 675 PRO A CA 1
ATOM 5028 C C . PRO A 1 675 ? -6.267 -12.123 23.744 1.00 69.38 675 PRO A C 1
ATOM 5030 O O . PRO A 1 675 ? -6.050 -12.650 24.837 1.00 69.38 675 PRO A O 1
ATOM 5033 N N . GLN A 1 676 ? -7.205 -11.183 23.587 1.00 71.00 676 GLN A N 1
ATOM 5034 C CA . GLN A 1 676 ? -7.989 -10.630 24.699 1.00 71.00 676 GLN A CA 1
ATOM 5035 C C . GLN A 1 676 ? -8.765 -11.706 25.473 1.00 71.00 676 GLN A C 1
ATOM 5037 O O . GLN A 1 676 ? -8.866 -11.622 26.694 1.00 71.00 676 GLN A O 1
ATOM 5042 N N . ALA A 1 677 ? -9.251 -12.745 24.787 1.00 61.12 677 ALA A N 1
ATOM 5043 C CA . ALA A 1 677 ? -9.947 -13.868 25.416 1.00 61.12 677 ALA A CA 1
ATOM 5044 C C . ALA A 1 677 ? -9.065 -14.626 26.425 1.00 61.12 677 ALA A C 1
ATOM 5046 O O . ALA A 1 677 ? -9.540 -15.006 27.492 1.00 61.12 677 ALA A O 1
ATOM 5047 N N . ALA A 1 678 ? -7.774 -14.795 26.119 1.00 65.69 678 ALA A N 1
ATOM 5048 C CA . ALA A 1 678 ? -6.831 -15.453 27.020 1.00 65.69 678 ALA A CA 1
ATOM 5049 C C . ALA A 1 678 ? -6.545 -14.597 28.264 1.00 65.69 678 ALA A C 1
ATOM 5051 O O . ALA A 1 678 ? -6.430 -15.125 29.365 1.00 65.69 678 ALA A O 1
ATOM 5052 N N . VAL A 1 679 ? -6.467 -13.271 28.096 1.00 72.12 679 VAL A N 1
ATOM 5053 C CA . VAL A 1 679 ? -6.297 -12.331 29.214 1.00 72.12 679 VAL A CA 1
ATOM 5054 C C . VAL A 1 679 ? -7.519 -12.342 30.132 1.00 72.12 679 VAL A C 1
ATOM 5056 O O . VAL A 1 679 ? -7.370 -12.446 31.347 1.00 72.12 679 VAL A O 1
ATOM 5059 N N . GLU A 1 680 ? -8.722 -12.244 29.565 1.00 70.31 680 GLU A N 1
ATOM 5060 C CA . GLU A 1 680 ? -9.958 -12.145 30.347 1.00 70.31 680 GLU A CA 1
ATOM 5061 C C . GLU A 1 680 ? -10.228 -13.408 31.168 1.00 70.31 680 GLU A C 1
ATOM 5063 O O . GLU A 1 680 ? -10.580 -13.319 32.342 1.00 70.31 680 GLU A O 1
ATOM 5068 N N . ALA A 1 681 ? -10.005 -14.585 30.593 1.00 63.94 681 ALA A N 1
ATOM 5069 C CA . ALA A 1 681 ? -10.223 -15.828 31.316 1.00 63.94 681 ALA A CA 1
ATOM 5070 C C . ALA A 1 681 ? -9.274 -16.022 32.495 1.00 63.94 681 ALA A C 1
ATOM 5072 O O . ALA A 1 681 ? -9.677 -16.516 33.547 1.00 63.94 681 ALA A O 1
ATOM 5073 N N . GLU A 1 682 ? -8.030 -15.572 32.355 1.00 69.94 682 GLU A N 1
ATOM 5074 C CA . GLU A 1 682 ? -7.078 -15.627 33.452 1.00 69.94 682 GLU A CA 1
ATOM 5075 C C . GLU A 1 682 ? -7.440 -14.632 34.566 1.00 69.94 682 GLU A C 1
ATOM 5077 O O . GLU A 1 682 ? -7.321 -14.958 35.746 1.00 69.94 682 GLU A O 1
ATOM 5082 N N . LEU A 1 683 ? -7.965 -13.449 34.223 1.00 74.62 683 LEU A N 1
ATOM 5083 C CA . LEU A 1 683 ? -8.502 -12.509 35.214 1.00 74.62 683 LEU A CA 1
ATOM 5084 C C . LEU A 1 683 ? -9.710 -13.091 35.963 1.00 74.62 683 LEU A C 1
ATOM 5086 O O . LEU A 1 683 ? -9.764 -12.981 37.187 1.00 74.62 683 LEU A O 1
ATOM 5090 N N . GLN A 1 684 ? -10.627 -13.770 35.271 1.00 66.12 684 GLN A N 1
ATOM 5091 C CA . GLN A 1 684 ? -11.763 -14.449 35.909 1.00 66.12 684 GLN A CA 1
ATOM 5092 C C . GLN A 1 684 ? -11.316 -15.618 36.798 1.00 66.12 684 GLN A C 1
ATOM 5094 O O . GLN A 1 684 ? -11.853 -15.822 37.889 1.00 66.12 684 GLN A O 1
ATOM 5099 N N . ARG A 1 685 ? -10.267 -16.350 36.398 1.00 68.69 685 ARG A N 1
ATOM 5100 C CA . ARG A 1 685 ? -9.651 -17.382 37.241 1.00 68.69 685 ARG A CA 1
ATOM 5101 C C . ARG A 1 685 ? -9.094 -16.803 38.544 1.00 68.69 685 ARG A C 1
ATOM 5103 O O . ARG A 1 685 ? -9.236 -17.426 39.595 1.00 68.69 685 ARG A O 1
ATOM 5110 N N . LEU A 1 686 ? -8.469 -15.624 38.494 1.00 72.38 686 LEU A N 1
ATOM 5111 C CA . LEU A 1 686 ? -7.978 -14.932 39.690 1.00 72.38 686 LEU A CA 1
ATOM 5112 C C . LEU A 1 686 ? -9.129 -14.503 40.614 1.00 72.38 686 LEU A C 1
ATOM 5114 O O . LEU A 1 686 ? -9.029 -14.689 41.824 1.00 72.38 686 LEU A O 1
ATOM 5118 N N . GLU A 1 687 ? -10.232 -13.994 40.059 1.00 67.88 687 GLU A N 1
ATOM 5119 C CA . GLU A 1 687 ? -11.437 -13.620 40.822 1.00 67.88 687 GLU A CA 1
ATOM 5120 C C . GLU A 1 687 ? -12.055 -14.810 41.562 1.00 67.88 687 GLU A C 1
ATOM 5122 O O . GLU A 1 687 ? -12.462 -14.675 42.715 1.00 67.88 687 GLU A O 1
ATOM 5127 N N . ALA A 1 688 ? -12.066 -15.986 40.930 1.00 61.69 688 ALA A N 1
ATOM 5128 C CA . ALA A 1 688 ? -12.555 -17.217 41.543 1.00 61.69 688 ALA A CA 1
ATOM 5129 C C . ALA A 1 688 ? -11.655 -17.740 42.679 1.00 61.69 688 ALA A C 1
ATOM 5131 O O . ALA A 1 688 ? -12.130 -18.433 43.579 1.00 61.69 688 ALA A O 1
ATOM 5132 N N . ASP A 1 689 ? -10.356 -17.420 42.664 1.00 65.38 689 ASP A N 1
ATOM 5133 C CA . ASP A 1 689 ? -9.408 -17.899 43.676 1.00 65.38 689 ASP A CA 1
ATOM 5134 C C . ASP A 1 689 ? -9.605 -17.213 45.035 1.00 65.38 689 ASP A C 1
ATOM 5136 O O . ASP A 1 689 ? -9.392 -17.849 46.070 1.00 65.38 689 ASP A O 1
ATOM 5140 N N . SER A 1 690 ? -10.000 -15.930 45.068 1.00 67.19 690 SER A N 1
ATOM 5141 C CA . SER A 1 690 ? -10.337 -15.235 46.319 1.00 67.19 690 SER A CA 1
ATOM 5142 C C . SER A 1 690 ? -11.080 -13.900 46.099 1.00 67.19 690 SER A C 1
ATOM 5144 O O . SER A 1 690 ? -10.783 -13.177 45.146 1.00 67.19 690 SER A O 1
ATOM 5146 N N . PRO A 1 691 ? -11.969 -13.485 47.028 1.00 66.88 691 PRO A N 1
ATOM 5147 C CA . PRO A 1 691 ? -12.689 -12.209 46.936 1.00 66.88 691 PRO A CA 1
ATOM 5148 C C . PRO A 1 691 ? -11.762 -10.984 46.997 1.00 66.88 691 PRO A C 1
ATOM 5150 O O . PRO A 1 691 ? -12.125 -9.897 46.550 1.00 66.88 691 PRO A O 1
ATOM 5153 N N . GLU A 1 692 ? -10.544 -11.130 47.526 1.00 74.00 692 GLU A N 1
ATOM 5154 C CA . GLU A 1 692 ? -9.540 -10.066 47.521 1.00 74.00 692 GLU A CA 1
ATOM 5155 C C . GLU A 1 692 ? -9.035 -9.693 46.117 1.00 74.00 692 GLU A C 1
ATOM 5157 O O . GLU A 1 692 ? -8.480 -8.603 45.963 1.00 74.00 692 GLU A O 1
ATOM 5162 N N . TRP A 1 693 ? -9.242 -10.543 45.104 1.00 77.75 693 TRP A N 1
ATOM 5163 C CA . TRP A 1 693 ? -8.852 -10.266 43.720 1.00 77.75 693 TRP A CA 1
ATOM 5164 C C . TRP A 1 693 ? -9.815 -9.339 42.979 1.00 77.75 693 TRP A C 1
ATOM 5166 O O . TRP A 1 693 ? -9.346 -8.561 42.153 1.00 77.75 693 TRP A O 1
ATOM 5176 N N . ALA A 1 694 ? -11.110 -9.339 43.316 1.00 71.88 694 ALA A N 1
ATOM 5177 C CA . ALA A 1 694 ? -12.164 -8.657 42.551 1.00 71.88 694 ALA A CA 1
ATOM 5178 C C . ALA A 1 694 ? -11.895 -7.159 42.302 1.00 71.88 694 ALA A C 1
ATOM 5180 O O . ALA A 1 694 ? -12.127 -6.628 41.217 1.00 71.88 694 ALA A O 1
ATOM 5181 N N . SER A 1 695 ? -11.359 -6.455 43.304 1.00 72.25 695 SER A N 1
ATOM 5182 C CA . SER A 1 695 ? -10.997 -5.039 43.157 1.00 72.25 695 SER A CA 1
ATOM 5183 C C . SER A 1 695 ? -9.779 -4.840 42.245 1.00 72.25 695 SER A C 1
ATOM 5185 O O . SER A 1 695 ? -9.712 -3.866 41.493 1.00 72.25 695 SER A O 1
ATOM 5187 N N . LEU A 1 696 ? -8.811 -5.757 42.303 1.00 81.00 696 LEU A N 1
ATOM 5188 C CA . LEU A 1 696 ? -7.548 -5.648 41.581 1.00 81.00 696 LEU A CA 1
ATOM 5189 C C . LEU A 1 696 ? -7.691 -6.053 40.113 1.00 81.00 696 LEU A C 1
ATOM 5191 O O . LEU A 1 696 ? -7.175 -5.362 39.242 1.00 81.00 696 LEU A O 1
ATOM 5195 N N . THR A 1 697 ? -8.435 -7.114 39.819 1.00 80.19 697 THR A N 1
ATOM 5196 C CA . THR A 1 697 ? -8.752 -7.537 38.447 1.00 80.19 697 THR A CA 1
ATOM 5197 C C . THR A 1 697 ? -9.567 -6.475 37.711 1.00 80.19 697 THR A C 1
ATOM 5199 O O . THR A 1 697 ? -9.243 -6.164 36.565 1.00 80.19 697 THR A O 1
ATOM 5202 N N . LYS A 1 698 ? -10.529 -5.813 38.377 1.00 77.06 698 LYS A N 1
ATOM 5203 C CA . LYS A 1 698 ? -11.240 -4.643 37.824 1.00 77.06 698 LYS A CA 1
ATOM 5204 C C . LYS A 1 698 ? -10.273 -3.514 37.442 1.00 77.06 698 LYS A C 1
ATOM 5206 O O . LYS A 1 698 ? -10.324 -3.030 36.313 1.00 77.06 698 LYS A O 1
ATOM 5211 N N . LYS A 1 699 ? -9.324 -3.158 38.321 1.00 79.38 699 LYS A N 1
ATOM 5212 C CA . LYS A 1 699 ? -8.267 -2.174 38.007 1.00 79.38 699 LYS A CA 1
ATOM 5213 C C . LYS A 1 699 ? -7.366 -2.621 36.848 1.00 79.38 699 LYS A C 1
ATOM 5215 O O . LYS A 1 699 ? -7.034 -1.801 35.996 1.00 79.38 699 LYS A O 1
ATOM 5220 N N . ILE A 1 700 ? -6.971 -3.898 36.797 1.00 83.56 700 ILE A N 1
ATOM 5221 C CA . ILE A 1 700 ? -6.144 -4.444 35.707 1.00 83.56 700 ILE A CA 1
ATOM 5222 C C . ILE A 1 700 ? -6.877 -4.318 34.366 1.00 83.56 700 ILE A C 1
ATOM 5224 O O . ILE A 1 700 ? -6.270 -3.850 33.402 1.00 83.56 700 ILE A O 1
ATOM 5228 N N . ARG A 1 701 ? -8.176 -4.654 34.303 1.00 77.88 701 ARG A N 1
ATOM 5229 C CA . ARG A 1 701 ? -9.006 -4.453 33.099 1.00 77.88 701 ARG A CA 1
ATOM 5230 C C . ARG A 1 701 ? -9.009 -2.985 32.666 1.00 77.88 701 ARG A C 1
ATOM 5232 O O . ARG A 1 701 ? -8.672 -2.686 31.525 1.00 77.88 701 ARG A O 1
ATOM 5239 N N . GLU A 1 702 ? -9.281 -2.060 33.590 1.00 76.94 702 GLU A N 1
ATOM 5240 C CA . GLU A 1 702 ? -9.312 -0.617 33.299 1.00 76.94 702 GLU A CA 1
ATOM 5241 C C . GLU A 1 702 ? -7.966 -0.064 32.794 1.00 76.94 702 GLU A C 1
ATOM 5243 O O . GLU A 1 702 ? -7.932 0.814 31.925 1.00 76.94 702 GLU A O 1
ATOM 5248 N N . VAL A 1 703 ? -6.840 -0.535 33.340 1.00 81.38 703 VAL A N 1
ATOM 5249 C CA . VAL A 1 703 ? -5.499 -0.134 32.879 1.00 81.38 703 VAL A CA 1
ATOM 5250 C C . VAL A 1 703 ? -5.179 -0.756 31.523 1.00 81.38 703 VAL A C 1
ATOM 5252 O O . VAL A 1 703 ? -4.651 -0.066 30.653 1.00 81.38 703 VAL A O 1
ATOM 5255 N N . ASN A 1 704 ? -5.542 -2.018 31.293 1.00 79.88 704 ASN A N 1
ATOM 5256 C CA . ASN A 1 704 ? -5.344 -2.685 30.007 1.00 79.88 704 ASN A CA 1
ATOM 5257 C C . ASN A 1 704 ? -6.156 -2.038 28.875 1.00 79.88 704 ASN A C 1
ATOM 5259 O O . ASN A 1 704 ? -5.608 -1.817 27.790 1.00 79.88 704 ASN A O 1
ATOM 5263 N N . ASP A 1 705 ? -7.406 -1.653 29.133 1.00 73.31 705 ASP A N 1
ATOM 5264 C CA . ASP A 1 705 ? -8.239 -0.919 28.175 1.00 73.31 705 ASP A CA 1
ATOM 5265 C C . ASP A 1 705 ? -7.606 0.436 27.824 1.00 73.31 705 ASP A C 1
ATOM 5267 O O . ASP A 1 705 ? -7.450 0.790 26.650 1.00 73.31 705 ASP A O 1
ATOM 5271 N N . ARG A 1 706 ? -7.154 1.187 28.838 1.00 77.00 706 ARG A N 1
ATOM 5272 C CA . ARG A 1 706 ? -6.486 2.484 28.637 1.00 77.00 706 ARG A CA 1
ATOM 5273 C C . ARG A 1 706 ? -5.154 2.361 27.915 1.00 77.00 706 ARG A C 1
ATOM 5275 O O . ARG A 1 706 ? -4.863 3.190 27.059 1.00 77.00 706 ARG A O 1
ATOM 5282 N N . LYS A 1 707 ? -4.366 1.333 28.222 1.00 79.06 707 LYS A N 1
ATOM 5283 C CA . LYS A 1 707 ? -3.095 1.025 27.558 1.00 79.06 707 LYS A CA 1
ATOM 5284 C C . LYS A 1 707 ? -3.300 0.756 26.072 1.00 79.06 707 LYS A C 1
ATOM 5286 O O . LYS A 1 707 ? -2.606 1.340 25.245 1.00 79.06 707 LYS A O 1
ATOM 5291 N N . THR A 1 708 ? -4.295 -0.060 25.737 1.00 70.75 708 THR A N 1
ATOM 5292 C CA . THR A 1 708 ? -4.648 -0.382 24.349 1.00 70.75 708 THR A CA 1
ATOM 5293 C C . THR A 1 708 ? -5.104 0.868 23.593 1.00 70.75 708 THR A C 1
ATOM 5295 O O . THR A 1 708 ? -4.590 1.163 22.510 1.00 70.75 708 THR A O 1
ATOM 5298 N N . GLY A 1 709 ? -5.989 1.673 24.195 1.00 70.06 709 GLY A N 1
ATOM 5299 C CA . GLY A 1 709 ? -6.433 2.943 23.611 1.00 70.06 709 GLY A CA 1
ATOM 5300 C C . GLY A 1 709 ? -5.302 3.967 23.444 1.00 70.06 709 GLY A C 1
ATOM 5301 O O . GLY A 1 709 ? -5.208 4.631 22.411 1.00 70.06 709 GLY A O 1
ATOM 5302 N N . LEU A 1 710 ? -4.404 4.070 24.427 1.00 74.50 710 LEU A N 1
ATOM 5303 C CA . LEU A 1 710 ? -3.245 4.961 24.391 1.00 74.50 710 LEU A CA 1
ATOM 5304 C C . LEU A 1 710 ? -2.263 4.573 23.288 1.00 74.50 710 LEU A C 1
ATOM 5306 O O . LEU A 1 710 ? -1.870 5.429 22.503 1.00 74.50 710 LEU A O 1
ATOM 5310 N N . LEU A 1 711 ? -1.865 3.303 23.214 1.00 70.56 711 LEU A N 1
ATOM 5311 C CA . LEU A 1 711 ? -0.912 2.841 22.204 1.00 70.56 711 LEU A CA 1
ATOM 5312 C C . LEU A 1 711 ? -1.470 3.032 20.792 1.00 70.56 711 LEU A C 1
ATOM 5314 O O . LEU A 1 711 ? -0.746 3.518 19.927 1.00 70.56 711 LEU A O 1
ATOM 5318 N N . THR A 1 712 ? -2.764 2.765 20.597 1.00 70.62 712 THR A N 1
ATOM 5319 C CA . THR A 1 712 ? -3.473 3.060 19.341 1.00 70.62 712 THR A CA 1
ATOM 5320 C C . THR A 1 712 ? -3.425 4.556 19.013 1.00 70.62 712 THR A C 1
ATOM 5322 O O . THR A 1 712 ? -3.047 4.940 17.910 1.00 70.62 712 THR A O 1
ATOM 5325 N N . THR A 1 713 ? -3.721 5.423 19.988 1.00 71.62 713 THR A N 1
ATOM 5326 C CA . THR A 1 713 ? -3.678 6.885 19.801 1.00 71.62 713 THR A CA 1
ATOM 5327 C C . THR A 1 713 ? -2.274 7.370 19.436 1.00 71.62 713 THR A C 1
ATOM 5329 O O . THR A 1 713 ? -2.118 8.171 18.516 1.00 71.62 713 THR A O 1
ATOM 5332 N N . THR A 1 714 ? -1.244 6.871 20.124 1.00 70.62 714 THR A N 1
ATOM 5333 C CA . THR A 1 714 ? 0.156 7.235 19.873 1.00 70.62 714 THR A CA 1
ATOM 5334 C C . THR A 1 714 ? 0.611 6.786 18.487 1.00 70.62 714 THR A C 1
ATOM 5336 O O . THR A 1 714 ? 1.230 7.565 17.768 1.00 70.62 714 THR A O 1
ATOM 5339 N N . ILE A 1 715 ? 0.270 5.555 18.092 1.00 68.62 715 ILE A N 1
ATOM 5340 C CA . ILE A 1 715 ? 0.505 5.015 16.746 1.00 68.62 715 ILE A CA 1
ATOM 5341 C C . ILE A 1 715 ? -0.120 5.932 15.695 1.00 68.62 715 ILE A C 1
ATOM 5343 O O . ILE A 1 715 ? 0.590 6.373 14.791 1.00 68.62 715 ILE A O 1
ATOM 5347 N N . ASN A 1 716 ? -1.414 6.235 15.831 1.00 71.25 716 ASN A N 1
ATOM 5348 C CA . ASN A 1 716 ? -2.155 7.029 14.853 1.00 71.25 716 ASN A CA 1
ATOM 5349 C C . ASN A 1 716 ? -1.588 8.450 14.749 1.00 71.25 716 ASN A C 1
ATOM 5351 O O . ASN A 1 716 ? -1.421 8.973 13.651 1.00 71.25 716 ASN A O 1
ATOM 5355 N N . ALA A 1 717 ? -1.225 9.059 15.881 1.00 72.44 717 ALA A N 1
ATOM 5356 C CA . ALA A 1 717 ? -0.655 10.401 15.907 1.00 72.44 717 ALA A CA 1
ATOM 5357 C C . ALA A 1 717 ? 0.757 10.455 15.293 1.00 72.44 717 ALA A C 1
ATOM 5359 O O . ALA A 1 717 ? 1.051 11.366 14.521 1.00 72.44 717 ALA A O 1
ATOM 5360 N N . LEU A 1 718 ? 1.620 9.473 15.584 1.00 68.44 718 LEU A N 1
ATOM 5361 C CA . LEU A 1 718 ? 2.950 9.371 14.972 1.00 68.44 718 LEU A CA 1
ATOM 5362 C C . LEU A 1 718 ? 2.863 9.114 13.462 1.00 68.44 718 LEU A C 1
ATOM 5364 O O . LEU A 1 718 ? 3.634 9.698 12.700 1.00 68.44 718 LEU A O 1
ATOM 5368 N N . GLN A 1 719 ? 1.916 8.278 13.028 1.00 69.94 719 GLN A N 1
ATOM 5369 C CA . GLN A 1 719 ? 1.667 8.009 11.614 1.00 69.94 719 GLN A CA 1
ATOM 5370 C C . GLN A 1 719 ? 1.224 9.278 10.885 1.00 69.94 719 GLN A C 1
ATOM 5372 O O . GLN A 1 719 ? 1.833 9.654 9.887 1.00 69.94 719 GLN A O 1
ATOM 5377 N N . GLU A 1 720 ? 0.195 9.956 11.394 1.00 73.56 720 GLU A N 1
ATOM 5378 C CA . GLU A 1 720 ? -0.338 11.169 10.777 1.00 73.56 720 GLU A CA 1
ATOM 5379 C C . GLU A 1 720 ? 0.722 12.272 10.699 1.00 73.56 720 GLU A C 1
ATOM 5381 O O . GLU A 1 720 ? 0.835 12.968 9.690 1.00 73.56 720 GLU A O 1
ATOM 5386 N N . LEU A 1 721 ? 1.564 12.381 11.726 1.00 69.69 721 LEU A N 1
ATOM 5387 C CA . LEU A 1 721 ? 2.700 13.290 11.736 1.00 69.69 721 LEU A CA 1
ATOM 5388 C C . LEU A 1 721 ? 3.738 12.926 10.656 1.00 69.69 721 LEU A C 1
ATOM 5390 O O . LEU A 1 721 ? 4.151 13.796 9.886 1.00 69.69 721 LEU A O 1
ATOM 5394 N N . GLY A 1 722 ? 4.126 11.650 10.550 1.00 66.38 722 GLY A N 1
ATOM 5395 C CA . GLY A 1 722 ? 5.028 11.162 9.501 1.00 66.38 722 GLY A CA 1
ATOM 5396 C C . GLY A 1 722 ? 4.484 11.408 8.088 1.00 66.38 722 GLY A C 1
ATOM 5397 O O . GLY A 1 722 ? 5.209 11.909 7.225 1.00 66.38 722 GLY A O 1
ATOM 5398 N N . GLU A 1 723 ? 3.197 11.131 7.868 1.00 71.00 723 GLU A N 1
ATOM 5399 C CA . GLU A 1 723 ? 2.492 11.410 6.613 1.00 71.00 723 GLU A CA 1
ATOM 5400 C C . GLU A 1 723 ? 2.484 12.907 6.284 1.00 71.00 723 GLU A C 1
ATOM 5402 O O . GLU A 1 723 ? 2.756 13.286 5.144 1.00 71.00 723 GLU A O 1
ATOM 5407 N N . CYS A 1 724 ? 2.222 13.775 7.266 1.00 69.38 724 CYS A N 1
ATOM 5408 C CA . CYS A 1 724 ? 2.216 15.222 7.059 1.00 69.38 724 CYS A CA 1
ATOM 5409 C C . CYS A 1 724 ? 3.602 15.750 6.669 1.00 69.38 724 CYS A C 1
ATOM 5411 O O . CYS A 1 724 ? 3.706 16.509 5.705 1.00 69.38 724 CYS A O 1
ATOM 5413 N N . TYR A 1 725 ? 4.675 15.317 7.341 1.00 66.38 725 TYR A N 1
ATOM 5414 C CA . TYR A 1 725 ? 6.041 15.714 6.977 1.00 66.38 725 TYR A CA 1
ATOM 5415 C C . TYR A 1 725 ? 6.440 15.235 5.580 1.00 66.38 725 TYR A C 1
ATOM 5417 O O . TYR A 1 725 ? 6.979 16.019 4.793 1.00 66.38 725 TYR A O 1
ATOM 5425 N N . ALA A 1 726 ? 6.140 13.976 5.247 1.00 66.62 726 ALA A N 1
ATOM 5426 C CA . ALA A 1 726 ? 6.387 13.438 3.912 1.00 66.62 726 ALA A CA 1
ATOM 5427 C C . ALA A 1 726 ? 5.615 14.231 2.845 1.00 66.62 726 ALA A C 1
ATOM 5429 O O . ALA A 1 726 ? 6.181 14.599 1.815 1.00 66.62 726 ALA A O 1
ATOM 5430 N N . ARG A 1 727 ? 4.349 14.574 3.119 1.00 68.94 727 ARG A N 1
ATOM 5431 C CA . ARG A 1 727 ? 3.483 15.340 2.213 1.00 68.94 727 ARG A CA 1
ATOM 5432 C C . ARG A 1 727 ? 3.973 16.770 2.002 1.00 68.94 727 ARG A C 1
ATOM 5434 O O . ARG A 1 727 ? 4.064 17.200 0.857 1.00 68.94 727 ARG A O 1
ATOM 5441 N N . ILE A 1 728 ? 4.344 17.482 3.068 1.00 65.06 728 ILE A N 1
ATOM 5442 C CA . ILE A 1 728 ? 4.896 18.846 2.986 1.00 65.06 728 ILE A CA 1
ATOM 5443 C C . ILE A 1 728 ? 6.211 18.845 2.197 1.00 65.06 728 ILE A C 1
ATOM 5445 O O . ILE A 1 728 ? 6.401 19.675 1.308 1.00 65.06 728 ILE A O 1
ATOM 5449 N N . SER A 1 729 ? 7.103 17.894 2.484 1.00 62.97 729 SER A N 1
ATOM 5450 C CA . SER A 1 729 ? 8.387 17.780 1.792 1.00 62.97 729 SER A CA 1
ATOM 5451 C C . SER A 1 729 ? 8.216 17.466 0.301 1.00 62.97 729 SER A C 1
ATOM 5453 O O . SER A 1 729 ? 8.774 18.175 -0.542 1.00 62.97 729 SER A O 1
ATOM 5455 N N . ALA A 1 730 ? 7.395 16.463 -0.034 1.00 66.31 730 ALA A N 1
ATOM 5456 C CA . ALA A 1 730 ? 7.117 16.081 -1.414 1.00 66.31 730 ALA A CA 1
ATOM 5457 C C . ALA A 1 730 ? 6.465 17.229 -2.196 1.00 66.31 730 ALA A C 1
ATOM 5459 O O . ALA A 1 730 ? 6.901 17.541 -3.301 1.00 66.31 730 ALA A O 1
ATOM 5460 N N . ASN A 1 731 ? 5.477 17.913 -1.611 1.00 67.69 731 ASN A N 1
ATOM 5461 C CA . ASN A 1 731 ? 4.817 19.044 -2.263 1.00 67.69 731 ASN A CA 1
ATOM 5462 C C . ASN A 1 731 ? 5.777 20.214 -2.494 1.00 67.69 731 ASN A C 1
ATOM 5464 O O . ASN A 1 731 ? 5.762 20.813 -3.566 1.00 67.69 731 ASN A O 1
ATOM 5468 N N . GLY A 1 732 ? 6.647 20.519 -1.528 1.00 62.41 732 GLY A N 1
ATOM 5469 C CA . GLY A 1 732 ? 7.661 21.559 -1.690 1.00 62.41 732 GLY A CA 1
ATOM 5470 C C . GLY A 1 732 ? 8.618 21.263 -2.848 1.00 62.41 732 GLY A C 1
ATOM 5471 O O . GLY A 1 732 ? 8.899 22.143 -3.662 1.00 62.41 732 GLY A O 1
ATOM 5472 N N . ALA A 1 733 ? 9.083 20.016 -2.961 1.00 63.38 733 ALA A N 1
ATOM 5473 C CA . ALA A 1 733 ? 9.952 19.596 -4.058 1.00 63.38 733 ALA A CA 1
ATOM 5474 C C . ALA A 1 733 ? 9.213 19.622 -5.413 1.00 63.38 733 ALA A C 1
ATOM 5476 O O . ALA A 1 733 ? 9.792 20.041 -6.417 1.00 63.38 733 ALA A O 1
ATOM 5477 N N . ALA A 1 734 ? 7.922 19.271 -5.422 1.00 66.19 734 ALA A N 1
ATOM 5478 C CA . ALA A 1 734 ? 7.051 19.332 -6.596 1.00 66.19 734 ALA A CA 1
ATOM 5479 C C . ALA A 1 734 ? 6.899 20.742 -7.136 1.00 66.19 734 ALA A C 1
ATOM 5481 O O . ALA A 1 734 ? 7.142 20.988 -8.316 1.00 66.19 734 ALA A O 1
ATOM 5482 N N . VAL A 1 735 ? 6.568 21.678 -6.250 1.00 64.25 735 VAL A N 1
ATOM 5483 C CA . VAL A 1 735 ? 6.398 23.084 -6.604 1.00 64.25 735 VAL A CA 1
ATOM 5484 C C . VAL A 1 735 ? 7.677 23.641 -7.221 1.00 64.25 735 VAL A C 1
ATOM 5486 O O . VAL A 1 735 ? 7.605 24.356 -8.216 1.00 64.25 735 VAL A O 1
ATOM 5489 N N . VAL A 1 736 ? 8.851 23.283 -6.697 1.00 63.31 736 VAL A N 1
ATOM 5490 C CA . VAL A 1 736 ? 10.141 23.734 -7.241 1.00 63.31 736 VAL A CA 1
ATOM 5491 C C . VAL A 1 736 ? 10.398 23.169 -8.637 1.00 63.31 736 VAL A C 1
ATOM 5493 O O . VAL A 1 736 ? 10.751 23.944 -9.524 1.00 63.31 736 VAL A O 1
ATOM 5496 N N . SER A 1 737 ? 10.207 21.860 -8.841 1.00 67.25 737 SER A N 1
ATOM 5497 C CA . SER A 1 737 ? 10.415 21.215 -10.148 1.00 67.25 737 SER A CA 1
ATOM 5498 C C . SER A 1 737 ? 9.471 21.793 -11.201 1.00 67.25 737 SER A C 1
ATOM 5500 O O . SER A 1 737 ? 9.912 22.311 -12.225 1.00 67.25 737 SER A O 1
ATOM 5502 N N . MET A 1 738 ? 8.172 21.835 -10.887 1.00 69.06 738 MET A N 1
ATOM 5503 C CA . MET A 1 738 ? 7.147 22.349 -11.795 1.00 69.06 738 MET A CA 1
ATOM 5504 C C . MET A 1 738 ? 7.357 23.832 -12.111 1.00 69.06 738 MET A C 1
ATOM 5506 O O . MET A 1 738 ? 7.209 24.243 -13.257 1.00 69.06 738 MET A O 1
ATOM 5510 N N . SER A 1 739 ? 7.768 24.642 -11.129 1.00 65.88 739 SER A N 1
ATOM 5511 C CA . SER A 1 739 ? 8.055 26.064 -11.360 1.00 65.88 739 SER A CA 1
ATOM 5512 C C . SER A 1 739 ? 9.298 26.284 -12.232 1.00 65.88 739 SER A C 1
ATOM 5514 O O . SER A 1 739 ? 9.362 27.275 -12.959 1.00 65.88 739 SER A O 1
ATOM 5516 N N . GLN A 1 740 ? 10.297 25.395 -12.167 1.00 67.69 740 GLN A N 1
ATOM 5517 C CA . GLN A 1 740 ? 11.451 25.431 -13.073 1.00 67.69 740 GLN A CA 1
ATOM 5518 C C . GLN A 1 740 ? 11.049 25.057 -14.499 1.00 67.69 740 GLN A C 1
ATOM 5520 O O . GLN A 1 740 ? 11.503 25.702 -15.443 1.00 67.69 740 GLN A O 1
ATOM 5525 N N . ASP A 1 741 ? 10.179 24.063 -14.656 1.00 66.19 741 ASP A N 1
ATOM 5526 C CA . ASP A 1 741 ? 9.656 23.643 -15.955 1.00 66.19 741 ASP A CA 1
ATOM 5527 C C . ASP A 1 741 ? 8.747 24.690 -16.599 1.00 66.19 741 ASP A C 1
ATOM 5529 O O . ASP A 1 741 ? 8.888 24.957 -17.789 1.00 66.19 741 ASP A O 1
ATOM 5533 N N . MET A 1 742 ? 7.913 25.382 -15.816 1.00 65.31 742 MET A N 1
ATOM 5534 C CA . MET A 1 742 ? 7.137 26.540 -16.285 1.00 65.31 742 MET A CA 1
ATOM 5535 C C . MET A 1 742 ? 8.019 27.651 -16.882 1.00 65.31 742 MET A C 1
ATOM 5537 O O . MET A 1 742 ? 7.562 28.406 -17.739 1.00 65.31 742 MET A O 1
ATOM 5541 N N . GLY A 1 743 ? 9.273 27.772 -16.430 1.00 55.88 743 GLY A N 1
ATOM 5542 C CA . GLY A 1 743 ? 10.242 28.748 -16.936 1.00 55.88 743 GLY A CA 1
ATOM 5543 C C . GLY A 1 743 ? 10.971 28.319 -18.217 1.00 55.88 743 GLY A C 1
ATOM 5544 O O . GLY A 1 743 ? 11.609 29.155 -18.859 1.00 55.88 743 GLY A O 1
ATOM 5545 N N . LYS A 1 744 ? 10.895 27.039 -18.609 1.00 62.50 744 LYS A N 1
ATOM 5546 C CA . LYS A 1 744 ? 11.548 26.507 -19.814 1.00 62.50 744 LYS A CA 1
ATOM 5547 C C . LYS A 1 744 ? 10.602 26.640 -21.012 1.00 62.50 744 LYS A C 1
ATOM 5549 O O . LYS A 1 744 ? 9.472 26.178 -20.988 1.00 62.50 744 LYS A O 1
ATOM 5554 N N . THR A 1 745 ? 11.073 27.220 -22.116 1.00 51.03 745 THR A N 1
ATOM 5555 C CA . THR A 1 745 ? 10.284 27.418 -23.355 1.00 51.03 745 THR A CA 1
ATOM 5556 C C . THR A 1 745 ? 10.104 26.136 -24.190 1.00 51.03 745 THR A C 1
ATOM 5558 O O . THR A 1 745 ? 9.712 26.204 -25.352 1.00 51.03 745 THR A O 1
ATOM 5561 N N . VAL A 1 746 ? 10.429 24.963 -23.637 1.00 50.34 746 VAL A N 1
ATOM 5562 C CA . VAL A 1 746 ? 10.429 23.673 -24.340 1.00 50.34 746 VAL A CA 1
ATOM 5563 C C . VAL A 1 746 ? 9.231 22.861 -23.854 1.00 50.34 746 VAL A C 1
ATOM 5565 O O . VAL A 1 746 ? 9.126 22.593 -22.665 1.00 50.34 746 VAL A O 1
ATOM 5568 N N . GLY A 1 747 ? 8.341 22.452 -24.763 1.00 52.34 747 GLY A N 1
ATOM 5569 C CA . GLY A 1 747 ? 7.079 21.749 -24.467 1.00 52.34 747 GLY A CA 1
ATOM 5570 C C . GLY A 1 747 ? 7.205 20.309 -23.947 1.00 52.34 747 GLY A C 1
ATOM 5571 O O . GLY A 1 747 ? 6.377 19.472 -24.282 1.00 52.34 747 GLY A O 1
ATOM 5572 N N . LYS A 1 748 ? 8.246 19.978 -23.172 1.00 61.47 748 LYS A N 1
ATOM 5573 C CA . LYS A 1 748 ? 8.426 18.652 -22.561 1.00 61.47 748 LYS A CA 1
ATOM 5574 C C . LYS A 1 748 ? 8.612 18.804 -21.052 1.00 61.47 748 LYS A C 1
ATOM 5576 O O . LYS A 1 748 ? 9.614 19.364 -20.618 1.00 61.47 748 LYS A O 1
ATOM 5581 N N . VAL A 1 749 ? 7.643 18.293 -20.290 1.00 64.38 749 VAL A N 1
ATOM 5582 C CA . VAL A 1 749 ? 7.700 18.186 -18.823 1.00 64.38 749 VAL A CA 1
ATOM 5583 C C . VAL A 1 749 ? 8.828 17.226 -18.437 1.00 64.38 749 VAL A C 1
ATOM 5585 O O . VAL A 1 749 ? 8.969 16.160 -19.049 1.00 64.38 749 VAL A O 1
ATOM 5588 N N . ASP A 1 750 ? 9.639 17.618 -17.459 1.00 66.81 750 ASP A N 1
ATOM 5589 C CA . ASP A 1 750 ? 10.765 16.842 -16.955 1.00 66.81 750 ASP A CA 1
ATOM 5590 C C . ASP A 1 750 ? 10.302 15.587 -16.174 1.00 66.81 750 ASP A C 1
ATOM 5592 O O . ASP A 1 750 ? 9.179 15.525 -15.662 1.00 66.81 750 ASP A O 1
ATOM 5596 N N . ASP A 1 751 ? 11.160 14.565 -16.078 1.00 63.44 751 ASP A N 1
ATOM 5597 C CA . ASP A 1 751 ? 10.820 13.285 -15.436 1.00 63.44 751 ASP A CA 1
ATOM 5598 C C . ASP A 1 751 ? 10.504 13.418 -13.927 1.00 63.44 751 ASP A C 1
ATOM 5600 O O . ASP A 1 751 ? 9.661 12.681 -13.403 1.00 63.44 751 ASP A O 1
ATOM 5604 N N . HIS A 1 752 ? 11.106 14.383 -13.222 1.00 66.56 752 HIS A N 1
ATOM 5605 C CA . HIS A 1 752 ? 10.767 14.724 -11.838 1.00 66.56 752 HIS A CA 1
ATOM 5606 C C . HIS A 1 752 ? 9.386 15.379 -11.753 1.00 66.56 752 HIS A C 1
ATOM 5608 O O . HIS A 1 752 ? 8.566 14.943 -10.941 1.00 66.56 752 HIS A O 1
ATOM 5614 N N . SER A 1 753 ? 9.071 16.363 -12.599 1.00 65.81 753 SER A N 1
ATOM 5615 C CA . SER A 1 753 ? 7.733 16.977 -12.644 1.00 65.81 753 SER A CA 1
ATOM 5616 C C . SER A 1 753 ? 6.635 15.942 -12.937 1.00 65.81 753 SER A C 1
ATOM 5618 O O . SER A 1 753 ? 5.590 15.941 -12.280 1.00 65.81 753 SER A O 1
ATOM 5620 N N . LEU A 1 754 ? 6.896 14.977 -13.823 1.00 66.69 754 LEU A N 1
ATOM 5621 C CA . LEU A 1 754 ? 5.982 13.859 -14.092 1.00 66.69 754 LEU A CA 1
ATOM 5622 C C . LEU A 1 754 ? 5.794 12.922 -12.905 1.00 66.69 754 LEU A C 1
ATOM 5624 O O . LEU A 1 754 ? 4.670 12.493 -12.638 1.00 66.69 754 LEU A O 1
ATOM 5628 N N . SER A 1 755 ? 6.861 12.626 -12.163 1.00 64.56 755 SER A N 1
ATOM 5629 C CA . SER A 1 755 ? 6.752 11.822 -10.943 1.00 64.56 755 SER A CA 1
ATOM 5630 C C . SER A 1 755 ? 5.769 12.440 -9.935 1.00 64.56 755 SER A C 1
ATOM 5632 O O . SER A 1 755 ? 5.024 11.723 -9.271 1.00 64.56 755 SER A O 1
ATOM 5634 N N . PHE A 1 756 ? 5.699 13.773 -9.862 1.00 66.06 756 PHE A N 1
ATOM 5635 C CA . PHE A 1 756 ? 4.787 14.478 -8.966 1.00 66.06 756 PHE A CA 1
ATOM 5636 C C . PHE A 1 756 ? 3.355 14.525 -9.480 1.00 66.06 756 PHE A C 1
ATOM 5638 O O . PHE A 1 756 ? 2.423 14.351 -8.698 1.00 66.06 756 PHE A O 1
ATOM 5645 N N . ILE A 1 757 ? 3.160 14.702 -10.786 1.00 68.69 757 ILE A N 1
ATOM 5646 C CA . ILE A 1 757 ? 1.825 14.605 -11.391 1.00 68.69 757 ILE A CA 1
ATOM 5647 C C . ILE A 1 757 ? 1.256 13.195 -11.171 1.00 68.69 757 ILE A C 1
ATOM 5649 O O . ILE A 1 757 ? 0.092 13.050 -10.802 1.00 68.69 757 ILE A O 1
ATOM 5653 N N . ARG A 1 758 ? 2.090 12.151 -11.283 1.00 70.62 758 ARG A N 1
ATOM 5654 C CA . ARG A 1 758 ? 1.708 10.776 -10.920 1.00 70.62 758 ARG A CA 1
ATOM 5655 C C . ARG A 1 758 ? 1.355 10.640 -9.436 1.00 70.62 758 ARG A C 1
ATOM 5657 O O . ARG A 1 758 ? 0.392 9.956 -9.109 1.00 70.62 758 ARG A O 1
ATOM 5664 N N . GLN A 1 759 ? 2.064 11.320 -8.531 1.00 69.19 759 GLN A N 1
ATOM 5665 C CA . GLN A 1 759 ? 1.667 11.368 -7.117 1.00 69.19 759 GLN A CA 1
ATOM 5666 C C . GLN A 1 759 ? 0.314 12.072 -6.913 1.00 69.19 759 GLN A C 1
ATOM 5668 O O . GLN A 1 759 ? -0.477 11.616 -6.090 1.00 69.19 759 GLN A O 1
ATOM 5673 N N . MET A 1 760 ? 0.012 13.147 -7.653 1.00 72.56 760 MET A N 1
ATOM 5674 C CA . MET A 1 760 ? -1.299 13.817 -7.607 1.00 72.56 760 MET A CA 1
ATOM 5675 C C . MET A 1 760 ? -2.434 12.907 -8.097 1.00 72.56 760 MET A C 1
ATOM 5677 O O . MET A 1 760 ? -3.473 12.823 -7.435 1.00 72.56 760 MET A O 1
ATOM 5681 N N . ASP A 1 761 ? -2.223 12.199 -9.213 1.00 76.00 761 ASP A N 1
ATOM 5682 C CA . ASP A 1 761 ? -3.133 11.161 -9.720 1.00 76.00 761 ASP A CA 1
ATOM 5683 C C . ASP A 1 761 ? -3.399 10.124 -8.623 1.00 76.00 761 ASP A C 1
ATOM 5685 O O . ASP A 1 761 ? -4.530 9.920 -8.183 1.00 76.00 761 ASP A O 1
ATOM 5689 N N . GLN A 1 762 ? -2.332 9.555 -8.071 1.00 74.44 762 GLN A N 1
ATOM 5690 C CA . GLN A 1 762 ? -2.416 8.506 -7.066 1.00 74.44 762 GLN A CA 1
ATOM 5691 C C . GLN A 1 762 ? -3.100 8.962 -5.761 1.00 74.44 762 GLN A C 1
ATOM 5693 O O . GLN A 1 762 ? -3.877 8.207 -5.176 1.00 74.44 762 GLN A O 1
ATOM 5698 N N . ARG A 1 763 ? -2.875 10.200 -5.303 1.00 73.00 763 ARG A N 1
ATOM 5699 C CA . ARG A 1 763 ? -3.579 10.767 -4.135 1.00 73.00 763 ARG A CA 1
ATOM 5700 C C . ARG A 1 763 ? -5.071 10.915 -4.390 1.00 73.00 763 ARG A C 1
ATOM 5702 O O . ARG A 1 763 ? -5.870 10.589 -3.519 1.00 73.00 763 ARG A O 1
ATOM 5709 N N . SER A 1 764 ? -5.442 11.375 -5.580 1.00 78.44 764 SER A N 1
ATOM 5710 C CA . SER A 1 764 ? -6.845 11.548 -5.957 1.00 78.44 764 SER A CA 1
ATOM 5711 C C . SER A 1 764 ? -7.561 10.194 -6.037 1.00 78.44 764 SER A C 1
ATOM 5713 O O . SER A 1 764 ? -8.672 10.063 -5.522 1.00 78.44 764 SER A O 1
ATOM 5715 N N . ARG A 1 765 ? -6.884 9.154 -6.556 1.00 79.69 765 ARG A N 1
ATOM 5716 C CA . ARG A 1 765 ? -7.359 7.758 -6.484 1.00 79.69 765 ARG A CA 1
ATOM 5717 C C . ARG A 1 765 ? -7.568 7.334 -5.033 1.00 79.69 765 ARG A C 1
ATOM 5719 O O . ARG A 1 765 ? -8.613 6.791 -4.699 1.00 79.69 765 ARG A O 1
ATOM 5726 N N . MET A 1 766 ? -6.620 7.650 -4.151 1.00 77.75 766 MET A N 1
ATOM 5727 C CA . MET A 1 766 ? -6.719 7.259 -2.746 1.00 77.75 766 MET A CA 1
ATOM 5728 C C . MET A 1 766 ? -7.837 7.953 -1.977 1.00 77.75 766 MET A C 1
ATOM 5730 O O . MET A 1 766 ? -8.466 7.324 -1.126 1.00 77.75 766 MET A O 1
ATOM 5734 N N . THR A 1 767 ? -8.125 9.213 -2.295 1.00 79.38 767 THR A N 1
ATOM 5735 C CA . THR A 1 767 ? -9.294 9.918 -1.764 1.00 79.38 767 THR A CA 1
ATOM 5736 C C . THR A 1 767 ? -10.582 9.192 -2.153 1.00 79.38 767 THR A C 1
ATOM 5738 O O . THR A 1 767 ? -11.383 8.884 -1.272 1.00 79.38 767 THR A O 1
ATOM 5741 N N . LEU A 1 768 ? -10.752 8.832 -3.432 1.00 82.75 768 LEU A N 1
ATOM 5742 C CA . LEU A 1 768 ? -11.919 8.065 -3.893 1.00 82.75 768 LEU A CA 1
ATOM 5743 C C . LEU A 1 768 ? -12.046 6.744 -3.142 1.00 82.75 768 LEU A C 1
ATOM 5745 O O . LEU A 1 768 ? -13.093 6.452 -2.566 1.00 82.75 768 LEU A O 1
ATOM 5749 N N . THR A 1 769 ? -10.956 5.982 -3.076 1.00 84.88 769 THR A N 1
ATOM 5750 C CA . THR A 1 769 ? -10.922 4.706 -2.366 1.00 84.88 769 THR A CA 1
ATOM 5751 C C . THR A 1 769 ? -11.280 4.852 -0.888 1.00 84.88 769 THR A C 1
ATOM 5753 O O . THR A 1 769 ? -11.997 4.007 -0.358 1.00 84.88 769 THR A O 1
ATOM 5756 N N . ARG A 1 770 ? -10.846 5.928 -0.217 1.00 85.75 770 ARG A N 1
ATOM 5757 C CA . ARG A 1 770 ? -11.199 6.199 1.185 1.00 85.75 770 ARG A CA 1
ATOM 5758 C C . ARG A 1 770 ? -12.697 6.408 1.369 1.00 85.75 770 ARG A C 1
ATOM 5760 O O . ARG A 1 770 ? -13.264 5.870 2.314 1.00 85.75 770 ARG A O 1
ATOM 5767 N N . TYR A 1 771 ? -13.346 7.178 0.499 1.00 87.81 771 TYR A N 1
ATOM 5768 C CA . TYR A 1 771 ? -14.780 7.432 0.637 1.00 87.81 771 TYR A CA 1
ATOM 5769 C C . TYR A 1 771 ? -15.637 6.229 0.233 1.00 87.81 771 TYR A C 1
ATOM 5771 O O . TYR A 1 771 ? -16.640 5.971 0.898 1.00 87.81 771 TYR A O 1
ATOM 5779 N N . VAL A 1 772 ? -15.204 5.432 -0.754 1.00 88.00 772 VAL A N 1
ATOM 5780 C CA . VAL A 1 772 ? -15.799 4.105 -1.005 1.00 88.00 772 VAL A CA 1
ATOM 5781 C C . VAL A 1 772 ? -15.653 3.229 0.239 1.00 88.00 772 VAL A C 1
ATOM 5783 O O . VAL A 1 772 ? -16.642 2.676 0.706 1.00 88.00 772 VAL A O 1
ATOM 5786 N N . TYR A 1 773 ? -14.457 3.162 0.832 1.00 88.62 773 TYR A N 1
ATOM 5787 C CA . TYR A 1 773 ? -14.204 2.403 2.057 1.00 88.62 773 TYR A CA 1
ATOM 5788 C C . TYR A 1 773 ? -15.120 2.830 3.209 1.00 88.62 773 TYR A C 1
ATOM 5790 O O . TYR A 1 773 ? -15.748 1.977 3.833 1.00 88.62 773 TYR A O 1
ATOM 5798 N N . LEU A 1 774 ? -15.249 4.135 3.472 1.00 89.12 774 LEU A N 1
ATOM 5799 C CA . LEU A 1 774 ? -16.125 4.635 4.533 1.00 89.12 774 LEU A CA 1
ATOM 5800 C C . LEU A 1 774 ? -17.585 4.260 4.261 1.00 89.12 774 LEU A C 1
ATOM 5802 O O . LEU A 1 774 ? -18.275 3.826 5.179 1.00 89.12 774 LEU A O 1
ATOM 5806 N N . MET A 1 775 ? -18.051 4.377 3.015 1.00 91.00 775 MET A N 1
ATOM 5807 C CA . MET A 1 775 ? -19.411 3.989 2.635 1.00 91.00 775 MET A CA 1
ATOM 5808 C C . MET A 1 775 ? -19.642 2.482 2.802 1.00 91.00 775 MET A C 1
ATOM 5810 O O . MET A 1 775 ? -20.659 2.086 3.368 1.00 91.00 775 MET A O 1
ATOM 5814 N N . VAL A 1 776 ? -18.690 1.647 2.373 1.00 90.38 776 VAL A N 1
ATOM 5815 C CA . VAL A 1 776 ? -18.728 0.189 2.561 1.00 90.38 776 VAL A CA 1
ATOM 5816 C C . VAL A 1 776 ? -18.778 -0.152 4.041 1.00 90.38 776 VAL A C 1
ATOM 5818 O O . VAL A 1 776 ? -19.653 -0.910 4.447 1.00 90.38 776 VAL A O 1
ATOM 5821 N N . LYS A 1 777 ? -17.906 0.439 4.865 1.00 89.44 777 LYS A N 1
ATOM 5822 C CA . LYS A 1 777 ? -17.907 0.214 6.314 1.00 89.44 777 LYS A CA 1
ATOM 5823 C C . LYS A 1 777 ? -19.209 0.673 6.958 1.00 89.44 777 LYS A C 1
ATOM 5825 O O . LYS A 1 777 ? -19.770 -0.078 7.742 1.00 89.44 777 LYS A O 1
ATOM 5830 N N . ALA A 1 778 ? -19.735 1.843 6.601 1.00 91.75 778 ALA A N 1
ATOM 5831 C CA . ALA A 1 778 ? -21.012 2.318 7.128 1.00 91.75 778 ALA A CA 1
ATOM 5832 C C . ALA A 1 778 ? -22.175 1.394 6.728 1.00 91.75 778 ALA A C 1
ATOM 5834 O O . ALA A 1 778 ? -23.055 1.129 7.544 1.00 91.75 778 ALA A O 1
ATOM 5835 N N . TYR A 1 779 ? -22.174 0.867 5.498 1.00 92.12 779 TYR A N 1
ATOM 5836 C CA . TYR A 1 779 ? -23.167 -0.106 5.038 1.00 92.12 779 TYR A CA 1
ATOM 5837 C C . TYR A 1 779 ? -23.060 -1.397 5.845 1.00 92.12 779 TYR A C 1
ATOM 5839 O O . TYR A 1 779 ? -24.031 -1.857 6.441 1.00 92.12 779 TYR A O 1
ATOM 5847 N N . GLN A 1 780 ? -21.847 -1.931 5.925 1.00 88.38 780 GLN A N 1
ATOM 5848 C CA . GLN A 1 780 ? -21.512 -3.141 6.649 1.00 88.38 780 GLN A CA 1
ATOM 5849 C C . GLN A 1 780 ? -21.943 -3.066 8.111 1.00 88.38 780 GLN A C 1
ATOM 5851 O O . GLN A 1 780 ? -22.639 -3.947 8.594 1.00 88.38 780 GLN A O 1
ATOM 5856 N N . THR A 1 781 ? -21.591 -2.012 8.834 1.00 88.62 781 THR A N 1
ATOM 5857 C CA . THR A 1 781 ? -21.925 -1.902 10.260 1.00 88.62 781 THR A CA 1
ATOM 5858 C C . THR A 1 781 ? -23.397 -1.563 10.507 1.00 88.62 781 THR A C 1
ATOM 5860 O O . THR A 1 781 ? -23.892 -1.762 11.618 1.00 88.62 781 THR A O 1
ATOM 5863 N N . THR A 1 782 ? -24.125 -1.131 9.470 1.00 88.06 782 THR A N 1
ATOM 5864 C CA . THR A 1 782 ? -25.585 -0.942 9.490 1.00 88.06 782 THR A CA 1
ATOM 5865 C C . THR A 1 782 ? -26.334 -2.254 9.221 1.00 88.06 782 THR A C 1
ATOM 5867 O O . THR A 1 782 ? -27.237 -2.610 9.975 1.00 88.06 782 THR A O 1
ATOM 5870 N N . VAL A 1 783 ? -25.940 -3.010 8.193 1.00 87.62 783 VAL A N 1
ATOM 5871 C CA . VAL A 1 783 ? -26.681 -4.185 7.688 1.00 87.62 783 VAL A CA 1
ATOM 5872 C C . VAL A 1 783 ? -26.103 -5.519 8.177 1.00 87.62 783 VAL A C 1
ATOM 5874 O O . VAL A 1 783 ? -26.778 -6.541 8.115 1.00 87.62 783 VAL A O 1
ATOM 5877 N N . LEU A 1 784 ? -24.861 -5.528 8.665 1.00 88.25 784 LEU A N 1
ATOM 5878 C CA . LEU A 1 784 ? -24.053 -6.711 8.995 1.00 88.25 784 LEU A CA 1
ATOM 5879 C C . LEU A 1 784 ? -23.887 -7.719 7.842 1.00 88.25 784 LEU A C 1
ATOM 5881 O O . LEU A 1 784 ? -23.743 -8.917 8.076 1.00 88.25 784 LEU A O 1
ATOM 5885 N N . GLU A 1 785 ? -23.847 -7.223 6.601 1.00 84.94 785 GLU A N 1
ATOM 5886 C CA . GLU A 1 785 ? -23.520 -8.003 5.399 1.00 84.94 785 GLU A CA 1
ATOM 5887 C C . GLU A 1 785 ? -22.355 -7.397 4.624 1.00 84.94 785 GLU A C 1
ATOM 5889 O O . GLU A 1 785 ? -22.203 -6.170 4.610 1.00 84.94 785 GLU A O 1
ATOM 5894 N N . PRO A 1 786 ? -21.539 -8.225 3.947 1.00 84.62 786 PRO A N 1
ATOM 5895 C CA . PRO A 1 786 ? -20.571 -7.726 2.991 1.00 84.62 786 PRO A CA 1
ATOM 5896 C C . PRO A 1 786 ? -21.271 -7.120 1.771 1.00 84.62 786 PRO A C 1
ATOM 5898 O O . PRO A 1 786 ? -22.331 -7.572 1.339 1.00 84.62 786 PRO A O 1
ATOM 5901 N N . ILE A 1 787 ? -20.633 -6.116 1.177 1.00 85.44 787 ILE A N 1
ATOM 5902 C CA . ILE A 1 787 ? -21.059 -5.542 -0.092 1.00 85.44 787 ILE A CA 1
ATOM 5903 C C . ILE A 1 787 ? -19.873 -5.496 -1.042 1.00 85.44 787 ILE A C 1
ATOM 5905 O O . ILE A 1 787 ? -18.805 -4.983 -0.709 1.00 85.44 787 ILE A O 1
ATOM 5909 N N . GLU A 1 788 ? -20.075 -6.055 -2.227 1.00 82.69 788 GLU A N 1
ATOM 5910 C CA . GLU A 1 788 ? -19.129 -5.952 -3.327 1.00 82.69 788 GLU A CA 1
ATOM 5911 C C . GLU A 1 788 ? -19.493 -4.713 -4.139 1.00 82.69 788 GLU A C 1
ATOM 5913 O O . GLU A 1 788 ? -20.604 -4.601 -4.659 1.00 82.69 788 GLU A O 1
ATOM 5918 N N . LEU A 1 789 ? -18.565 -3.763 -4.189 1.00 82.88 789 LEU A N 1
ATOM 5919 C CA . LEU A 1 789 ? -18.665 -2.544 -4.983 1.00 82.88 789 LEU A CA 1
ATOM 5920 C C . LEU A 1 789 ? -17.530 -2.509 -6.001 1.00 82.88 789 LEU A C 1
ATOM 5922 O O . LEU A 1 789 ? -16.529 -3.211 -5.847 1.00 82.88 789 LEU A O 1
ATOM 5926 N N . GLU A 1 790 ? -17.668 -1.668 -7.021 1.00 77.56 790 GLU A N 1
ATOM 5927 C CA . GLU A 1 790 ? -16.574 -1.400 -7.939 1.00 77.56 790 GLU A CA 1
ATOM 5928 C C . GLU A 1 790 ? -15.549 -0.500 -7.239 1.00 77.56 790 GLU A C 1
ATOM 5930 O O . GLU A 1 790 ? -15.787 0.684 -6.973 1.00 77.56 790 GLU A O 1
ATOM 5935 N N . TRP A 1 791 ? -14.411 -1.101 -6.894 1.00 75.25 791 TRP A N 1
ATOM 5936 C CA . TRP A 1 791 ? -13.268 -0.415 -6.295 1.00 75.25 791 TRP A CA 1
ATOM 5937 C C . TRP A 1 791 ? -12.238 -0.001 -7.351 1.00 75.25 791 TRP A C 1
ATOM 5939 O O . TRP A 1 791 ? -11.406 0.871 -7.079 1.00 75.25 791 TRP A O 1
ATOM 5949 N N . LYS A 1 792 ? -12.247 -0.641 -8.532 1.00 62.88 792 LYS A N 1
ATOM 5950 C CA . LYS A 1 792 ? -11.185 -0.515 -9.528 1.00 62.88 792 LYS A CA 1
ATOM 5951 C C . LYS A 1 792 ? -11.341 0.769 -10.322 1.00 62.88 792 LYS A C 1
ATOM 5953 O O . LYS A 1 792 ? -12.378 1.095 -10.886 1.00 62.88 792 LYS A O 1
ATOM 5958 N N . THR A 1 793 ? -10.228 1.477 -10.435 1.00 64.44 793 THR A N 1
ATOM 5959 C CA . THR A 1 793 ? -10.103 2.682 -11.251 1.00 64.44 793 THR A CA 1
ATOM 5960 C C . THR A 1 793 ? -9.752 2.374 -12.708 1.00 64.44 793 THR A C 1
ATOM 5962 O O . THR A 1 793 ? -9.465 3.315 -13.434 1.00 64.44 793 THR A O 1
ATOM 5965 N N . SER A 1 794 ? -9.711 1.116 -13.163 1.00 62.84 794 SER A N 1
ATOM 5966 C CA . SER A 1 794 ? -9.282 0.773 -14.532 1.00 62.84 794 SER A CA 1
ATOM 5967 C C . SER A 1 794 ? -10.269 1.279 -15.587 1.00 62.84 794 SER A C 1
ATOM 5969 O O . SER A 1 794 ? -9.864 2.053 -16.445 1.00 62.84 794 SER A O 1
ATOM 5971 N N . GLU A 1 795 ? -11.570 0.988 -15.454 1.00 68.50 795 GLU A N 1
ATOM 5972 C CA . GLU A 1 795 ? -12.600 1.517 -16.370 1.00 68.50 795 GLU A CA 1
ATOM 5973 C C . GLU A 1 795 ? -12.628 3.054 -16.359 1.00 68.50 795 GLU A C 1
ATOM 5975 O O . GLU A 1 795 ? -12.769 3.708 -17.396 1.00 68.50 795 GLU A O 1
ATOM 5980 N N . LEU A 1 796 ? -12.439 3.647 -15.176 1.00 72.12 796 LEU A N 1
ATOM 5981 C CA . LEU A 1 796 ? -12.277 5.088 -15.034 1.00 72.12 796 LEU A CA 1
ATOM 5982 C C . LEU A 1 796 ? -11.036 5.585 -15.786 1.00 72.12 796 LEU A C 1
ATOM 5984 O O . LEU A 1 796 ? -11.102 6.612 -16.451 1.00 72.12 796 LEU A O 1
ATOM 5988 N N . THR A 1 797 ? -9.913 4.880 -15.675 1.00 68.44 797 THR A N 1
ATOM 5989 C CA . THR A 1 797 ? -8.643 5.251 -16.307 1.00 68.44 797 THR A CA 1
ATOM 5990 C C . THR A 1 797 ? -8.779 5.191 -17.822 1.00 68.44 797 THR A C 1
ATOM 5992 O O . THR A 1 797 ? -8.408 6.156 -18.481 1.00 68.44 797 THR A O 1
ATOM 5995 N N . ASP A 1 798 ? -9.407 4.148 -18.366 1.00 71.62 798 ASP A N 1
ATOM 5996 C CA . ASP A 1 798 ? -9.697 4.021 -19.797 1.00 71.62 798 ASP A CA 1
ATOM 5997 C C . ASP A 1 798 ? -10.615 5.150 -20.291 1.00 71.62 798 ASP A C 1
ATOM 5999 O O . ASP A 1 798 ? -10.338 5.791 -21.307 1.00 71.62 798 ASP A O 1
ATOM 6003 N N . LYS A 1 799 ? -11.683 5.466 -19.543 1.00 76.94 799 LYS A N 1
ATOM 6004 C CA . LYS A 1 799 ? -12.576 6.597 -19.851 1.00 76.94 799 LYS A CA 1
ATOM 6005 C C . LYS A 1 799 ? -11.850 7.941 -19.787 1.00 76.94 799 LYS A C 1
ATOM 6007 O O . LYS A 1 799 ? -12.036 8.761 -20.683 1.00 76.94 799 LYS A O 1
ATOM 6012 N N . ILE A 1 800 ? -11.006 8.166 -18.779 1.00 74.25 800 ILE A N 1
ATOM 6013 C CA . ILE A 1 800 ? -10.182 9.376 -18.675 1.00 74.25 800 ILE A CA 1
ATOM 6014 C C . ILE A 1 800 ? -9.218 9.460 -19.863 1.00 74.25 800 ILE A C 1
ATOM 6016 O O . ILE A 1 800 ? -9.136 10.512 -20.486 1.00 74.25 800 ILE A O 1
ATOM 6020 N N . LEU A 1 801 ? -8.527 8.373 -20.217 1.00 70.56 801 LEU A N 1
ATOM 6021 C CA . LEU A 1 801 ? -7.607 8.338 -21.358 1.00 70.56 801 LEU A CA 1
ATOM 6022 C C . LEU A 1 801 ? -8.322 8.667 -22.676 1.00 70.56 801 LEU A C 1
ATOM 6024 O O . LEU A 1 801 ? -7.791 9.438 -23.474 1.00 70.56 801 LEU A O 1
ATOM 6028 N N . ASN A 1 802 ? -9.544 8.163 -22.866 1.00 74.75 802 ASN A N 1
ATOM 6029 C CA . ASN A 1 802 ? -10.375 8.485 -24.027 1.00 74.75 802 ASN A CA 1
ATOM 6030 C C . ASN A 1 802 ? -10.778 9.968 -24.065 1.00 74.75 802 ASN A C 1
ATOM 6032 O O . ASN A 1 802 ? -10.691 10.594 -25.118 1.00 74.75 802 ASN A O 1
ATOM 6036 N N . LEU A 1 803 ? -11.181 10.548 -22.928 1.00 74.19 803 LEU A N 1
ATOM 6037 C CA . LEU A 1 803 ? -11.544 11.971 -22.834 1.00 74.19 803 LEU A CA 1
ATOM 6038 C C . LEU A 1 803 ? -10.345 12.904 -23.041 1.00 74.19 803 LEU A C 1
ATOM 6040 O O . LEU A 1 803 ? -10.484 14.008 -23.557 1.00 74.19 803 LEU A O 1
ATOM 6044 N N . VAL A 1 804 ? -9.165 12.465 -22.615 1.00 69.38 804 VAL A N 1
ATOM 6045 C CA . VAL A 1 804 ? -7.934 13.259 -22.613 1.00 69.38 804 VAL A CA 1
ATOM 6046 C C . VAL A 1 804 ? -7.142 13.121 -23.928 1.00 69.38 804 VAL A C 1
ATOM 6048 O O . VAL A 1 804 ? -6.160 13.842 -24.137 1.00 69.38 804 VAL A O 1
ATOM 6051 N N . GLY A 1 805 ? -7.561 12.229 -24.829 1.00 61.81 805 GLY A N 1
ATOM 6052 C CA . GLY A 1 805 ? -6.901 11.959 -26.105 1.00 61.81 805 GLY A CA 1
ATOM 6053 C C . GLY A 1 805 ? -6.705 13.196 -27.004 1.00 61.81 805 GLY A C 1
ATOM 6054 O O . GLY A 1 805 ? -7.392 14.208 -26.855 1.00 61.81 805 GLY A O 1
ATOM 6055 N N . PRO A 1 806 ? -5.760 13.137 -27.963 1.00 52.72 806 PRO A N 1
ATOM 6056 C CA . PRO A 1 806 ? -5.345 14.284 -28.781 1.00 52.72 806 PRO A CA 1
ATOM 6057 C C . PRO A 1 806 ? -6.460 14.904 -29.645 1.00 52.72 806 PRO A C 1
ATOM 6059 O O . PRO A 1 806 ? -6.351 16.067 -30.016 1.00 52.72 806 PRO A O 1
ATOM 6062 N N . GLU A 1 807 ? -7.543 14.176 -29.931 1.00 50.22 807 GLU A N 1
ATOM 6063 C CA . GLU A 1 807 ? -8.684 14.680 -30.715 1.00 50.22 807 GLU A CA 1
ATOM 6064 C C . GLU A 1 807 ? -9.691 15.502 -29.881 1.00 50.22 807 GLU A C 1
ATOM 6066 O O . GLU A 1 807 ? -10.523 16.207 -30.446 1.00 50.22 807 GLU A O 1
ATOM 6071 N N . GLY A 1 808 ? -9.615 15.441 -28.544 1.00 52.00 808 GLY A N 1
ATOM 6072 C CA . GLY A 1 808 ? -10.666 15.918 -27.635 1.00 52.00 808 GLY A CA 1
ATOM 6073 C C . GLY A 1 808 ? -10.614 17.391 -27.217 1.00 52.00 808 GLY A C 1
ATOM 6074 O O . GLY A 1 808 ? -11.521 17.829 -26.519 1.00 52.00 808 GLY A O 1
ATOM 6075 N N . GLY A 1 809 ? -9.588 18.160 -27.610 1.00 53.12 809 GLY A N 1
ATOM 6076 C CA . GLY A 1 809 ? -9.521 19.609 -27.349 1.00 53.12 809 GLY A CA 1
ATOM 6077 C C . GLY A 1 809 ? -9.834 19.995 -25.896 1.00 53.12 809 GLY A C 1
ATOM 6078 O O . GLY A 1 809 ? -10.770 20.745 -25.640 1.00 53.12 809 GLY A O 1
ATOM 6079 N N . PHE A 1 810 ? -9.096 19.448 -24.929 1.00 55.94 810 PHE A N 1
ATOM 6080 C CA . PHE A 1 810 ? -9.324 19.764 -23.521 1.00 55.94 810 PHE A CA 1
ATOM 6081 C C . PHE A 1 810 ? -8.790 21.162 -23.177 1.00 55.94 810 PHE A C 1
ATOM 6083 O O . PHE A 1 810 ? -7.580 21.390 -23.225 1.00 55.94 810 PHE A O 1
ATOM 6090 N N . ASP A 1 811 ? -9.681 22.067 -22.767 1.00 61.81 811 ASP A N 1
ATOM 6091 C CA . ASP A 1 811 ? -9.333 23.322 -22.099 1.00 61.81 811 ASP A CA 1
ATOM 6092 C C . ASP A 1 811 ? -9.718 23.275 -20.605 1.00 61.81 811 ASP A C 1
ATOM 6094 O O . ASP A 1 811 ? -10.601 22.520 -20.186 1.00 61.81 811 ASP A O 1
ATOM 6098 N N . ALA A 1 812 ? -9.069 24.092 -19.770 1.00 55.38 812 ALA A N 1
ATOM 6099 C CA . ALA A 1 812 ? -9.379 24.161 -18.336 1.00 55.38 812 ALA A CA 1
ATOM 6100 C C . ALA A 1 812 ? -10.846 24.568 -18.043 1.00 55.38 812 ALA A C 1
ATOM 6102 O O . ALA A 1 812 ? -11.333 24.329 -16.939 1.00 55.38 812 ALA A O 1
ATOM 6103 N N . ALA A 1 813 ? -11.561 25.157 -19.013 1.00 62.34 813 ALA A N 1
ATOM 6104 C CA . ALA A 1 813 ? -12.975 25.516 -18.890 1.00 62.34 813 ALA A CA 1
ATOM 6105 C C . ALA A 1 813 ? -13.918 24.309 -19.108 1.00 62.34 813 ALA A C 1
ATOM 6107 O O . ALA A 1 813 ? -15.040 24.307 -18.603 1.00 62.34 813 ALA A O 1
ATOM 6108 N N . SER A 1 814 ? -13.454 23.259 -19.789 1.00 69.25 814 SER A N 1
ATOM 6109 C CA . SER A 1 814 ? -14.169 22.004 -20.061 1.00 69.25 814 SER A CA 1
ATOM 6110 C C . SER A 1 814 ? -14.039 20.961 -18.942 1.00 69.25 814 SER A C 1
ATOM 6112 O O . SER A 1 814 ? -14.740 19.948 -18.952 1.00 69.25 814 SER A O 1
ATOM 6114 N N . LEU A 1 815 ? -13.169 21.207 -17.954 1.00 72.00 815 LEU A N 1
ATOM 6115 C CA . LEU A 1 815 ? -12.859 20.292 -16.851 1.00 72.00 815 LEU A CA 1
ATOM 6116 C C . LEU A 1 815 ? -14.113 19.843 -16.080 1.00 72.00 815 LEU A C 1
ATOM 6118 O O . LEU A 1 815 ? -14.284 18.653 -15.807 1.00 72.00 815 LEU A O 1
ATOM 6122 N N . ASP A 1 816 ? -15.028 20.768 -15.786 1.00 76.94 816 ASP A N 1
ATOM 6123 C CA . ASP A 1 816 ? -16.273 20.451 -15.075 1.00 76.94 816 ASP A CA 1
ATOM 6124 C C . ASP A 1 816 ? -17.255 19.654 -15.957 1.00 76.94 816 ASP A C 1
ATOM 6126 O O . ASP A 1 816 ? -17.969 18.779 -15.465 1.00 76.94 816 ASP A O 1
ATOM 6130 N N . ALA A 1 817 ? -17.268 19.892 -17.275 1.00 79.94 817 ALA A N 1
ATOM 6131 C CA . ALA A 1 817 ? -18.093 19.129 -18.213 1.00 79.94 817 ALA A CA 1
ATOM 6132 C C . ALA A 1 817 ? -17.596 17.680 -18.352 1.00 79.94 817 ALA A C 1
ATOM 6134 O O . ALA A 1 817 ? -18.393 16.747 -18.278 1.00 79.94 817 ALA A O 1
ATOM 6135 N N . HIS A 1 818 ? -16.282 17.480 -18.470 1.00 80.31 818 HIS A N 1
ATOM 6136 C CA . HIS A 1 818 ? -15.676 16.150 -18.532 1.00 80.31 818 HIS A CA 1
ATOM 6137 C C . HIS A 1 818 ? -15.783 15.385 -17.208 1.00 80.31 818 HIS A C 1
ATOM 6139 O O . HIS A 1 818 ? -16.029 14.181 -17.219 1.00 80.31 818 HIS A O 1
ATOM 6145 N N . THR A 1 819 ? -15.698 16.074 -16.065 1.00 82.25 819 THR A N 1
ATOM 6146 C CA . THR A 1 819 ? -15.940 15.461 -14.746 1.00 82.25 819 THR A CA 1
ATOM 6147 C C . THR A 1 819 ? -17.347 14.856 -14.671 1.00 82.25 819 THR A C 1
ATOM 6149 O O . THR A 1 819 ? -17.506 13.721 -14.222 1.00 82.25 819 THR A O 1
ATOM 6152 N N . LYS A 1 820 ? -18.366 15.548 -15.204 1.00 83.88 820 LYS A N 1
ATOM 6153 C CA . LYS A 1 820 ? -19.748 15.036 -15.248 1.00 83.88 820 LYS A CA 1
ATOM 6154 C C . LYS A 1 820 ? -19.915 13.773 -16.097 1.00 83.88 820 LYS A C 1
ATOM 6156 O O . LYS A 1 820 ? -20.774 12.958 -15.778 1.00 83.88 820 LYS A O 1
ATOM 6161 N N . VAL A 1 821 ? -19.095 13.577 -17.132 1.00 83.75 821 VAL A N 1
ATOM 6162 C CA . VAL A 1 821 ? -19.105 12.349 -17.956 1.00 83.75 821 VAL A CA 1
ATOM 6163 C C . VAL A 1 821 ? -18.596 11.134 -17.171 1.00 83.75 821 VAL A C 1
ATOM 6165 O O . VAL A 1 821 ? -18.986 10.004 -17.459 1.00 83.75 821 VAL A O 1
ATOM 6168 N N . LEU A 1 822 ? -17.749 11.353 -16.161 1.00 83.50 822 LEU A N 1
ATOM 6169 C CA . LEU A 1 822 ? -17.155 10.290 -15.347 1.00 83.50 822 LEU A CA 1
ATOM 6170 C C . LEU A 1 822 ? -18.016 9.888 -14.140 1.00 83.50 822 LEU A C 1
ATOM 6172 O O . LEU A 1 822 ? -17.891 8.757 -13.671 1.00 83.50 822 LEU A O 1
ATOM 6176 N N . LEU A 1 823 ? -18.909 10.767 -13.661 1.00 83.44 823 LEU A N 1
ATOM 6177 C CA . LEU A 1 823 ? -19.782 10.511 -12.501 1.00 83.44 823 LEU A CA 1
ATOM 6178 C C . LEU A 1 823 ? -20.560 9.179 -12.567 1.00 83.44 823 LEU A C 1
ATOM 6180 O O . LEU A 1 823 ? -20.561 8.475 -11.553 1.00 83.44 823 LEU A O 1
ATOM 6184 N N . PRO A 1 824 ? -21.152 8.764 -13.710 1.00 85.44 824 PRO A N 1
ATOM 6185 C CA . PRO A 1 824 ? -21.939 7.531 -13.776 1.00 85.44 824 PRO A CA 1
ATOM 6186 C C . PRO A 1 824 ? -21.182 6.259 -13.365 1.00 85.44 824 PRO A C 1
ATOM 6188 O O . PRO A 1 824 ? -21.806 5.320 -12.881 1.00 85.44 824 PRO A O 1
ATOM 6191 N N . VAL A 1 825 ? -19.847 6.226 -13.509 1.00 78.56 825 VAL A N 1
ATOM 6192 C CA . VAL A 1 825 ? -19.009 5.084 -13.080 1.00 78.56 825 VAL A CA 1
ATOM 6193 C C . VAL A 1 825 ? -19.158 4.834 -11.577 1.00 78.56 825 VAL A C 1
ATOM 6195 O O . VAL A 1 825 ? -19.250 3.694 -11.135 1.00 78.56 825 VAL A O 1
ATOM 6198 N N . TYR A 1 826 ? -19.233 5.905 -10.789 1.00 79.31 826 TYR A N 1
ATOM 6199 C CA . TYR A 1 826 ? -19.339 5.835 -9.334 1.00 79.31 826 TYR A CA 1
ATOM 6200 C C . TYR A 1 826 ? -20.785 5.890 -8.827 1.00 79.31 826 TYR A C 1
ATOM 6202 O O . TYR A 1 826 ? -21.074 5.406 -7.731 1.00 79.31 826 TYR A O 1
ATOM 6210 N N . GLU A 1 827 ? -21.725 6.403 -9.624 1.00 83.56 827 GLU A N 1
ATOM 6211 C CA . GLU A 1 827 ? -23.155 6.294 -9.311 1.00 83.56 827 GLU A CA 1
ATOM 6212 C C . GLU A 1 827 ? -23.636 4.834 -9.288 1.00 83.56 827 GLU A C 1
ATOM 6214 O O . GLU A 1 827 ? -24.544 4.509 -8.522 1.00 83.56 827 GLU A O 1
ATOM 6219 N N . GLU A 1 828 ? -23.001 3.918 -10.028 1.00 85.19 828 GLU A N 1
ATOM 6220 C CA . GLU A 1 828 ? -23.371 2.498 -9.969 1.00 85.19 828 GLU A CA 1
ATOM 6221 C C . GLU A 1 828 ? -23.061 1.851 -8.608 1.00 85.19 828 GLU A C 1
ATOM 6223 O O . GLU A 1 828 ? -23.805 0.973 -8.154 1.00 85.19 828 GLU A O 1
ATOM 6228 N N . ASN A 1 829 ? -22.047 2.342 -7.884 1.00 88.62 829 ASN A N 1
ATOM 6229 C CA . ASN A 1 829 ? -21.810 1.933 -6.497 1.00 88.62 829 ASN A CA 1
ATOM 6230 C C . ASN A 1 829 ? -22.984 2.341 -5.598 1.00 88.62 829 ASN A C 1
ATOM 6232 O O . ASN A 1 829 ? -23.468 1.533 -4.804 1.00 88.62 829 ASN A O 1
ATOM 6236 N N . LEU A 1 830 ? -23.502 3.563 -5.768 1.00 89.00 830 LEU A N 1
ATOM 6237 C CA . LEU A 1 830 ? -24.688 4.040 -5.049 1.00 89.00 830 LEU A CA 1
ATOM 6238 C C . LEU A 1 830 ? -25.935 3.224 -5.406 1.00 89.00 830 LEU A C 1
ATOM 6240 O O . LEU A 1 830 ? -26.705 2.849 -4.518 1.00 89.00 830 LEU A O 1
ATOM 6244 N N . ASN A 1 831 ? -26.126 2.905 -6.688 1.00 88.81 831 ASN A N 1
ATOM 6245 C CA . ASN A 1 831 ? -27.226 2.054 -7.140 1.00 88.81 831 ASN A CA 1
ATOM 6246 C C . ASN A 1 831 ? -27.132 0.651 -6.535 1.00 88.81 831 ASN A C 1
ATOM 6248 O O . ASN A 1 831 ? -28.147 0.089 -6.119 1.00 88.81 831 ASN A O 1
ATOM 6252 N N . THR A 1 832 ? -25.924 0.097 -6.436 1.00 90.25 832 THR A N 1
ATOM 6253 C CA . THR A 1 832 ? -25.682 -1.210 -5.821 1.00 90.25 832 THR A CA 1
ATOM 6254 C C . THR A 1 832 ? -25.999 -1.191 -4.333 1.00 90.25 832 THR A C 1
ATOM 6256 O O . THR A 1 832 ? -26.785 -2.032 -3.893 1.00 90.25 832 THR A O 1
ATOM 6259 N N . VAL A 1 833 ? -25.514 -0.193 -3.582 1.00 90.56 833 VAL A N 1
ATOM 6260 C CA . VAL A 1 833 ? -25.896 0.023 -2.173 1.00 90.56 833 VAL A CA 1
ATOM 6261 C C . VAL A 1 833 ? -27.416 0.107 -2.039 1.00 90.56 833 VAL A C 1
ATOM 6263 O O . VAL A 1 833 ? -27.998 -0.581 -1.206 1.00 90.56 833 VAL A O 1
ATOM 6266 N N . ARG A 1 834 ? -28.089 0.884 -2.898 1.00 90.38 834 ARG A N 1
ATOM 6267 C CA . ARG A 1 834 ? -29.549 1.044 -2.868 1.00 90.38 834 ARG A CA 1
ATOM 6268 C C . ARG A 1 834 ? -30.290 -0.272 -3.116 1.00 90.38 834 ARG A C 1
ATOM 6270 O O . ARG A 1 834 ? -31.178 -0.614 -2.341 1.00 90.38 834 ARG A O 1
ATOM 6277 N N . ARG A 1 835 ? -29.930 -1.019 -4.167 1.00 90.62 835 ARG A N 1
ATOM 6278 C CA . ARG A 1 835 ? -30.531 -2.332 -4.479 1.00 90.62 835 ARG A CA 1
ATOM 6279 C C . ARG A 1 835 ? -30.312 -3.331 -3.343 1.00 90.62 835 ARG A C 1
ATOM 6281 O O . ARG A 1 835 ? -31.225 -4.076 -3.004 1.00 90.62 835 ARG A O 1
ATOM 6288 N N . LYS A 1 836 ? -29.113 -3.336 -2.759 1.00 90.56 836 LYS A N 1
ATOM 6289 C CA . LYS A 1 836 ? -28.746 -4.210 -1.643 1.00 90.56 836 LYS A CA 1
ATOM 6290 C C . LYS A 1 836 ? -29.504 -3.859 -0.364 1.00 90.56 836 LYS A C 1
ATOM 6292 O O . LYS A 1 836 ? -30.066 -4.759 0.244 1.00 90.56 836 LYS A O 1
ATOM 6297 N N . LEU A 1 837 ? -29.614 -2.578 -0.002 1.00 89.00 837 LEU A N 1
ATOM 6298 C CA . LEU A 1 837 ? -30.437 -2.133 1.131 1.00 89.00 837 LEU A CA 1
ATOM 6299 C C . LEU A 1 837 ? -31.897 -2.572 0.981 1.00 89.00 837 LEU A C 1
ATOM 6301 O O . LEU A 1 837 ? -32.451 -3.126 1.919 1.00 89.00 837 LEU A O 1
ATOM 6305 N N . LEU A 1 838 ? -32.495 -2.405 -0.204 1.00 86.88 838 LEU A N 1
ATOM 6306 C CA . LEU A 1 838 ? -33.879 -2.832 -0.457 1.00 86.88 838 LEU A CA 1
ATOM 6307 C C . LEU A 1 838 ? -34.103 -4.344 -0.290 1.00 86.88 838 LEU A C 1
ATOM 6309 O O . LEU A 1 838 ? -35.240 -4.766 -0.112 1.00 86.88 838 LEU A O 1
ATOM 6313 N N . LYS A 1 839 ? -33.043 -5.154 -0.387 1.00 85.12 839 LYS A N 1
ATOM 6314 C CA . LYS A 1 839 ? -33.105 -6.612 -0.249 1.00 85.12 839 LYS A CA 1
ATOM 6315 C C . LYS A 1 839 ? -32.727 -7.095 1.153 1.00 85.12 839 LYS A C 1
ATOM 6317 O O . LYS A 1 839 ? -33.279 -8.084 1.618 1.00 85.12 839 LYS A O 1
ATOM 6322 N N . GLU A 1 840 ? -31.729 -6.468 1.770 1.00 81.31 840 GLU A N 1
ATOM 6323 C CA . GLU A 1 840 ? -31.018 -7.002 2.942 1.00 81.31 840 GLU A CA 1
ATOM 6324 C C . GLU A 1 840 ? -31.306 -6.232 4.236 1.00 81.31 840 GLU A C 1
ATOM 6326 O O . GLU A 1 840 ? -31.000 -6.741 5.316 1.00 81.31 840 GLU A O 1
ATOM 6331 N N . TYR A 1 841 ? -31.872 -5.025 4.143 1.00 79.94 841 TYR A N 1
ATOM 6332 C CA . TYR A 1 841 ? -32.296 -4.239 5.298 1.00 79.94 841 TYR A CA 1
ATOM 6333 C C . TYR A 1 841 ? -33.766 -4.518 5.617 1.00 79.94 841 TYR A C 1
ATOM 6335 O O . TYR A 1 841 ? -34.615 -4.441 4.727 1.00 79.94 841 TYR A O 1
ATOM 6343 N N . SER A 1 842 ? -34.064 -4.825 6.881 1.00 70.50 842 SER A N 1
ATOM 6344 C CA . SER A 1 842 ? -35.447 -4.946 7.339 1.00 70.50 842 SER A CA 1
ATOM 6345 C C . SER A 1 842 ? -36.010 -3.557 7.604 1.00 70.50 842 SER A C 1
ATOM 6347 O O . SER A 1 842 ? -35.454 -2.802 8.396 1.00 70.50 842 SER A O 1
ATOM 6349 N N . PHE A 1 843 ? -37.115 -3.219 6.944 1.00 73.38 843 PHE A N 1
ATOM 6350 C CA . PHE A 1 843 ? -37.850 -1.982 7.220 1.00 73.38 843 PHE A CA 1
ATOM 6351 C C . PHE A 1 843 ? -38.898 -2.157 8.331 1.00 73.38 843 PHE A C 1
ATOM 6353 O O . PHE A 1 843 ? -39.603 -1.200 8.641 1.00 73.38 843 PHE A O 1
ATOM 6360 N N . ASP A 1 844 ? -38.952 -3.336 8.961 1.00 75.31 844 ASP A N 1
ATOM 6361 C CA . ASP A 1 844 ? -39.832 -3.653 10.093 1.00 75.31 844 ASP A CA 1
ATOM 6362 C C . ASP A 1 844 ? -39.178 -3.291 11.443 1.00 75.31 844 ASP A C 1
ATOM 6364 O O . ASP A 1 844 ? -39.410 -3.945 12.459 1.00 75.31 844 ASP A O 1
ATOM 6368 N N . GLU A 1 845 ? -38.299 -2.282 11.457 1.00 80.06 845 GLU A N 1
ATOM 6369 C CA . GLU A 1 845 ? -37.655 -1.816 12.684 1.00 80.06 845 GLU A CA 1
ATOM 6370 C C . GLU A 1 845 ? -38.682 -1.255 13.672 1.00 80.06 845 GLU A C 1
ATOM 6372 O O . GLU A 1 845 ? -39.542 -0.441 13.321 1.00 80.06 845 GLU A O 1
ATOM 6377 N N . SER A 1 846 ? -38.548 -1.659 14.931 1.00 83.19 846 SER A N 1
ATOM 6378 C CA . SER A 1 846 ? -39.315 -1.136 16.051 1.00 83.19 846 SER A CA 1
ATOM 6379 C C . SER A 1 846 ? -38.374 -0.521 17.081 1.00 83.19 846 SER A C 1
ATOM 6381 O O . SER A 1 846 ? -37.228 -0.940 17.256 1.00 83.19 846 SER A O 1
ATOM 6383 N N . THR A 1 847 ? -38.864 0.513 17.763 1.00 87.00 847 THR A N 1
ATOM 6384 C CA . THR A 1 847 ? -38.175 1.077 18.920 1.00 87.00 847 THR A CA 1
ATOM 6385 C C . THR A 1 847 ? -38.783 0.474 20.178 1.00 87.00 847 THR A C 1
ATOM 6387 O O . THR A 1 847 ? -39.963 0.690 20.455 1.00 87.00 847 THR A O 1
ATOM 6390 N N . PHE A 1 848 ? -37.976 -0.227 20.963 1.00 81.56 848 PHE A N 1
ATOM 6391 C CA . PHE A 1 848 ? -38.356 -0.732 22.280 1.00 81.56 848 PHE A CA 1
ATOM 6392 C C . PHE A 1 848 ? -37.617 0.038 23.374 1.00 81.56 848 PHE A C 1
ATOM 6394 O O . PHE A 1 848 ? -36.661 0.779 23.120 1.00 81.56 848 PHE A O 1
ATOM 6401 N N . VAL A 1 849 ? -38.091 -0.109 24.609 1.00 84.12 849 VAL A N 1
ATOM 6402 C CA . VAL A 1 849 ? -37.552 0.609 25.760 1.00 84.12 849 VAL A CA 1
ATOM 6403 C C . VAL A 1 849 ? -36.975 -0.374 26.769 1.00 84.12 849 VAL A C 1
ATOM 6405 O O . VAL A 1 849 ? -37.673 -1.274 27.228 1.00 84.12 849 VAL A O 1
ATOM 6408 N N . LEU A 1 850 ? -35.710 -0.180 27.138 1.00 82.56 850 LEU A N 1
ATOM 6409 C CA . LEU A 1 850 ? -35.065 -0.867 28.258 1.00 82.56 850 LEU A CA 1
ATOM 6410 C C . LEU A 1 850 ? -34.872 0.087 29.426 1.00 82.56 850 LEU A C 1
ATOM 6412 O O . LEU A 1 850 ? -34.698 1.292 29.237 1.00 82.56 850 LEU A O 1
ATOM 6416 N N . GLN A 1 851 ? -34.862 -0.454 30.639 1.00 84.69 851 GLN A N 1
ATOM 6417 C CA . GLN A 1 851 ? -34.573 0.307 31.846 1.00 84.69 851 GLN A CA 1
ATOM 6418 C C . GLN A 1 851 ? -33.414 -0.330 32.608 1.00 84.69 851 GLN A C 1
ATOM 6420 O O . GLN A 1 851 ? -33.297 -1.550 32.677 1.00 84.69 851 GLN A O 1
ATOM 6425 N N . LEU A 1 852 ? -32.550 0.520 33.157 1.00 84.75 852 LEU A N 1
ATOM 6426 C CA . LEU A 1 852 ? -31.415 0.120 33.984 1.00 84.75 852 LEU A CA 1
ATOM 6427 C C . LEU A 1 852 ? -31.440 0.942 35.270 1.00 84.75 852 LEU A C 1
ATOM 6429 O O . LEU A 1 852 ? -31.443 2.179 35.217 1.00 84.75 852 LEU A O 1
ATOM 6433 N N . GLY A 1 853 ? -31.428 0.251 36.405 1.00 85.81 853 GLY A N 1
ATOM 6434 C CA . GLY A 1 853 ? -31.305 0.844 37.730 1.00 85.81 853 GLY A CA 1
ATOM 6435 C C . GLY A 1 853 ? -29.910 0.623 38.300 1.00 85.81 853 GLY A C 1
ATOM 6436 O O . GLY A 1 853 ? -29.364 -0.470 38.210 1.00 85.81 853 GLY A O 1
ATOM 6437 N N . LEU A 1 854 ? -29.322 1.662 38.889 1.00 89.81 854 LEU A N 1
ATOM 6438 C CA . LEU A 1 854 ? -28.190 1.518 39.804 1.00 89.81 854 LEU A CA 1
ATOM 6439 C C . LEU A 1 854 ? -28.665 1.956 41.185 1.00 89.81 854 LEU A C 1
ATOM 6441 O O . LEU A 1 854 ? -29.156 3.078 41.313 1.00 89.81 854 LEU A O 1
ATOM 6445 N N . SER A 1 855 ? -28.540 1.102 42.198 1.00 90.12 855 SER A N 1
ATOM 6446 C CA . SER A 1 855 ? -28.955 1.392 43.573 1.00 90.12 855 SER A CA 1
ATOM 6447 C C . SER A 1 855 ? -28.030 0.763 44.617 1.00 90.12 855 SER A C 1
ATOM 6449 O O . SER A 1 855 ? -27.332 -0.216 44.347 1.00 90.12 855 SER A O 1
ATOM 6451 N N . ASP A 1 856 ? -28.019 1.327 45.825 1.00 86.25 856 ASP A N 1
ATOM 6452 C CA . ASP A 1 856 ? -27.230 0.794 46.947 1.00 86.25 856 ASP A CA 1
ATOM 6453 C C . ASP A 1 856 ? -27.717 -0.598 47.406 1.00 86.25 856 ASP A C 1
ATOM 6455 O O . ASP A 1 856 ? -26.946 -1.357 47.987 1.00 86.25 856 ASP A O 1
ATOM 6459 N N . SER A 1 857 ? -28.984 -0.941 47.149 1.00 81.81 857 SER A N 1
ATOM 6460 C CA . SER A 1 857 ? -29.594 -2.240 47.471 1.00 81.81 857 SER A CA 1
ATOM 6461 C C . SER A 1 857 ? -29.234 -3.318 46.448 1.00 81.81 857 SER A C 1
ATOM 6463 O O . SER A 1 857 ? -28.829 -4.413 46.829 1.00 81.81 857 SER A O 1
ATOM 6465 N N . GLN A 1 858 ? -29.359 -3.007 45.156 1.00 82.44 858 GLN A N 1
ATOM 6466 C CA . GLN A 1 858 ? -29.275 -3.997 44.077 1.00 82.44 858 GLN A CA 1
ATOM 6467 C C . GLN A 1 858 ? -27.901 -4.028 43.397 1.00 82.44 858 GLN A C 1
ATOM 6469 O O . GLN A 1 858 ? -27.456 -5.081 42.942 1.00 82.44 858 GLN A O 1
ATOM 6474 N N . THR A 1 859 ? -27.192 -2.897 43.355 1.00 85.12 859 THR A N 1
ATOM 6475 C CA . THR A 1 859 ? -25.872 -2.757 42.712 1.00 85.12 859 THR A CA 1
ATOM 6476 C C . THR A 1 859 ? -24.867 -2.042 43.636 1.00 85.12 859 THR A C 1
ATOM 6478 O O . THR A 1 859 ? -24.267 -1.031 43.243 1.00 85.12 859 THR A O 1
ATOM 6481 N N . PRO A 1 860 ? -24.659 -2.522 44.880 1.00 82.75 860 PRO A N 1
ATOM 6482 C CA . PRO A 1 860 ? -23.873 -1.809 45.892 1.00 82.75 860 PRO A CA 1
ATOM 6483 C C . PRO A 1 860 ? -22.429 -1.538 45.455 1.00 82.75 860 PRO A C 1
ATOM 6485 O O . PRO A 1 860 ? -21.888 -0.472 45.737 1.00 82.75 860 PRO A O 1
ATOM 6488 N N . LEU A 1 861 ? -21.803 -2.472 44.728 1.00 78.62 861 LEU A N 1
ATOM 6489 C CA . LEU A 1 861 ? -20.422 -2.327 44.255 1.00 78.62 861 LEU A CA 1
ATOM 6490 C C . LEU A 1 861 ? -20.268 -1.175 43.251 1.00 78.62 861 LEU A C 1
ATOM 6492 O O . LEU A 1 861 ? -19.292 -0.422 43.318 1.00 78.62 861 LEU A O 1
ATOM 6496 N N . ASP A 1 862 ? -21.229 -1.017 42.341 1.00 84.19 862 ASP A N 1
ATOM 6497 C CA . ASP A 1 862 ? -21.197 0.028 41.318 1.00 84.19 862 ASP A CA 1
ATOM 6498 C C . ASP A 1 862 ? -21.508 1.402 41.904 1.00 84.19 862 ASP A C 1
ATOM 6500 O O . ASP A 1 862 ? -20.850 2.383 41.546 1.00 84.19 862 ASP A O 1
ATOM 6504 N N . MET A 1 863 ? -22.447 1.472 42.851 1.00 89.69 863 MET A N 1
ATOM 6505 C CA . MET A 1 863 ? -22.763 2.708 43.567 1.00 89.69 863 MET A CA 1
ATOM 6506 C C . MET A 1 863 ? -21.620 3.164 44.472 1.00 89.69 863 MET A C 1
ATOM 6508 O O . MET A 1 863 ? -21.266 4.347 44.471 1.00 89.69 863 MET A O 1
ATOM 6512 N N . ASP A 1 864 ? -20.972 2.242 45.186 1.00 85.56 864 ASP A N 1
ATOM 6513 C CA . ASP A 1 864 ? -19.782 2.550 45.979 1.00 85.56 864 ASP A CA 1
ATOM 6514 C C . ASP A 1 864 ? -18.644 3.077 45.099 1.00 85.56 864 ASP A C 1
ATOM 6516 O O . ASP A 1 864 ? -17.985 4.064 45.450 1.00 85.56 864 ASP A O 1
ATOM 6520 N N . GLN A 1 865 ? -18.414 2.462 43.933 1.00 82.94 865 GLN A N 1
ATOM 6521 C CA . GLN A 1 865 ? -17.397 2.936 42.998 1.00 82.94 865 GLN A CA 1
ATOM 6522 C C . GLN A 1 865 ? -17.749 4.313 42.427 1.00 82.94 865 GLN A C 1
ATOM 6524 O O . GLN A 1 865 ? -16.878 5.191 42.387 1.00 82.94 865 GLN A O 1
ATOM 6529 N N . LEU A 1 866 ? -19.007 4.532 42.040 1.00 88.56 866 LEU A N 1
ATOM 6530 C CA . LEU A 1 866 ? -19.478 5.805 41.505 1.00 88.56 866 LEU A CA 1
ATOM 6531 C C . LEU A 1 866 ? -19.348 6.928 42.541 1.00 88.56 866 LEU A C 1
ATOM 6533 O O . LEU A 1 866 ? -18.839 7.998 42.219 1.00 88.56 866 LEU A O 1
ATOM 6537 N N . ASN A 1 867 ? -19.707 6.679 43.800 1.00 89.81 867 ASN A N 1
ATOM 6538 C CA . ASN A 1 867 ? -19.578 7.656 44.882 1.00 89.81 867 ASN A CA 1
ATOM 6539 C C . ASN A 1 867 ? -18.114 7.977 45.229 1.00 89.81 867 ASN A C 1
ATOM 6541 O O . ASN A 1 867 ? -17.772 9.131 45.499 1.00 89.81 867 ASN A O 1
ATOM 6545 N N . ARG A 1 868 ? -17.218 6.981 45.194 1.00 83.81 868 ARG A N 1
ATOM 6546 C CA . ARG A 1 868 ? -15.793 7.174 45.525 1.00 83.81 868 ARG A CA 1
ATOM 6547 C C . ARG A 1 868 ? -14.997 7.815 44.393 1.00 83.81 868 ARG A C 1
ATOM 6549 O O . ARG A 1 868 ? -14.174 8.693 44.645 1.00 83.81 868 ARG A O 1
ATOM 6556 N N . THR A 1 869 ? -15.219 7.367 43.160 1.00 81.31 869 THR A N 1
ATOM 6557 C CA . THR A 1 869 ? -14.380 7.706 41.996 1.00 81.31 869 THR A CA 1
ATOM 6558 C C . THR A 1 869 ? -15.065 8.630 40.992 1.00 81.31 869 THR A C 1
ATOM 6560 O O . THR A 1 869 ? -14.416 9.105 40.060 1.00 81.31 869 THR A O 1
ATOM 6563 N N . LEU A 1 870 ? -16.358 8.919 41.181 1.00 89.25 870 LEU A N 1
ATOM 6564 C CA . LEU A 1 870 ? -17.216 9.654 40.243 1.00 89.25 870 LEU A CA 1
ATOM 6565 C C . LEU A 1 870 ? -17.407 8.967 38.885 1.00 89.25 870 LEU A C 1
ATOM 6567 O O . LEU A 1 870 ? -17.862 9.594 37.924 1.00 89.25 870 LEU A O 1
ATOM 6571 N N . ARG A 1 871 ? -17.074 7.678 38.793 1.00 89.81 871 ARG A N 1
ATOM 6572 C CA . ARG A 1 871 ? -17.231 6.872 37.587 1.00 89.81 871 ARG A CA 1
ATOM 6573 C C . ARG A 1 871 ? -17.601 5.437 37.946 1.00 89.81 871 ARG A C 1
ATOM 6575 O O . ARG A 1 871 ? -17.108 4.905 38.930 1.00 89.81 871 ARG A O 1
ATOM 6582 N N . THR A 1 872 ? -18.416 4.802 37.116 1.00 89.12 872 THR A N 1
ATOM 6583 C CA . THR A 1 872 ? -18.572 3.344 37.107 1.00 89.12 872 THR A CA 1
ATOM 6584 C C . THR A 1 872 ? -18.736 2.834 35.671 1.00 89.12 872 THR A C 1
ATOM 6586 O O . THR A 1 872 ? -18.899 3.627 34.734 1.00 89.12 872 THR A O 1
ATOM 6589 N N . VAL A 1 873 ? -18.628 1.521 35.487 1.00 84.75 873 VAL A N 1
ATOM 6590 C CA . VAL A 1 873 ? -18.805 0.830 34.207 1.00 84.75 873 VAL A CA 1
ATOM 6591 C C . VAL A 1 873 ? -19.894 -0.210 34.385 1.00 84.75 873 VAL A C 1
ATOM 6593 O O . VAL A 1 873 ? -19.798 -1.030 35.289 1.00 84.75 873 VAL A O 1
ATOM 6596 N N . VAL A 1 874 ? -20.891 -0.179 33.510 1.00 84.19 874 VAL A N 1
ATOM 6597 C CA . VAL A 1 874 ? -22.001 -1.132 33.489 1.00 84.19 874 VAL A CA 1
ATOM 6598 C C . VAL A 1 874 ? -21.898 -1.955 32.213 1.00 84.19 874 VAL A C 1
ATOM 6600 O O . VAL A 1 874 ? -21.754 -1.381 31.134 1.00 84.19 874 VAL A O 1
ATOM 6603 N N . ASP A 1 875 ? -21.980 -3.279 32.304 1.00 79.00 875 ASP A N 1
ATOM 6604 C CA . ASP A 1 875 ? -22.101 -4.150 31.133 1.00 79.00 875 ASP A CA 1
ATOM 6605 C C . ASP A 1 875 ? -23.563 -4.605 30.979 1.00 79.00 875 ASP A C 1
ATOM 6607 O O . ASP A 1 875 ? -24.037 -5.407 31.785 1.00 79.00 875 ASP A O 1
ATOM 6611 N N . PRO A 1 876 ? -24.302 -4.123 29.959 1.00 77.19 876 PRO A N 1
ATOM 6612 C CA . PRO A 1 876 ? -25.696 -4.512 29.759 1.00 77.19 876 PRO A CA 1
ATOM 6613 C C . PRO A 1 876 ? -25.906 -6.033 29.702 1.00 77.19 876 PRO A C 1
ATOM 6615 O O . PRO A 1 876 ? -26.919 -6.532 30.196 1.00 77.19 876 PRO A O 1
ATOM 6618 N N . MET A 1 877 ? -24.947 -6.785 29.146 1.00 73.50 877 MET A N 1
ATOM 6619 C CA . MET A 1 877 ? -25.054 -8.240 29.085 1.00 73.50 877 MET A CA 1
ATOM 6620 C C . MET A 1 877 ? -24.883 -8.872 30.461 1.00 73.50 877 MET A C 1
ATOM 6622 O O . MET A 1 877 ? -25.699 -9.718 30.805 1.00 73.50 877 MET A O 1
ATOM 6626 N N . GLU A 1 878 ? -23.893 -8.473 31.265 1.00 69.44 878 GLU A N 1
ATOM 6627 C CA . GLU A 1 878 ? -23.732 -9.014 32.629 1.00 69.44 878 GLU A CA 1
ATOM 6628 C C . GLU A 1 878 ? -24.969 -8.748 33.485 1.00 69.44 878 GLU A C 1
ATOM 6630 O O . GLU A 1 878 ? -25.403 -9.626 34.230 1.00 69.44 878 GLU A O 1
ATOM 6635 N N . PHE A 1 879 ? -25.591 -7.584 33.298 1.00 68.31 879 PHE A N 1
ATOM 6636 C CA . PHE A 1 879 ? -26.787 -7.222 34.039 1.00 68.31 879 PHE A CA 1
ATOM 6637 C C . PHE A 1 879 ? -27.969 -8.123 33.684 1.00 68.31 879 PHE A C 1
ATOM 6639 O O . PHE A 1 879 ? -28.671 -8.536 34.585 1.00 68.31 879 PHE A O 1
ATOM 6646 N N . GLY A 1 880 ? -28.157 -8.555 32.434 1.00 61.34 880 GLY A N 1
ATOM 6647 C CA . GLY A 1 880 ? -29.376 -9.309 32.072 1.00 61.34 880 GLY A CA 1
ATOM 6648 C C . GLY A 1 880 ? -30.059 -8.836 30.804 1.00 61.34 880 GLY A C 1
ATOM 6649 O O . GLY A 1 880 ? -30.992 -9.475 30.338 1.00 61.34 880 GLY A O 1
ATOM 6650 N N . LEU A 1 881 ? -29.596 -7.730 30.220 1.00 69.06 881 LEU A N 1
ATOM 6651 C CA . LEU A 1 881 ? -30.246 -7.082 29.084 1.00 69.06 881 LEU A CA 1
ATOM 6652 C C . LEU A 1 881 ? -29.945 -7.849 27.786 1.00 69.06 881 LEU A C 1
ATOM 6654 O O . LEU A 1 881 ? -29.134 -7.446 26.947 1.00 69.06 881 LEU A O 1
ATOM 6658 N N . LEU A 1 882 ? -30.597 -9.002 27.650 1.00 69.25 882 LEU A N 1
ATOM 6659 C CA . LEU A 1 882 ? -30.597 -9.855 26.473 1.00 69.25 882 LEU A CA 1
ATOM 6660 C C . LEU A 1 882 ? -31.914 -9.682 25.723 1.00 69.25 882 LEU A C 1
ATOM 6662 O O . LEU A 1 882 ? -32.980 -9.614 26.320 1.00 69.25 882 LEU A O 1
ATOM 6666 N N . LEU A 1 883 ? -31.815 -9.637 24.398 1.00 76.31 883 LEU A N 1
ATOM 6667 C CA . LEU A 1 883 ? -32.953 -9.505 23.492 1.00 76.31 883 LEU A CA 1
ATOM 6668 C C . LEU A 1 883 ? -32.930 -10.708 22.547 1.00 76.31 883 LEU A C 1
ATOM 6670 O O . LEU A 1 883 ? -32.345 -10.638 21.461 1.00 76.31 883 LEU A O 1
ATOM 6674 N N . PRO A 1 884 ? -33.402 -11.873 23.009 1.00 77.56 884 PRO A N 1
ATOM 6675 C CA . PRO A 1 884 ? -33.215 -13.127 22.294 1.00 77.56 884 PRO A CA 1
ATOM 6676 C C . PRO A 1 884 ? -34.113 -13.245 21.049 1.00 77.56 884 PRO A C 1
ATOM 6678 O O . PRO A 1 884 ? -33.771 -13.972 20.114 1.00 77.56 884 PRO A O 1
ATOM 6681 N N . ASP A 1 885 ? -35.191 -12.476 21.002 1.00 81.06 885 ASP A N 1
ATOM 6682 C CA . ASP A 1 885 ? -36.165 -12.338 19.920 1.00 81.06 885 ASP A CA 1
ATOM 6683 C C . ASP A 1 885 ? -35.840 -11.180 18.960 1.00 81.06 885 ASP A C 1
ATOM 6685 O O . ASP A 1 885 ? -36.432 -11.081 17.891 1.00 81.06 885 ASP A O 1
ATOM 6689 N N . GLN A 1 886 ? -34.876 -10.320 19.303 1.00 86.19 886 GLN A N 1
ATOM 6690 C CA . GLN A 1 886 ? -34.464 -9.186 18.478 1.00 86.19 886 GLN A CA 1
ATOM 6691 C C . GLN A 1 886 ? -33.050 -9.371 17.916 1.00 86.19 886 GLN A C 1
ATOM 6693 O O . GLN A 1 886 ? -32.192 -10.084 18.452 1.00 86.19 886 GLN A O 1
ATOM 6698 N N . HIS A 1 887 ? -32.771 -8.680 16.817 1.00 88.50 887 HIS A N 1
ATOM 6699 C CA . HIS A 1 887 ? -31.425 -8.511 16.289 1.00 88.50 887 HIS A CA 1
ATOM 6700 C C . HIS A 1 887 ? -31.176 -7.055 15.861 1.00 88.50 887 HIS A C 1
ATOM 6702 O O . HIS A 1 887 ? -32.084 -6.228 15.864 1.00 88.50 887 HIS A O 1
ATOM 6708 N N . LEU A 1 888 ? -29.929 -6.716 15.521 1.00 89.06 888 LEU A N 1
ATOM 6709 C CA . LEU A 1 888 ? -29.506 -5.372 15.098 1.00 89.06 888 LEU A CA 1
ATOM 6710 C C . LEU A 1 888 ? -29.810 -4.242 16.108 1.00 89.06 888 LEU A C 1
ATOM 6712 O O . LEU A 1 888 ? -29.825 -3.073 15.732 1.00 89.06 888 LEU A O 1
ATOM 6716 N N . ALA A 1 889 ? -29.973 -4.582 17.391 1.00 89.75 889 ALA A N 1
ATOM 6717 C CA . ALA A 1 889 ? -30.354 -3.652 18.452 1.00 89.75 889 ALA A CA 1
ATOM 6718 C C . ALA A 1 889 ? -29.305 -2.550 18.709 1.00 89.75 889 ALA A C 1
ATOM 6720 O O . ALA A 1 889 ? -28.184 -2.821 19.156 1.00 89.75 889 ALA A O 1
ATOM 6721 N N . ARG A 1 890 ? -29.679 -1.287 18.478 1.00 91.38 890 ARG A N 1
ATOM 6722 C CA . ARG A 1 890 ? -28.825 -0.100 18.671 1.00 91.38 890 ARG A CA 1
ATOM 6723 C C . ARG A 1 890 ? -29.469 0.918 19.598 1.00 91.38 890 ARG A C 1
ATOM 6725 O O . ARG A 1 890 ? -30.681 1.075 19.614 1.00 91.38 890 ARG A O 1
ATOM 6732 N N . ILE A 1 891 ? -28.653 1.643 20.358 1.00 91.62 891 ILE A N 1
ATOM 6733 C CA . ILE A 1 891 ? -29.126 2.668 21.294 1.00 91.62 891 ILE A CA 1
ATOM 6734 C C . ILE A 1 891 ? -29.400 3.956 20.514 1.00 91.62 891 ILE A C 1
ATOM 6736 O O . ILE A 1 891 ? -28.472 4.688 20.165 1.00 91.62 891 ILE A O 1
ATOM 6740 N N . ALA A 1 892 ? -30.673 4.253 20.270 1.00 89.31 892 ALA A N 1
ATOM 6741 C CA . ALA A 1 892 ? -31.100 5.483 19.613 1.00 89.31 892 ALA A CA 1
ATOM 6742 C C . ALA A 1 892 ? -31.039 6.681 20.570 1.00 89.31 892 ALA A C 1
ATOM 6744 O O . ALA A 1 892 ? -30.585 7.772 20.210 1.00 89.31 892 ALA A O 1
ATOM 6745 N N . ARG A 1 893 ? -31.476 6.482 21.820 1.00 90.00 893 ARG A N 1
ATOM 6746 C CA . ARG A 1 893 ? -31.522 7.535 22.842 1.00 90.00 893 ARG A CA 1
ATOM 6747 C C . ARG A 1 893 ? -31.433 6.950 24.247 1.00 90.00 893 ARG A C 1
ATOM 6749 O O . ARG A 1 893 ? -32.033 5.922 24.526 1.00 90.00 893 ARG A O 1
ATOM 6756 N N . ILE A 1 894 ? -30.767 7.669 25.147 1.00 91.69 894 ILE A N 1
ATOM 6757 C CA . ILE A 1 894 ? -30.817 7.421 26.593 1.00 91.69 894 ILE A CA 1
ATOM 6758 C C . ILE A 1 894 ? -31.553 8.588 27.255 1.00 91.69 894 ILE A C 1
ATOM 6760 O O . ILE A 1 894 ? -31.435 9.731 26.808 1.00 91.69 894 ILE A O 1
ATOM 6764 N N . THR A 1 895 ? -32.299 8.314 28.320 1.00 93.44 895 THR A N 1
ATOM 6765 C CA . THR A 1 895 ? -32.939 9.310 29.183 1.00 93.44 895 THR A CA 1
ATOM 6766 C C . THR A 1 895 ? -32.632 8.986 30.641 1.00 93.44 895 THR A C 1
ATOM 6768 O O . THR A 1 895 ? -32.879 7.870 31.083 1.00 93.44 895 THR A O 1
ATOM 6771 N N . LEU A 1 896 ? -32.124 9.954 31.406 1.00 94.56 896 LEU A N 1
ATOM 6772 C CA . LEU A 1 896 ? -32.019 9.839 32.862 1.00 94.56 896 LEU A CA 1
ATOM 6773 C C . LEU A 1 896 ? -33.372 10.211 33.482 1.00 94.56 896 LEU A C 1
ATOM 6775 O O . LEU A 1 896 ? -33.815 11.350 33.345 1.00 94.56 896 LEU A O 1
ATOM 6779 N N . LYS A 1 897 ? -34.037 9.243 34.115 1.00 92.44 897 LYS A N 1
ATOM 6780 C CA . LYS A 1 897 ? -35.388 9.396 34.678 1.00 92.44 897 LYS A CA 1
ATOM 6781 C C . LYS A 1 897 ? -35.375 9.847 36.130 1.00 92.44 897 LYS A C 1
ATOM 6783 O O . LYS A 1 897 ? -36.206 10.668 36.499 1.00 92.44 897 LYS A O 1
ATOM 6788 N N . ALA A 1 898 ? -34.452 9.320 36.932 1.00 90.06 898 ALA A N 1
ATOM 6789 C CA . ALA A 1 898 ? -34.368 9.638 38.351 1.00 90.06 898 ALA A CA 1
ATOM 6790 C C . ALA A 1 898 ? -32.920 9.667 38.846 1.00 90.06 898 ALA A C 1
ATOM 6792 O O . ALA A 1 898 ? -32.066 8.905 38.383 1.00 90.06 898 ALA A O 1
ATOM 6793 N N . VAL A 1 899 ? -32.683 10.551 39.812 1.00 93.31 899 VAL A N 1
ATOM 6794 C CA . VAL A 1 899 ? -31.472 10.641 40.625 1.00 93.31 899 VAL A CA 1
ATOM 6795 C C . VAL A 1 899 ? -31.928 10.769 42.068 1.00 93.31 899 VAL A C 1
ATOM 6797 O O . VAL A 1 899 ? -32.646 11.710 42.399 1.00 93.31 899 VAL A O 1
ATOM 6800 N N . GLU A 1 900 ? -31.484 9.861 42.927 1.00 91.38 900 GLU A N 1
ATOM 6801 C CA . GLU A 1 900 ? -31.770 9.926 44.357 1.00 91.38 900 GLU A CA 1
ATOM 6802 C C . GLU A 1 900 ? -30.467 10.011 45.139 1.00 91.38 900 GLU A C 1
ATOM 6804 O O . GLU A 1 900 ? -29.516 9.258 44.899 1.00 91.38 900 GLU A O 1
ATOM 6809 N N . PHE A 1 901 ? -30.437 10.937 46.090 1.00 90.50 901 PHE A N 1
ATOM 6810 C CA . PHE A 1 901 ? -29.321 11.119 47.003 1.00 90.50 901 PHE A CA 1
ATOM 6811 C C . PHE A 1 901 ? -29.615 10.438 48.337 1.00 90.50 901 PHE A C 1
ATOM 6813 O O . PHE A 1 901 ? -30.767 10.330 48.757 1.00 90.50 901 PHE A O 1
ATOM 6820 N N . ASP A 1 902 ? -28.556 9.999 49.006 1.00 89.06 902 ASP A N 1
ATOM 6821 C CA . ASP A 1 902 ? -28.609 9.543 50.385 1.00 89.06 902 ASP A CA 1
ATOM 6822 C C . ASP A 1 902 ? -29.104 10.703 51.275 1.00 89.06 902 ASP A C 1
ATOM 6824 O O . ASP A 1 902 ? -28.448 11.753 51.317 1.00 89.06 902 ASP A O 1
ATOM 6828 N N . PRO A 1 903 ? -30.259 10.562 51.955 1.00 84.00 903 PRO A N 1
ATOM 6829 C CA . PRO A 1 903 ? -30.820 11.625 52.785 1.00 84.00 903 PRO A CA 1
ATOM 6830 C C . PRO A 1 903 ? -29.933 11.970 53.988 1.00 84.00 903 PRO A C 1
ATOM 6832 O O . PRO A 1 903 ? -30.003 13.100 54.477 1.00 84.00 903 PRO A O 1
ATOM 6835 N N . ASP A 1 904 ? -29.092 11.029 54.425 1.00 85.25 904 ASP A N 1
ATOM 6836 C CA . ASP A 1 904 ? -28.166 11.196 55.546 1.00 85.25 904 ASP A CA 1
ATOM 6837 C C . ASP A 1 904 ? -26.803 11.763 55.095 1.00 85.25 904 ASP A C 1
ATOM 6839 O O . ASP A 1 904 ? -25.941 12.087 55.918 1.00 85.25 904 ASP A O 1
ATOM 6843 N N . GLY A 1 905 ? -26.599 11.913 53.780 1.00 82.69 905 GLY A N 1
ATOM 6844 C CA . GLY A 1 905 ? -25.397 12.486 53.180 1.00 82.69 905 GLY A CA 1
ATOM 6845 C C . GLY A 1 905 ? -25.399 14.024 53.100 1.00 82.69 905 GLY A C 1
ATOM 6846 O O . GLY A 1 905 ? -26.403 14.688 53.373 1.00 82.69 905 GLY A O 1
ATOM 6847 N N . PRO A 1 906 ? -24.271 14.641 52.690 1.00 87.31 906 PRO A N 1
ATOM 6848 C CA . PRO A 1 906 ? -24.210 16.079 52.430 1.00 87.31 906 PRO A CA 1
ATOM 6849 C C . PRO A 1 906 ? -25.254 16.498 51.387 1.00 87.31 906 PRO A C 1
ATOM 6851 O O . PRO A 1 906 ? -25.351 15.886 50.328 1.00 87.31 906 PRO A O 1
ATOM 6854 N N . LYS A 1 907 ? -26.016 17.568 51.641 1.00 86.62 907 LYS A N 1
ATOM 6855 C CA . LYS A 1 907 ? -26.972 18.093 50.651 1.00 86.62 907 LYS A CA 1
ATOM 6856 C C . LYS A 1 907 ? -26.251 18.793 49.501 1.00 86.62 907 LYS A C 1
ATOM 6858 O O . LYS A 1 907 ? -25.260 19.491 49.721 1.00 86.62 907 LYS A O 1
ATOM 6863 N N . MET A 1 908 ? -26.787 18.666 48.285 1.00 87.19 908 MET A N 1
ATOM 6864 C CA . MET A 1 908 ? -26.269 19.405 47.133 1.00 87.19 908 MET A CA 1
ATOM 6865 C C . MET A 1 908 ? -26.553 20.914 47.295 1.00 87.19 908 MET A C 1
ATOM 6867 O O . MET A 1 908 ? -27.714 21.280 47.481 1.00 87.19 908 MET A O 1
ATOM 6871 N N . PRO A 1 909 ? -25.538 21.802 47.243 1.00 88.75 909 PRO A N 1
ATOM 6872 C CA . PRO A 1 909 ? -25.754 23.247 47.363 1.00 88.75 909 PRO A CA 1
ATOM 6873 C C . PRO A 1 909 ? -26.580 23.831 46.206 1.00 88.75 909 PRO A C 1
ATOM 6875 O O . PRO A 1 909 ? -26.420 23.400 45.069 1.00 88.75 909 PRO A O 1
ATOM 6878 N N . GLU A 1 910 ? -27.371 24.880 46.463 1.00 86.38 910 GLU A N 1
ATOM 6879 C CA . GLU A 1 910 ? -28.276 25.498 45.465 1.00 86.38 910 GLU A CA 1
ATOM 6880 C C . GLU A 1 910 ? -27.583 26.053 44.207 1.00 86.38 910 GLU A C 1
ATOM 6882 O O . GLU A 1 910 ? -28.184 26.147 43.143 1.00 86.38 910 GLU A O 1
ATOM 6887 N N . HIS A 1 911 ? -26.307 26.426 44.311 1.00 86.94 911 HIS A N 1
ATOM 6888 C CA . HIS A 1 911 ? -25.510 26.970 43.205 1.00 86.94 911 HIS A CA 1
ATOM 6889 C C . HIS A 1 911 ? -24.645 25.908 42.507 1.00 86.94 911 HIS A C 1
ATOM 6891 O O . HIS A 1 911 ? -23.826 26.248 41.651 1.00 86.94 911 HIS A O 1
ATOM 6897 N N . VAL A 1 912 ? -24.773 24.638 42.902 1.00 90.38 912 VAL A N 1
ATOM 6898 C CA . VAL A 1 912 ? -24.027 23.519 42.328 1.00 90.38 912 VAL A CA 1
ATOM 6899 C C . VAL A 1 912 ? -24.980 22.640 41.543 1.00 90.38 912 VAL A C 1
ATOM 6901 O O . VAL A 1 912 ? -26.008 22.205 42.050 1.00 90.38 912 VAL A O 1
ATOM 6904 N N . ASN A 1 913 ? -24.586 22.319 40.317 1.00 91.56 913 ASN A N 1
ATOM 6905 C CA . ASN A 1 913 ? -25.269 21.326 39.507 1.00 91.56 913 ASN A CA 1
ATOM 6906 C C . ASN A 1 913 ? -24.460 20.034 39.460 1.00 91.56 913 ASN A C 1
ATOM 6908 O O . ASN A 1 913 ? -23.226 20.064 39.402 1.00 91.56 913 ASN A O 1
ATOM 6912 N N . MET A 1 914 ? -25.158 18.905 39.408 1.00 93.25 914 MET A N 1
ATOM 6913 C CA . MET A 1 914 ? -24.555 17.614 39.115 1.00 93.25 914 MET A CA 1
ATOM 6914 C C . MET A 1 914 ? -24.770 17.277 37.641 1.00 93.25 914 MET A C 1
ATOM 6916 O O . MET A 1 914 ? -25.894 17.254 37.159 1.00 93.25 914 MET A O 1
ATOM 6920 N N . VAL A 1 915 ? -23.701 16.984 36.913 1.00 94.12 915 VAL A N 1
ATOM 6921 C CA . VAL A 1 915 ? -23.763 16.501 35.534 1.00 94.12 915 VAL A CA 1
ATOM 6922 C C . VAL A 1 915 ? -23.554 14.995 35.538 1.00 94.12 915 VAL A C 1
ATOM 6924 O O . VAL A 1 915 ? -22.483 14.516 35.910 1.00 94.12 915 VAL A O 1
ATOM 6927 N N . VAL A 1 916 ? -24.567 14.257 35.099 1.00 95.25 916 VAL A N 1
ATOM 6928 C CA . VAL A 1 916 ? -24.478 12.819 34.829 1.00 95.25 916 VAL A CA 1
ATOM 6929 C C . VAL A 1 916 ? -24.223 12.647 33.343 1.00 95.25 916 VAL A C 1
ATOM 6931 O O . VAL A 1 916 ? -24.866 13.295 32.521 1.00 95.25 916 VAL A O 1
ATOM 6934 N N . SER A 1 917 ? -23.289 11.783 32.971 1.00 94.69 917 SER A N 1
ATOM 6935 C CA . SER A 1 917 ? -23.051 11.443 31.572 1.00 94.69 917 SER A CA 1
ATOM 6936 C C . SER A 1 917 ? -22.879 9.950 31.379 1.00 94.69 917 SER A C 1
ATOM 6938 O O . SER A 1 917 ? -22.270 9.286 32.215 1.00 94.69 917 SER A O 1
ATOM 6940 N N . VAL A 1 918 ? -23.411 9.454 30.266 1.00 94.06 918 VAL A N 1
ATOM 6941 C CA . VAL A 1 918 ? -23.306 8.063 29.833 1.00 94.06 918 VAL A CA 1
ATOM 6942 C C . VAL A 1 918 ? -22.655 8.043 28.460 1.00 94.06 918 VAL A C 1
ATOM 6944 O O . VAL A 1 918 ? -23.062 8.772 27.553 1.00 94.06 918 VAL A O 1
ATOM 6947 N N . GLN A 1 919 ? -21.626 7.218 28.320 1.00 92.06 919 GLN A N 1
ATOM 6948 C CA . GLN A 1 919 ? -20.909 7.014 27.069 1.00 92.06 919 GLN A CA 1
ATOM 6949 C C . GLN A 1 919 ? -20.711 5.509 26.857 1.00 92.06 919 GLN A C 1
ATOM 6951 O O . GLN A 1 919 ? -20.135 4.860 27.730 1.00 92.06 919 GLN A O 1
ATOM 6956 N N . PRO A 1 920 ? -21.161 4.934 25.733 1.00 90.75 920 PRO A N 1
ATOM 6957 C CA . PRO A 1 920 ? -20.811 3.576 25.356 1.00 90.75 920 PRO A CA 1
ATOM 6958 C C . PRO A 1 920 ? -19.304 3.447 25.160 1.00 90.75 920 PRO A C 1
ATOM 6960 O O . PRO A 1 920 ? -18.625 4.403 24.780 1.00 90.75 920 PRO A O 1
ATOM 6963 N N . GLY A 1 921 ? -18.777 2.258 25.404 1.00 82.12 921 GLY A N 1
ATOM 6964 C CA . GLY A 1 921 ? -17.405 1.925 25.087 1.00 82.12 921 GLY A CA 1
ATOM 6965 C C . GLY A 1 921 ? -17.138 2.013 23.594 1.00 82.12 921 GLY A C 1
ATOM 6966 O O . GLY A 1 921 ? -18.045 2.004 22.763 1.00 82.12 921 GLY A O 1
ATOM 6967 N N . ASN A 1 922 ? -15.855 2.085 23.258 1.00 81.19 922 ASN A N 1
ATOM 6968 C CA . ASN A 1 922 ? -15.422 2.078 21.869 1.00 81.19 922 ASN A CA 1
ATOM 6969 C C . ASN A 1 922 ? -15.751 0.750 21.180 1.00 81.19 922 ASN A C 1
ATOM 6971 O O . ASN A 1 922 ? -15.821 0.725 19.962 1.00 81.19 922 ASN A O 1
ATOM 6975 N N . THR A 1 923 ? -15.961 -0.334 21.928 1.00 80.88 923 THR A N 1
ATOM 6976 C CA . THR A 1 923 ? -16.383 -1.635 21.406 1.00 80.88 923 THR A CA 1
ATOM 6977 C C . THR A 1 923 ? -17.796 -1.991 21.861 1.00 80.88 923 THR A C 1
ATOM 6979 O O . THR A 1 923 ? -18.188 -1.721 22.998 1.00 80.88 923 THR A O 1
ATOM 6982 N N . GLY A 1 924 ? -18.551 -2.636 20.973 1.00 84.19 924 GLY A N 1
ATOM 6983 C CA . GLY A 1 924 ? -19.878 -3.174 21.262 1.00 84.19 924 GLY A CA 1
ATOM 6984 C C . GLY A 1 924 ? -20.219 -4.351 20.355 1.00 84.19 924 GLY A C 1
ATOM 6985 O O . GLY A 1 924 ? -19.599 -4.531 19.307 1.00 84.19 924 GLY A O 1
ATOM 6986 N N . ALA A 1 925 ? -21.201 -5.158 20.751 1.00 85.06 925 ALA A N 1
ATOM 6987 C CA . ALA A 1 925 ? -21.634 -6.323 19.982 1.00 85.06 925 ALA A CA 1
ATOM 6988 C C . ALA A 1 925 ? -23.033 -6.136 19.377 1.00 85.06 925 ALA A C 1
ATOM 6990 O O . ALA A 1 925 ? -23.932 -5.595 20.017 1.00 85.06 925 ALA A O 1
ATOM 6991 N N . LEU A 1 926 ? -23.227 -6.633 18.155 1.00 87.50 926 LEU A N 1
ATOM 6992 C CA . LEU A 1 926 ? -24.532 -6.747 17.502 1.00 87.50 926 LEU A CA 1
ATOM 6993 C C . LEU A 1 926 ? -24.790 -8.180 17.052 1.00 87.50 926 LEU A C 1
ATOM 6995 O O . LEU A 1 926 ? -23.881 -8.886 16.624 1.00 87.50 926 LEU A O 1
ATOM 6999 N N . ARG A 1 927 ? -26.059 -8.579 17.067 1.00 86.12 927 ARG A N 1
ATOM 7000 C CA . ARG A 1 927 ? -26.529 -9.824 16.459 1.00 86.12 927 ARG A CA 1
ATOM 7001 C C . ARG A 1 927 ? -27.189 -9.543 15.111 1.00 86.12 927 ARG A C 1
ATOM 7003 O O . ARG A 1 927 ? -27.893 -8.547 14.985 1.00 86.12 927 ARG A O 1
ATOM 7010 N N . LYS A 1 928 ? -27.037 -10.449 14.147 1.00 87.00 928 LYS A N 1
ATOM 7011 C CA . LYS A 1 928 ? -27.920 -10.587 12.980 1.00 87.00 928 LYS A CA 1
ATOM 7012 C C . LYS A 1 928 ? -28.129 -12.067 12.688 1.00 87.00 928 LYS A C 1
ATOM 7014 O O . LYS A 1 928 ? -27.190 -12.752 12.293 1.00 87.00 928 LYS A O 1
ATOM 7019 N N . GLY A 1 929 ? -29.349 -12.551 12.911 1.00 85.88 929 GLY A N 1
ATOM 7020 C CA . GLY A 1 929 ? -29.644 -13.985 12.847 1.00 85.88 929 GLY A CA 1
ATOM 7021 C C . GLY A 1 929 ? -28.736 -14.773 13.796 1.00 85.88 929 GLY A C 1
ATOM 7022 O O . GLY A 1 929 ? -28.661 -14.474 14.988 1.00 85.88 929 GLY A O 1
ATOM 7023 N N . GLU A 1 930 ? -27.999 -15.736 13.257 1.00 83.94 930 GLU A N 1
ATOM 7024 C CA . GLU A 1 930 ? -27.013 -16.560 13.959 1.00 83.94 930 GLU A CA 1
ATOM 7025 C C . GLU A 1 930 ? -25.660 -15.865 14.191 1.00 83.94 930 GLU A C 1
ATOM 7027 O O . GLU A 1 930 ? -24.867 -16.302 15.034 1.00 83.94 930 GLU A O 1
ATOM 7032 N N . ARG A 1 931 ? -25.383 -14.770 13.469 1.00 83.56 931 ARG A N 1
ATOM 7033 C CA . ARG A 1 931 ? -24.101 -14.061 13.523 1.00 83.56 931 ARG A CA 1
ATOM 7034 C C . ARG A 1 931 ? -24.067 -13.070 14.679 1.00 83.56 931 ARG A C 1
ATOM 7036 O O . ARG A 1 931 ? -25.002 -12.306 14.907 1.00 83.56 931 ARG A O 1
ATOM 7043 N N . LEU A 1 932 ? -22.934 -13.052 15.366 1.00 82.62 932 LEU A N 1
ATOM 7044 C CA . LEU A 1 932 ? -22.593 -12.123 16.439 1.00 82.62 932 LEU A CA 1
ATOM 7045 C C . LEU A 1 932 ? -21.359 -11.343 15.987 1.00 82.62 932 LEU A C 1
ATOM 7047 O O . LEU A 1 932 ? -20.320 -11.946 15.719 1.00 82.62 932 LEU A O 1
ATOM 7051 N N . CYS A 1 933 ? -21.485 -10.029 15.842 1.00 84.69 933 CYS A N 1
ATOM 7052 C CA . CYS A 1 933 ? -20.485 -9.151 15.244 1.00 84.69 933 CYS A CA 1
ATOM 7053 C C . CYS A 1 933 ? -19.969 -8.140 16.271 1.00 84.69 933 CYS A C 1
ATOM 7055 O O . CYS A 1 933 ? -20.761 -7.457 16.917 1.00 84.69 933 CYS A O 1
ATOM 7057 N N . SER A 1 934 ? -18.647 -8.019 16.389 1.00 83.94 934 SER A N 1
ATOM 7058 C CA . SER A 1 934 ? -17.994 -6.962 17.165 1.00 83.94 934 SER A CA 1
ATOM 7059 C C . SER A 1 934 ? -17.824 -5.710 16.310 1.00 83.94 934 SER A C 1
ATOM 7061 O O . SER A 1 934 ? -17.337 -5.786 15.177 1.00 83.94 934 SER A O 1
ATOM 7063 N N . LEU A 1 935 ? -18.214 -4.563 16.858 1.00 86.50 935 LEU A N 1
ATOM 7064 C CA . LEU A 1 935 ? -18.078 -3.249 16.246 1.00 86.50 935 LEU A CA 1
ATOM 7065 C C . LEU A 1 935 ? -17.180 -2.354 17.097 1.00 86.50 935 LEU A C 1
ATOM 7067 O O . LEU A 1 935 ? -17.254 -2.378 18.325 1.00 86.50 935 LEU A O 1
ATOM 7071 N N . PHE A 1 936 ? -16.370 -1.534 16.430 1.00 84.44 936 PHE A N 1
ATOM 7072 C CA . PHE A 1 936 ? -15.494 -0.546 17.046 1.00 84.44 936 PHE A CA 1
ATOM 7073 C C . PHE A 1 936 ? -15.807 0.864 16.535 1.00 84.44 936 PHE A C 1
ATOM 7075 O O . PHE A 1 936 ? -15.800 1.095 15.330 1.00 84.44 936 PHE A O 1
ATOM 7082 N N . SER A 1 937 ? -16.023 1.822 17.432 1.00 83.19 937 SER A N 1
ATOM 7083 C CA . SER A 1 937 ? -16.157 3.247 17.127 1.00 83.19 937 SER A CA 1
ATOM 7084 C C . SER A 1 937 ? -15.086 4.045 17.864 1.00 83.19 937 SER A C 1
ATOM 7086 O O . SER A 1 937 ? -14.934 3.933 19.080 1.00 83.19 937 SER A O 1
ATOM 7088 N N . GLU A 1 938 ? -14.354 4.886 17.133 1.00 76.06 938 GLU A N 1
ATOM 7089 C CA . GLU A 1 938 ? -13.372 5.809 17.720 1.00 76.06 938 GLU A CA 1
ATOM 7090 C C . GLU A 1 938 ? -14.037 6.902 18.565 1.00 76.06 938 GLU A C 1
ATOM 7092 O O . GLU A 1 938 ? -13.473 7.359 19.560 1.00 76.06 938 GLU A O 1
ATOM 7097 N N . TYR A 1 939 ? -15.253 7.292 18.179 1.00 80.31 939 TYR A N 1
ATOM 7098 C CA . TYR A 1 939 ? -15.986 8.418 18.746 1.00 80.31 939 TYR A CA 1
ATOM 7099 C C . TYR A 1 939 ? -17.404 7.980 19.139 1.00 80.31 939 TYR A C 1
ATOM 7101 O O . TYR A 1 939 ? -18.372 8.343 18.463 1.00 80.31 939 TYR A O 1
ATOM 7109 N N . PRO A 1 940 ? -17.558 7.172 20.206 1.00 80.44 940 PRO A N 1
ATOM 7110 C CA . PRO A 1 940 ? -18.873 6.731 20.643 1.00 80.44 940 PRO A CA 1
ATOM 7111 C C . PRO A 1 940 ? -19.713 7.922 21.122 1.00 80.44 940 PRO A C 1
ATOM 7113 O O . PRO A 1 940 ? -19.212 8.874 21.730 1.00 80.44 940 PRO A O 1
ATOM 7116 N N . LEU A 1 941 ? -21.014 7.865 20.833 1.00 85.50 941 LEU A N 1
ATOM 7117 C CA . LEU A 1 941 ? -21.963 8.926 21.153 1.00 85.50 941 LEU A CA 1
ATOM 7118 C C . LEU A 1 941 ? -22.079 9.109 22.674 1.00 85.50 941 LEU A C 1
ATOM 7120 O O . LEU A 1 941 ? -22.241 8.141 23.409 1.00 85.50 941 LEU A O 1
ATOM 7124 N N . LYS A 1 942 ? -22.022 10.352 23.155 1.00 89.19 942 LYS A N 1
ATOM 7125 C CA . LYS A 1 942 ? -22.148 10.675 24.581 1.00 89.19 942 LYS A CA 1
ATOM 7126 C C . LYS A 1 942 ? -23.472 11.375 24.860 1.00 89.19 942 LYS A C 1
ATOM 7128 O O . LYS A 1 942 ? -23.814 12.341 24.180 1.00 89.19 942 LYS A O 1
ATOM 7133 N N . TRP A 1 943 ? -24.151 10.942 25.916 1.00 91.88 943 TRP A N 1
ATOM 7134 C CA . TRP A 1 943 ? -25.327 11.610 26.466 1.00 91.88 943 TRP A CA 1
ATOM 7135 C C . TRP A 1 943 ? -25.004 12.210 27.831 1.00 91.88 943 TRP A C 1
ATOM 7137 O O . TRP A 1 943 ? -24.218 11.647 28.598 1.00 91.88 943 TRP A O 1
ATOM 7147 N N . SER A 1 944 ? -25.592 13.362 28.143 1.00 93.88 944 SER A N 1
ATOM 7148 C CA . SER A 1 944 ? -25.443 13.988 29.453 1.00 93.88 944 SER A CA 1
ATOM 7149 C C . SER A 1 944 ? -26.697 14.719 29.898 1.00 93.88 944 SER A C 1
ATOM 7151 O O . SER A 1 944 ? -27.494 15.178 29.080 1.00 93.88 944 SER A O 1
ATOM 7153 N N . TRP A 1 945 ? -26.846 14.830 31.213 1.00 95.50 945 TRP A N 1
ATOM 7154 C CA . TRP A 1 945 ? -27.946 15.505 31.882 1.00 95.50 945 TRP A CA 1
ATOM 7155 C C . TRP A 1 945 ? -27.403 16.330 33.037 1.00 95.50 945 TRP A C 1
ATOM 7157 O O . TRP A 1 945 ? -26.500 15.897 33.752 1.00 95.50 945 TRP A O 1
ATOM 7167 N N . THR A 1 946 ? -27.985 17.503 33.230 1.00 93.75 946 THR A N 1
ATOM 7168 C CA . THR A 1 946 ? -27.724 18.371 34.370 1.00 93.75 946 THR A CA 1
ATOM 7169 C C . THR A 1 946 ? -28.860 18.194 35.370 1.00 93.75 946 THR A C 1
ATOM 7171 O O . THR A 1 946 ? -30.016 18.473 35.057 1.00 93.75 946 THR A O 1
ATOM 7174 N N . CYS A 1 947 ? -28.519 17.717 36.561 1.00 92.56 947 CYS A N 1
ATOM 7175 C CA . CYS A 1 947 ? -29.379 17.634 37.728 1.00 92.56 947 CYS A CA 1
ATOM 7176 C C . CYS A 1 947 ? -29.149 18.871 38.603 1.00 92.56 947 CYS A C 1
ATOM 7178 O O . CYS A 1 947 ? -28.014 19.153 39.005 1.00 92.56 947 CYS A O 1
ATOM 7180 N N . MET A 1 948 ? -30.221 19.606 38.878 1.00 88.88 948 MET A N 1
ATOM 7181 C CA . MET A 1 948 ? -30.222 20.778 39.756 1.00 88.88 948 MET A CA 1
ATOM 7182 C C . MET A 1 948 ? -30.535 20.369 41.205 1.00 88.88 948 MET A C 1
ATOM 7184 O O . MET A 1 948 ? -30.950 19.239 41.467 1.00 88.88 948 MET A O 1
ATOM 7188 N N . SER A 1 949 ? -30.299 21.266 42.167 1.00 83.50 949 SER A N 1
ATOM 7189 C CA . SER A 1 949 ? -30.485 20.993 43.605 1.00 83.50 949 SER A CA 1
ATOM 7190 C C . SER A 1 949 ? -31.940 20.755 44.012 1.00 83.50 949 SER A C 1
ATOM 7192 O O . SER A 1 949 ? -32.192 20.168 45.058 1.00 83.50 949 SER A O 1
ATOM 7194 N N . ASP A 1 950 ? -32.889 21.201 43.190 1.00 83.25 950 ASP A N 1
ATOM 7195 C CA . ASP A 1 950 ? -34.327 20.959 43.343 1.00 83.25 950 ASP A CA 1
ATOM 7196 C C . ASP A 1 950 ? -34.767 19.575 42.821 1.00 83.25 950 ASP A C 1
ATOM 7198 O O . ASP A 1 950 ? -35.950 19.247 42.874 1.00 83.25 950 ASP A O 1
ATOM 7202 N N . GLY A 1 951 ? -33.828 18.764 42.314 1.00 81.75 951 GLY A N 1
ATOM 7203 C CA . GLY A 1 951 ? -34.092 17.451 41.723 1.00 81.75 951 GLY A CA 1
ATOM 7204 C C . GLY A 1 951 ? -34.483 17.492 40.243 1.00 81.75 951 GLY A C 1
ATOM 7205 O O . GLY A 1 951 ? -34.681 16.439 39.639 1.00 81.75 951 GLY A O 1
ATOM 7206 N N . THR A 1 952 ? -34.563 18.672 39.619 1.00 90.25 952 THR A N 1
ATOM 7207 C CA . THR A 1 952 ? -34.888 18.796 38.194 1.00 90.25 952 THR A CA 1
ATOM 7208 C C . THR A 1 952 ? -33.756 18.240 37.330 1.00 90.25 952 THR A C 1
ATOM 7210 O O . THR A 1 952 ? -32.603 18.666 37.441 1.00 90.25 952 THR A O 1
ATOM 7213 N N . ILE A 1 953 ? -34.098 17.347 36.398 1.00 93.38 953 ILE A N 1
ATOM 7214 C CA . ILE A 1 953 ? -33.169 16.751 35.431 1.00 93.38 953 ILE A CA 1
ATOM 7215 C C . ILE A 1 953 ? -33.427 17.358 34.050 1.00 93.38 953 ILE A C 1
ATOM 7217 O O . ILE A 1 953 ? -34.526 17.253 33.508 1.00 93.38 953 ILE A O 1
ATOM 7221 N N . LYS A 1 954 ? -32.404 17.972 33.448 1.00 92.44 954 LYS A N 1
ATOM 7222 C CA . LYS A 1 954 ? -32.455 18.479 32.068 1.00 92.44 954 LYS A CA 1
ATOM 7223 C C . LYS A 1 954 ? -31.406 17.788 31.213 1.00 92.44 954 LYS A C 1
ATOM 7225 O O . LYS A 1 954 ? -30.231 17.779 31.573 1.00 92.44 954 LYS A O 1
ATOM 7230 N N . ALA A 1 955 ? -31.812 17.236 30.071 1.00 90.06 955 ALA A N 1
ATOM 7231 C CA . ALA A 1 955 ? -30.861 16.757 29.073 1.00 90.06 955 ALA A CA 1
ATOM 7232 C C . ALA A 1 955 ? -29.987 17.923 28.592 1.00 90.06 955 ALA A C 1
ATOM 7234 O O . ALA A 1 955 ? -30.484 19.024 28.363 1.00 90.06 955 ALA A O 1
ATOM 7235 N N . SER A 1 956 ? -28.684 17.694 28.472 1.00 84.12 956 SER A N 1
ATOM 7236 C CA . SER A 1 956 ? -27.781 18.685 27.899 1.00 84.12 956 SER A CA 1
ATOM 7237 C C . SER A 1 956 ? -28.025 18.782 26.393 1.00 84.12 956 SER A C 1
ATOM 7239 O O . SER A 1 956 ? -28.037 17.765 25.699 1.00 84.12 956 SER A O 1
ATOM 7241 N N . GLU A 1 957 ? -28.189 19.999 25.880 1.00 77.38 957 GLU A N 1
ATOM 7242 C CA . GLU A 1 957 ? -28.248 20.232 24.438 1.00 77.38 957 GLU A CA 1
ATOM 7243 C C . GLU A 1 957 ? -26.861 20.058 23.809 1.00 77.38 957 GLU A C 1
ATOM 7245 O O . GLU A 1 957 ? -25.826 20.310 24.438 1.00 77.38 957 GLU A O 1
ATOM 7250 N N . ARG A 1 958 ? -26.832 19.630 22.543 1.00 76.12 958 ARG A N 1
ATOM 7251 C CA . ARG A 1 958 ? -25.603 19.709 21.750 1.00 76.12 958 ARG A CA 1
ATOM 7252 C C . ARG A 1 958 ? -25.238 21.176 21.566 1.00 76.12 958 ARG A C 1
ATOM 7254 O O . ARG A 1 958 ? -26.111 22.021 21.398 1.00 76.12 958 ARG A O 1
ATOM 7261 N N . SER A 1 959 ? -23.946 21.485 21.589 1.00 76.88 959 SER A N 1
ATOM 7262 C CA . SER A 1 959 ? -23.507 22.854 21.335 1.00 76.88 959 SER A CA 1
ATOM 7263 C C . SER A 1 959 ? -23.828 23.259 19.894 1.00 76.88 959 SER A C 1
ATOM 7265 O O . SER A 1 959 ? -23.691 22.447 18.977 1.00 76.88 959 SER A O 1
ATOM 7267 N N . GLN A 1 960 ? -24.175 24.533 19.684 1.00 79.62 960 GLN A N 1
ATOM 7268 C CA . GLN A 1 960 ? -24.377 25.085 18.339 1.00 79.62 960 GLN A CA 1
ATOM 7269 C C . GLN A 1 960 ? -23.156 24.833 17.444 1.00 79.62 960 GLN A C 1
ATOM 7271 O O . GLN A 1 960 ? -23.299 24.421 16.303 1.00 79.62 960 GLN A O 1
ATOM 7276 N N . ALA A 1 961 ? -21.948 24.960 18.004 1.00 75.44 961 ALA A N 1
ATOM 7277 C CA . ALA A 1 961 ? -20.708 24.660 17.297 1.00 75.44 961 ALA A CA 1
ATOM 7278 C C . ALA A 1 961 ? -20.637 23.209 16.784 1.00 75.44 961 ALA A C 1
ATOM 7280 O O . ALA A 1 961 ? -20.135 22.977 15.690 1.00 75.44 961 ALA A O 1
ATOM 7281 N N . ALA A 1 962 ? -21.132 22.225 17.545 1.00 78.81 962 ALA A N 1
ATOM 7282 C CA . ALA A 1 962 ? -21.139 20.833 17.099 1.00 78.81 962 ALA A CA 1
ATOM 7283 C C . ALA A 1 962 ? -22.127 20.610 15.942 1.00 78.81 962 ALA A C 1
ATOM 7285 O O . ALA A 1 962 ? -21.795 19.904 14.989 1.00 78.81 962 ALA A O 1
ATOM 7286 N N . GLU A 1 963 ? -23.310 21.227 15.994 1.00 83.25 963 GLU A N 1
ATOM 7287 C CA . GLU A 1 963 ? -24.276 21.158 14.890 1.00 83.25 963 GLU A CA 1
ATOM 7288 C C . GLU A 1 963 ? -23.787 21.918 13.647 1.00 83.25 963 GLU A C 1
ATOM 7290 O O . GLU A 1 963 ? -23.889 21.387 12.542 1.00 83.25 963 GLU A O 1
ATOM 7295 N N . ASP A 1 964 ? -23.160 23.086 13.809 1.00 82.62 964 ASP A N 1
ATOM 7296 C CA . ASP A 1 964 ? -22.552 23.843 12.708 1.00 82.62 964 ASP A CA 1
ATOM 7297 C C . ASP A 1 964 ? -21.439 23.038 12.019 1.00 82.62 964 ASP A C 1
ATOM 7299 O O . ASP A 1 964 ? -21.354 23.024 10.792 1.00 82.62 964 ASP A O 1
ATOM 7303 N N . ILE A 1 965 ? -20.616 22.310 12.785 1.00 83.06 965 ILE A N 1
ATOM 7304 C CA . ILE A 1 965 ? -19.580 21.419 12.240 1.00 83.06 965 ILE A CA 1
ATOM 7305 C C . ILE A 1 965 ? -20.206 20.254 11.467 1.00 83.06 965 ILE A C 1
ATOM 7307 O O . ILE A 1 965 ? -19.765 19.954 10.358 1.00 83.06 965 ILE A O 1
ATOM 7311 N N . LEU A 1 966 ? -21.238 19.599 12.011 1.00 84.81 966 LEU A N 1
ATOM 7312 C CA . LEU A 1 966 ? -21.940 18.529 11.294 1.00 84.81 966 LEU A CA 1
ATOM 7313 C C . LEU A 1 966 ? -22.566 19.052 9.997 1.00 84.81 966 LEU A C 1
ATOM 7315 O O . LEU A 1 966 ? -22.481 18.395 8.963 1.00 84.81 966 LEU A O 1
ATOM 7319 N N . ASN A 1 967 ? -23.152 20.246 10.032 1.00 85.75 967 ASN A N 1
ATOM 7320 C CA . ASN A 1 967 ? -23.733 20.892 8.861 1.00 85.75 967 ASN A CA 1
ATOM 7321 C C . ASN A 1 967 ? -22.669 21.290 7.828 1.00 85.75 967 ASN A C 1
ATOM 7323 O O . ASN A 1 967 ? -22.889 21.102 6.634 1.00 85.75 967 ASN A O 1
ATOM 7327 N N . LEU A 1 968 ? -21.499 21.755 8.270 1.00 84.25 968 LEU A N 1
ATOM 7328 C CA . LEU A 1 968 ? -20.358 22.042 7.401 1.00 84.25 968 LEU A CA 1
ATOM 7329 C C . LEU A 1 968 ? -19.854 20.780 6.689 1.00 84.25 968 LEU A C 1
ATOM 7331 O O . LEU A 1 968 ? -19.644 20.812 5.481 1.00 84.25 968 LEU A O 1
ATOM 7335 N N . ILE A 1 969 ? -19.674 19.678 7.424 1.00 83.88 969 ILE A N 1
ATOM 7336 C CA . ILE A 1 969 ? -19.187 18.400 6.876 1.00 83.88 969 ILE A CA 1
ATOM 7337 C C . ILE A 1 969 ? -20.176 17.821 5.866 1.00 83.88 969 ILE A C 1
ATOM 7339 O O . ILE A 1 969 ? -19.770 17.254 4.858 1.00 83.88 969 ILE A O 1
ATOM 7343 N N . LEU A 1 970 ? -21.471 17.921 6.162 1.00 83.50 970 LEU A N 1
ATOM 7344 C CA . LEU A 1 970 ? -22.517 17.315 5.348 1.00 83.50 970 LEU A CA 1
ATOM 7345 C C . LEU A 1 970 ? -22.958 18.204 4.187 1.00 83.50 970 LEU A C 1
ATOM 7347 O O . LEU A 1 970 ? -23.773 17.739 3.403 1.00 83.50 970 LEU A O 1
ATOM 7351 N N . GLY A 1 971 ? -22.501 19.451 4.084 1.00 80.88 971 GLY A N 1
ATOM 7352 C CA . GLY A 1 971 ? -22.860 20.347 2.985 1.00 80.88 971 GLY A CA 1
ATOM 7353 C C . GLY A 1 971 ? -24.349 20.732 2.935 1.00 80.88 971 GLY A C 1
ATOM 7354 O O . GLY A 1 971 ? -25.126 20.520 3.872 1.00 80.88 971 GLY A O 1
ATOM 7355 N N . GLN A 1 972 ? -24.772 21.312 1.807 1.00 73.38 972 GLN A N 1
ATOM 7356 C CA . GLN A 1 972 ? -26.152 21.785 1.600 1.00 73.38 972 GLN A CA 1
ATOM 7357 C C . GLN A 1 972 ? -27.165 20.643 1.742 1.00 73.38 972 GLN A C 1
ATOM 7359 O O . GLN A 1 972 ? -26.909 19.560 1.239 1.00 73.38 972 GLN A O 1
ATOM 7364 N N . ASP A 1 973 ? -28.318 20.868 2.384 1.00 77.44 973 ASP A N 1
ATOM 7365 C CA . ASP A 1 973 ? -29.334 19.851 2.740 1.00 77.44 973 ASP A CA 1
ATOM 7366 C C . ASP A 1 973 ? -28.995 18.936 3.938 1.00 77.44 973 ASP A C 1
ATOM 7368 O O . ASP A 1 973 ? -29.622 17.888 4.109 1.00 77.44 973 ASP A O 1
ATOM 7372 N N . SER A 1 974 ? -28.028 19.290 4.792 1.00 82.25 974 SER A N 1
ATOM 7373 C CA . SER A 1 974 ? -27.747 18.544 6.036 1.00 82.25 974 SER A CA 1
ATOM 7374 C C . SER A 1 974 ? -28.980 18.389 6.943 1.00 82.25 974 SER A C 1
ATOM 7376 O O . SER A 1 974 ? -29.146 17.353 7.582 1.00 82.25 974 SER A O 1
ATOM 7378 N N . GLU A 1 975 ? -29.878 19.377 6.944 1.00 81.50 975 GLU A N 1
ATOM 7379 C CA . GLU A 1 975 ? -31.129 19.378 7.719 1.00 81.50 975 GLU A CA 1
ATOM 7380 C C . GLU A 1 975 ? -32.128 18.294 7.275 1.00 81.50 975 GLU A C 1
ATOM 7382 O O . GLU A 1 975 ? -32.992 17.889 8.047 1.00 81.50 975 GLU A O 1
ATOM 7387 N N . LYS A 1 976 ? -32.010 17.774 6.043 1.00 83.31 976 LYS A N 1
ATOM 7388 C CA . LYS A 1 976 ? -32.866 16.680 5.540 1.00 83.31 976 LYS A CA 1
ATOM 7389 C C . LYS A 1 976 ? -32.390 15.293 5.998 1.00 83.31 976 LYS A C 1
ATOM 7391 O O . LYS A 1 976 ? -33.056 14.293 5.731 1.00 83.31 976 LYS A O 1
ATOM 7396 N N . ILE A 1 977 ? -31.228 15.207 6.648 1.00 84.06 977 ILE A N 1
ATOM 7397 C CA . ILE A 1 977 ? -30.644 13.950 7.124 1.00 84.06 977 ILE A CA 1
ATOM 7398 C C . ILE A 1 977 ? -31.174 13.671 8.529 1.00 84.06 977 ILE A C 1
ATOM 7400 O O . ILE A 1 977 ? -30.762 14.305 9.498 1.00 84.06 977 ILE A O 1
ATOM 7404 N N . ARG A 1 978 ? -32.075 12.686 8.641 1.00 79.69 978 ARG A N 1
ATOM 7405 C CA . ARG A 1 978 ? -32.735 12.323 9.908 1.00 79.69 978 ARG A CA 1
ATOM 7406 C C . ARG A 1 978 ? -31.734 11.862 10.967 1.00 79.69 978 ARG A C 1
ATOM 7408 O O . ARG A 1 978 ? -31.883 12.186 12.140 1.00 79.69 978 ARG A O 1
ATOM 7415 N N . GLN A 1 979 ? -30.710 11.123 10.547 1.00 86.50 979 GLN A N 1
ATOM 7416 C CA . GLN A 1 979 ? -29.677 10.597 11.428 1.00 86.50 979 GLN A CA 1
ATOM 7417 C C . GLN A 1 979 ? -28.294 10.957 10.885 1.00 86.50 979 GLN A C 1
ATOM 7419 O O . GLN A 1 979 ? -27.819 10.349 9.928 1.00 86.50 979 GLN A O 1
ATOM 7424 N N . LYS A 1 980 ? -27.626 11.937 11.506 1.00 87.81 980 LYS A N 1
ATOM 7425 C CA . LYS A 1 980 ? -26.303 12.412 11.062 1.00 87.81 980 LYS A CA 1
ATOM 7426 C C . LYS A 1 980 ? -25.144 11.484 11.491 1.00 87.81 980 LYS A C 1
ATOM 7428 O O . LYS A 1 980 ? -24.157 11.380 10.764 1.00 87.81 980 LYS A O 1
ATOM 7433 N N . VAL A 1 981 ? -25.276 10.786 12.626 1.00 90.31 981 VAL A N 1
ATOM 7434 C CA . VAL A 1 981 ? -24.215 10.007 13.313 1.00 90.31 981 VAL A CA 1
ATOM 7435 C C . VAL A 1 981 ? -24.629 8.537 13.464 1.00 90.31 981 VAL A C 1
ATOM 7437 O O . VAL A 1 981 ? -25.815 8.250 13.626 1.00 90.31 981 VAL A O 1
ATOM 7440 N N . ALA A 1 982 ? -23.679 7.603 13.404 1.00 90.50 982 ALA A N 1
ATOM 7441 C CA . ALA A 1 982 ? -23.931 6.175 13.607 1.00 90.50 982 ALA A CA 1
ATOM 7442 C C . ALA A 1 982 ? -24.395 5.866 15.049 1.00 90.50 982 ALA A C 1
ATOM 7444 O O . ALA A 1 982 ? -23.882 6.444 16.009 1.00 90.50 982 ALA A O 1
ATOM 7445 N N . LEU A 1 983 ? -25.368 4.958 15.205 1.00 90.75 983 LEU A N 1
ATOM 7446 C CA . LEU A 1 983 ? -25.867 4.554 16.525 1.00 90.75 983 LEU A CA 1
ATOM 7447 C C . LEU A 1 983 ? -25.008 3.427 17.121 1.00 90.75 983 LEU A C 1
ATOM 7449 O O . LEU A 1 983 ? -24.668 2.482 16.404 1.00 90.75 983 LEU A O 1
ATOM 7453 N N . PRO A 1 984 ? -24.679 3.491 18.422 1.00 92.12 984 PRO A N 1
ATOM 7454 C CA . PRO A 1 984 ? -23.890 2.464 19.087 1.00 92.12 984 PRO A CA 1
ATOM 7455 C C . PRO A 1 984 ? -24.716 1.190 19.359 1.00 92.12 984 PRO A C 1
ATOM 7457 O O . PRO A 1 984 ? -25.929 1.280 19.572 1.00 92.12 984 PRO A O 1
ATOM 7460 N N . PRO A 1 985 ? -24.083 0.003 19.396 1.00 91.62 985 PRO A N 1
ATOM 7461 C CA . PRO A 1 985 ? -24.752 -1.248 19.763 1.00 91.62 985 PRO A CA 1
ATOM 7462 C C . PRO A 1 985 ? -25.324 -1.234 21.184 1.00 91.62 985 PRO A C 1
ATOM 7464 O O . PRO A 1 985 ? -24.707 -0.662 22.084 1.00 91.62 985 PRO A O 1
ATOM 7467 N N . VAL A 1 986 ? -26.450 -1.923 21.408 1.00 88.00 986 VAL A N 1
ATOM 7468 C CA . VAL A 1 986 ? -27.026 -2.114 22.757 1.00 88.00 986 VAL A CA 1
ATOM 7469 C C . VAL A 1 986 ? -26.070 -2.846 23.695 1.00 88.00 986 VAL A C 1
ATOM 7471 O O . VAL A 1 986 ? -25.922 -2.443 24.846 1.00 88.00 986 VAL A O 1
ATOM 7474 N N . TRP A 1 987 ? -25.356 -3.862 23.209 1.00 86.00 987 TRP A N 1
ATOM 7475 C CA . TRP A 1 987 ? -24.382 -4.617 24.007 1.00 86.00 987 TRP A CA 1
ATOM 7476 C C . TRP A 1 987 ? -23.000 -3.957 24.012 1.00 86.00 987 TRP A C 1
ATOM 7478 O O . TRP A 1 987 ? -21.980 -4.590 23.738 1.00 86.00 987 TRP A O 1
ATOM 7488 N N . SER A 1 988 ? -22.975 -2.655 24.283 1.00 87.25 988 SER A N 1
ATOM 7489 C CA . SER A 1 988 ? -21.748 -1.900 24.537 1.00 87.25 988 SER A CA 1
ATOM 7490 C C . SER A 1 988 ? -21.631 -1.642 26.034 1.00 87.25 988 SER A C 1
ATOM 7492 O O . SER A 1 988 ? -22.611 -1.237 26.658 1.00 87.25 988 SER A O 1
ATOM 7494 N N . LYS A 1 989 ? -20.435 -1.794 26.615 1.00 86.75 989 LYS A N 1
ATOM 7495 C CA . LYS A 1 989 ? -20.197 -1.366 28.005 1.00 86.75 989 LYS A CA 1
ATOM 7496 C C . LYS A 1 989 ? -20.521 0.118 28.148 1.00 86.75 989 LYS A C 1
ATOM 7498 O O . LYS A 1 989 ? -20.152 0.912 27.290 1.00 86.75 989 LYS A O 1
ATOM 7503 N N . LEU A 1 990 ? -21.190 0.510 29.219 1.00 89.56 990 LEU A N 1
ATOM 7504 C CA . LEU A 1 990 ? -21.633 1.877 29.461 1.00 89.56 990 LEU A CA 1
ATOM 7505 C C . LEU A 1 990 ? -20.782 2.508 30.559 1.00 89.56 990 LEU A C 1
ATOM 7507 O O . LEU A 1 990 ? -20.773 2.066 31.705 1.00 89.56 990 LEU A O 1
ATOM 7511 N N . PHE A 1 991 ? -20.079 3.580 30.217 1.00 90.12 991 PHE A N 1
ATOM 7512 C CA . PHE A 1 991 ? -19.326 4.385 31.165 1.00 90.12 991 PHE A CA 1
ATOM 7513 C C . PHE A 1 991 ? -20.225 5.477 31.732 1.00 90.12 991 PHE A C 1
ATOM 7515 O O . PHE A 1 991 ? -20.559 6.439 31.035 1.00 90.12 991 PHE A O 1
ATOM 7522 N N . VAL A 1 992 ? -20.583 5.341 33.006 1.00 93.62 992 VAL A N 1
ATOM 7523 C CA . VAL A 1 992 ? -21.359 6.339 33.746 1.00 93.62 992 VAL A CA 1
ATOM 7524 C C . VAL A 1 992 ? -20.386 7.234 34.504 1.00 93.62 992 VAL A C 1
ATOM 7526 O O . VAL A 1 992 ? -19.546 6.750 35.262 1.00 93.62 992 VAL A O 1
ATOM 7529 N N . LYS A 1 993 ? -20.472 8.548 34.296 1.00 94.31 993 LYS A N 1
ATOM 7530 C CA . LYS A 1 993 ? -19.635 9.544 34.976 1.00 94.31 993 LYS A CA 1
ATOM 7531 C C . LYS A 1 993 ? -20.487 10.639 35.593 1.00 94.31 993 LYS A C 1
ATOM 7533 O O . LYS A 1 993 ? -21.387 11.165 34.940 1.00 94.31 993 LYS A O 1
ATOM 7538 N N . VAL A 1 994 ? -20.119 11.028 36.807 1.00 94.25 994 VAL A N 1
ATOM 7539 C CA . VAL A 1 994 ? -20.718 12.130 37.559 1.00 94.25 994 VAL A CA 1
ATOM 7540 C C . VAL A 1 994 ? -19.696 13.257 37.701 1.00 94.25 994 VAL A C 1
ATOM 7542 O O . VAL A 1 994 ? -18.500 13.027 37.873 1.00 94.25 994 VAL A O 1
ATOM 7545 N N . ALA A 1 995 ? -20.143 14.500 37.597 1.00 93.00 995 ALA A N 1
ATOM 7546 C CA . ALA A 1 995 ? -19.327 15.675 37.872 1.00 93.00 995 ALA A CA 1
ATOM 7547 C C . ALA A 1 995 ? -20.163 16.735 38.588 1.00 93.00 995 ALA A C 1
ATOM 7549 O O . ALA A 1 995 ? -21.358 16.843 38.346 1.00 93.00 995 ALA A O 1
ATOM 7550 N N . PHE A 1 996 ? -19.529 17.541 39.436 1.00 91.69 996 PHE A N 1
ATOM 7551 C CA . PHE A 1 996 ? -20.173 18.668 40.111 1.00 91.69 996 PHE A CA 1
ATOM 7552 C C . PHE A 1 996 ? -19.613 19.975 39.559 1.00 91.69 996 PHE A C 1
ATOM 7554 O O . PHE A 1 996 ? -18.399 20.094 39.370 1.00 91.69 996 PHE A O 1
ATOM 7561 N N . SER A 1 997 ? -20.492 20.934 39.278 1.00 87.12 997 SER A N 1
ATOM 7562 C CA . SER A 1 997 ? -20.131 22.252 38.760 1.00 87.12 997 SER A CA 1
ATOM 7563 C C . SER A 1 997 ? -20.769 23.352 39.617 1.00 87.12 997 SER A C 1
ATOM 7565 O O . SER A 1 997 ? -21.993 23.487 39.564 1.00 87.12 997 SER A O 1
ATOM 7567 N N . PRO A 1 998 ? -19.978 24.160 40.357 1.00 87.62 998 PRO A N 1
ATOM 7568 C CA . PRO A 1 998 ? -18.519 24.058 40.526 1.00 87.62 998 PRO A CA 1
ATOM 7569 C C . PRO A 1 998 ? -18.071 22.776 41.259 1.00 87.62 998 PRO A C 1
ATOM 7571 O O . PRO A 1 998 ? -18.873 22.091 41.892 1.00 87.62 998 PRO A O 1
ATOM 7574 N N . ILE A 1 999 ? -16.777 22.439 41.154 1.00 87.69 999 ILE A N 1
ATOM 7575 C CA . ILE A 1 999 ? -16.198 21.209 41.726 1.00 87.69 999 ILE A CA 1
ATOM 7576 C C . ILE A 1 999 ? -16.373 21.186 43.251 1.00 87.69 999 ILE A C 1
ATOM 7578 O O . ILE A 1 999 ? -15.998 22.131 43.942 1.00 87.69 999 ILE A O 1
ATOM 7582 N N . LEU A 1 1000 ? -16.870 20.062 43.777 1.00 85.25 1000 LEU A N 1
ATOM 7583 C CA . LEU A 1 1000 ? -17.000 19.807 45.213 1.00 85.25 1000 LEU A CA 1
ATOM 7584 C C . LEU A 1 1000 ? -15.860 18.926 45.754 1.00 85.25 1000 LEU A C 1
ATOM 7586 O O . LEU A 1 1000 ? -15.465 17.931 45.127 1.00 85.25 1000 LEU A O 1
ATOM 7590 N N . GLY A 1 1001 ? -15.370 19.271 46.950 1.00 81.75 1001 GLY A N 1
ATOM 7591 C CA . GLY A 1 1001 ? -14.481 18.426 47.760 1.00 81.75 1001 GLY A CA 1
ATOM 7592 C C . GLY A 1 1001 ? -15.177 17.130 48.180 1.00 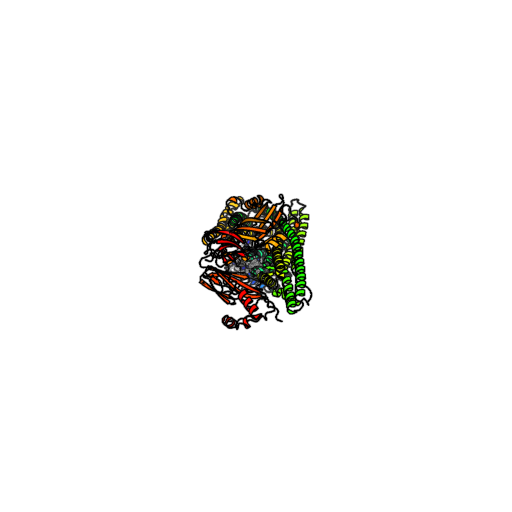81.75 1001 GLY A C 1
ATOM 7593 O O . GLY A 1 1001 ? -16.398 17.101 48.292 1.00 81.75 1001 GLY A O 1
ATOM 7594 N N . GLN A 1 1002 ? -14.418 16.045 48.351 1.00 81.06 1002 GLN A N 1
ATOM 7595 C CA . GLN A 1 1002 ? -14.964 14.691 48.525 1.00 81.06 1002 GLN A CA 1
ATOM 7596 C C . GLN A 1 1002 ? -15.904 14.555 49.736 1.00 81.06 1002 GLN A C 1
ATOM 7598 O O . GLN A 1 1002 ? -16.900 13.850 49.654 1.00 81.06 1002 GLN A O 1
ATOM 7603 N N . ASP A 1 1003 ? -15.619 15.284 50.811 1.00 83.00 1003 ASP A N 1
ATOM 7604 C CA . ASP A 1 1003 ? -16.393 15.387 52.053 1.00 83.00 1003 ASP A CA 1
ATOM 7605 C C . ASP A 1 1003 ? -17.726 16.142 51.903 1.00 83.00 1003 ASP A C 1
ATOM 7607 O O . ASP A 1 1003 ? -18.636 15.964 52.707 1.00 83.00 1003 ASP A O 1
ATOM 7611 N N . LYS A 1 1004 ? -17.852 16.982 50.870 1.00 85.44 1004 LYS A N 1
ATOM 7612 C CA . LYS A 1 1004 ? -19.038 17.815 50.603 1.00 85.44 1004 LYS A CA 1
ATOM 7613 C C . LYS A 1 1004 ? -19.901 17.292 49.460 1.00 85.44 1004 LYS A C 1
ATOM 7615 O O . LYS A 1 1004 ? -20.891 17.931 49.108 1.00 85.44 1004 LYS A O 1
ATOM 7620 N N . ARG A 1 1005 ? -19.508 16.183 48.829 1.00 89.06 1005 ARG A N 1
ATOM 7621 C CA . ARG A 1 1005 ? -20.263 15.605 47.715 1.00 89.06 1005 ARG A CA 1
ATOM 7622 C C . ARG A 1 1005 ? -21.509 14.904 48.255 1.00 89.06 1005 ARG A C 1
ATOM 7624 O O . ARG A 1 1005 ? -21.372 14.092 49.170 1.00 89.06 1005 ARG A O 1
ATOM 7631 N N . PRO A 1 1006 ? -22.694 15.171 47.688 1.00 89.94 1006 PRO A N 1
ATOM 7632 C CA . PRO A 1 1006 ? -23.861 14.363 47.988 1.00 89.94 1006 PRO A CA 1
ATOM 7633 C C . PRO A 1 1006 ? -23.602 12.927 47.534 1.00 89.94 1006 PRO A C 1
ATOM 7635 O O . PRO A 1 1006 ? -23.076 12.697 46.440 1.00 89.94 1006 PRO A O 1
ATOM 7638 N N . LYS A 1 1007 ? -23.940 11.966 48.392 1.00 90.56 1007 LYS A N 1
ATOM 7639 C CA . LYS A 1 1007 ? -23.803 10.545 48.081 1.00 90.56 1007 LYS A CA 1
ATOM 7640 C C . LYS A 1 1007 ? -25.017 10.116 47.260 1.00 90.56 1007 LYS A C 1
ATOM 7642 O O . LYS A 1 1007 ? -26.149 10.392 47.639 1.00 90.56 1007 LYS A O 1
ATOM 7647 N N . LEU A 1 1008 ? -24.783 9.493 46.115 1.00 91.94 1008 LEU A N 1
ATOM 7648 C CA . LEU A 1 1008 ? -25.826 8.917 45.275 1.00 91.94 1008 LEU A CA 1
ATOM 7649 C C . LEU A 1 1008 ? -26.312 7.616 45.904 1.00 91.94 1008 LEU A C 1
ATOM 7651 O O . LEU A 1 1008 ? -25.488 6.785 46.274 1.00 91.94 1008 LEU A O 1
ATOM 7655 N N . ARG A 1 1009 ? -27.632 7.454 45.974 1.00 91.50 1009 ARG A N 1
ATOM 7656 C CA . ARG A 1 1009 ? -28.310 6.231 46.412 1.00 91.50 1009 ARG A CA 1
ATOM 7657 C C . ARG A 1 1009 ? -28.941 5.484 45.241 1.00 91.50 1009 ARG A C 1
ATOM 7659 O O . ARG A 1 1009 ? -29.005 4.257 45.273 1.00 91.50 1009 ARG A O 1
ATOM 7666 N N . ARG A 1 1010 ? -29.404 6.216 44.217 1.00 91.12 1010 ARG A N 1
ATOM 7667 C CA . ARG A 1 1010 ? -30.028 5.625 43.030 1.00 91.12 1010 ARG A CA 1
ATOM 7668 C C . ARG A 1 1010 ? -29.849 6.452 41.757 1.00 91.12 1010 ARG A C 1
ATOM 7670 O O . ARG A 1 1010 ? -29.928 7.680 41.795 1.00 91.12 1010 ARG A O 1
ATOM 7677 N N . LEU A 1 1011 ? -29.690 5.773 40.623 1.00 93.25 1011 LEU A N 1
ATOM 7678 C CA . LEU A 1 1011 ? -29.834 6.314 39.270 1.00 93.25 1011 LEU A CA 1
ATOM 7679 C C . LEU A 1 1011 ? -30.762 5.413 38.445 1.00 93.25 1011 LEU A C 1
ATOM 7681 O O . LEU A 1 1011 ? -30.632 4.193 38.496 1.00 93.25 1011 LEU A O 1
ATOM 7685 N N . LEU A 1 1012 ? -31.665 6.007 37.659 1.00 91.25 1012 LEU A N 1
ATOM 7686 C CA . LEU A 1 1012 ? -32.567 5.276 36.762 1.00 91.25 1012 LEU A CA 1
ATOM 7687 C C . LEU A 1 1012 ? -32.430 5.777 35.323 1.00 91.25 1012 LEU A C 1
ATOM 7689 O O . LEU A 1 1012 ? -32.703 6.948 35.041 1.00 91.25 1012 LEU A O 1
ATOM 7693 N N . PHE A 1 1013 ? -32.061 4.883 34.410 1.00 91.38 1013 PHE A N 1
ATOM 7694 C CA . PHE A 1 1013 ? -31.920 5.167 32.984 1.00 91.38 1013 PHE A CA 1
ATOM 7695 C C . PHE A 1 1013 ? -32.987 4.447 32.161 1.00 91.38 1013 PHE A C 1
ATOM 7697 O O . PHE A 1 1013 ? -33.350 3.311 32.449 1.00 91.38 1013 PHE A O 1
ATOM 7704 N N . GLU A 1 1014 ? -33.440 5.103 31.097 1.00 90.88 1014 GLU A N 1
ATOM 7705 C CA . GLU A 1 1014 ? -34.316 4.548 30.068 1.00 90.88 1014 GLU A CA 1
ATOM 7706 C C . GLU A 1 1014 ? -33.616 4.618 28.705 1.00 90.88 1014 GLU A C 1
ATOM 7708 O O . GLU A 1 1014 ? -33.161 5.687 28.291 1.00 90.88 1014 GLU A O 1
ATOM 7713 N N . PHE A 1 1015 ? -33.536 3.492 28.003 1.00 89.44 1015 PHE A N 1
ATOM 7714 C CA . PHE A 1 1015 ? -32.875 3.342 26.712 1.00 89.44 1015 PHE A CA 1
ATOM 7715 C C . PHE A 1 1015 ? -33.935 3.074 25.656 1.00 89.44 1015 PHE A C 1
ATOM 7717 O O . PHE A 1 1015 ? -34.608 2.053 25.713 1.00 89.44 1015 PHE A O 1
ATOM 7724 N N . ALA A 1 1016 ? -34.075 3.981 24.696 1.00 91.12 1016 ALA A N 1
ATOM 7725 C CA . ALA A 1 1016 ? -34.816 3.710 23.476 1.00 91.12 1016 ALA A CA 1
ATOM 7726 C C . ALA A 1 1016 ? -33.862 3.045 22.485 1.00 91.12 1016 ALA A C 1
ATOM 7728 O O . ALA A 1 1016 ? -32.814 3.614 22.143 1.00 91.12 1016 ALA A O 1
ATOM 7729 N N . CYS A 1 1017 ? -34.222 1.847 22.054 1.00 89.94 1017 CYS A N 1
ATOM 7730 C CA . CYS A 1 1017 ? -33.384 0.993 21.241 1.00 89.94 1017 CYS A CA 1
ATOM 7731 C C . CYS A 1 1017 ? -34.116 0.617 19.958 1.00 89.94 1017 CYS A C 1
ATOM 7733 O O . CYS A 1 1017 ? -35.239 0.131 20.022 1.00 89.94 1017 CYS A O 1
ATOM 7735 N N . ASP A 1 1018 ? -33.471 0.837 18.817 1.00 90.69 1018 ASP A N 1
ATOM 7736 C CA . ASP A 1 1018 ? -33.998 0.433 17.514 1.00 90.69 1018 ASP A CA 1
ATOM 7737 C C . ASP A 1 1018 ? -33.496 -0.984 17.214 1.00 90.69 1018 ASP A C 1
ATOM 7739 O O . ASP A 1 1018 ? -32.286 -1.234 17.277 1.00 90.69 1018 ASP A O 1
ATOM 7743 N N . SER A 1 1019 ? -34.403 -1.915 16.923 1.00 90.12 1019 SER A N 1
ATOM 7744 C CA . SER A 1 1019 ? -34.088 -3.294 16.524 1.00 90.12 1019 SER A CA 1
ATOM 7745 C C . SER A 1 1019 ? -35.031 -3.800 15.444 1.00 90.12 1019 SER A C 1
ATOM 7747 O O . SER A 1 1019 ? -36.040 -3.176 15.130 1.00 90.12 1019 SER A O 1
ATOM 7749 N N . SER A 1 1020 ? -34.707 -4.968 14.893 1.00 88.88 1020 SER A N 1
ATOM 7750 C CA . SER A 1 1020 ? -35.628 -5.739 14.059 1.00 88.88 1020 SER A CA 1
ATOM 7751 C C . SER A 1 1020 ? -35.877 -7.118 14.680 1.00 88.88 1020 SER A C 1
ATOM 7753 O O . SER A 1 1020 ? -34.967 -7.651 15.333 1.00 88.88 1020 SER A O 1
ATOM 7755 N N . PRO A 1 1021 ? -37.048 -7.733 14.437 1.00 87.69 1021 PRO A N 1
ATOM 7756 C CA . PRO A 1 1021 ? -37.321 -9.098 14.872 1.00 87.69 1021 PRO A CA 1
ATOM 7757 C C . PRO A 1 1021 ? -36.279 -10.089 14.335 1.00 87.69 1021 PRO A C 1
ATOM 7759 O O . PRO A 1 1021 ? -35.920 -10.077 13.154 1.00 87.69 1021 PRO A O 1
ATOM 7762 N N . ALA A 1 1022 ? -35.785 -10.969 15.202 1.00 87.69 1022 ALA A N 1
ATOM 7763 C CA . ALA A 1 1022 ? -34.946 -12.088 14.803 1.00 87.69 1022 ALA A CA 1
ATOM 7764 C C . ALA A 1 1022 ? -35.783 -13.164 14.075 1.00 87.69 1022 ALA A C 1
ATOM 7766 O O . ALA A 1 1022 ? -36.992 -13.253 14.281 1.00 87.69 1022 ALA A O 1
ATOM 7767 N N . PRO A 1 1023 ? -35.171 -14.011 13.223 1.00 88.19 1023 PRO A N 1
ATOM 7768 C CA . PRO A 1 1023 ? -35.913 -15.052 12.513 1.00 88.19 1023 PRO A CA 1
ATOM 7769 C C . PRO A 1 1023 ? -36.595 -16.053 13.464 1.00 88.19 1023 PRO A C 1
ATOM 7771 O O . PRO A 1 1023 ? -35.926 -16.667 14.291 1.00 88.19 1023 PRO A O 1
ATOM 7774 N N . GLU A 1 1024 ? -37.898 -16.294 13.280 1.00 86.06 1024 GLU A N 1
ATOM 7775 C CA . GLU A 1 1024 ? -38.736 -17.120 14.179 1.00 86.06 1024 GLU A CA 1
ATOM 7776 C C . GLU A 1 1024 ? -38.293 -18.589 14.314 1.00 86.06 1024 GLU A C 1
ATOM 7778 O O . GLU A 1 1024 ? -38.619 -19.265 15.287 1.00 86.06 1024 GLU A O 1
ATOM 7783 N N . HIS A 1 1025 ? -37.537 -19.107 13.342 1.00 88.25 1025 HIS A N 1
ATOM 7784 C CA . HIS A 1 1025 ? -37.017 -20.477 13.363 1.00 88.25 1025 HIS A CA 1
ATOM 7785 C C . HIS A 1 1025 ? -35.790 -20.649 14.275 1.00 88.25 1025 HIS A C 1
ATOM 7787 O O . HIS A 1 1025 ? -35.222 -21.742 14.318 1.00 88.25 1025 HIS A O 1
ATOM 7793 N N . GLN A 1 1026 ? -35.336 -19.586 14.945 1.00 91.25 1026 GLN A N 1
ATOM 7794 C CA . GLN A 1 1026 ? -34.144 -19.584 15.787 1.00 91.25 1026 GLN A CA 1
ATOM 7795 C C . GLN A 1 1026 ? -34.515 -19.517 17.269 1.00 91.25 1026 GLN A C 1
ATOM 7797 O O . GLN A 1 1026 ? -35.360 -18.726 17.674 1.00 91.25 1026 GLN A O 1
ATOM 7802 N N . CYS A 1 1027 ? -33.797 -20.280 18.086 1.00 89.62 1027 CYS A N 1
ATOM 7803 C CA . CYS A 1 1027 ? -33.819 -20.186 19.540 1.00 89.62 1027 CYS A CA 1
ATOM 7804 C C . CYS A 1 1027 ? -32.433 -19.777 20.044 1.00 89.62 1027 CYS A C 1
ATOM 7806 O O . CYS A 1 1027 ? -31.397 -20.134 19.475 1.00 89.62 1027 CYS A O 1
ATOM 7808 N N . VAL A 1 1028 ? -32.419 -18.997 21.122 1.00 89.44 1028 VAL A N 1
ATOM 7809 C CA . VAL A 1 1028 ? -31.187 -18.496 21.738 1.00 89.44 1028 VAL A CA 1
ATOM 7810 C C . VAL A 1 1028 ? -30.947 -19.275 23.011 1.00 89.44 1028 VAL A C 1
ATOM 7812 O O . VAL A 1 1028 ? -31.815 -19.308 23.874 1.00 89.44 1028 VAL A O 1
ATOM 7815 N N . LEU A 1 1029 ? -29.757 -19.852 23.132 1.00 90.12 1029 LEU A N 1
ATOM 7816 C CA . LEU A 1 1029 ? -29.231 -20.353 24.388 1.00 90.12 1029 LEU A CA 1
ATOM 7817 C C . LEU A 1 1029 ? -28.233 -19.328 24.928 1.00 90.12 1029 LEU A C 1
ATOM 7819 O O . LEU A 1 1029 ? -27.132 -19.175 24.389 1.00 90.12 1029 LEU A O 1
ATOM 7823 N N . ALA A 1 1030 ? -28.626 -18.619 25.978 1.00 86.69 1030 ALA A N 1
ATOM 7824 C CA . ALA A 1 1030 ? -27.734 -17.765 26.743 1.00 86.69 1030 ALA A CA 1
ATOM 7825 C C . ALA A 1 1030 ? -27.172 -18.581 27.905 1.00 86.69 1030 ALA A C 1
ATOM 7827 O O . ALA A 1 1030 ? -27.922 -19.028 28.762 1.00 86.69 1030 ALA A O 1
ATOM 7828 N N . VAL A 1 1031 ? -25.861 -18.788 27.944 1.00 85.75 1031 VAL A N 1
ATOM 7829 C CA . VAL A 1 1031 ? -25.197 -19.451 29.068 1.00 85.75 1031 VAL A CA 1
ATOM 7830 C C . VAL A 1 1031 ? -24.487 -18.401 29.898 1.00 85.75 1031 VAL A C 1
ATOM 7832 O O . VAL A 1 1031 ? -23.774 -17.567 29.340 1.00 85.75 1031 VAL A O 1
ATOM 7835 N N . ARG A 1 1032 ? -24.661 -18.439 31.217 1.00 80.81 1032 ARG A N 1
ATOM 7836 C CA . ARG A 1 1032 ? -23.954 -17.572 32.161 1.00 80.81 1032 ARG A CA 1
ATOM 7837 C C . ARG A 1 1032 ? -23.349 -18.409 33.262 1.00 80.81 1032 ARG A C 1
ATOM 7839 O O . ARG A 1 1032 ? -24.020 -19.249 33.844 1.00 80.81 1032 ARG A O 1
ATOM 7846 N N . SER A 1 1033 ? -22.091 -18.152 33.571 1.00 77.94 1033 SER A N 1
ATOM 7847 C CA . SER A 1 1033 ? -21.490 -18.705 34.779 1.00 77.94 1033 SER A CA 1
ATOM 7848 C C . SER A 1 1033 ? -21.826 -17.815 35.970 1.00 77.94 1033 SER A C 1
ATOM 7850 O O . SER A 1 1033 ? -21.668 -16.597 35.886 1.00 77.94 1033 SER A O 1
ATOM 7852 N N . VAL A 1 1034 ? -22.270 -18.416 37.067 1.00 72.56 1034 VAL A N 1
ATOM 7853 C CA . VAL A 1 1034 ? -22.562 -17.730 38.328 1.00 72.56 1034 VAL A CA 1
ATOM 7854 C C . VAL A 1 1034 ? -21.614 -18.269 39.396 1.00 72.56 1034 VAL A C 1
ATOM 7856 O O . VAL A 1 1034 ? -21.345 -19.467 39.457 1.00 72.56 1034 VAL A O 1
ATOM 7859 N N . GLY A 1 1035 ? -21.072 -17.371 40.219 1.00 66.00 1035 GLY A N 1
ATOM 7860 C CA . GLY A 1 1035 ? -19.982 -17.694 41.140 1.00 66.00 1035 GLY A CA 1
ATOM 7861 C C . GLY A 1 1035 ? -18.604 -17.633 40.472 1.00 66.00 1035 GLY A C 1
ATOM 7862 O O . GLY A 1 1035 ? -18.463 -17.280 39.300 1.00 66.00 1035 GLY A O 1
ATOM 7863 N N . GLY A 1 1036 ? -17.552 -17.928 41.236 1.00 63.22 1036 GLY A N 1
ATOM 7864 C CA . GLY A 1 1036 ? -16.192 -17.963 40.703 1.00 63.22 1036 GLY A CA 1
ATOM 7865 C C . GLY A 1 1036 ? -15.996 -19.215 39.855 1.00 63.22 1036 GLY A C 1
ATOM 7866 O O . GLY A 1 1036 ? -15.822 -20.281 40.419 1.00 63.22 1036 GLY A O 1
ATOM 7867 N N . ASN A 1 1037 ? -16.011 -19.103 38.526 1.00 64.69 1037 ASN A N 1
ATOM 7868 C CA . ASN A 1 1037 ? -15.974 -20.253 37.604 1.00 64.69 1037 ASN A CA 1
ATOM 7869 C C . ASN A 1 1037 ? -14.562 -20.717 37.199 1.00 64.69 1037 ASN A C 1
ATOM 7871 O O . ASN A 1 1037 ? -14.412 -21.647 36.410 1.00 64.69 1037 ASN A O 1
ATOM 7875 N N . GLY A 1 1038 ? -13.515 -20.043 37.678 1.00 58.38 1038 GLY A N 1
ATOM 7876 C CA . GLY A 1 1038 ? -12.132 -20.489 37.522 1.00 58.38 1038 GLY A CA 1
ATOM 7877 C C . GLY A 1 1038 ? -11.595 -20.569 36.087 1.00 58.38 1038 GLY A C 1
ATOM 7878 O O . GLY A 1 1038 ? -10.551 -21.188 35.902 1.00 58.38 1038 GLY A O 1
ATOM 7879 N N . GLY A 1 1039 ? -12.250 -19.990 35.074 1.00 64.81 1039 GLY A N 1
ATOM 7880 C CA . GLY A 1 1039 ? -11.823 -20.207 33.682 1.00 64.81 1039 GLY A CA 1
ATOM 7881 C C . GLY A 1 1039 ? -12.541 -21.358 32.951 1.00 64.81 1039 GLY A C 1
ATOM 7882 O O . GLY A 1 1039 ? -12.164 -21.682 31.827 1.00 64.81 1039 GLY A O 1
ATOM 7883 N N . ALA A 1 1040 ? -13.575 -21.967 33.551 1.00 73.38 1040 ALA A N 1
ATOM 7884 C CA . ALA A 1 1040 ? -14.272 -23.134 33.004 1.00 73.38 1040 ALA A CA 1
ATOM 7885 C C . ALA A 1 1040 ? -14.918 -22.907 31.630 1.00 73.38 1040 ALA A C 1
ATOM 7887 O O . ALA A 1 1040 ? -15.889 -22.160 31.482 1.00 73.38 1040 ALA A O 1
ATOM 7888 N N . VAL A 1 1041 ? -14.411 -23.624 30.624 1.00 78.69 1041 VAL A N 1
ATOM 7889 C CA . VAL A 1 1041 ? -15.017 -23.683 29.292 1.00 78.69 1041 VAL A CA 1
ATOM 7890 C C . VAL A 1 1041 ? -16.264 -24.563 29.341 1.00 78.69 1041 VAL A C 1
ATOM 7892 O O . VAL A 1 1041 ? -16.197 -25.756 29.640 1.00 78.69 1041 VAL A O 1
ATOM 7895 N N . VAL A 1 1042 ? -17.406 -23.977 28.996 1.00 85.69 1042 VAL A N 1
ATOM 7896 C CA . VAL A 1 1042 ? -18.653 -24.696 28.756 1.00 85.69 1042 VAL A CA 1
ATOM 7897 C C . VAL A 1 1042 ? -18.635 -25.210 27.321 1.00 85.69 1042 VAL A C 1
ATOM 7899 O O . VAL A 1 1042 ? -18.677 -24.433 26.368 1.00 85.69 1042 VAL A O 1
ATOM 7902 N N . SER A 1 1043 ? -18.600 -26.527 27.156 1.00 89.00 1043 SER A N 1
ATOM 7903 C CA . SER A 1 1043 ? -18.788 -27.169 25.854 1.00 89.00 1043 SER A CA 1
ATOM 7904 C C . SER A 1 1043 ? -20.276 -27.239 25.516 1.00 89.00 1043 SER A C 1
ATOM 7906 O O . SER A 1 1043 ? -21.106 -27.501 26.387 1.00 89.00 1043 SER A O 1
ATOM 7908 N N . CYS A 1 1044 ? -20.624 -27.032 24.250 1.00 90.56 1044 CYS A N 1
ATOM 7909 C CA . CYS A 1 1044 ? -21.989 -27.139 23.753 1.00 90.56 1044 CYS A CA 1
ATOM 7910 C C . CYS A 1 1044 ? -22.055 -27.870 22.400 1.00 90.56 1044 CYS A C 1
ATOM 7912 O O . CYS A 1 1044 ? -21.050 -28.051 21.712 1.00 90.56 1044 CYS A O 1
ATOM 7914 N N . SER A 1 1045 ? -23.240 -28.330 21.992 1.00 92.69 1045 SER A N 1
ATOM 7915 C CA . SER A 1 1045 ? -23.443 -28.761 20.601 1.00 92.69 1045 SER A CA 1
ATOM 7916 C C . SER A 1 1045 ? -23.084 -27.622 19.640 1.00 92.69 1045 SER A C 1
ATOM 7918 O O . SER A 1 1045 ? -23.193 -26.456 19.997 1.00 92.69 1045 SER A O 1
ATOM 7920 N N . ARG A 1 1046 ? -22.650 -27.928 18.411 1.00 91.12 1046 ARG A N 1
ATOM 7921 C CA . ARG A 1 1046 ? -22.340 -26.852 17.461 1.00 91.12 1046 ARG A CA 1
ATOM 7922 C C . ARG A 1 1046 ? -23.596 -26.061 17.117 1.00 91.12 1046 ARG A C 1
ATOM 7924 O O . ARG A 1 1046 ? -24.606 -26.648 16.734 1.00 91.12 1046 ARG A O 1
ATOM 7931 N N . ASP A 1 1047 ? -23.508 -24.748 17.259 1.00 90.00 1047 ASP A N 1
ATOM 7932 C CA . ASP A 1 1047 ? -24.594 -23.825 16.951 1.00 90.00 1047 ASP A CA 1
ATOM 7933 C C . ASP A 1 1047 ? -24.666 -23.506 15.445 1.00 90.00 1047 ASP A C 1
ATOM 7935 O O . ASP A 1 1047 ? -23.852 -23.984 14.650 1.00 90.00 1047 ASP A O 1
ATOM 7939 N N . MET A 1 1048 ? -25.638 -22.690 15.026 1.00 88.31 1048 MET A N 1
ATOM 7940 C CA . MET A 1 1048 ? -25.785 -22.272 13.621 1.00 88.31 1048 MET A CA 1
ATOM 7941 C C . MET A 1 1048 ? -24.584 -21.458 13.108 1.00 88.31 1048 MET A C 1
ATOM 7943 O O . MET A 1 1048 ? -24.352 -21.399 11.904 1.00 88.31 1048 MET A O 1
ATOM 7947 N N . GLY A 1 1049 ? -23.789 -20.879 14.013 1.00 80.62 1049 GLY A N 1
ATOM 7948 C CA . GLY A 1 1049 ? -22.509 -20.233 13.721 1.00 80.62 1049 GLY A CA 1
ATOM 7949 C C . GLY A 1 1049 ? -21.307 -21.187 13.738 1.00 80.62 1049 GLY A C 1
ATOM 7950 O O . GLY A 1 1049 ? -20.172 -20.718 13.677 1.00 80.62 1049 GLY A O 1
ATOM 7951 N N . ASN A 1 1050 ? -21.529 -22.505 13.832 1.00 84.06 1050 ASN A N 1
ATOM 7952 C CA . ASN A 1 1050 ? -20.509 -23.557 13.914 1.00 84.06 1050 ASN A CA 1
ATOM 7953 C C . ASN A 1 1050 ? -19.573 -23.442 15.141 1.00 84.06 1050 ASN A C 1
ATOM 7955 O O . ASN A 1 1050 ? -18.437 -23.919 15.107 1.00 84.06 1050 ASN A O 1
ATOM 7959 N N . ARG A 1 1051 ? -20.046 -22.838 16.239 1.00 84.31 1051 ARG A N 1
ATOM 7960 C CA . ARG A 1 1051 ? -19.325 -22.708 17.520 1.00 84.31 1051 ARG A CA 1
ATOM 7961 C C . ARG A 1 1051 ? -19.769 -23.811 18.476 1.00 84.31 1051 ARG A C 1
ATOM 7963 O O . ARG A 1 1051 ? -20.966 -24.055 18.582 1.00 84.31 1051 ARG A O 1
ATOM 7970 N N . GLY A 1 1052 ? -18.832 -24.465 19.166 1.00 86.31 1052 GLY A N 1
ATOM 7971 C CA . GLY A 1 1052 ? -19.108 -25.654 19.998 1.00 86.31 1052 GLY A CA 1
ATOM 7972 C C . GLY A 1 1052 ? -18.696 -25.539 21.465 1.00 86.31 1052 GLY A C 1
ATOM 7973 O O . GLY A 1 1052 ? -18.772 -26.500 22.218 1.00 86.31 1052 GLY A O 1
ATOM 7974 N N . ASP A 1 1053 ? -18.237 -24.379 21.898 1.00 84.88 1053 ASP A N 1
ATOM 7975 C CA . ASP A 1 1053 ? -17.770 -24.147 23.262 1.00 84.88 1053 ASP A CA 1
ATOM 7976 C C . ASP A 1 1053 ? -17.772 -22.648 23.542 1.00 84.88 1053 ASP A C 1
ATOM 7978 O O . ASP A 1 1053 ? -17.939 -21.849 22.623 1.00 84.88 1053 ASP A O 1
ATOM 7982 N N . GLY A 1 1054 ? -17.622 -22.248 24.796 1.00 75.31 1054 GLY A N 1
ATOM 7983 C CA . GLY A 1 1054 ? -17.435 -20.860 25.192 1.00 75.31 1054 GLY A CA 1
ATOM 7984 C C . GLY A 1 1054 ? -17.064 -20.758 26.663 1.00 75.31 1054 GLY A C 1
ATOM 7985 O O . GLY A 1 1054 ? -17.047 -21.747 27.386 1.00 75.31 1054 GLY A O 1
ATOM 7986 N N . PHE A 1 1055 ? -16.736 -19.554 27.105 1.00 73.50 1055 PHE A N 1
ATOM 7987 C CA . PHE A 1 1055 ? -16.250 -19.296 28.454 1.00 73.50 1055 PHE A CA 1
ATOM 7988 C C . PHE A 1 1055 ? -17.028 -18.138 29.094 1.00 73.50 1055 PHE A C 1
ATOM 7990 O O . PHE A 1 1055 ? -17.376 -17.184 28.396 1.00 73.50 1055 PHE A O 1
ATOM 7997 N N . GLY A 1 1056 ? -17.299 -18.224 30.402 1.00 71.19 1056 GLY A N 1
ATOM 7998 C CA . GLY A 1 1056 ? -18.016 -17.196 31.160 1.00 71.19 1056 GLY A CA 1
ATOM 7999 C C . GLY A 1 1056 ? -19.482 -17.074 30.744 1.00 71.19 1056 GLY A C 1
ATOM 8000 O O . GLY A 1 1056 ? -20.275 -17.991 30.980 1.00 71.19 1056 GLY A O 1
ATOM 8001 N N . SER A 1 1057 ? -19.827 -15.937 30.138 1.00 75.69 1057 SER A N 1
ATOM 8002 C CA . SER A 1 1057 ? -21.123 -15.695 29.499 1.00 75.69 1057 SER A CA 1
ATOM 8003 C C . SER A 1 1057 ? -21.005 -15.910 27.992 1.00 75.69 1057 SER A C 1
ATOM 8005 O O . SER A 1 1057 ? -20.100 -15.363 27.367 1.00 75.69 1057 SER A O 1
ATOM 8007 N N . MET A 1 1058 ? -21.906 -16.687 27.388 1.00 78.88 1058 MET A N 1
ATOM 8008 C CA . MET A 1 1058 ? -21.939 -16.907 25.939 1.00 78.88 1058 MET A CA 1
ATOM 8009 C C . MET A 1 1058 ? -23.366 -16.954 25.396 1.00 78.88 1058 MET A C 1
ATOM 8011 O O . MET A 1 1058 ? -24.286 -17.415 26.064 1.00 78.88 1058 MET A O 1
ATOM 8015 N N . LEU A 1 1059 ? -23.537 -16.529 24.145 1.00 84.06 1059 LEU A N 1
ATOM 8016 C CA . LEU A 1 1059 ? -24.800 -16.622 23.414 1.00 84.06 1059 LEU A CA 1
ATOM 8017 C C . LEU A 1 1059 ? -24.620 -17.557 22.216 1.00 84.06 1059 LEU A C 1
ATOM 8019 O O . LEU A 1 1059 ? -23.701 -17.382 21.408 1.00 84.06 1059 LEU A O 1
ATOM 8023 N N . ARG A 1 1060 ? -25.469 -18.578 22.118 1.00 88.50 1060 ARG A N 1
ATOM 8024 C CA . ARG A 1 1060 ? -25.488 -19.557 21.025 1.00 88.50 1060 ARG A CA 1
ATOM 8025 C C . ARG A 1 1060 ? -26.861 -19.563 20.372 1.00 88.50 1060 ARG A C 1
ATOM 8027 O O . ARG A 1 1060 ? -27.871 -19.411 21.053 1.00 88.50 1060 ARG A O 1
ATOM 8034 N N . VAL A 1 1061 ? -26.886 -19.707 19.052 1.00 90.75 1061 VAL A N 1
ATOM 8035 C CA . VAL A 1 1061 ? -28.126 -19.657 18.266 1.00 90.75 1061 VAL A CA 1
ATOM 8036 C C . VAL A 1 1061 ? -28.335 -21.003 17.589 1.00 90.75 1061 VAL A C 1
ATOM 8038 O O . VAL A 1 1061 ? -27.462 -21.463 16.855 1.00 90.75 1061 VAL A O 1
ATOM 8041 N N . TYR A 1 1062 ? -29.482 -21.630 17.835 1.00 93.06 1062 TYR A N 1
ATOM 8042 C CA . TYR A 1 1062 ? -29.836 -22.950 17.313 1.00 93.06 1062 TYR A CA 1
ATOM 8043 C C . TYR A 1 1062 ? -31.164 -22.900 16.552 1.00 93.06 1062 TYR A C 1
ATOM 8045 O O . TYR A 1 1062 ? -31.957 -21.985 16.776 1.00 93.06 1062 TYR A O 1
ATOM 8053 N N . PRO A 1 1063 ? -31.451 -23.888 15.686 1.00 92.69 1063 PRO A N 1
ATOM 8054 C CA . PRO A 1 1063 ? -32.794 -24.072 15.150 1.00 92.69 1063 PRO A CA 1
ATOM 8055 C C . PRO A 1 1063 ? -33.793 -24.382 16.275 1.00 92.69 1063 PRO A C 1
ATOM 8057 O O . PRO A 1 1063 ? -33.466 -25.130 17.199 1.00 92.69 1063 PRO A O 1
ATOM 8060 N N . ARG A 1 1064 ? -35.015 -23.852 16.183 1.00 90.50 1064 ARG A N 1
ATOM 8061 C CA . ARG A 1 1064 ? -36.119 -24.187 17.095 1.00 90.50 1064 ARG A CA 1
ATOM 8062 C C . ARG A 1 1064 ? -36.402 -25.695 17.066 1.00 90.50 1064 ARG A C 1
ATOM 8064 O O . ARG A 1 1064 ? -36.426 -26.302 15.995 1.00 90.50 1064 ARG A O 1
ATOM 8071 N N . GLY A 1 1065 ? -36.590 -26.292 18.241 1.00 88.50 1065 GLY A N 1
ATOM 8072 C CA . GLY A 1 1065 ? -36.751 -27.737 18.440 1.00 88.50 1065 GLY A CA 1
ATOM 8073 C C . GLY A 1 1065 ? -35.435 -28.526 18.483 1.00 88.50 1065 GLY A C 1
ATOM 8074 O O . GLY A 1 1065 ? -35.446 -29.757 18.545 1.00 88.50 1065 GLY A O 1
ATOM 8075 N N . ALA A 1 1066 ? -34.276 -27.858 18.440 1.00 93.06 1066 ALA A N 1
ATOM 8076 C CA . ALA A 1 1066 ? -32.989 -28.531 18.588 1.00 93.06 1066 ALA A CA 1
ATOM 8077 C C . ALA A 1 1066 ? -32.805 -29.086 20.010 1.00 93.06 1066 ALA A C 1
ATOM 8079 O O . ALA A 1 1066 ? -33.174 -28.456 20.995 1.00 93.06 1066 ALA A O 1
ATOM 8080 N N . THR A 1 1067 ? -32.161 -30.249 20.131 1.00 94.12 1067 THR A N 1
ATOM 8081 C CA . THR A 1 1067 ? -31.665 -30.751 21.421 1.00 94.12 1067 THR A CA 1
ATOM 8082 C C . THR A 1 1067 ? -30.174 -30.459 21.533 1.00 94.12 1067 THR A C 1
ATOM 8084 O O . THR A 1 1067 ? -29.367 -31.027 20.795 1.00 94.12 1067 THR A O 1
ATOM 8087 N N . VAL A 1 1068 ? -29.802 -29.591 22.468 1.00 93.88 1068 VAL A N 1
ATOM 8088 C CA . VAL A 1 1068 ? -28.423 -29.148 22.690 1.00 93.88 1068 VAL A CA 1
ATOM 8089 C C . VAL A 1 1068 ? -27.829 -29.880 23.877 1.00 93.88 1068 VAL A C 1
ATOM 8091 O O . VAL A 1 1068 ? -28.469 -30.041 24.906 1.00 93.88 1068 VAL A O 1
ATOM 8094 N N . THR A 1 1069 ? -26.589 -30.333 23.754 1.00 95.00 1069 THR A N 1
ATOM 8095 C CA . THR A 1 1069 ? -25.840 -30.894 24.882 1.00 95.00 1069 THR A CA 1
ATOM 8096 C C . THR A 1 1069 ? -24.933 -29.819 25.457 1.00 95.00 1069 THR A C 1
ATOM 8098 O O . THR A 1 1069 ? -24.096 -29.317 24.716 1.00 95.00 1069 THR A O 1
ATOM 8101 N N . LEU A 1 1070 ? -25.071 -29.489 26.740 1.00 93.44 1070 LEU A N 1
ATOM 8102 C CA . LEU A 1 1070 ? -24.116 -28.667 27.489 1.00 93.44 1070 LEU A CA 1
ATOM 8103 C C . LEU A 1 1070 ? -23.233 -29.572 28.340 1.00 93.44 1070 LEU A C 1
ATOM 8105 O O . LEU A 1 1070 ? -23.719 -30.570 28.870 1.00 93.44 1070 LEU A O 1
ATOM 8109 N N . SER A 1 1071 ? -21.947 -29.246 28.458 1.00 91.56 1071 SER A N 1
ATOM 8110 C CA . SER A 1 1071 ? -21.004 -29.989 29.291 1.00 91.56 1071 SER A CA 1
ATOM 8111 C C . SER A 1 1071 ? -19.978 -29.071 29.941 1.00 91.56 1071 SER A C 1
ATOM 8113 O O . SER A 1 1071 ? -19.445 -28.177 29.286 1.00 91.56 1071 SER A O 1
ATOM 8115 N N . VAL A 1 1072 ? -19.647 -29.345 31.200 1.00 88.69 1072 VAL A N 1
ATOM 8116 C CA . VAL A 1 1072 ? -18.636 -28.609 31.978 1.00 88.69 1072 VAL A CA 1
ATOM 8117 C C . VAL A 1 1072 ? -17.641 -29.543 32.666 1.00 88.69 1072 VAL A C 1
ATOM 8119 O O . VAL A 1 1072 ? -17.967 -30.710 32.922 1.00 88.69 1072 VAL A O 1
ATOM 8122 N N . PRO A 1 1073 ? -16.417 -29.065 32.957 1.00 83.19 1073 PRO A N 1
ATOM 8123 C CA . PRO A 1 1073 ? -15.486 -29.790 33.810 1.00 83.19 1073 PRO A CA 1
ATOM 8124 C C . PRO A 1 1073 ? -16.007 -29.869 35.253 1.00 83.19 1073 PRO A C 1
ATOM 8126 O O . PRO A 1 1073 ? -16.806 -29.051 35.691 1.00 83.19 1073 PRO A O 1
ATOM 8129 N N . GLU A 1 1074 ? -15.563 -30.880 36.001 1.00 80.44 1074 GLU A N 1
ATOM 8130 C CA . GLU A 1 1074 ? -15.949 -31.057 37.413 1.00 80.44 1074 GLU A CA 1
ATOM 8131 C C . GLU A 1 1074 ? -15.299 -30.014 38.323 1.00 80.44 1074 GLU A C 1
ATOM 8133 O O . GLU A 1 1074 ? -15.935 -29.484 39.229 1.00 80.44 1074 GLU A O 1
ATOM 8138 N N . VAL A 1 1075 ? -14.023 -29.723 38.062 1.00 73.38 1075 VAL A N 1
ATOM 8139 C CA . VAL A 1 1075 ? -13.221 -28.740 38.785 1.00 73.38 1075 VAL A CA 1
ATOM 8140 C C . VAL A 1 1075 ? -12.345 -28.014 37.773 1.00 73.38 1075 VAL A C 1
ATOM 8142 O O . VAL A 1 1075 ? -11.606 -28.667 37.040 1.00 73.38 1075 VAL A O 1
ATOM 8145 N N . GLU A 1 1076 ? -12.385 -26.684 37.771 1.00 69.19 1076 GLU A N 1
ATOM 8146 C CA . GLU A 1 1076 ? -11.512 -25.829 36.960 1.00 69.19 1076 GLU A CA 1
ATOM 8147 C C . GLU A 1 1076 ? -11.022 -24.652 37.812 1.00 69.19 1076 GLU A C 1
ATOM 8149 O O . GLU A 1 1076 ? -11.776 -24.076 38.593 1.00 69.19 1076 GLU A O 1
ATOM 8154 N N . GLY A 1 1077 ? -9.738 -24.293 37.725 1.00 61.12 1077 GLY A N 1
ATOM 8155 C CA . GLY A 1 1077 ? -9.210 -23.077 38.364 1.00 61.12 1077 GLY A CA 1
ATOM 8156 C C . GLY A 1 1077 ? -9.288 -23.004 39.900 1.00 61.12 1077 GLY A C 1
ATOM 8157 O O . GLY A 1 1077 ? -8.891 -21.993 40.475 1.00 61.12 1077 GLY A O 1
ATOM 8158 N N . GLY A 1 1078 ? -9.718 -24.066 40.589 1.00 63.25 1078 GLY A N 1
ATOM 8159 C CA . GLY A 1 1078 ? -10.004 -24.051 42.030 1.00 63.25 1078 GLY A CA 1
ATOM 8160 C C . GLY A 1 1078 ? -11.472 -23.788 42.378 1.00 63.25 1078 GLY A C 1
ATOM 8161 O O . GLY A 1 1078 ? -11.769 -23.545 43.544 1.00 63.25 1078 GLY A O 1
ATOM 8162 N N . ALA A 1 1079 ? -12.366 -23.859 41.396 1.00 69.19 1079 ALA A N 1
ATOM 8163 C CA . ALA A 1 1079 ? -13.807 -23.892 41.568 1.00 69.19 1079 ALA A CA 1
ATOM 8164 C C . ALA A 1 1079 ? -14.356 -25.266 41.170 1.00 69.19 1079 ALA A C 1
ATOM 8166 O O . ALA A 1 1079 ? -13.853 -25.880 40.228 1.00 69.19 1079 ALA A O 1
ATOM 8167 N N . ALA A 1 1080 ? -15.362 -25.750 41.892 1.00 78.56 1080 ALA A N 1
ATOM 8168 C CA . ALA A 1 1080 ? -16.095 -26.967 41.586 1.00 78.56 1080 ALA A CA 1
ATOM 8169 C C . ALA A 1 1080 ? -17.463 -26.609 40.998 1.00 78.56 1080 ALA A C 1
ATOM 8171 O O . ALA A 1 1080 ? -18.120 -25.671 41.455 1.00 78.56 1080 ALA A O 1
ATOM 8172 N N . PHE A 1 1081 ? -17.872 -27.359 39.980 1.00 85.00 1081 PHE A N 1
ATOM 8173 C CA . PHE A 1 1081 ? -19.217 -27.265 39.431 1.00 85.00 1081 PHE A CA 1
ATOM 8174 C C . PHE A 1 1081 ? -20.230 -27.763 40.470 1.00 85.00 1081 PHE A C 1
ATOM 8176 O O . PHE A 1 1081 ? -20.051 -28.849 41.029 1.00 85.00 1081 PHE A O 1
ATOM 8183 N N . GLU A 1 1082 ? -21.281 -26.983 40.723 1.00 84.94 1082 GLU A N 1
ATOM 8184 C CA . GLU A 1 1082 ? -22.343 -27.345 41.665 1.00 84.94 1082 GLU A CA 1
ATOM 8185 C C . GLU A 1 1082 ? -23.556 -27.916 40.921 1.00 84.94 1082 GLU A C 1
ATOM 8187 O O . GLU A 1 1082 ? -23.886 -29.096 41.086 1.00 84.94 1082 GLU A O 1
ATOM 8192 N N . ASP A 1 1083 ? -24.172 -27.105 40.058 1.00 84.75 1083 ASP A N 1
ATOM 8193 C CA . ASP A 1 1083 ? -25.357 -27.454 39.277 1.00 84.75 1083 ASP A CA 1
ATOM 8194 C C . ASP A 1 1083 ? -25.627 -26.484 38.109 1.00 84.75 1083 ASP A C 1
ATOM 8196 O O . ASP A 1 1083 ? -24.934 -25.480 37.902 1.00 84.75 1083 ASP A O 1
ATOM 8200 N N . TRP A 1 1084 ? -26.627 -26.842 37.298 1.00 86.62 1084 TRP A N 1
ATOM 8201 C CA . TRP A 1 1084 ? -27.255 -25.960 36.323 1.00 86.62 1084 TRP A CA 1
ATOM 8202 C C . TRP A 1 1084 ? -28.655 -25.540 36.771 1.00 86.62 1084 TRP A C 1
ATOM 8204 O O . TRP A 1 1084 ? -29.454 -26.402 37.149 1.00 86.62 1084 TRP A O 1
ATOM 8214 N N . ASP A 1 1085 ? -28.987 -24.270 36.536 1.00 83.75 1085 ASP A N 1
ATOM 8215 C CA . ASP A 1 1085 ? -30.368 -23.788 36.452 1.00 83.75 1085 ASP A CA 1
ATOM 8216 C C . ASP A 1 1085 ? -30.681 -23.410 35.001 1.00 83.75 1085 ASP A C 1
ATOM 8218 O O . ASP A 1 1085 ? -29.982 -22.596 34.399 1.00 83.75 1085 ASP A O 1
ATOM 8222 N N . LEU A 1 1086 ? -31.717 -23.997 34.407 1.00 85.62 1086 LEU A N 1
ATOM 8223 C CA . LEU A 1 1086 ? -32.124 -23.729 33.029 1.00 85.62 1086 LEU A CA 1
ATOM 8224 C C . LEU A 1 1086 ? -33.554 -23.216 32.990 1.00 85.62 1086 LEU A C 1
ATOM 8226 O O . LEU A 1 1086 ? -34.474 -23.921 33.399 1.00 85.62 1086 LEU A O 1
ATOM 8230 N N . VAL A 1 1087 ? -33.735 -22.022 32.433 1.00 78.69 1087 VAL A N 1
ATOM 8231 C CA . VAL A 1 1087 ? -35.034 -21.353 32.370 1.00 78.69 1087 VAL A CA 1
ATOM 8232 C C . VAL A 1 1087 ? -35.364 -20.907 30.950 1.00 78.69 1087 VAL A C 1
ATOM 8234 O O . VAL A 1 1087 ? -34.542 -20.300 30.272 1.00 78.69 1087 VAL A O 1
ATOM 8237 N N . GLY A 1 1088 ? -36.587 -21.180 30.518 1.00 76.31 1088 GLY A N 1
ATOM 8238 C CA . GLY A 1 1088 ? -37.239 -20.690 29.308 1.00 76.31 1088 GLY A CA 1
ATOM 8239 C C . GLY A 1 1088 ? -38.756 -20.685 29.520 1.00 76.31 1088 GLY A C 1
ATOM 8240 O O . GLY A 1 1088 ? -39.237 -21.158 30.546 1.00 76.31 1088 GLY A O 1
ATOM 8241 N N . SER A 1 1089 ? -39.532 -20.190 28.557 1.00 69.19 1089 SER A N 1
ATOM 8242 C CA . SER A 1 1089 ? -41.003 -20.104 28.686 1.00 69.19 1089 SER A CA 1
ATOM 8243 C C . SER A 1 1089 ? -41.674 -21.448 29.017 1.00 69.19 1089 SER A C 1
ATOM 8245 O O . SER A 1 1089 ? -42.671 -21.494 29.733 1.00 69.19 1089 SER A O 1
ATOM 8247 N N . GLN A 1 1090 ? -41.105 -22.554 28.526 1.00 70.69 1090 GLN A N 1
ATOM 8248 C CA . GLN A 1 1090 ? -41.600 -23.921 28.732 1.00 70.69 1090 GLN A CA 1
ATOM 8249 C C . GLN A 1 1090 ? -40.625 -24.817 29.515 1.00 70.69 1090 GLN A C 1
ATOM 8251 O O . GLN A 1 1090 ? -40.832 -26.028 29.606 1.00 70.69 1090 GLN A O 1
ATOM 8256 N N . LEU A 1 1091 ? -39.550 -24.247 30.068 1.00 76.25 1091 LEU A N 1
ATOM 8257 C CA . LEU A 1 1091 ? -38.463 -24.982 30.718 1.00 76.25 1091 LEU A CA 1
ATOM 8258 C C . LEU A 1 1091 ? -38.106 -24.312 32.051 1.00 76.25 1091 LEU A C 1
ATOM 8260 O O . LEU A 1 1091 ? -37.737 -23.150 32.057 1.00 76.25 1091 LEU A O 1
ATOM 8264 N N . ASP A 1 1092 ? -38.169 -25.033 33.168 1.00 77.81 1092 ASP A N 1
ATOM 8265 C CA . ASP A 1 1092 ? -37.693 -24.548 34.478 1.00 77.81 1092 ASP A CA 1
ATOM 8266 C C . ASP A 1 1092 ? -37.021 -25.707 35.227 1.00 77.81 1092 ASP A C 1
ATOM 8268 O O . ASP A 1 1092 ? -37.649 -26.436 35.997 1.00 77.81 1092 ASP A O 1
ATOM 8272 N N . TRP A 1 1093 ? -35.758 -25.975 34.894 1.00 83.38 1093 TRP A N 1
ATOM 8273 C CA . TRP A 1 1093 ? -34.943 -27.012 35.532 1.00 83.38 1093 TRP A CA 1
ATOM 8274 C C . TRP A 1 1093 ? -34.003 -26.366 36.542 1.00 83.38 1093 TRP A C 1
ATOM 8276 O O . TRP A 1 1093 ? -33.325 -25.399 36.209 1.00 83.38 1093 TRP A O 1
ATOM 8286 N N . LYS A 1 1094 ? -33.924 -26.930 37.747 1.00 78.25 1094 LYS A N 1
ATOM 8287 C CA . LYS A 1 1094 ? -33.119 -26.391 38.850 1.00 78.25 1094 LYS A CA 1
ATOM 8288 C C . LYS A 1 1094 ? -32.228 -27.453 39.461 1.00 78.25 1094 LYS A C 1
ATOM 8290 O O . LYS A 1 1094 ? -32.550 -28.644 39.371 1.00 78.25 1094 LYS A O 1
ATOM 8295 N N . ASP A 1 1095 ? -31.135 -27.013 40.076 1.00 78.12 1095 ASP A N 1
ATOM 8296 C CA . ASP A 1 1095 ? -30.202 -27.859 40.826 1.00 78.12 1095 ASP A CA 1
ATOM 8297 C C . ASP A 1 1095 ? -29.715 -29.085 40.020 1.00 78.12 1095 ASP A C 1
ATOM 8299 O O . ASP A 1 1095 ? -29.495 -30.184 40.554 1.00 78.12 1095 ASP A O 1
ATOM 8303 N N . VAL A 1 1096 ? -29.568 -28.947 38.694 1.00 84.94 1096 VAL A N 1
ATOM 8304 C CA . VAL A 1 1096 ? -29.177 -30.065 37.830 1.00 84.94 1096 VAL A CA 1
ATOM 8305 C C . VAL A 1 1096 ? -27.678 -30.325 37.966 1.00 84.94 1096 VAL A C 1
ATOM 8307 O O . VAL A 1 1096 ? -26.855 -29.802 37.222 1.00 84.94 1096 VAL A O 1
ATOM 8310 N N . ARG A 1 1097 ? -27.309 -31.215 38.889 1.00 85.38 1097 ARG A N 1
ATOM 8311 C CA . ARG A 1 1097 ? -25.905 -31.565 39.206 1.00 85.38 1097 ARG A CA 1
ATOM 8312 C C . ARG A 1 1097 ? -25.171 -32.388 38.146 1.00 85.38 1097 ARG A C 1
ATOM 8314 O O . ARG A 1 1097 ? -24.025 -32.795 38.333 1.00 85.38 1097 ARG A O 1
ATOM 8321 N N . GLN A 1 1098 ? -25.826 -32.710 37.035 1.00 88.81 1098 GLN A N 1
ATOM 8322 C CA . GLN A 1 1098 ? -25.194 -33.462 35.957 1.00 88.81 1098 GLN A CA 1
ATOM 8323 C C . GLN A 1 1098 ? -24.231 -32.545 35.201 1.00 88.81 1098 GLN A C 1
ATOM 8325 O O . GLN A 1 1098 ? -24.634 -31.533 34.639 1.00 88.81 1098 GLN A O 1
ATOM 8330 N N . ARG A 1 1099 ? -22.953 -32.933 35.117 1.00 89.44 1099 ARG A N 1
ATOM 8331 C CA . ARG A 1 1099 ? -21.943 -32.181 34.347 1.00 89.44 1099 ARG A CA 1
ATOM 8332 C C . ARG A 1 1099 ? -22.284 -32.057 32.868 1.00 89.44 1099 ARG A C 1
ATOM 8334 O O . ARG A 1 1099 ? -21.799 -31.142 32.217 1.00 89.44 1099 ARG A O 1
ATOM 8341 N N . GLN A 1 1100 ? -23.070 -32.996 32.347 1.00 92.44 1100 GLN A N 1
ATOM 8342 C CA . GLN A 1 1100 ? -23.555 -32.996 30.980 1.00 92.44 1100 GLN A CA 1
ATOM 8343 C C . GLN A 1 1100 ? -25.081 -33.055 30.986 1.00 92.44 1100 GLN A C 1
ATOM 8345 O O . GLN A 1 1100 ? -25.651 -34.006 31.518 1.00 92.44 1100 GLN A O 1
ATOM 8350 N N . VAL A 1 1101 ? -25.726 -32.072 30.363 1.00 92.75 1101 VAL A N 1
ATOM 8351 C CA . VAL A 1 1101 ? -27.190 -31.963 30.283 1.00 92.75 1101 VAL A CA 1
ATOM 8352 C C . VAL A 1 1101 ? -27.639 -31.842 28.832 1.00 92.75 1101 VAL A C 1
ATOM 8354 O O . VAL A 1 1101 ? -26.966 -31.213 28.014 1.00 92.75 1101 VAL A O 1
ATOM 8357 N N . LYS A 1 1102 ? -28.771 -32.467 28.492 1.00 92.31 1102 LYS A N 1
ATOM 8358 C CA . LYS A 1 1102 ? -29.420 -32.329 27.181 1.00 92.31 1102 LYS A CA 1
ATOM 8359 C C . LYS A 1 1102 ? -30.634 -31.426 27.318 1.00 92.31 1102 LYS A C 1
ATOM 8361 O O . LYS A 1 1102 ? -31.560 -31.769 28.040 1.00 92.31 1102 LYS A O 1
ATOM 8366 N N . VAL A 1 1103 ? -30.617 -30.310 26.610 1.00 91.38 1103 VAL A N 1
ATOM 8367 C CA . VAL A 1 1103 ? -31.580 -29.220 26.723 1.00 91.38 1103 VAL A CA 1
ATOM 8368 C C . VAL A 1 1103 ? -32.397 -29.147 25.433 1.00 91.38 1103 VAL A C 1
ATOM 8370 O O . VAL A 1 1103 ? -31.802 -28.937 24.370 1.00 91.38 1103 VAL A O 1
ATOM 8373 N N . PRO A 1 1104 ? -33.725 -29.344 25.475 1.00 90.50 1104 PRO A N 1
ATOM 8374 C CA . PRO A 1 1104 ? -34.586 -29.034 24.340 1.00 90.50 1104 PRO A CA 1
ATOM 8375 C C . PRO A 1 1104 ? -34.720 -27.510 24.198 1.00 90.50 1104 PRO A C 1
ATOM 8377 O O . PRO A 1 1104 ? -34.962 -26.810 25.177 1.00 90.50 1104 PRO A O 1
ATOM 8380 N N . LEU A 1 1105 ? -34.540 -26.993 22.984 1.00 90.44 1105 LEU A N 1
ATOM 8381 C CA . LEU A 1 1105 ? -34.679 -25.573 22.654 1.00 90.44 1105 LEU A CA 1
ATOM 8382 C C . LEU A 1 1105 ? -35.925 -25.345 21.795 1.00 90.44 1105 LEU A C 1
ATOM 8384 O O . LEU A 1 1105 ? -35.826 -25.000 20.616 1.00 90.44 1105 LEU A O 1
ATOM 8388 N N . ASP A 1 1106 ? -37.099 -25.575 22.382 1.00 84.00 1106 ASP A N 1
ATOM 8389 C CA . ASP A 1 1106 ? -38.388 -25.211 21.773 1.00 84.00 1106 ASP A CA 1
ATOM 8390 C C . ASP A 1 1106 ? -38.646 -23.692 21.847 1.00 84.00 1106 ASP A C 1
ATOM 8392 O O . ASP A 1 1106 ? -39.368 -23.145 21.012 1.00 84.00 1106 ASP A O 1
ATOM 8396 N N . ASP A 1 1107 ? -37.983 -23.009 22.787 1.00 84.44 1107 ASP A N 1
ATOM 8397 C CA . ASP A 1 1107 ? -37.934 -21.551 22.920 1.00 84.44 1107 ASP A CA 1
ATOM 8398 C C . ASP A 1 1107 ? -36.533 -21.075 23.379 1.00 84.44 1107 ASP A C 1
ATOM 8400 O O . ASP A 1 1107 ? -35.588 -21.864 23.478 1.00 84.44 1107 ASP A O 1
ATOM 8404 N N . HIS A 1 1108 ? -36.361 -19.772 23.606 1.00 87.50 1108 HIS A N 1
ATOM 8405 C CA . HIS A 1 1108 ? -35.164 -19.177 24.188 1.00 87.50 1108 HIS A CA 1
ATOM 8406 C C . HIS A 1 1108 ? -34.923 -19.697 25.615 1.00 87.50 1108 HIS A C 1
ATOM 8408 O O . HIS A 1 1108 ? -35.840 -19.761 26.431 1.00 87.50 1108 HIS A O 1
ATOM 8414 N N . VAL A 1 1109 ? -33.671 -20.050 25.917 1.00 87.31 1109 VAL A N 1
ATOM 8415 C CA . VAL A 1 1109 ? -33.265 -20.615 27.210 1.00 87.31 1109 VAL A CA 1
ATOM 8416 C C . VAL A 1 1109 ? -32.079 -19.844 27.784 1.00 87.31 1109 VAL A C 1
ATOM 8418 O O . VAL A 1 1109 ? -31.074 -19.614 27.108 1.00 87.31 1109 VAL A O 1
ATOM 8421 N N . LEU A 1 1110 ? -32.180 -19.490 29.060 1.00 85.44 1110 LEU A N 1
ATOM 8422 C CA . LEU A 1 1110 ? -31.091 -19.034 29.911 1.00 85.44 1110 LEU A CA 1
ATOM 8423 C C . LEU A 1 1110 ? -30.592 -20.217 30.747 1.00 85.44 1110 LEU A C 1
ATOM 8425 O O . LEU A 1 1110 ? -31.343 -20.769 31.543 1.00 85.44 1110 LEU A O 1
ATOM 8429 N N . ALA A 1 1111 ? -29.329 -20.597 30.580 1.00 88.06 1111 ALA A N 1
ATOM 8430 C CA . ALA A 1 1111 ? -28.659 -21.609 31.389 1.00 88.06 1111 ALA A CA 1
ATOM 8431 C C . ALA A 1 1111 ? -27.642 -20.940 32.321 1.00 88.06 1111 ALA A C 1
ATOM 8433 O O . ALA A 1 1111 ? -26.629 -20.398 31.871 1.00 88.06 1111 ALA A O 1
ATOM 8434 N N . LEU A 1 1112 ? -27.904 -20.984 33.619 1.00 85.00 1112 LEU A N 1
ATOM 8435 C CA . LEU A 1 1112 ? -26.971 -20.591 34.661 1.00 85.00 1112 LEU A CA 1
ATOM 8436 C C . LEU A 1 1112 ? -26.141 -21.810 35.057 1.00 85.00 1112 LEU A C 1
ATOM 8438 O O . LEU A 1 1112 ? -26.676 -22.869 35.365 1.00 85.00 1112 LEU A O 1
ATOM 8442 N N . CYS A 1 1113 ? -24.824 -21.664 34.999 1.00 86.44 1113 CYS A N 1
ATOM 8443 C CA . CYS A 1 1113 ? -23.862 -22.659 35.441 1.00 86.44 1113 CYS A CA 1
ATOM 8444 C C . CYS A 1 1113 ? -23.298 -22.207 36.785 1.00 86.44 1113 CYS A C 1
ATOM 8446 O O . CYS A 1 1113 ? -22.510 -21.256 36.813 1.00 86.44 1113 CYS A O 1
ATOM 8448 N N . ASN A 1 1114 ? -23.686 -22.861 37.875 1.00 84.00 1114 ASN A N 1
ATOM 8449 C CA . ASN A 1 1114 ? -23.316 -22.458 39.226 1.00 84.00 1114 ASN A CA 1
ATOM 8450 C C . ASN A 1 1114 ? -21.987 -23.108 39.648 1.00 84.00 1114 ASN A C 1
ATOM 8452 O O . ASN A 1 1114 ? -21.775 -24.315 39.493 1.00 84.00 1114 ASN A O 1
ATOM 8456 N N . TRP A 1 1115 ? -21.072 -22.285 40.165 1.00 80.06 1115 TRP A N 1
ATOM 8457 C CA . TRP A 1 1115 ? -19.739 -22.695 40.614 1.00 80.06 1115 TRP A CA 1
ATOM 8458 C C . TRP A 1 1115 ? -19.479 -22.259 42.051 1.00 80.06 1115 TRP A C 1
ATOM 8460 O O . TRP A 1 1115 ? -19.729 -21.109 42.425 1.00 80.06 1115 TRP A O 1
ATOM 8470 N N . THR A 1 1116 ? -18.869 -23.147 42.833 1.00 77.25 1116 THR A N 1
ATOM 8471 C CA . THR A 1 1116 ? -18.441 -22.869 44.209 1.00 77.25 1116 THR A CA 1
ATOM 8472 C C . THR A 1 1116 ? -16.942 -23.050 44.377 1.00 77.25 1116 THR A C 1
ATOM 8474 O O . THR A 1 1116 ? -16.283 -23.791 43.650 1.00 77.25 1116 THR A O 1
ATOM 8477 N N . GLN A 1 1117 ? -16.359 -22.340 45.341 1.00 64.62 1117 GLN A N 1
ATOM 8478 C CA . GLN A 1 1117 ? -14.927 -22.417 45.602 1.00 64.62 1117 GLN A CA 1
ATOM 8479 C C . GLN A 1 1117 ? -14.572 -23.812 46.139 1.00 64.62 1117 GLN A C 1
ATOM 8481 O O . GLN A 1 1117 ? -15.104 -24.249 47.159 1.00 64.62 1117 GLN A O 1
ATOM 8486 N N . ALA A 1 1118 ? -13.641 -24.502 45.477 1.00 59.78 1118 ALA A N 1
ATOM 8487 C CA . ALA A 1 1118 ? -13.128 -25.784 45.937 1.00 59.78 1118 ALA A CA 1
ATOM 8488 C C . ALA A 1 1118 ? -12.162 -25.530 47.102 1.00 59.78 1118 ALA A C 1
ATOM 8490 O O . ALA A 1 1118 ? -10.939 -25.474 46.935 1.00 59.78 1118 ALA A O 1
ATOM 8491 N N . ASP A 1 1119 ? -12.698 -25.305 48.300 1.00 50.19 1119 ASP A N 1
ATOM 8492 C CA . ASP A 1 1119 ? -11.879 -25.244 49.499 1.00 50.19 1119 ASP A CA 1
ATOM 8493 C C . ASP A 1 1119 ? -11.079 -26.548 49.599 1.00 50.19 1119 ASP A C 1
ATOM 8495 O O . ASP A 1 1119 ? -11.636 -27.643 49.534 1.00 50.19 1119 ASP A O 1
ATOM 8499 N N . GLY A 1 1120 ? -9.760 -26.447 49.806 1.00 42.78 1120 GLY A N 1
ATOM 8500 C CA . GLY A 1 1120 ? -8.833 -27.582 49.972 1.00 42.78 1120 GLY A CA 1
ATOM 8501 C C . GLY A 1 1120 ? -9.127 -28.498 51.176 1.00 42.78 1120 GLY A C 1
ATOM 8502 O O . GLY A 1 1120 ? -8.256 -29.234 51.630 1.00 42.78 1120 GLY A O 1
ATOM 8503 N N . LYS A 1 1121 ? -10.346 -28.436 51.715 1.00 35.81 1121 LYS A N 1
ATOM 8504 C CA . LYS A 1 1121 ? -10.970 -29.352 52.658 1.00 35.81 1121 LYS A CA 1
ATOM 8505 C C . LYS A 1 1121 ? -12.117 -30.111 51.983 1.00 35.81 1121 LYS A C 1
ATOM 8507 O O . LYS A 1 1121 ? -13.221 -30.129 52.509 1.00 35.81 1121 LYS A O 1
ATOM 8512 N N . HIS A 1 1122 ? -11.889 -30.741 50.836 1.00 35.91 1122 HIS A N 1
ATOM 8513 C CA . HIS A 1 1122 ? -12.730 -31.851 50.381 1.00 35.91 1122 HIS A CA 1
ATOM 8514 C C . HIS A 1 1122 ? -11.852 -33.114 50.324 1.00 35.91 1122 HIS A C 1
ATOM 8516 O O . HIS A 1 1122 ? -11.292 -33.447 49.293 1.00 35.91 1122 HIS A O 1
ATOM 8522 N N . GLY A 1 1123 ? -11.471 -33.716 51.454 1.00 28.36 1123 GLY A N 1
ATOM 8523 C CA . GLY A 1 1123 ? -12.303 -34.662 52.206 1.00 28.36 1123 GLY A CA 1
ATOM 8524 C C . GLY A 1 1123 ? -13.436 -34.091 53.055 1.00 28.36 1123 GLY A C 1
ATOM 8525 O O . GLY A 1 1123 ? -13.386 -34.140 54.279 1.00 28.36 1123 GLY A O 1
ATOM 8526 N N . VAL A 1 1124 ? -14.500 -33.641 52.404 1.00 29.55 1124 VAL A N 1
ATOM 8527 C CA . VAL A 1 1124 ? -15.853 -33.775 52.921 1.00 29.55 1124 VAL A CA 1
ATOM 8528 C C . VAL A 1 1124 ? -16.360 -34.978 52.161 1.00 29.55 1124 VAL A C 1
ATOM 8530 O O . VAL A 1 1124 ? -16.342 -35.005 50.932 1.00 29.55 1124 VAL A O 1
ATOM 8533 N N . PHE A 1 1125 ? -16.661 -36.026 52.915 1.00 28.14 1125 PHE A N 1
ATOM 8534 C CA . PHE A 1 1125 ? -17.253 -37.245 52.408 1.00 28.14 1125 PHE A CA 1
ATOM 8535 C C . PHE A 1 1125 ? -18.356 -36.898 51.408 1.00 28.14 1125 PHE A C 1
ATOM 8537 O O . PHE A 1 1125 ? -19.299 -36.183 51.745 1.00 28.14 1125 PHE A O 1
ATOM 8544 N N . VAL A 1 1126 ? -18.271 -37.473 50.211 1.00 31.42 1126 VAL A N 1
ATOM 8545 C CA . VAL A 1 1126 ? -19.450 -37.773 49.405 1.00 31.42 1126 VAL A CA 1
ATOM 8546 C C . VAL A 1 1126 ? -20.282 -38.758 50.238 1.00 31.42 1126 VAL A C 1
ATOM 8548 O O . VAL A 1 1126 ? -20.213 -39.969 50.065 1.00 31.42 1126 VAL A O 1
ATOM 8551 N N . LEU A 1 1127 ? -21.043 -38.250 51.207 1.00 32.31 1127 LEU A N 1
ATOM 8552 C CA . LEU A 1 1127 ? -22.231 -38.916 51.733 1.00 32.31 1127 LEU A CA 1
ATOM 8553 C C . LEU A 1 1127 ? -23.331 -38.691 50.698 1.00 32.31 1127 LEU A C 1
ATOM 8555 O O . LEU A 1 1127 ? -24.282 -37.961 50.947 1.00 32.31 1127 LEU A O 1
ATOM 8559 N N . ASN A 1 1128 ? -23.155 -39.237 49.497 1.00 34.97 1128 ASN A N 1
ATOM 8560 C CA . ASN A 1 1128 ? -24.104 -39.012 48.412 1.00 34.97 1128 ASN A CA 1
ATOM 8561 C C . ASN A 1 1128 ? -24.584 -40.297 47.745 1.00 34.97 1128 ASN A C 1
ATOM 8563 O O . ASN A 1 1128 ? -25.037 -40.244 46.616 1.00 34.97 1128 ASN A O 1
ATOM 8567 N N . ASP A 1 1129 ? -24.560 -41.416 48.478 1.00 36.69 1129 ASP A N 1
ATOM 8568 C CA . ASP A 1 1129 ? -25.237 -42.648 48.046 1.00 36.69 1129 ASP A CA 1
ATOM 8569 C C . ASP A 1 1129 ? -25.981 -43.416 49.163 1.00 36.69 1129 ASP A C 1
ATOM 8571 O O . ASP A 1 1129 ? -26.444 -44.529 48.932 1.00 36.69 1129 ASP A O 1
ATOM 8575 N N . ALA A 1 1130 ? -26.147 -42.875 50.385 1.00 38.72 1130 ALA A N 1
ATOM 8576 C CA . ALA A 1 1130 ? -26.728 -43.682 51.478 1.00 38.72 1130 ALA A CA 1
ATOM 8577 C C . ALA A 1 1130 ? -27.503 -42.940 52.588 1.00 38.72 1130 ALA A C 1
ATOM 8579 O O . ALA A 1 1130 ? -27.435 -43.346 53.746 1.00 38.72 1130 ALA A O 1
ATOM 8580 N N . LEU A 1 1131 ? -28.281 -41.896 52.283 1.00 44.44 1131 LEU A N 1
ATOM 8581 C CA . LEU A 1 1131 ? -29.296 -41.402 53.231 1.00 44.44 1131 LEU A CA 1
ATOM 8582 C C . LEU A 1 1131 ? -30.686 -41.445 52.597 1.00 44.44 1131 LEU A C 1
ATOM 8584 O O . LEU A 1 1131 ? -31.255 -40.442 52.178 1.00 44.44 1131 LEU A O 1
ATOM 8588 N N . ASP A 1 1132 ? -31.228 -42.659 52.534 1.00 48.91 1132 ASP A N 1
ATOM 8589 C CA . ASP A 1 1132 ? -32.638 -42.900 52.246 1.00 48.91 1132 ASP A CA 1
ATOM 8590 C C . ASP A 1 1132 ? -33.495 -42.260 53.359 1.00 48.91 1132 ASP A C 1
ATOM 8592 O O . ASP A 1 1132 ? -33.346 -42.592 54.540 1.00 48.91 1132 ASP A O 1
ATOM 8596 N N . ARG A 1 1133 ? -34.424 -41.358 53.002 1.00 48.84 1133 ARG A N 1
ATOM 8597 C CA . ARG A 1 1133 ? -35.410 -40.783 53.943 1.00 48.84 1133 ARG A CA 1
ATOM 8598 C C . ARG A 1 1133 ? -36.185 -41.883 54.690 1.00 48.84 1133 ARG A C 1
ATOM 8600 O O . ARG A 1 1133 ? -36.570 -41.677 55.841 1.00 48.84 1133 ARG A O 1
ATOM 8607 N N . LYS A 1 1134 ? -36.354 -43.080 54.106 1.00 51.88 1134 LYS A N 1
ATOM 8608 C CA . LYS A 1 1134 ? -36.938 -44.241 54.806 1.00 51.88 1134 LYS A CA 1
ATOM 8609 C C . LYS A 1 1134 ? -36.049 -44.781 55.929 1.00 51.88 1134 LYS A C 1
ATOM 8611 O O . LYS A 1 1134 ? -36.587 -45.215 56.945 1.00 51.88 1134 LYS A O 1
ATOM 8616 N N . ALA A 1 1135 ? -34.723 -44.722 55.794 1.00 53.12 1135 ALA A N 1
ATOM 8617 C CA . ALA A 1 1135 ? -33.788 -45.162 56.831 1.00 53.12 1135 ALA A CA 1
ATOM 8618 C C . ALA A 1 1135 ? -33.787 -44.209 58.040 1.00 53.12 1135 ALA A C 1
ATOM 8620 O O . ALA A 1 1135 ? -33.782 -44.671 59.177 1.00 53.12 1135 ALA A O 1
ATOM 8621 N N . LEU A 1 1136 ? -33.904 -42.893 57.814 1.00 51.28 1136 LEU A N 1
ATOM 8622 C CA . LEU A 1 1136 ? -34.042 -41.882 58.878 1.00 51.28 1136 LEU A CA 1
ATOM 8623 C C . LEU A 1 1136 ? -35.359 -42.029 59.666 1.00 51.28 1136 LEU A C 1
ATOM 8625 O O . LEU A 1 1136 ? -35.384 -41.860 60.888 1.00 51.28 1136 LEU A O 1
ATOM 8629 N N . HIS A 1 1137 ? -36.454 -42.404 58.996 1.00 54.91 1137 HIS A N 1
ATOM 8630 C CA . HIS A 1 1137 ? -37.729 -42.673 59.668 1.00 54.91 1137 HIS A CA 1
ATOM 8631 C C . HIS A 1 1137 ? -37.728 -43.972 60.488 1.00 54.91 1137 HIS A C 1
ATOM 8633 O O . HIS A 1 1137 ? -38.414 -44.014 61.514 1.00 54.91 1137 HIS A O 1
ATOM 8639 N N . ALA A 1 1138 ? -36.929 -44.972 60.100 1.00 54.69 1138 ALA A N 1
ATOM 8640 C CA . ALA A 1 1138 ? -36.801 -46.264 60.782 1.00 54.69 1138 ALA A CA 1
ATOM 8641 C C . ALA A 1 1138 ? -35.952 -46.230 62.071 1.00 54.69 1138 ALA A C 1
ATOM 8643 O O . ALA A 1 1138 ? -35.958 -47.205 62.821 1.00 54.69 1138 ALA A O 1
ATOM 8644 N N . LEU A 1 1139 ? -35.257 -45.122 62.354 1.00 54.09 1139 LEU A N 1
ATOM 8645 C CA . LEU A 1 1139 ? -34.445 -44.964 63.565 1.00 54.09 1139 LEU A CA 1
ATOM 8646 C C . LEU A 1 1139 ? -35.299 -44.910 64.840 1.00 54.09 1139 LEU A C 1
ATOM 8648 O O . LEU A 1 1139 ? -36.403 -44.341 64.867 1.00 54.09 1139 LEU A O 1
ATOM 8652 N N . THR A 1 1140 ? -34.758 -45.483 65.913 1.00 67.81 1140 THR A N 1
ATOM 8653 C CA . THR A 1 1140 ? -35.401 -45.541 67.228 1.00 67.81 1140 THR A CA 1
ATOM 8654 C C . THR A 1 1140 ? -35.505 -44.143 67.869 1.00 67.81 1140 THR A C 1
ATOM 8656 O O . THR A 1 1140 ? -34.755 -43.227 67.517 1.00 67.81 1140 THR A O 1
ATOM 8659 N N . PRO A 1 1141 ? -36.430 -43.921 68.824 1.00 64.12 1141 PRO A N 1
ATOM 8660 C CA . PRO A 1 1141 ? -36.599 -42.616 69.476 1.00 64.12 1141 PRO A CA 1
ATOM 8661 C C . PRO A 1 1141 ? -35.349 -42.082 70.198 1.00 64.12 1141 PRO A C 1
ATOM 8663 O O . PRO A 1 1141 ? -35.223 -40.870 70.364 1.00 64.12 1141 PRO A O 1
ATOM 8666 N N . GLU A 1 1142 ? -34.430 -42.954 70.625 1.00 57.47 1142 GLU A N 1
ATOM 8667 C CA . GLU A 1 1142 ? -33.155 -42.557 71.243 1.00 57.47 1142 GLU A CA 1
ATOM 8668 C C . GLU A 1 1142 ? -32.128 -42.085 70.207 1.00 57.47 1142 GLU A C 1
ATOM 8670 O O . GLU A 1 1142 ? -31.460 -41.075 70.424 1.00 57.47 1142 GLU A O 1
ATOM 8675 N N . GLU A 1 1143 ? -32.059 -42.727 69.040 1.00 55.56 1143 GLU A N 1
ATOM 8676 C CA . GLU A 1 1143 ? -31.159 -42.329 67.947 1.00 55.56 1143 GLU A CA 1
ATOM 8677 C C . GLU A 1 1143 ? -31.556 -40.972 67.347 1.00 55.56 1143 GLU A C 1
ATOM 8679 O O . GLU A 1 1143 ? -30.693 -40.154 67.024 1.00 55.56 1143 GLU A O 1
ATOM 8684 N N . LYS A 1 1144 ? -32.863 -40.674 67.307 1.00 58.94 1144 LYS A N 1
ATOM 8685 C CA . LYS A 1 1144 ? -33.414 -39.376 66.873 1.00 58.94 1144 LYS A CA 1
ATOM 8686 C C . LYS A 1 1144 ? -33.119 -38.214 67.834 1.00 58.94 1144 LYS A C 1
ATOM 8688 O O . LYS A 1 1144 ? -33.325 -37.056 67.481 1.00 58.94 1144 LYS A O 1
ATOM 8693 N N . ARG A 1 1145 ? -32.636 -38.495 69.050 1.00 57.28 1145 ARG A N 1
ATOM 8694 C CA . ARG A 1 1145 ? -32.214 -37.481 70.039 1.00 57.28 1145 ARG A CA 1
ATOM 8695 C C . ARG A 1 1145 ? -30.706 -37.223 70.034 1.00 57.28 1145 ARG A C 1
ATOM 8697 O O . ARG A 1 1145 ? -30.243 -36.367 70.783 1.00 57.28 1145 ARG A O 1
ATOM 8704 N N . SER A 1 1146 ? -29.941 -37.939 69.208 1.00 62.69 1146 SER A N 1
ATOM 8705 C CA . SER A 1 1146 ? -28.505 -37.704 69.061 1.00 62.69 1146 SER A CA 1
ATOM 8706 C C . SER A 1 1146 ? -28.239 -36.291 68.516 1.00 62.69 1146 SER A C 1
ATOM 8708 O O . SER A 1 1146 ? -28.892 -35.893 67.547 1.00 62.69 1146 SER A O 1
ATOM 8710 N N . PRO A 1 1147 ? -27.243 -35.551 69.044 1.00 51.88 1147 PRO A N 1
ATOM 8711 C CA . PRO A 1 1147 ? -26.818 -34.266 68.483 1.00 51.88 1147 PRO A CA 1
ATOM 8712 C C . PRO A 1 1147 ? -26.461 -34.375 66.998 1.00 51.88 1147 PRO A C 1
ATOM 8714 O O . PRO A 1 1147 ? -26.744 -33.472 66.220 1.00 51.88 1147 PRO A O 1
ATOM 8717 N N . VAL A 1 1148 ? -25.905 -35.522 66.593 1.00 50.84 1148 VAL A N 1
ATOM 8718 C CA . VAL A 1 1148 ? -25.546 -35.820 65.202 1.00 50.84 1148 VAL A CA 1
ATOM 8719 C C . VAL A 1 1148 ? -26.793 -35.960 64.330 1.00 50.84 1148 VAL A C 1
ATOM 8721 O O . VAL A 1 1148 ? -26.801 -35.453 63.214 1.00 50.84 1148 VAL A O 1
ATOM 8724 N N . PHE A 1 1149 ? -27.866 -36.577 64.841 1.00 57.97 1149 PHE A N 1
ATOM 8725 C CA . PHE A 1 1149 ? -29.148 -36.645 64.136 1.00 57.97 1149 PHE A CA 1
ATOM 8726 C C . PHE A 1 1149 ? -29.812 -35.270 64.066 1.00 57.97 1149 PHE A C 1
ATOM 8728 O O . PHE A 1 1149 ? -30.304 -34.912 63.011 1.00 57.97 1149 PHE A O 1
ATOM 8735 N N . GLN A 1 1150 ? -29.781 -34.466 65.133 1.00 59.22 1150 GLN A N 1
ATOM 8736 C CA . GLN A 1 1150 ? -30.325 -33.103 65.095 1.00 59.22 1150 GLN A CA 1
ATOM 8737 C C . GLN A 1 1150 ? -29.555 -32.200 64.127 1.00 59.22 1150 GLN A C 1
ATOM 8739 O O . GLN A 1 1150 ? -30.180 -31.430 63.413 1.00 59.22 1150 GLN A O 1
ATOM 8744 N N . THR A 1 1151 ? -28.227 -32.341 64.044 1.00 52.03 1151 THR A N 1
ATOM 8745 C CA . THR A 1 1151 ? -27.400 -31.618 63.064 1.00 52.03 1151 THR A CA 1
ATOM 8746 C C . THR A 1 1151 ? -27.644 -32.117 61.636 1.00 52.03 1151 THR A C 1
ATOM 8748 O O . THR A 1 1151 ? -27.770 -31.313 60.720 1.00 52.03 1151 THR A O 1
ATOM 8751 N N . LEU A 1 1152 ? -27.768 -33.431 61.423 1.00 48.38 1152 LEU A N 1
ATOM 8752 C CA . LEU A 1 1152 ? -28.118 -33.994 60.113 1.00 48.38 1152 LEU A CA 1
ATOM 8753 C C . LEU A 1 1152 ? -29.537 -33.601 59.689 1.00 48.38 1152 LEU A C 1
ATOM 8755 O O . LEU A 1 1152 ? -29.735 -33.224 58.541 1.00 48.38 1152 LEU A O 1
ATOM 8759 N N . ASN A 1 1153 ? -30.504 -33.626 60.606 1.00 52.41 1153 ASN A N 1
ATOM 8760 C CA . ASN A 1 1153 ? -31.879 -33.219 60.347 1.00 52.41 1153 ASN A CA 1
ATOM 8761 C C . ASN A 1 1153 ? -31.965 -31.707 60.109 1.00 52.41 1153 ASN A C 1
ATOM 8763 O O . ASN A 1 1153 ? -32.652 -31.308 59.186 1.00 52.41 1153 ASN A O 1
ATOM 8767 N N . SER A 1 1154 ? -31.187 -30.874 60.815 1.00 49.16 1154 SER A N 1
ATOM 8768 C CA . SER A 1 1154 ? -31.102 -29.436 6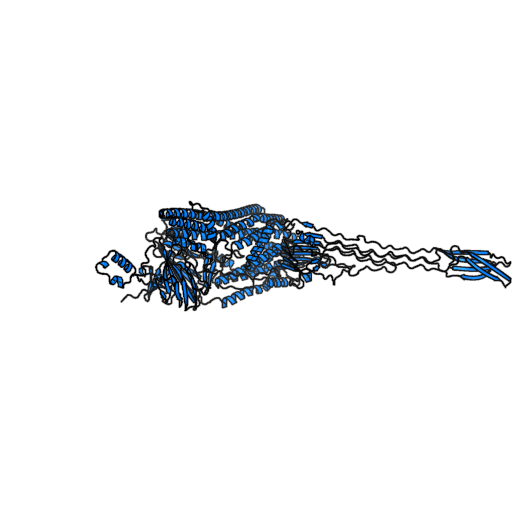0.523 1.00 49.16 1154 SER A CA 1
ATOM 8769 C C . SER A 1 1154 ? -30.404 -29.130 59.195 1.00 49.16 1154 SER A C 1
ATOM 8771 O O . SER A 1 1154 ? -30.732 -28.140 58.563 1.00 49.16 1154 SER A O 1
ATOM 8773 N N . ILE A 1 1155 ? -29.458 -29.964 58.745 1.00 49.88 1155 ILE A N 1
ATOM 8774 C CA . ILE A 1 1155 ? -28.827 -29.837 57.416 1.00 49.88 1155 ILE A CA 1
ATOM 8775 C C . ILE A 1 1155 ? -29.790 -30.291 56.305 1.00 49.88 1155 ILE A C 1
ATOM 8777 O O . ILE A 1 1155 ? -29.754 -29.749 55.203 1.00 49.88 1155 ILE A O 1
ATOM 8781 N N . VAL A 1 1156 ? -30.657 -31.271 56.584 1.00 44.88 1156 VAL A N 1
ATOM 8782 C CA . VAL A 1 1156 ? -31.711 -31.727 55.662 1.00 44.88 1156 VAL A CA 1
ATOM 8783 C C . VAL A 1 1156 ? -32.895 -30.748 55.630 1.00 44.88 1156 VAL A C 1
ATOM 8785 O O . VAL A 1 1156 ? -33.439 -30.524 54.555 1.00 44.88 1156 VAL A O 1
ATOM 8788 N N . GLU A 1 1157 ? -33.259 -30.133 56.759 1.00 44.22 1157 GLU A N 1
ATOM 8789 C CA . GLU A 1 1157 ? -34.316 -29.111 56.873 1.00 44.22 1157 GLU A CA 1
ATOM 8790 C C . GLU A 1 1157 ? -33.857 -27.733 56.362 1.00 44.22 1157 GLU A C 1
ATOM 8792 O O . GLU A 1 1157 ? -34.652 -27.022 55.764 1.00 44.22 1157 GLU A O 1
ATOM 8797 N N . ALA A 1 1158 ? -32.570 -27.374 56.479 1.00 44.06 1158 ALA A N 1
ATOM 8798 C CA . ALA A 1 1158 ? -32.012 -26.149 55.882 1.00 44.06 1158 ALA A CA 1
ATOM 8799 C C . ALA A 1 1158 ? -31.866 -26.208 54.348 1.00 44.06 1158 ALA A C 1
ATOM 8801 O O . ALA A 1 1158 ? -31.425 -25.241 53.735 1.00 44.06 1158 ALA A O 1
ATOM 8802 N N . ARG A 1 1159 ? -32.197 -27.347 53.726 1.00 37.00 1159 ARG A N 1
ATOM 8803 C CA . ARG A 1 1159 ? -32.172 -27.547 52.271 1.00 37.00 1159 ARG A CA 1
ATOM 8804 C C . ARG A 1 1159 ? -33.557 -27.482 51.625 1.00 37.00 1159 ARG A C 1
ATOM 8806 O O . ARG A 1 1159 ? -33.664 -27.759 50.436 1.00 37.00 1159 ARG A O 1
ATOM 8813 N N . ASP A 1 1160 ? -34.589 -27.140 52.394 1.00 37.47 1160 ASP A N 1
ATOM 8814 C CA . ASP A 1 1160 ? -35.960 -26.984 51.906 1.00 37.47 1160 ASP A CA 1
ATOM 8815 C C . ASP A 1 1160 ? -36.314 -25.493 51.776 1.00 37.47 1160 ASP A C 1
ATOM 8817 O O . ASP A 1 1160 ? -37.203 -24.986 52.449 1.00 37.47 1160 ASP A O 1
ATOM 8821 N N . ASP A 1 1161 ? -35.585 -24.782 50.912 1.00 42.56 1161 ASP A N 1
ATOM 8822 C CA . ASP A 1 1161 ? -36.029 -23.502 50.351 1.00 42.56 1161 ASP A CA 1
ATOM 8823 C C . ASP A 1 1161 ? -36.264 -23.726 48.856 1.00 42.56 1161 ASP A C 1
ATOM 8825 O O . ASP A 1 1161 ? -35.463 -23.385 47.990 1.00 42.56 1161 ASP A O 1
ATOM 8829 N N . SER A 1 1162 ? -37.397 -24.353 48.542 1.00 41.25 1162 SER A N 1
ATOM 8830 C CA . SER A 1 1162 ? -37.960 -24.348 47.190 1.00 41.25 1162 SER A CA 1
ATOM 8831 C C . SER A 1 1162 ? -38.596 -22.983 46.886 1.00 41.25 1162 SER A C 1
ATOM 8833 O O . SER A 1 1162 ? -39.748 -22.891 46.455 1.00 41.25 1162 SER A O 1
ATOM 8835 N N . THR A 1 1163 ? -37.863 -21.890 47.120 1.00 48.88 1163 THR A N 1
ATOM 8836 C CA . THR A 1 1163 ? -38.276 -20.566 46.659 1.00 48.88 1163 THR A CA 1
ATOM 8837 C C . THR A 1 1163 ? -38.263 -20.585 45.132 1.00 48.88 1163 THR A C 1
ATOM 8839 O O . THR A 1 1163 ? -37.259 -20.842 44.460 1.00 48.88 1163 THR A O 1
ATOM 8842 N N . LYS A 1 1164 ? -39.449 -20.429 44.537 1.00 54.56 1164 LYS A N 1
ATOM 8843 C CA . LYS A 1 1164 ? -39.580 -20.347 43.085 1.00 54.56 1164 LYS A CA 1
ATOM 8844 C C . LYS A 1 1164 ? -38.855 -19.088 42.618 1.00 54.56 1164 LYS A C 1
ATOM 8846 O O . LYS A 1 1164 ? -39.424 -18.013 42.738 1.00 54.56 1164 LYS A O 1
ATOM 8851 N N . ASN A 1 1165 ? -37.663 -19.244 42.033 1.00 63.75 1165 ASN A N 1
ATOM 8852 C CA . ASN A 1 1165 ? -37.093 -18.223 41.150 1.00 63.75 1165 ASN A CA 1
ATOM 8853 C C . ASN A 1 1165 ? -38.194 -17.707 40.214 1.00 63.75 1165 ASN A C 1
ATOM 8855 O O . ASN A 1 1165 ? -38.783 -18.487 39.463 1.00 63.75 1165 ASN A O 1
ATOM 8859 N N . LEU A 1 1166 ? -38.488 -16.418 40.302 1.00 74.19 1166 LEU A N 1
ATOM 8860 C CA . LEU A 1 1166 ? -39.505 -15.763 39.506 1.00 74.19 1166 LEU A CA 1
ATOM 8861 C C . LEU A 1 1166 ? -38.848 -15.188 38.244 1.00 74.19 1166 LEU A C 1
ATOM 8863 O O . LEU A 1 1166 ? -37.887 -14.416 38.364 1.00 74.19 1166 LEU A O 1
ATOM 8867 N N . PRO A 1 1167 ? -39.325 -15.557 37.043 1.00 75.38 1167 PRO A N 1
ATOM 8868 C CA . PRO A 1 1167 ? -38.840 -14.966 35.806 1.00 75.38 1167 PRO A CA 1
ATOM 8869 C C . PRO A 1 1167 ? -39.187 -13.477 35.754 1.00 75.38 1167 PRO A C 1
ATOM 8871 O O . PRO A 1 1167 ? -40.320 -13.070 36.019 1.00 75.38 1167 PRO A O 1
ATOM 8874 N N . VAL A 1 1168 ? -38.183 -12.672 35.416 1.00 80.88 1168 VAL A N 1
ATOM 8875 C CA . VAL A 1 1168 ? -38.321 -11.241 35.142 1.00 80.88 1168 VAL A CA 1
ATOM 8876 C C . VAL A 1 1168 ? -38.536 -11.080 33.647 1.00 80.88 1168 VAL A C 1
ATOM 8878 O O . VAL A 1 1168 ? -37.636 -11.367 32.865 1.00 80.88 1168 VAL A O 1
ATOM 8881 N N . TYR A 1 1169 ? -39.707 -10.610 33.252 1.00 81.75 1169 TYR A N 1
ATOM 8882 C CA . TYR A 1 1169 ? -40.110 -10.393 31.870 1.00 81.75 1169 TYR A CA 1
ATOM 8883 C C . TYR A 1 1169 ? -39.849 -8.949 31.434 1.00 81.75 1169 TYR A C 1
ATOM 8885 O O . TYR A 1 1169 ? -39.841 -8.026 32.251 1.00 81.75 1169 TYR A O 1
ATOM 8893 N N . HIS A 1 1170 ? -39.626 -8.727 30.141 1.00 77.50 1170 HIS A N 1
ATOM 8894 C CA . HIS A 1 1170 ? -39.454 -7.374 29.601 1.00 77.50 1170 HIS A CA 1
ATOM 8895 C C . HIS A 1 1170 ? -40.752 -6.551 29.652 1.00 77.50 1170 HIS A C 1
ATOM 8897 O O . HIS A 1 1170 ? -40.733 -5.383 30.046 1.00 77.50 1170 HIS A O 1
ATOM 8903 N N . GLU A 1 1171 ? -41.880 -7.187 29.350 1.00 81.38 1171 GLU A N 1
ATOM 8904 C CA . GLU A 1 1171 ? -43.242 -6.650 29.423 1.00 81.38 1171 GLU A CA 1
ATOM 8905 C C . GLU A 1 1171 ? -44.093 -7.492 30.392 1.00 81.38 1171 GLU A C 1
ATOM 8907 O O . GLU A 1 1171 ? -43.724 -8.631 30.678 1.00 81.38 1171 GLU A O 1
ATOM 8912 N N . PRO A 1 1172 ? -45.224 -6.980 30.918 1.00 84.88 1172 PRO A N 1
ATOM 8913 C CA . PRO A 1 1172 ? -46.107 -7.742 31.806 1.00 84.88 1172 PRO A CA 1
ATOM 8914 C C . PRO A 1 1172 ? -46.929 -8.786 31.020 1.00 84.88 1172 PRO A C 1
ATOM 8916 O O . PRO A 1 1172 ? -48.150 -8.694 30.915 1.00 84.88 1172 PRO A O 1
ATOM 8919 N N . SER A 1 1173 ? -46.241 -9.753 30.410 1.00 81.62 1173 SER A N 1
ATOM 8920 C CA . SER A 1 1173 ? -46.796 -10.840 29.601 1.00 81.62 1173 SER A CA 1
ATOM 8921 C C . SER A 1 1173 ? -45.896 -12.075 29.683 1.00 81.62 1173 SER A C 1
ATOM 8923 O O . SER A 1 1173 ? -44.676 -11.951 29.624 1.00 81.62 1173 SER A O 1
ATOM 8925 N N . GLU A 1 1174 ? -46.484 -13.272 29.769 1.00 73.06 1174 GLU A N 1
ATOM 8926 C CA . GLU A 1 1174 ? -45.732 -14.542 29.776 1.00 73.06 1174 GLU A CA 1
ATOM 8927 C C . GLU A 1 1174 ? -45.116 -14.881 28.411 1.00 73.06 1174 GLU A C 1
ATOM 8929 O O . GLU A 1 1174 ? -44.152 -15.638 28.344 1.00 73.06 1174 GLU A O 1
ATOM 8934 N N . ASP A 1 1175 ? -45.625 -14.270 27.337 1.00 72.81 1175 ASP A N 1
ATOM 8935 C CA . ASP A 1 1175 ? -45.054 -14.368 25.988 1.00 72.81 1175 ASP A CA 1
ATOM 8936 C C . ASP A 1 1175 ? -43.854 -13.417 25.791 1.00 72.81 1175 ASP A C 1
ATOM 8938 O O . ASP A 1 1175 ? -43.220 -13.410 24.735 1.00 72.81 1175 ASP A O 1
ATOM 8942 N N . SER A 1 1176 ? -43.554 -12.571 26.784 1.00 73.50 1176 SER A N 1
ATOM 8943 C CA . SER A 1 1176 ? -42.433 -11.633 26.730 1.00 73.50 1176 SER A CA 1
ATOM 8944 C C . SER A 1 1176 ? -41.096 -12.347 26.996 1.00 73.50 1176 SER A C 1
ATOM 8946 O O . SER A 1 1176 ? -41.050 -13.322 27.749 1.00 73.50 1176 SER A O 1
ATOM 8948 N N . PRO A 1 1177 ? -39.966 -11.873 26.441 1.00 67.62 1177 PRO A N 1
ATOM 8949 C CA . PRO A 1 1177 ? -38.658 -12.431 26.760 1.00 67.62 1177 PRO A CA 1
ATOM 8950 C C . PRO A 1 1177 ? -38.316 -12.335 28.253 1.00 67.62 1177 PRO A C 1
ATOM 8952 O O . PRO A 1 1177 ? -38.471 -11.284 28.883 1.00 67.62 1177 PRO A O 1
ATOM 8955 N N . VAL A 1 1178 ? -37.768 -13.424 28.799 1.00 72.62 1178 VAL A N 1
ATOM 8956 C CA . VAL A 1 1178 ? -37.221 -13.459 30.162 1.00 72.62 1178 VAL A CA 1
ATOM 8957 C C . VAL A 1 1178 ? -35.853 -12.766 30.178 1.00 72.62 1178 VAL A C 1
ATOM 8959 O O . VAL A 1 1178 ? -34.899 -13.218 29.544 1.00 72.62 1178 VAL A O 1
ATOM 8962 N N . LEU A 1 1179 ? -35.759 -11.666 30.922 1.00 70.25 1179 LEU A N 1
ATOM 8963 C CA . LEU A 1 1179 ? -34.552 -10.864 31.133 1.00 70.25 1179 LEU A CA 1
ATOM 8964 C C . LEU A 1 1179 ? -33.663 -11.410 32.261 1.00 70.25 1179 LEU A C 1
ATOM 8966 O O . LEU A 1 1179 ? -32.454 -11.178 32.275 1.00 70.25 1179 LEU A O 1
ATOM 8970 N N . GLY A 1 1180 ? -34.239 -12.123 33.231 1.00 72.12 1180 GLY A N 1
ATOM 8971 C CA . GLY A 1 1180 ? -33.496 -12.624 34.385 1.00 72.12 1180 GLY A CA 1
ATOM 8972 C C . GLY A 1 1180 ? -34.353 -13.405 35.374 1.00 72.12 1180 GLY A C 1
ATOM 8973 O O . GLY A 1 1180 ? -35.513 -13.709 35.105 1.00 72.12 1180 GLY A O 1
ATOM 8974 N N . LEU A 1 1181 ? -33.761 -13.727 36.525 1.00 71.06 1181 LEU A N 1
ATOM 8975 C CA . LEU A 1 1181 ? -34.413 -14.462 37.607 1.00 71.06 1181 LEU A CA 1
ATOM 8976 C C . LEU A 1 1181 ? -34.245 -13.725 38.927 1.00 71.06 1181 LEU A C 1
ATOM 8978 O O . LEU A 1 1181 ? -33.155 -13.247 39.242 1.00 71.06 1181 LEU A O 1
ATOM 8982 N N . VAL A 1 1182 ? -35.323 -13.696 39.701 1.00 72.31 1182 VAL A N 1
ATOM 8983 C CA . VAL A 1 1182 ? -35.363 -13.178 41.068 1.00 72.31 1182 VAL A CA 1
ATOM 8984 C C . VAL A 1 1182 ? -35.642 -14.351 42.010 1.00 72.31 1182 VAL A C 1
ATOM 8986 O O . VAL A 1 1182 ? -36.672 -14.996 41.828 1.00 72.31 1182 VAL A O 1
ATOM 8989 N N . PRO A 1 1183 ? -34.785 -14.650 43.003 1.00 64.94 1183 PRO A N 1
ATOM 8990 C CA . PRO A 1 1183 ? -35.000 -15.782 43.909 1.00 64.94 1183 PRO A CA 1
ATOM 8991 C C . PRO A 1 1183 ? -36.320 -15.712 44.684 1.00 64.94 1183 PRO A C 1
ATOM 8993 O O . PRO A 1 1183 ? -37.040 -16.702 44.780 1.00 64.94 1183 PRO A O 1
ATOM 8996 N N . ASP A 1 1184 ? -36.665 -14.523 45.183 1.00 72.88 1184 ASP A N 1
ATOM 8997 C CA . ASP A 1 1184 ? -37.962 -14.220 45.783 1.00 72.88 1184 ASP A CA 1
ATOM 8998 C C . ASP A 1 1184 ? -38.301 -12.720 45.636 1.00 72.88 1184 ASP A C 1
ATOM 9000 O O . ASP A 1 1184 ? -37.415 -11.879 45.466 1.00 72.88 1184 ASP A O 1
ATOM 9004 N N . MET A 1 1185 ? -39.588 -12.362 45.731 1.00 76.31 1185 MET A N 1
ATOM 9005 C CA . MET A 1 1185 ? -40.035 -10.961 45.628 1.00 76.31 1185 MET A CA 1
ATOM 9006 C C . MET A 1 1185 ? -39.505 -10.038 46.738 1.00 76.31 1185 MET A C 1
ATOM 9008 O O . MET A 1 1185 ? -39.537 -8.825 46.559 1.00 76.31 1185 MET A O 1
ATOM 9012 N N . ALA A 1 1186 ? -39.050 -10.565 47.878 1.00 74.19 1186 ALA A N 1
ATOM 9013 C CA . ALA A 1 1186 ? -38.479 -9.767 48.963 1.00 74.19 1186 ALA A CA 1
ATOM 9014 C C . ALA A 1 1186 ? -37.026 -9.340 48.680 1.00 74.19 1186 ALA A C 1
ATOM 9016 O O . ALA A 1 1186 ? -36.537 -8.397 49.301 1.00 74.19 1186 ALA A O 1
ATOM 9017 N N . GLN A 1 1187 ? -36.345 -10.002 47.741 1.00 74.19 1187 GLN A N 1
ATOM 9018 C CA . GLN A 1 1187 ? -34.979 -9.682 47.320 1.00 74.19 1187 GLN A CA 1
ATOM 9019 C C . GLN A 1 1187 ? -34.902 -8.635 46.199 1.00 74.19 1187 GLN A C 1
ATOM 9021 O O . GLN A 1 1187 ? -33.811 -8.132 45.918 1.00 74.19 1187 GLN A O 1
ATOM 9026 N N . ALA A 1 1188 ? -36.024 -8.290 45.564 1.00 82.38 1188 ALA A N 1
ATOM 9027 C CA . ALA A 1 1188 ? -36.087 -7.283 44.508 1.00 82.38 1188 ALA A CA 1
ATOM 9028 C C . ALA A 1 1188 ? -36.750 -5.987 44.994 1.00 82.38 1188 ALA A C 1
ATOM 9030 O O . ALA A 1 1188 ? -37.686 -6.008 45.795 1.00 82.38 1188 ALA A O 1
ATOM 9031 N N . ASP A 1 1189 ? -36.302 -4.844 44.472 1.00 82.62 1189 ASP A N 1
ATOM 9032 C CA . ASP A 1 1189 ? -36.923 -3.561 44.795 1.00 82.62 1189 ASP A CA 1
ATOM 9033 C C . ASP A 1 1189 ? -38.154 -3.373 43.901 1.00 82.62 1189 ASP A C 1
ATOM 9035 O O . ASP A 1 1189 ? -38.031 -3.186 42.688 1.00 82.62 1189 ASP A O 1
ATOM 9039 N N . VAL A 1 1190 ? -39.356 -3.397 44.479 1.00 84.88 1190 VAL A N 1
ATOM 9040 C CA . VAL A 1 1190 ? -40.585 -3.122 43.721 1.00 84.88 1190 VAL A CA 1
ATOM 9041 C C . VAL A 1 1190 ? -40.635 -1.642 43.348 1.00 84.88 1190 VAL A C 1
ATOM 9043 O O . VAL A 1 1190 ? -40.602 -0.763 44.209 1.00 84.88 1190 VAL A O 1
ATOM 9046 N N . LEU A 1 1191 ? -40.704 -1.371 42.047 1.00 83.00 1191 LEU A N 1
ATOM 9047 C CA . LEU A 1 1191 ? -40.733 -0.022 41.485 1.00 83.00 1191 LEU A CA 1
ATOM 9048 C C . LEU A 1 1191 ? -42.151 0.449 41.199 1.00 83.00 1191 LEU A C 1
ATOM 9050 O O . LEU A 1 1191 ? -42.458 1.626 41.366 1.00 83.00 1191 LEU A O 1
ATOM 9054 N N . GLU A 1 1192 ? -42.995 -0.470 40.737 1.00 84.81 1192 GLU A N 1
ATOM 9055 C CA . GLU A 1 1192 ? -44.364 -0.196 40.320 1.00 84.81 1192 GLU A CA 1
ATOM 9056 C C . GLU A 1 1192 ? -45.216 -1.458 40.498 1.00 84.81 1192 GLU A C 1
ATOM 9058 O O . GLU A 1 1192 ? -44.804 -2.552 40.116 1.00 84.81 1192 GLU A O 1
ATOM 9063 N N . HIS A 1 1193 ? -46.413 -1.309 41.064 1.00 83.38 1193 HIS A N 1
ATOM 9064 C CA . HIS A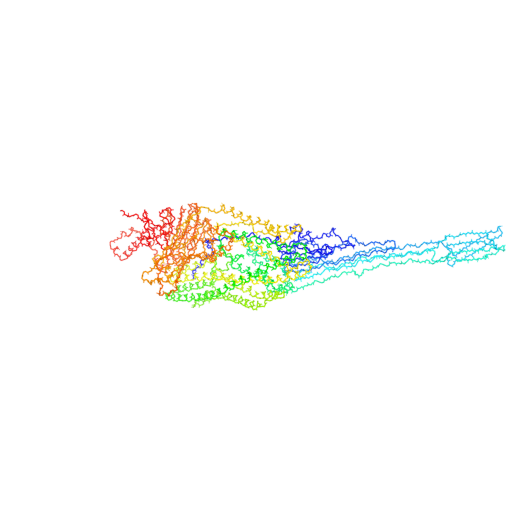 1 1193 ? -47.425 -2.365 41.089 1.00 83.38 1193 HIS A CA 1
ATOM 9065 C C . HIS A 1 1193 ? -48.311 -2.225 39.843 1.00 83.38 1193 HIS A C 1
ATOM 9067 O O . HIS A 1 1193 ? -48.974 -1.199 39.678 1.00 83.38 1193 HIS A O 1
ATOM 9073 N N . GLY A 1 1194 ? -48.296 -3.223 38.958 1.00 75.75 1194 GLY A N 1
ATOM 9074 C CA . GLY A 1 1194 ? -49.111 -3.279 37.742 1.00 75.75 1194 GLY A CA 1
ATOM 9075 C C . GLY A 1 1194 ? -50.477 -3.942 37.949 1.00 75.75 1194 GLY A C 1
ATOM 9076 O O . GLY A 1 1194 ? -50.862 -4.284 39.066 1.00 75.75 1194 GLY A O 1
ATOM 9077 N N . GLY A 1 1195 ? -51.226 -4.109 36.852 1.00 73.56 1195 GLY A N 1
ATOM 9078 C CA . GLY A 1 1195 ? -52.462 -4.907 36.820 1.00 73.56 1195 GLY A CA 1
ATOM 9079 C C . GLY A 1 1195 ? -52.188 -6.413 36.676 1.00 73.56 1195 GLY A C 1
ATOM 9080 O O . GLY A 1 1195 ? -51.094 -6.796 36.273 1.00 73.56 1195 GLY A O 1
ATOM 9081 N N . ASP A 1 1196 ? -53.179 -7.255 36.991 1.00 71.69 1196 ASP A N 1
ATOM 9082 C CA . ASP A 1 1196 ? -53.149 -8.724 36.824 1.00 71.69 1196 ASP A CA 1
ATOM 9083 C C . ASP A 1 1196 ? -51.946 -9.440 37.486 1.00 71.69 1196 ASP A C 1
ATOM 9085 O O . ASP A 1 1196 ? -51.297 -10.292 36.880 1.00 71.69 1196 ASP A O 1
ATOM 9089 N N . ASP A 1 1197 ? -51.653 -9.092 38.745 1.00 82.88 1197 ASP A N 1
ATOM 9090 C CA . ASP A 1 1197 ? -50.579 -9.663 39.583 1.00 82.88 1197 ASP A CA 1
ATOM 9091 C C . ASP A 1 1197 ? -49.138 -9.383 39.108 1.00 82.88 1197 ASP A C 1
ATOM 9093 O O . ASP A 1 1197 ? -48.181 -9.968 39.621 1.00 82.88 1197 ASP A O 1
ATOM 9097 N N . TRP A 1 1198 ? -48.935 -8.454 38.172 1.00 89.00 1198 TRP A N 1
ATOM 9098 C CA . TRP A 1 1198 ? -47.604 -8.064 37.705 1.00 89.00 1198 TRP A CA 1
ATOM 9099 C C . TRP A 1 1198 ? -46.985 -6.951 38.552 1.00 89.00 1198 TRP A C 1
ATOM 9101 O O . TRP A 1 1198 ? -47.585 -5.904 38.773 1.00 89.00 1198 TRP A O 1
ATOM 9111 N N . ASN A 1 1199 ? -45.736 -7.134 38.971 1.00 88.81 1199 ASN A N 1
ATOM 9112 C CA . ASN A 1 1199 ? -44.948 -6.124 39.670 1.00 88.81 1199 ASN A CA 1
ATOM 9113 C C . ASN A 1 1199 ? -43.712 -5.784 38.855 1.00 88.81 1199 ASN A C 1
ATOM 9115 O O . ASN A 1 1199 ? -42.947 -6.670 38.481 1.00 88.81 1199 ASN A O 1
ATOM 9119 N N . LYS A 1 1200 ? -43.481 -4.499 38.614 1.00 88.00 1200 LYS A N 1
ATOM 9120 C CA . LYS A 1 1200 ? -42.228 -4.039 38.040 1.00 88.00 1200 LYS A CA 1
ATOM 9121 C C . LYS A 1 1200 ? -41.182 -3.980 39.137 1.00 88.00 1200 LYS A C 1
ATOM 9123 O O . LYS A 1 1200 ? -41.373 -3.276 40.130 1.00 88.00 1200 LYS A O 1
ATOM 9128 N N . VAL A 1 1201 ? -40.083 -4.693 38.964 1.00 87.19 1201 VAL A N 1
ATOM 9129 C CA . VAL A 1 1201 ? -39.035 -4.826 39.976 1.00 87.19 1201 VAL A CA 1
ATOM 9130 C C . VAL A 1 1201 ? -37.667 -4.473 39.417 1.00 87.19 1201 VAL A C 1
ATOM 9132 O O . VAL A 1 1201 ? -37.435 -4.604 38.219 1.00 87.19 1201 VAL A O 1
ATOM 9135 N N . ASP A 1 1202 ? -36.777 -4.027 40.297 1.00 83.94 1202 ASP A N 1
ATOM 9136 C CA . ASP A 1 1202 ? -35.343 -3.869 40.064 1.00 83.94 1202 ASP A CA 1
ATOM 9137 C C . ASP A 1 1202 ? -34.606 -4.968 40.831 1.00 83.94 1202 ASP A C 1
ATOM 9139 O O . ASP A 1 1202 ? -34.691 -5.037 42.061 1.00 83.94 1202 ASP A O 1
ATOM 9143 N N . PHE A 1 1203 ? -33.904 -5.841 40.114 1.00 82.88 1203 PHE A N 1
ATOM 9144 C CA . PHE A 1 1203 ? -33.069 -6.867 40.724 1.00 82.88 1203 PHE A CA 1
ATOM 9145 C C . PHE A 1 1203 ? -31.711 -6.930 40.048 1.00 82.88 1203 PHE A C 1
ATOM 9147 O O . PHE A 1 1203 ? -31.615 -7.157 38.840 1.00 82.88 1203 PHE A O 1
ATOM 9154 N N . LYS A 1 1204 ? -30.649 -6.709 40.832 1.00 75.25 1204 LYS A N 1
ATOM 9155 C CA . LYS A 1 1204 ? -29.263 -6.607 40.337 1.00 75.25 1204 LYS A CA 1
ATOM 9156 C C . LYS A 1 1204 ? -29.123 -5.665 39.125 1.00 75.25 1204 LYS A C 1
ATOM 9158 O O . LYS A 1 1204 ? -28.325 -5.911 38.225 1.00 75.25 1204 LYS A O 1
ATOM 9163 N N . GLY A 1 1205 ? -29.918 -4.592 39.107 1.00 74.50 1205 GLY A N 1
ATOM 9164 C CA . GLY A 1 1205 ? -29.940 -3.556 38.075 1.00 74.50 1205 GLY A CA 1
ATOM 9165 C C . GLY A 1 1205 ? -30.748 -3.879 36.814 1.00 74.50 1205 GLY A C 1
ATOM 9166 O O . GLY A 1 1205 ? -30.817 -3.036 35.913 1.00 74.50 1205 GLY A O 1
ATOM 9167 N N . VAL A 1 1206 ? -31.379 -5.058 36.737 1.00 74.50 1206 VAL A N 1
ATOM 9168 C CA . VAL A 1 1206 ? -32.381 -5.377 35.709 1.00 74.50 1206 VAL A CA 1
ATOM 9169 C C . VAL A 1 1206 ? -33.731 -4.888 36.176 1.00 74.50 1206 VAL A C 1
ATOM 9171 O O . VAL A 1 1206 ? -34.210 -5.301 37.230 1.00 74.50 1206 VAL A O 1
ATOM 9174 N N . ILE A 1 1207 ? -34.365 -4.062 35.349 1.00 84.00 1207 ILE A N 1
ATOM 9175 C CA . ILE A 1 1207 ? -35.735 -3.629 35.579 1.00 84.00 1207 ILE A CA 1
ATOM 9176 C C . ILE A 1 1207 ? -36.655 -4.335 34.594 1.00 84.00 1207 ILE A C 1
ATOM 9178 O O . ILE A 1 1207 ? -36.514 -4.175 33.382 1.00 84.00 1207 ILE A O 1
ATOM 9182 N N . GLY A 1 1208 ? -37.617 -5.079 35.125 1.00 85.56 1208 GLY A N 1
ATOM 9183 C CA . GLY A 1 1208 ? -38.623 -5.791 34.344 1.00 85.56 1208 GLY A CA 1
ATOM 9184 C C . GLY A 1 1208 ? -39.839 -6.146 35.190 1.00 85.56 1208 GLY A C 1
ATOM 9185 O O . GLY A 1 1208 ? -39.981 -5.668 36.314 1.00 85.56 1208 GLY A O 1
ATOM 9186 N N . TRP A 1 1209 ? -40.729 -6.959 34.642 1.00 86.88 1209 TRP A N 1
ATOM 9187 C CA . TRP A 1 1209 ? -41.996 -7.340 35.248 1.00 86.88 1209 TRP A CA 1
ATOM 9188 C C . TRP A 1 1209 ? -41.936 -8.766 35.780 1.00 86.88 1209 TRP A C 1
ATOM 9190 O O . TRP A 1 1209 ? -41.541 -9.685 35.078 1.00 86.88 1209 TRP A O 1
ATOM 9200 N N . VAL A 1 1210 ? -42.352 -8.964 37.021 1.00 86.62 1210 VAL A N 1
ATOM 9201 C CA . VAL A 1 1210 ? -42.473 -10.274 37.654 1.00 86.62 1210 VAL A CA 1
ATOM 9202 C C . VAL A 1 1210 ? -43.933 -10.515 37.986 1.00 86.62 1210 VAL A C 1
ATOM 9204 O O . VAL A 1 1210 ? -44.578 -9.670 38.609 1.00 86.62 1210 VAL A O 1
ATOM 9207 N N . ARG A 1 1211 ? -44.455 -11.678 37.603 1.00 84.62 1211 ARG A N 1
ATOM 9208 C CA . ARG A 1 1211 ? -45.787 -12.114 38.016 1.00 84.62 1211 ARG A CA 1
ATOM 9209 C C . ARG A 1 1211 ? -45.707 -12.617 39.456 1.00 84.62 1211 ARG A C 1
ATOM 9211 O O . ARG A 1 1211 ? -45.040 -13.615 39.729 1.00 84.62 1211 ARG A O 1
ATOM 9218 N N . ALA A 1 1212 ? -46.339 -11.914 40.390 1.00 69.00 1212 ALA A N 1
ATOM 9219 C CA . ALA A 1 1212 ? -46.489 -12.415 41.748 1.00 69.00 1212 ALA A CA 1
ATOM 9220 C C . ALA A 1 1212 ? -47.325 -13.698 41.714 1.00 69.00 1212 ALA A C 1
ATOM 9222 O O . ALA A 1 1212 ? -48.299 -13.800 40.969 1.00 69.00 1212 ALA A O 1
ATOM 9223 N N . ALA A 1 1213 ? -46.933 -14.697 42.509 1.00 60.72 1213 ALA A N 1
ATOM 9224 C CA . ALA A 1 1213 ? -47.771 -15.873 42.692 1.00 60.72 1213 ALA A CA 1
ATOM 9225 C C . ALA A 1 1213 ? -49.142 -15.420 43.233 1.00 60.72 1213 ALA A C 1
ATOM 9227 O O . ALA A 1 1213 ? -49.165 -14.557 44.119 1.00 60.72 1213 ALA A O 1
ATOM 9228 N N . PRO A 1 1214 ? -50.264 -15.980 42.736 1.00 43.81 1214 PRO A N 1
ATOM 9229 C CA . PRO A 1 1214 ? -51.569 -15.669 43.300 1.00 43.81 1214 PRO A CA 1
ATOM 9230 C C . PRO A 1 1214 ? -51.534 -15.974 44.805 1.00 43.81 1214 PRO A C 1
ATOM 9232 O O . PRO A 1 1214 ? -50.869 -16.941 45.204 1.00 43.81 1214 PRO A O 1
ATOM 9235 N N . PRO A 1 1215 ? -52.186 -15.157 45.653 1.00 36.28 1215 PRO A N 1
ATOM 9236 C CA . PRO A 1 1215 ? -52.240 -15.431 47.080 1.00 36.28 1215 PRO A CA 1
ATOM 9237 C C . PRO A 1 1215 ? -52.757 -16.858 47.280 1.00 36.28 1215 PRO A C 1
ATOM 9239 O O . PRO A 1 1215 ? -53.753 -17.251 46.677 1.00 36.28 1215 PRO A O 1
ATOM 9242 N N . ALA A 1 1216 ? -52.017 -17.652 48.055 1.00 35.28 1216 ALA A N 1
ATOM 9243 C CA . ALA A 1 1216 ? -52.403 -19.019 48.364 1.00 35.28 1216 ALA A CA 1
ATOM 9244 C C . ALA A 1 1216 ? -53.749 -19.002 49.107 1.00 35.28 1216 ALA A C 1
ATOM 9246 O O . ALA A 1 1216 ? -53.820 -18.437 50.200 1.00 35.28 1216 ALA A O 1
ATOM 9247 N N . ASP A 1 1217 ? -54.783 -19.584 48.495 1.00 31.98 1217 ASP A N 1
ATOM 9248 C CA . ASP A 1 1217 ? -56.068 -19.884 49.143 1.00 31.98 1217 ASP A CA 1
ATOM 9249 C C . ASP A 1 1217 ? -55.939 -21.045 50.143 1.00 31.98 1217 ASP A C 1
ATOM 9251 O O . ASP A 1 1217 ? -55.282 -22.063 49.804 1.00 31.98 1217 ASP A O 1
#

Sequence (1217 aa):
MSLPSLSDLSTTSPQLSFMDACMPPPNPADSLYLDVRQDRDADGSARYTITGMHVVLAKGNPNHLWETLHVDRTTQKLDPANPRNAIRSVSIYCDRLEVHGELCMPEADVTIHARELVWADRASAINVSPLGWAADKAADAQGTSPGQNGAHGRNAGSLNIFAASVSPANDGDGRLLASGGCGQNPGRGLDGANGESRNSWNSYTSEMHDSHITVSYGKTTFDPPAVYIDFSWHWGPTSLSSTTQGVNKLPTDGQNAVAPGKPGNAGDGGRLRTNLPELARCLRNAGGSAGVQDRDYRGGAKGVPQKSATYTVVFWHNLLGTKNATVNQTKNEERTTKDGVNAPAPAAGKPKGNAPAADIVNAPNAWLHPLGVQCALTYMRDLFLSGSRDSLLALVLAYEQAFAAAPGNEHWQDEYGKALLTSVRTELASLLQKLHGHLDYFGNPAGYTPFLSLQSTTKLYKEETERALRSLLLARWICAKDRDARESAKALGEAVAMLNTDTTQAAARLAEAEARIRDADERIKVVKEELNGLGNDLEALRSKLLKKAEASEDRKAKIKFCIHMASAICQVIPVGQPALGAVGTLASTVTPLIDGASGKAVPDTLSEMGKVLDKASAASKEARKAKEAAEKEAKDLTADQKAAKAKAATWAQVGAGLGPAITEVAKGIQSLQVPQAAVEAELQRLEADSPEWASLTKKIREVNDRKTGLLTTTINALQELGECYARISANGAAVVSMSQDMGKTVGKVDDHSLSFIRQMDQRSRMTLTRYVYLMVKAYQTTVLEPIELEWKTSELTDKILNLVGPEGGFDAASLDAHTKVLLPVYEENLNTVRRKLLKEYSFDESTFVLQLGLSDSQTPLDMDQLNRTLRTVVDPMEFGLLLPDQHLARIARITLKAVEFDPDGPKMPEHVNMVVSVQPGNTGALRKGERLCSLFSEYPLKWSWTCMSDGTIKASERSQAAEDILNLILGQDSEKIRQKVALPPVWSKLFVKVAFSPILGQDKRPKLRRLLFEFACDSSPAPEHQCVLAVRSVGGNGGAVVSCSRDMGNRGDGFGSMLRVYPRGATVTLSVPEVEGGAAFEDWDLVGSQLDWKDVRQRQVKVPLDDHVLALCNWTQADGKHGVFVLNDALDRKALHALTPEEKRSPVFQTLNSIVEARDDSTKNLPVYHEPSEDSPVLGLVPDMAQADVLEHGGDDWNKVDFKGVIGWVRAAPPAD

Radius of gyration: 51.04 Å; chains: 1; bounding box: 127×82×192 Å

Secondary structure (DSSP, 8-state):
--PPP---GGGSPPS-B-----PPPPPTTSGGGEEEEEEE-TTS-EEEEEEEEEEEE-TT-TT-HHHHH---TTT--B-SSS---SEEEEEEEEEEEEE-SEEE-TT-EEEEEEEEEEE-STT-EEE-PPPPBSSSBPPPPBTTBPPPPPPPPPPPPPEEEEEEEEESTT--S--EE-PPPPPPBPPP-BPPPPPPP---EEEEEEEEEETTTEEEEEEEEEEEEEEEEEEEEEETTEEEEEEEEE-SSPPPPPPPPBPPPPPPPPPPPPPEEES-HHHHHTEE----BPPPPPPPBPPPPPPSSSEEEEEEEEEE--TT--S--EEEEEEEEEEE--PPPPBPPPPPS-SB---PPPEE-S-TTTT--HHHHHHHHHHHHHHHHTT-HHHHHHHHHHHHHHTSS--SSGGGTSHHHHHHHHHHHHHHHHHHHHHHTT--TTSPPTTB--SB-HHHHHHHHHHHHHHHHHHHHHHHHHHSS---HHHHHHHHHHHHHHHHHHHHHHHHHHHHHHHHHHHHHHHHHHHHHHHHHHHHHHHHHHHHHHHHTTT-HHHHHHHHHHHHHHHHHHHSEEEPSP-TT----HHHHHHHHHHT--SS----TTHHHHHHHHHHHHHHHHHHHHHHHHHHHTT-----HHHHHHHHHHHHHHHTTHHHHHHHHHHHHHHHEEEHHHHHHHHHHHHHH-GGGHHHHHHHHHHHHHHHHHHHHHHHHHHHHHHHHHHHHHHHHHHHHHHHHHT-SSS---HHHHHHHHHHHHHHHHHHHHHHHHHHHHHHHHHSS--------HHHHHHHHHHHSTTS---TTTHHHHHHHHHHHHHHHHHHHHHHHHHHS-S--EEEEEEEEEETTT-HHHHHHHHHHSEEEE-HHHHT---TTEEEEEEEEEEEEEEEE-TTSPPPPTT-EEEEEEEEEEEEEEEETTEEEEEE-SS---EEEEEPTTS-EEEPPPPHHHHHHHHHHH-TTGGG-S--BPPPBTEEEEEEEEEEESPPPGGGSPPEEEEEEEEEEEEEEPPTTEEEEEEEEES--TT-EEEE---TTS--EEESSEEEEEETTEEEEEE--SEETTEEEEEEEEEETTEEEEEE--SEEEEEESS-EEEEEEEEE--S--------S---HHHHHTS-TTGGGSHHHHHHHHHHHTT------EEEESSSSTTSPEEEEES-TTSSEEEEE-STTEEEEEETTEEEEEEPPPPP-

Foldseek 3Di:
DDDFDQDQCVPFDDQFDFDDFFAAADDQPDVVFWDWDWDADPVQAIEIEIAGAEAEQDPPDPVCVVVVAADDLVPDAAELVDGDFNYAEYEYAYQEYEFEAEREHAQHAYAAQYQEYEDPDPRAAYAQEHHHHPDQEFAADDDQRAWAEWRAWAFGYAAEYEYLDYPPLQDLAQRYHFEIGETHAIHHWFAWAAWAAADWAQKDWDWDDDPPPAIEIEIDGDVVTAQKEWEFEDAPPDTPDIDMDHDPDDIAAFAAIHAIHEWHAKYFTYEAEYQRPSVLSSHDTFIYFIHDWDAKHHTHHTYPPQKYFHKYKYWYDDPPYDHYTDIDMDTDDIDGYYTHHIYGTDYHPHGTHYRDHYHHDNWSLLSDALSRLVSLLLSLLSCLSNVVLVVSVVSLVVVLVSLPDPGPDPRLVDLQNLLSSLLSLLSSLLSLLCSLVCHGSVLHHGQAADFWFLVLLLLLLLVLLLVLLLLLLLLVLLVADDDALVQNLVSLVVVLVVLVVLLVVLVVLLVVLLVLLVVLLVLLVVLLVLLVVLQVLLQVVLVVQCVVCVPDPVSNVVSLLLSLLLLLLLQFAADEDPPPQQPDASVRSSVVVVVPDPDDGHDRSCPLVVVLSVLLSVLSVLSVVLVVQLVVLVPDDDDDLVSLSVNLSSLSVSLNVLSVSLNVSSVSNSVRYYHNQSSVLSLLLSCQQDVSSPVSSVSSVVSSLSSNVSSSSSSVSSSSNSNSSSSSSNSSSLSSQSVVSSVDSDNDRDPSNSSVSVVSSSVSLVSSLVSLVNSQSSLCLQQVDHADAPSDCPVVVVLSCVCSHPVNPDDPVCSSVSSVVSSVNCVVRVVSSVVCCVPRPDPQKDKDKFKFKDFCQFPVVQLVCCLVPQKGKAFCVVLQNDDFFWFPKFFPDKDWDFWDFDPPAAQDDQPKKKKKKKWFDQWFWTDAAQHIHIHGYPDTDMWMWIQGSVRDIGTDDDDPVVVVVLCVSSDPPSVVDPGGTDTHHPRTIMMIGMAMVVGDDSRNDTRTRMIMMMTTIITDTHDPQKAKEKEAEDRSQSSKKKAKDQAPVRRGIDTGIHIGMHGAFDWMKIAIDQDHSQKGWFAKFKDDLPDTDPRHRDRIDIDTPNHYMYIYTYIDGNPPPPVPDCPPPDDDVVVLVPDDPVVCPDPVNVVVVVVVVVPPPPQPFWFFFAAQDSPGDGSDTDSHPVSWAFDDDDPPQWTFTAHSGGTGITRDDDPDD